Protein 2XZ0 (pdb70)

GO terms:
  GO:0045300 stearoyl-[ACP] desaturase activity (F, EXP)
  GO:0005515 protein binding (F, IPI)

Structure (mmCIF, N/CA/C/O backbone):
data_2XZ0
#
_entry.id   2XZ0
#
_cell.length_a   188.274
_cell.length_b   188.274
_cell.length_c   81.315
_cell.angle_alpha   90.00
_cell.angle_beta   90.00
_cell.angle_gamma   120.00
#
_symmetry.space_group_name_H-M   'P 31 2 1'
#
loop_
_entity.id
_entity.type
_entity.pdbx_description
1 polymer 'ACYL-[ACYL-CARRIER-PROTEIN] DESATURASE, CHLOROPLASTIC'
2 polymer 'ACYL CARRIER PROTEIN 1, CHLOROPLASTIC'
3 non-polymer 'FE (III) ION'
4 non-polymer 'ZINC ION'
5 non-polymer 1,2-ETHANEDIOL
6 water water
#
loop_
_atom_site.group_PDB
_atom_site.id
_atom_site.type_symbol
_atom_site.label_atom_id
_atom_site.label_alt_id
_atom_site.label_comp_id
_atom_site.label_asym_id
_atom_site.label_entity_id
_atom_site.label_seq_id
_atom_site.pdbx_PDB_ins_code
_atom_site.Cartn_x
_atom_site.Cartn_y
_atom_site.Cartn_z
_atom_site.occupancy
_atom_site.B_iso_or_equiv
_atom_site.auth_seq_id
_atom_site.auth_comp_id
_atom_site.auth_asym_id
_atom_site.auth_atom_id
_atom_site.pdbx_PDB_model_num
ATOM 1 N N . PHE A 1 18 ? -20.586 -101.520 -12.797 1.00 96.50 18 PHE A N 1
ATOM 2 C CA . PHE A 1 18 ? -21.778 -100.944 -13.497 1.00 101.77 18 PHE A CA 1
ATOM 3 C C . PHE A 1 18 ? -22.971 -100.827 -12.512 1.00 103.33 18 PHE A C 1
ATOM 4 O O . PHE A 1 18 ? -22.739 -100.705 -11.307 1.00 100.00 18 PHE A O 1
ATOM 12 N N . MET A 1 19 ? -24.218 -100.875 -12.996 1.00 108.97 19 MET A N 1
ATOM 13 C CA . MET A 1 19 ? -25.419 -100.593 -12.157 1.00 111.05 19 MET A CA 1
ATOM 14 C C . MET A 1 19 ? -25.850 -101.690 -11.154 1.00 108.19 19 MET A C 1
ATOM 15 O O . MET A 1 19 ? -26.107 -102.833 -11.553 1.00 108.23 19 MET A O 1
ATOM 20 N N . PRO A 1 20 ? -25.974 -101.333 -9.851 1.00 105.99 20 PRO A N 1
ATOM 21 C CA . PRO A 1 20 ? -26.404 -102.330 -8.847 1.00 104.20 20 PRO A CA 1
ATOM 22 C C . PRO A 1 20 ? -27.903 -102.697 -8.924 1.00 108.74 20 PRO A C 1
ATOM 23 O O . PRO A 1 20 ? -28.659 -102.054 -9.680 1.00 111.13 20 PRO A O 1
ATOM 27 N N . PRO A 1 21 ? -28.327 -103.741 -8.163 1.00 108.13 21 PRO A N 1
ATOM 28 C CA . PRO A 1 21 ? -29.750 -104.092 -8.090 1.00 111.73 21 PRO A CA 1
ATOM 29 C C . PRO A 1 21 ? -30.566 -103.062 -7.318 1.00 113.43 21 PRO A C 1
ATOM 30 O O . PRO A 1 21 ? -30.034 -102.358 -6.444 1.00 109.82 21 PRO A O 1
ATOM 34 N N . ARG A 1 22 ? -31.852 -102.983 -7.650 1.00 117.41 22 ARG A N 1
ATOM 35 C CA . ARG A 1 22 ? -32.759 -102.051 -6.998 1.00 119.95 22 ARG A CA 1
ATOM 36 C C . ARG A 1 22 ? -34.021 -102.779 -6.567 1.00 122.33 22 ARG A C 1
ATOM 37 O O . ARG A 1 22 ? -34.421 -103.751 -7.209 1.00 124.83 22 ARG A O 1
ATOM 45 N N . GLU A 1 23 ? -34.621 -102.316 -5.467 1.00 122.56 23 GLU A N 1
ATOM 46 C CA . GLU A 1 23 ? -35.885 -102.857 -4.952 1.00 125.87 23 GLU A CA 1
ATOM 47 C C . GLU A 1 23 ? -36.973 -102.893 -6.035 1.00 131.56 23 GLU A C 1
ATOM 48 O O . GLU A 1 23 ? -37.369 -101.849 -6.567 1.00 133.11 23 GLU A O 1
ATOM 54 N N . VAL A 1 24 ? -37.439 -104.097 -6.362 1.00 134.06 24 VAL A N 1
ATOM 55 C CA . VAL A 1 24 ? -38.428 -104.284 -7.433 1.00 139.36 24 VAL A CA 1
ATOM 56 C C . VAL A 1 24 ? -39.856 -103.967 -6.980 1.00 143.70 24 VAL A C 1
ATOM 57 O O . VAL A 1 24 ? -40.722 -103.668 -7.810 1.00 147.21 24 VAL A O 1
ATOM 61 N N . HIS A 1 25 ? -40.085 -104.032 -5.667 1.00 143.04 25 HIS A N 1
ATOM 62 C CA . HIS A 1 25 ? -41.400 -103.742 -5.075 1.00 148.39 25 HIS A CA 1
ATOM 63 C C . HIS A 1 25 ? -41.654 -102.246 -4.868 1.00 148.62 25 HIS A C 1
ATOM 64 O O . HIS A 1 25 ? -40.756 -101.506 -4.447 1.00 145.68 25 HIS A O 1
ATOM 71 N N . VAL A 1 26 ? -42.884 -101.817 -5.160 1.00 151.48 26 VAL A N 1
ATOM 72 C CA . VAL A 1 26 ? -43.298 -100.417 -4.989 1.00 152.30 26 VAL A CA 1
ATOM 73 C C . VAL A 1 26 ? -43.241 -99.969 -3.518 1.00 150.16 26 VAL A C 1
ATOM 74 O O . VAL A 1 26 ? -43.711 -100.680 -2.623 1.00 150.24 26 VAL A O 1
ATOM 78 N N . GLN A 1 27 ? -42.654 -98.792 -3.290 1.00 147.46 27 GLN A N 1
ATOM 79 C CA . GLN A 1 27 ? -42.372 -98.263 -1.947 1.00 143.31 27 GLN A CA 1
ATOM 80 C C . GLN A 1 27 ? -43.646 -97.782 -1.217 1.00 147.49 27 GLN A C 1
ATOM 81 O O . GLN A 1 27 ? -44.485 -97.096 -1.816 1.00 152.55 27 GLN A O 1
ATOM 87 N N . VAL A 1 28 ? -43.780 -98.146 0.065 1.00 144.18 28 VAL A N 1
ATOM 88 C CA . VAL A 1 28 ? -44.926 -97.740 0.904 1.00 146.14 28 VAL A CA 1
ATOM 89 C C . VAL A 1 28 ? -44.448 -97.087 2.208 1.00 143.61 28 VAL A C 1
ATOM 90 O O . VAL A 1 28 ? -43.615 -97.654 2.921 1.00 138.89 28 VAL A O 1
ATOM 94 N N . THR A 1 29 ? -44.975 -95.898 2.513 1.00 146.13 29 THR A N 1
ATOM 95 C CA . THR A 1 29 ? -44.595 -95.172 3.737 1.00 143.87 29 THR A CA 1
ATOM 96 C C . THR A 1 29 ? -45.774 -94.963 4.695 1.00 149.51 29 THR A C 1
ATOM 97 O O . THR A 1 29 ? -46.887 -94.636 4.258 1.00 154.48 29 THR A O 1
ATOM 101 N N . HIS A 1 30 ? -45.507 -95.148 5.994 1.00 147.06 30 HIS A N 1
ATOM 102 C CA . HIS A 1 30 ? -46.479 -94.925 7.088 1.00 150.26 30 HIS A CA 1
ATOM 103 C C . HIS A 1 30 ? -47.785 -95.713 6.929 1.00 153.29 30 HIS A C 1
ATOM 104 O O . HIS A 1 30 ? -48.840 -95.132 6.652 1.00 158.21 30 HIS A O 1
ATOM 111 N N . SER A 1 31 ? -47.704 -97.033 7.108 1.00 151.17 31 SER A N 1
ATOM 112 C CA . SER A 1 31 ? -48.884 -97.905 7.012 1.00 154.57 31 SER A CA 1
ATOM 113 C C . SER A 1 31 ? -49.612 -97.998 8.348 1.00 157.72 31 SER A C 1
ATOM 114 O O . SER A 1 31 ? -50.641 -98.669 8.458 1.00 162.24 31 SER A O 1
ATOM 117 N N . MET A 1 32 ? -49.065 -97.327 9.357 1.00 155.43 32 MET A N 1
ATOM 118 C CA . MET A 1 32 ? -49.635 -97.338 10.693 1.00 157.66 32 MET A CA 1
ATOM 119 C C . MET A 1 32 ? -50.532 -96.116 10.925 1.00 162.99 32 MET A C 1
ATOM 120 O O . MET A 1 32 ? -50.171 -95.004 10.517 1.00 162.85 32 MET A O 1
ATOM 125 N N . PRO A 1 33 ? -51.710 -96.318 11.566 1.00 167.46 33 PRO A N 1
ATOM 126 C CA . PRO A 1 33 ? -52.513 -95.176 12.020 1.00 172.53 33 PRO A CA 1
ATOM 127 C C . PRO A 1 33 ? -51.759 -94.345 13.071 1.00 170.33 33 PRO A C 1
ATOM 128 O O . PRO A 1 33 ? -51.289 -94.906 14.064 1.00 167.29 33 PRO A O 1
ATOM 132 N N . PRO A 1 34 ? -51.669 -93.040 12.829 1.00 171.93 34 PRO A N 1
ATOM 133 C CA . PRO A 1 34 ? -50.753 -92.117 13.512 1.00 168.79 34 PRO A CA 1
ATOM 134 C C . PRO A 1 34 ? -50.907 -92.002 15.022 1.00 171.11 34 PRO A C 1
ATOM 135 O O . PRO A 1 34 ? -49.900 -91.866 15.717 1.00 166.29 34 PRO A O 1
ATOM 139 N N . GLN A 1 35 ? -52.130 -92.045 15.525 1.00 178.18 35 GLN A N 1
ATOM 140 C CA . GLN A 1 35 ? -52.346 -91.890 16.954 1.00 180.30 35 GLN A CA 1
ATOM 141 C C . GLN A 1 35 ? -51.625 -92.986 17.733 1.00 176.62 35 GLN A C 1
ATOM 142 O O . GLN A 1 35 ? -51.095 -92.738 18.816 1.00 177.21 35 GLN A O 1
ATOM 148 N N . LYS A 1 36 ? -51.616 -94.199 17.189 1.00 172.41 36 LYS A N 1
ATOM 149 C CA . LYS A 1 36 ? -51.038 -95.336 17.889 1.00 167.06 36 LYS A CA 1
ATOM 150 C C . LYS A 1 36 ? -49.567 -95.115 18.175 1.00 161.73 36 LYS A C 1
ATOM 151 O O . LYS A 1 36 ? -48.911 -95.968 18.771 1.00 159.25 36 LYS A O 1
ATOM 157 N N . ILE A 1 37 ? -49.057 -93.959 17.749 1.00 161.05 37 ILE A N 1
ATOM 158 C CA . ILE A 1 37 ? -47.693 -93.533 18.055 1.00 155.70 37 ILE A CA 1
ATOM 159 C C . ILE A 1 37 ? -47.533 -93.338 19.566 1.00 157.04 37 ILE A C 1
ATOM 160 O O . ILE A 1 37 ? -46.449 -93.565 20.118 1.00 153.31 37 ILE A O 1
ATOM 165 N N . GLU A 1 38 ? -48.626 -92.943 20.224 1.00 163.65 38 GLU A N 1
ATOM 166 C CA . GLU A 1 38 ? -48.652 -92.790 21.682 1.00 165.09 38 GLU A CA 1
ATOM 167 C C . GLU A 1 38 ? -48.433 -94.101 22.432 1.00 163.06 38 GLU A C 1
ATOM 168 O O . GLU A 1 38 ? -47.758 -94.108 23.461 1.00 160.67 38 GLU A O 1
ATOM 174 N N . ILE A 1 39 ? -48.986 -95.203 21.914 1.00 163.82 39 ILE A N 1
ATOM 175 C CA . ILE A 1 39 ? -48.724 -96.548 22.466 1.00 161.13 39 ILE A CA 1
ATOM 176 C C . ILE A 1 39 ? -47.213 -96.839 22.560 1.00 154.32 39 ILE A C 1
ATOM 177 O O . ILE A 1 39 ? -46.779 -97.640 23.387 1.00 151.88 39 ILE A O 1
ATOM 182 N N . PHE A 1 40 ? -46.419 -96.187 21.716 1.00 151.29 40 PHE A N 1
ATOM 183 C CA . PHE A 1 40 ? -44.964 -96.316 21.804 1.00 148.42 40 PHE A CA 1
ATOM 184 C C . PHE A 1 40 ? -44.301 -95.159 22.550 1.00 147.17 40 PHE A C 1
ATOM 185 O O . PHE A 1 40 ? -43.182 -95.286 23.052 1.00 143.45 40 PHE A O 1
ATOM 193 N N . LYS A 1 41 ? -45.007 -94.038 22.635 1.00 150.47 41 LYS A N 1
ATOM 194 C CA . LYS A 1 41 ? -44.544 -92.907 23.424 1.00 150.93 41 LYS A CA 1
ATOM 195 C C . LYS A 1 41 ? -44.756 -93.168 24.928 1.00 151.69 41 LYS A C 1
ATOM 196 O O . LYS A 1 41 ? -43.923 -92.781 25.755 1.00 149.48 41 LYS A O 1
ATOM 202 N N . SER A 1 42 ? -45.864 -93.838 25.260 1.00 153.35 42 SER A N 1
ATOM 203 C CA . SER A 1 42 ? -46.204 -94.216 26.641 1.00 153.25 42 SER A CA 1
ATOM 204 C C . SER A 1 42 ? -45.373 -95.378 27.182 1.00 148.47 42 SER A C 1
ATOM 205 O O . SER A 1 42 ? -45.061 -95.415 28.374 1.00 147.38 42 SER A O 1
ATOM 208 N N . LEU A 1 43 ? -45.028 -96.326 26.310 1.00 143.88 43 LEU A N 1
ATOM 209 C CA . LEU A 1 43 ? -44.260 -97.510 26.707 1.00 139.05 43 LEU A CA 1
ATOM 210 C C . LEU A 1 43 ? -42.784 -97.184 27.016 1.00 134.87 43 LEU A C 1
ATOM 211 O O . LEU A 1 43 ? -41.954 -98.091 27.205 1.00 130.80 43 LEU A O 1
ATOM 216 N N . ASP A 1 44 ? -42.478 -95.886 27.072 1.00 134.81 44 ASP A N 1
ATOM 217 C CA . ASP A 1 44 ? -41.146 -95.385 27.413 1.00 131.68 44 ASP A CA 1
ATOM 218 C C . ASP A 1 44 ? -40.654 -95.969 28.737 1.00 131.20 44 ASP A C 1
ATOM 219 O O . ASP A 1 44 ? -39.530 -96.476 28.815 1.00 127.27 44 ASP A O 1
ATOM 224 N N . ASN A 1 45 ? -41.499 -95.898 29.765 1.00 135.30 45 ASN A N 1
ATOM 225 C CA . ASN A 1 45 ? -41.171 -96.444 31.074 1.00 135.31 45 ASN A CA 1
ATOM 226 C C . ASN A 1 45 ? -40.967 -97.955 31.020 1.00 132.68 45 ASN A C 1
ATOM 227 O O . ASN A 1 45 ? -39.943 -98.454 31.491 1.00 130.46 45 ASN A O 1
ATOM 232 N N . TRP A 1 46 ? -41.928 -98.668 30.425 1.00 133.49 46 TRP A N 1
ATOM 233 C CA . TRP A 1 46 ? -41.826 -100.120 30.223 1.00 131.68 46 TRP A CA 1
ATOM 234 C C . TRP A 1 46 ? -40.490 -100.496 29.571 1.00 127.06 46 TRP A C 1
ATOM 235 O O . TRP A 1 46 ? -39.779 -101.380 30.060 1.00 124.68 46 TRP A O 1
ATOM 246 N N . ALA A 1 47 ? -40.164 -99.817 28.473 1.00 124.75 47 ALA A N 1
ATOM 247 C CA . ALA A 1 47 ? -38.910 -100.040 27.758 1.00 121.68 47 ALA A CA 1
ATOM 248 C C . ALA A 1 47 ? -37.678 -99.983 28.664 1.00 118.98 47 ALA A C 1
ATOM 249 O O . ALA A 1 47 ? -36.796 -100.832 28.564 1.00 114.53 47 ALA A O 1
ATOM 251 N N . GLU A 1 48 ? -37.627 -98.993 29.552 1.00 120.89 48 GLU A N 1
ATOM 252 C CA . GLU A 1 48 ? -36.491 -98.855 30.458 1.00 118.75 48 GLU A CA 1
ATOM 253 C C . GLU A 1 48 ? -36.372 -100.060 31.390 1.00 118.84 48 GLU A C 1
ATOM 254 O O . GLU A 1 48 ? -35.265 -100.538 31.657 1.00 116.77 48 GLU A O 1
ATOM 260 N N . GLU A 1 49 ? -37.516 -100.547 31.866 1.00 121.51 49 GLU A N 1
ATOM 261 C CA . GLU A 1 49 ? -37.558 -101.683 32.786 1.00 122.18 49 GLU A CA 1
ATOM 262 C C . GLU A 1 49 ? -37.416 -103.044 32.104 1.00 120.26 49 GLU A C 1
ATOM 263 O O . GLU A 1 49 ? -37.100 -104.038 32.762 1.00 119.64 49 GLU A O 1
ATOM 269 N N . ASN A 1 50 ? -37.648 -103.093 30.794 1.00 118.80 50 ASN A N 1
ATOM 270 C CA . ASN A 1 50 ? -37.814 -104.377 30.114 1.00 117.05 50 ASN A CA 1
ATOM 271 C C . ASN A 1 50 ? -37.025 -104.592 28.846 1.00 112.86 50 ASN A C 1
ATOM 272 O O . ASN A 1 50 ? -36.945 -105.722 28.363 1.00 112.34 50 ASN A O 1
ATOM 277 N N . ILE A 1 51 ? -36.469 -103.514 28.298 1.00 110.68 51 ILE A N 1
ATOM 278 C CA . ILE A 1 51 ? -35.612 -103.603 27.105 1.00 106.34 51 ILE A CA 1
ATOM 279 C C . ILE A 1 51 ? -34.183 -103.137 27.397 1.00 102.32 51 ILE A C 1
ATOM 280 O O . ILE A 1 51 ? -33.229 -103.810 27.021 1.00 99.51 51 ILE A O 1
ATOM 285 N N . LEU A 1 52 ? -34.043 -101.999 28.073 1.00 102.26 52 LEU A N 1
ATOM 286 C CA . LEU A 1 52 ? -32.733 -101.482 28.450 1.00 99.38 52 LEU A CA 1
ATOM 287 C C . LEU A 1 52 ? -31.954 -102.378 29.419 1.00 101.64 52 LEU A C 1
ATOM 288 O O . LEU A 1 52 ? -30.732 -102.252 29.528 1.00 100.41 52 LEU A O 1
ATOM 293 N N . VAL A 1 53 ? -32.646 -103.272 30.123 1.00 105.10 53 VAL A N 1
ATOM 294 C CA . VAL A 1 53 ? -31.964 -104.285 30.942 1.00 105.51 53 VAL A CA 1
ATOM 295 C C . VAL A 1 53 ? -31.141 -105.272 30.091 1.00 103.04 53 VAL A C 1
ATOM 296 O O . VAL A 1 53 ? -30.100 -105.745 30.539 1.00 102.61 53 VAL A O 1
ATOM 300 N N . HIS A 1 54 ? -31.598 -105.554 28.866 1.00 103.23 54 HIS A N 1
ATOM 301 C CA . HIS A 1 54 ? -30.905 -106.479 27.945 1.00 101.05 54 HIS A CA 1
ATOM 302 C C . HIS A 1 54 ? -29.647 -105.875 27.313 1.00 97.29 54 HIS A C 1
ATOM 303 O O . HIS A 1 54 ? -29.019 -106.490 26.441 1.00 95.19 54 HIS A O 1
ATOM 310 N N . LEU A 1 55 ? -29.287 -104.672 27.754 1.00 95.57 55 LEU A N 1
ATOM 311 C CA . LEU A 1 55 ? -28.060 -104.021 27.328 1.00 90.88 55 LEU A CA 1
ATOM 312 C C . LEU A 1 55 ? -26.940 -104.321 28.309 1.00 89.78 55 LEU A C 1
ATOM 313 O O . LEU A 1 55 ? -27.138 -104.235 29.528 1.00 91.22 55 LEU A O 1
ATOM 318 N N . LYS A 1 56 ? -25.772 -104.678 27.771 1.00 85.09 56 LYS A N 1
ATOM 319 C CA . LYS A 1 56 ? -24.563 -104.801 28.577 1.00 81.29 56 LYS A CA 1
ATOM 320 C C . LYS A 1 56 ? -23.988 -103.413 28.765 1.00 78.43 56 LYS A C 1
ATOM 321 O O . LYS A 1 56 ? -23.893 -102.658 27.798 1.00 78.72 56 LYS A O 1
ATOM 327 N N . PRO A 1 57 ? -23.616 -103.061 30.008 1.00 75.30 57 PRO A N 1
ATOM 328 C CA . PRO A 1 57 ? -22.831 -101.844 30.223 1.00 73.53 57 PRO A CA 1
ATOM 329 C C . PRO A 1 57 ? -21.553 -101.914 29.395 1.00 69.80 57 PRO A C 1
ATOM 330 O O . PRO A 1 57 ? -20.938 -102.983 29.265 1.00 67.19 57 PRO A O 1
ATOM 334 N N . VAL A 1 58 ? -21.158 -100.788 28.825 1.00 67.24 58 VAL A N 1
ATOM 335 C CA . VAL A 1 58 ? -20.014 -100.767 27.931 1.00 62.57 58 VAL A CA 1
ATOM 336 C C . VAL A 1 58 ? -18.749 -101.357 28.576 1.00 61.00 58 VAL A C 1
ATOM 337 O O . VAL A 1 58 ? -18.038 -102.138 27.935 1.00 60.12 58 VAL A O 1
ATOM 341 N N . GLU A 1 59 ? -18.485 -101.008 29.838 1.00 61.72 59 GLU A N 1
ATOM 342 C CA . GLU A 1 59 ? -17.304 -101.513 30.545 1.00 57.76 59 GLU A CA 1
ATOM 343 C C . GLU A 1 59 ? -17.275 -103.034 30.636 1.00 58.08 59 GLU A C 1
ATOM 344 O O . GLU A 1 59 ? -16.204 -103.632 30.743 1.00 58.76 59 GLU A O 1
ATOM 350 N N . LYS A 1 60 ? -18.445 -103.660 30.583 1.00 59.97 60 LYS A N 1
ATOM 351 C CA . LYS A 1 60 ? -18.519 -105.101 30.711 1.00 62.24 60 LYS A CA 1
ATOM 352 C C . LYS A 1 60 ? -18.478 -105.804 29.353 1.00 63.08 60 LYS A C 1
ATOM 353 O O . LYS A 1 60 ? -18.236 -107.015 29.284 1.00 67.25 60 LYS A O 1
ATOM 359 N N . CYS A 1 61 ? -18.671 -105.045 28.275 1.00 59.62 61 CYS A N 1
ATOM 360 C CA . CYS A 1 61 ? -18.640 -105.594 26.915 1.00 55.30 61 CYS A CA 1
ATOM 361 C C . CYS A 1 61 ? -17.266 -106.032 26.433 1.00 54.24 61 CYS A C 1
ATOM 362 O O . CYS A 1 61 ? -16.251 -105.390 26.733 1.00 53.79 61 CYS A O 1
ATOM 365 N N . TRP A 1 62 ? -17.252 -107.106 25.642 1.00 52.82 62 TRP A N 1
ATOM 366 C CA . TRP A 1 62 ? -16.069 -107.508 24.902 1.00 46.44 62 TRP A CA 1
ATOM 367 C C . TRP A 1 62 ? -15.845 -106.551 23.760 1.00 46.03 62 TRP A C 1
ATOM 368 O O . TRP A 1 62 ? -16.768 -105.871 23.309 1.00 49.47 62 TRP A O 1
ATOM 379 N N . GLN A 1 63 ? -14.618 -106.509 23.274 1.00 43.86 63 GLN A N 1
ATOM 380 C CA . GLN A 1 63 ? -14.282 -105.660 22.147 1.00 41.62 63 GLN A CA 1
ATOM 381 C C . GLN A 1 63 ? -13.565 -106.533 21.130 1.00 41.52 63 GLN A C 1
ATOM 382 O O . GLN A 1 63 ? -13.048 -107.581 21.491 1.00 41.78 63 GLN A O 1
ATOM 388 N N . PRO A 1 64 ? -13.547 -106.125 19.848 1.00 41.41 64 PRO A N 1
ATOM 389 C CA . PRO A 1 64 ? -12.921 -106.963 18.836 1.00 38.08 64 PRO A CA 1
ATOM 390 C C . PRO A 1 64 ? -11.504 -107.374 19.193 1.00 35.48 64 PRO A C 1
ATOM 391 O O . PRO A 1 64 ? -11.109 -108.490 18.875 1.00 37.99 64 PRO A O 1
ATOM 395 N N . GLN A 1 65 ? -10.759 -106.498 19.863 1.00 33.72 65 GLN A N 1
ATOM 396 C CA . GLN A 1 65 ? -9.364 -106.792 20.197 1.00 33.63 65 GLN A CA 1
ATOM 397 C C . GLN A 1 65 ? -9.252 -108.027 21.068 1.00 34.27 65 GLN A C 1
ATOM 398 O O . GLN A 1 65 ? -8.235 -108.709 21.038 1.00 39.30 65 GLN A O 1
ATOM 404 N N . ASP A 1 66 ? -10.302 -108.338 21.815 1.00 33.60 66 ASP A N 1
ATOM 405 C CA . ASP A 1 66 ? -10.285 -109.502 22.678 1.00 34.96 66 ASP A CA 1
ATOM 406 C C . ASP A 1 66 ? -10.096 -110.798 21.887 1.00 37.56 66 ASP A C 1
ATOM 407 O O . ASP A 1 66 ? -9.773 -111.843 22.453 1.00 41.71 66 ASP A O 1
ATOM 412 N N . PHE A 1 67 ? -10.257 -110.731 20.574 1.00 36.12 67 PHE A N 1
ATOM 413 C CA . PHE A 1 67 ? -10.354 -111.954 19.781 1.00 36.84 67 PHE A CA 1
ATOM 414 C C . PHE A 1 67 ? -9.445 -111.958 18.575 1.00 36.04 67 PHE A C 1
ATOM 415 O O . PHE A 1 67 ? -9.580 -112.804 17.703 1.00 39.72 67 PHE A O 1
ATOM 423 N N . LEU A 1 68 ? -8.515 -111.017 18.531 1.00 34.89 68 LEU A N 1
ATOM 424 C CA . LEU A 1 68 ? -7.605 -110.885 17.405 1.00 32.11 68 LEU A CA 1
ATOM 425 C C . LEU A 1 68 ? -6.205 -110.814 17.955 1.00 33.70 68 LEU A C 1
ATOM 426 O O . LEU A 1 68 ? -6.023 -110.487 19.136 1.00 36.59 68 LEU A O 1
ATOM 431 N N . PRO A 1 69 ? -5.207 -111.089 17.106 1.00 31.71 69 PRO A N 1
ATOM 432 C CA . PRO A 1 69 ? -3.819 -110.885 17.473 1.00 32.59 69 PRO A CA 1
ATOM 433 C C . PRO A 1 69 ? -3.569 -109.516 18.097 1.00 33.14 69 PRO A C 1
ATOM 434 O O . PRO A 1 69 ? -4.186 -108.535 17.697 1.00 35.63 69 PRO A O 1
ATOM 438 N N . ASP A 1 70 ? -2.672 -109.467 19.074 1.00 32.02 70 ASP A N 1
ATOM 439 C CA . ASP A 1 70 ? -2.446 -108.277 19.888 1.00 33.36 70 ASP A CA 1
ATOM 440 C C . ASP A 1 70 ? -1.277 -107.481 19.328 1.00 34.07 70 ASP A C 1
ATOM 441 O O . ASP A 1 70 ? -0.116 -107.815 19.587 1.00 37.32 70 ASP A O 1
ATOM 446 N N . PRO A 1 71 ? -1.566 -106.406 18.581 1.00 30.53 71 PRO A N 1
ATOM 447 C CA . PRO A 1 71 ? -0.507 -105.729 17.861 1.00 31.02 71 PRO A CA 1
ATOM 448 C C . PRO A 1 71 ? 0.538 -105.100 18.757 1.00 32.85 71 PRO A C 1
ATOM 449 O O . PRO A 1 71 ? 1.597 -104.740 18.267 1.00 35.90 71 PRO A O 1
ATOM 453 N N . ALA A 1 72 ? 0.235 -104.962 20.043 1.00 31.71 72 ALA A N 1
ATOM 454 C CA . ALA A 1 72 ? 1.162 -104.387 20.988 1.00 30.90 72 ALA A CA 1
ATOM 455 C C . ALA A 1 72 ? 1.766 -105.476 21.883 1.00 34.68 72 ALA A C 1
ATOM 456 O O . ALA A 1 72 ? 2.153 -105.217 23.021 1.00 37.03 72 ALA A O 1
ATOM 458 N N . SER A 1 73 ? 1.842 -106.697 21.360 1.00 34.70 73 SER A N 1
ATOM 459 C CA . SER A 1 73 ? 2.377 -107.839 22.099 1.00 33.63 73 SER A CA 1
ATOM 460 C C . SER A 1 73 ? 3.578 -108.467 21.389 1.00 35.26 73 SER A C 1
ATOM 461 O O . SER A 1 73 ? 3.565 -108.697 20.182 1.00 36.64 73 SER A O 1
ATOM 464 N N . ASP A 1 74 ? 4.620 -108.779 22.135 1.00 36.24 74 ASP A N 1
ATOM 465 C CA . ASP A 1 74 ? 5.692 -109.547 21.564 1.00 37.81 74 ASP A CA 1
ATOM 466 C C . ASP A 1 74 ? 5.162 -110.771 20.785 1.00 41.52 74 ASP A C 1
ATOM 467 O O . ASP A 1 74 ? 5.868 -111.325 19.950 1.00 46.34 74 ASP A O 1
ATOM 472 N N . GLY A 1 75 ? 3.927 -111.198 21.050 1.00 38.93 75 GLY A N 1
ATOM 473 C CA . GLY A 1 75 ? 3.387 -112.385 20.404 1.00 36.65 75 GLY A CA 1
ATOM 474 C C . GLY A 1 75 ? 2.624 -112.105 19.114 1.00 38.83 75 GLY A C 1
ATOM 475 O O . GLY A 1 75 ? 2.032 -113.028 18.515 1.00 38.29 75 GLY A O 1
ATOM 476 N N . PHE A 1 76 ? 2.631 -110.844 18.670 1.00 38.26 76 PHE A N 1
ATOM 477 C CA . PHE A 1 76 ? 1.805 -110.443 17.525 1.00 34.40 76 PHE A CA 1
ATOM 478 C C . PHE A 1 76 ? 2.131 -111.236 16.263 1.00 35.56 76 PHE A C 1
ATOM 479 O O . PHE A 1 76 ? 1.233 -111.817 15.666 1.00 37.69 76 PHE A O 1
ATOM 487 N N . ASP A 1 77 ? 3.407 -111.278 15.877 1.00 38.25 77 ASP A N 1
ATOM 488 C CA . ASP A 1 77 ? 3.809 -112.019 14.686 1.00 35.31 77 ASP A CA 1
ATOM 489 C C . ASP A 1 77 ? 3.352 -113.462 14.726 1.00 38.35 77 ASP A C 1
ATOM 490 O O . ASP A 1 77 ? 2.658 -113.912 13.821 1.00 44.73 77 ASP A O 1
ATOM 495 N N . GLU A 1 78 ? 3.702 -114.197 15.772 1.00 39.85 78 GLU A N 1
ATOM 496 C CA . GLU A 1 78 ? 3.328 -115.602 15.782 1.00 39.78 78 GLU A CA 1
ATOM 497 C C . GLU A 1 78 ? 1.826 -115.742 15.771 1.00 37.98 78 GLU A C 1
ATOM 498 O O . GLU A 1 78 ? 1.301 -116.599 15.078 1.00 41.67 78 GLU A O 1
ATOM 504 N N . GLN A 1 79 ? 1.139 -114.868 16.495 1.00 35.52 79 GLN A N 1
ATOM 505 C CA . GLN A 1 79 ? -0.324 -114.854 16.474 1.00 35.55 79 GLN A CA 1
ATOM 506 C C . GLN A 1 79 ? -0.915 -114.772 15.072 1.00 33.99 79 GLN A C 1
ATOM 507 O O . GLN A 1 79 ? -1.749 -115.613 14.708 1.00 36.35 79 GLN A O 1
ATOM 513 N N . VAL A 1 80 ? -0.459 -113.785 14.294 1.00 30.92 80 VAL A N 1
ATOM 514 C CA . VAL A 1 80 ? -0.892 -113.595 12.906 1.00 30.52 80 VAL A CA 1
ATOM 515 C C . VAL A 1 80 ? -0.499 -114.792 12.050 1.00 33.32 80 VAL A C 1
ATOM 516 O O . VAL A 1 80 ? -1.332 -115.373 11.343 1.00 33.29 80 VAL A O 1
ATOM 520 N N . ARG A 1 81 ? 0.766 -115.183 12.137 1.00 35.70 81 ARG A N 1
ATOM 521 C CA . ARG A 1 81 ? 1.218 -116.383 11.460 1.00 35.79 81 ARG A CA 1
ATOM 522 C C . ARG A 1 81 ? 0.259 -117.564 11.730 1.00 38.40 81 ARG A C 1
ATOM 523 O O . ARG A 1 81 ? -0.217 -118.196 10.798 1.00 42.31 81 ARG A O 1
ATOM 531 N N . GLU A 1 82 ? -0.075 -117.818 12.989 1.00 39.91 82 GLU A N 1
ATOM 532 C CA . GLU A 1 82 ? -1.030 -118.878 13.346 1.00 42.04 82 GLU A CA 1
ATOM 533 C C . GLU A 1 82 ? -2.419 -118.741 12.742 1.00 39.81 82 GLU A C 1
ATOM 534 O O . GLU A 1 82 ? -2.891 -119.656 12.093 1.00 41.26 82 GLU A O 1
ATOM 540 N N . LEU A 1 83 ? -3.073 -117.607 12.984 1.00 38.54 83 LEU A N 1
ATOM 541 C CA . LEU A 1 83 ? -4.353 -117.281 12.358 1.00 36.94 83 LEU A CA 1
ATOM 542 C C . LEU A 1 83 ? -4.372 -117.706 10.880 1.00 38.65 83 LEU A C 1
ATOM 543 O O . LEU A 1 83 ? -5.379 -118.248 10.368 1.00 37.86 83 LEU A O 1
ATOM 548 N N . ARG A 1 84 ? -3.241 -117.474 10.212 1.00 37.07 84 ARG A N 1
ATOM 549 C CA . ARG A 1 84 ? -3.156 -117.648 8.769 1.00 37.25 84 ARG A CA 1
ATOM 550 C C . ARG A 1 84 ? -3.000 -119.091 8.379 1.00 40.58 84 ARG A C 1
ATOM 551 O O . ARG A 1 84 ? -3.626 -119.529 7.426 1.00 45.44 84 ARG A O 1
ATOM 559 N N . GLU A 1 85 ? -2.150 -119.811 9.110 1.00 45.05 85 GLU A N 1
ATOM 560 C CA . GLU A 1 85 ? -1.987 -121.250 8.975 1.00 47.00 85 GLU A CA 1
ATOM 561 C C . GLU A 1 85 ? -3.331 -121.929 9.154 1.00 46.14 85 GLU A C 1
ATOM 562 O O . GLU A 1 85 ? -3.752 -122.711 8.313 1.00 49.86 85 GLU A O 1
ATOM 568 N N . ARG A 1 86 ? -4.009 -121.617 10.253 1.00 44.81 86 ARG A N 1
ATOM 569 C CA . ARG A 1 86 ? -5.354 -122.123 10.495 1.00 49.20 86 ARG A CA 1
ATOM 570 C C . ARG A 1 86 ? -6.284 -121.838 9.326 1.00 48.58 86 ARG A C 1
ATOM 571 O O . ARG A 1 86 ? -7.091 -122.681 8.968 1.00 51.42 86 ARG A O 1
ATOM 579 N N . ALA A 1 87 ? -6.195 -120.637 8.758 1.00 47.22 87 ALA A N 1
ATOM 580 C CA . ALA A 1 87 ? -7.136 -120.219 7.726 1.00 45.54 87 ALA A CA 1
ATOM 581 C C . ALA A 1 87 ? -7.079 -121.126 6.518 1.00 48.63 87 ALA A C 1
ATOM 582 O O . ALA A 1 87 ? -8.103 -121.394 5.906 1.00 52.84 87 ALA A O 1
ATOM 584 N N . LYS A 1 88 ? -5.886 -121.602 6.186 1.00 47.00 88 LYS A N 1
ATOM 585 C CA . LYS A 1 88 ? -5.681 -122.404 4.987 1.00 51.37 88 LYS A CA 1
ATOM 586 C C . LYS A 1 88 ? -6.543 -123.639 4.994 1.00 56.44 88 LYS A C 1
ATOM 587 O O . LYS A 1 88 ? -7.061 -124.038 3.970 1.00 59.51 88 LYS A O 1
ATOM 593 N N . GLU A 1 89 ? -6.691 -124.219 6.175 1.00 59.90 89 GLU A N 1
ATOM 594 C CA . GLU A 1 89 ? -7.501 -125.401 6.410 1.00 61.00 89 GLU A CA 1
ATOM 595 C C . GLU A 1 89 ? -9.002 -125.123 6.320 1.00 60.37 89 GLU A C 1
ATOM 596 O O . GLU A 1 89 ? -9.799 -126.054 6.266 1.00 68.13 89 GLU A O 1
ATOM 602 N N . ILE A 1 90 ? -9.392 -123.858 6.317 1.00 54.70 90 ILE A N 1
ATOM 603 C CA . ILE A 1 90 ? -10.785 -123.500 6.116 1.00 55.34 90 ILE A CA 1
ATOM 604 C C . ILE A 1 90 ? -11.072 -123.423 4.612 1.00 55.61 90 ILE A C 1
ATOM 605 O O . ILE A 1 90 ? -10.376 -122.733 3.884 1.00 56.64 90 ILE A O 1
ATOM 610 N N . PRO A 1 91 ? -12.092 -124.137 4.133 1.00 57.09 91 PRO A N 1
ATOM 611 C CA . PRO A 1 91 ? -12.319 -124.128 2.690 1.00 59.00 91 PRO A CA 1
ATOM 612 C C . PRO A 1 91 ? -12.961 -122.838 2.176 1.00 58.81 91 PRO A C 1
ATOM 613 O O . PRO A 1 91 ? -13.625 -122.130 2.939 1.00 57.10 91 PRO A O 1
ATOM 617 N N . ASP A 1 92 ? -12.762 -122.552 0.885 1.00 58.65 92 ASP A N 1
ATOM 618 C CA . ASP A 1 92 ? -13.343 -121.370 0.233 1.00 54.65 92 ASP A CA 1
ATOM 619 C C . ASP A 1 92 ? -14.858 -121.192 0.425 1.00 55.88 92 ASP A C 1
ATOM 620 O O . ASP A 1 92 ? -15.311 -120.087 0.728 1.00 54.68 92 ASP A O 1
ATOM 625 N N . ASP A 1 93 ? -15.646 -122.252 0.266 1.00 57.65 93 ASP A N 1
ATOM 626 C CA . ASP A 1 93 ? -17.095 -122.080 0.426 1.00 63.10 93 ASP A CA 1
ATOM 627 C C . ASP A 1 93 ? -17.432 -121.396 1.775 1.00 62.44 93 ASP A C 1
ATOM 628 O O . ASP A 1 93 ? -18.205 -120.423 1.824 1.00 62.30 93 ASP A O 1
ATOM 633 N N . TYR A 1 94 ? -16.811 -121.881 2.851 1.00 59.76 94 TYR A N 1
ATOM 634 C CA . TYR A 1 94 ? -17.000 -121.308 4.173 1.00 55.95 94 TYR A CA 1
ATOM 635 C C . TYR A 1 94 ? -16.649 -119.827 4.139 1.00 54.92 94 TYR A C 1
ATOM 636 O O . TYR A 1 94 ? -17.442 -118.978 4.585 1.00 56.60 94 TYR A O 1
ATOM 645 N N . PHE A 1 95 ? -15.479 -119.512 3.584 1.00 49.87 95 PHE A N 1
ATOM 646 C CA . PHE A 1 95 ? -15.104 -118.113 3.439 1.00 47.62 95 PHE A CA 1
ATOM 647 C C . PHE A 1 95 ? -16.135 -117.244 2.714 1.00 51.41 95 PHE A C 1
ATOM 648 O O . PHE A 1 95 ? -16.377 -116.103 3.122 1.00 50.64 95 PHE A O 1
ATOM 656 N N . VAL A 1 96 ? -16.756 -117.794 1.669 1.00 52.19 96 VAL A N 1
ATOM 657 C CA . VAL A 1 96 ? -17.787 -117.072 0.933 1.00 52.44 96 VAL A CA 1
ATOM 658 C C . VAL A 1 96 ? -18.937 -116.715 1.873 1.00 54.57 96 VAL A C 1
ATOM 659 O O . VAL A 1 96 ? -19.353 -115.552 1.929 1.00 55.65 96 VAL A O 1
ATOM 663 N N . VAL A 1 97 ? -19.424 -117.696 2.631 1.00 56.08 97 VAL A N 1
ATOM 664 C CA . VAL A 1 97 ? -20.478 -117.429 3.611 1.00 59.24 97 VAL A CA 1
ATOM 665 C C . VAL A 1 97 ? -20.041 -116.409 4.685 1.00 59.66 97 VAL A C 1
ATOM 666 O O . VAL A 1 97 ? -20.743 -115.416 4.958 1.00 61.09 97 VAL A O 1
ATOM 670 N N . LEU A 1 98 ? -18.880 -116.658 5.285 1.00 55.33 98 LEU A N 1
ATOM 671 C CA . LEU A 1 98 ? -18.344 -115.763 6.301 1.00 51.89 98 LEU A CA 1
ATOM 672 C C . LEU A 1 98 ? -18.258 -114.331 5.786 1.00 52.71 98 LEU A C 1
ATOM 673 O O . LEU A 1 98 ? -18.657 -113.394 6.479 1.00 53.68 98 LEU A O 1
ATOM 678 N N . VAL A 1 99 ? -17.751 -114.186 4.561 1.00 52.06 99 VAL A N 1
ATOM 679 C CA . VAL A 1 99 ? -17.664 -112.898 3.878 1.00 49.94 99 VAL A CA 1
ATOM 680 C C . VAL A 1 99 ? -19.025 -112.208 3.697 1.00 52.62 99 VAL A C 1
ATOM 681 O O . VAL A 1 99 ? -19.158 -111.014 3.956 1.00 51.60 99 VAL A O 1
ATOM 685 N N . GLY A 1 100 ? -20.028 -112.964 3.263 1.00 54.20 100 GLY A N 1
ATOM 686 C CA . GLY A 1 100 ? -21.370 -112.418 3.097 1.00 56.05 100 GLY A CA 1
ATOM 687 C C . GLY A 1 100 ? -21.846 -111.860 4.420 1.00 58.37 100 GLY A C 1
ATOM 688 O O . GLY A 1 100 ? -22.229 -110.690 4.517 1.00 56.60 100 GLY A O 1
ATOM 689 N N . ASP A 1 101 ? -21.806 -112.716 5.438 1.00 59.09 101 ASP A N 1
ATOM 690 C CA . ASP A 1 101 ? -22.018 -112.336 6.816 1.00 58.78 101 ASP A CA 1
ATOM 691 C C . ASP A 1 101 ? -21.429 -110.993 7.166 1.00 57.75 101 ASP A C 1
ATOM 692 O O . ASP A 1 101 ? -22.127 -110.075 7.589 1.00 57.38 101 ASP A O 1
ATOM 697 N N . MET A 1 102 ? -20.115 -110.911 7.015 1.00 55.77 102 MET A N 1
ATOM 698 C CA . MET A 1 102 ? -19.377 -109.734 7.397 1.00 53.63 102 MET A CA 1
ATOM 699 C C . MET A 1 102 ? -19.890 -108.525 6.616 1.00 54.36 102 MET A C 1
ATOM 700 O O . MET A 1 102 ? -20.130 -107.465 7.192 1.00 54.91 102 MET A O 1
ATOM 705 N N . ILE A 1 103 ? -20.093 -108.695 5.314 1.00 55.62 103 ILE A N 1
ATOM 706 C CA . ILE A 1 103 ? -20.591 -107.603 4.488 1.00 56.07 103 ILE A CA 1
ATOM 707 C C . ILE A 1 103 ? -21.942 -107.122 5.003 1.00 58.76 103 ILE A C 1
ATOM 708 O O . ILE A 1 103 ? -22.162 -105.916 5.146 1.00 60.76 103 ILE A O 1
ATOM 713 N N . THR A 1 104 ? -22.835 -108.061 5.298 1.00 58.70 104 THR A N 1
ATOM 714 C CA . THR A 1 104 ? -24.102 -107.712 5.925 1.00 59.39 104 THR A CA 1
ATOM 715 C C . THR A 1 104 ? -23.826 -106.889 7.187 1.00 59.29 104 THR A C 1
ATOM 716 O O . THR A 1 104 ? -24.286 -105.752 7.299 1.00 61.22 104 THR A O 1
ATOM 720 N N . GLU A 1 105 ? -23.040 -107.446 8.106 1.00 57.05 105 GLU A N 1
ATOM 721 C CA . GLU A 1 105 ? -22.772 -106.788 9.373 1.00 55.75 105 GLU A CA 1
ATOM 722 C C . GLU A 1 105 ? -22.162 -105.421 9.179 1.00 54.79 105 GLU A C 1
ATOM 723 O O . GLU A 1 105 ? -22.362 -104.538 10.009 1.00 57.87 105 GLU A O 1
ATOM 729 N N . GLU A 1 106 ? -21.430 -105.241 8.081 1.00 53.66 106 GLU A N 1
ATOM 730 C CA . GLU A 1 106 ? -20.674 -104.004 7.862 1.00 54.63 106 GLU A CA 1
ATOM 731 C C . GLU A 1 106 ? -21.552 -102.859 7.376 1.00 58.57 106 GLU A C 1
ATOM 732 O O . GLU A 1 106 ? -21.205 -101.681 7.514 1.00 58.47 106 GLU A O 1
ATOM 738 N N . ALA A 1 107 ? -22.701 -103.214 6.822 1.00 61.54 107 ALA A N 1
ATOM 739 C CA . ALA A 1 107 ? -23.618 -102.235 6.296 1.00 63.48 107 ALA A CA 1
ATOM 740 C C . ALA A 1 107 ? -24.435 -101.601 7.427 1.00 67.20 107 ALA A C 1
ATOM 741 O O . ALA A 1 107 ? -25.543 -101.106 7.214 1.00 69.86 107 ALA A O 1
ATOM 743 N N . LEU A 1 108 ? -23.855 -101.596 8.626 1.00 65.49 108 LEU A N 1
ATOM 744 C CA . LEU A 1 108 ? -24.537 -101.141 9.842 1.00 66.47 108 LEU A CA 1
ATOM 745 C C . LEU A 1 108 ? -25.235 -99.781 9.755 1.00 67.64 108 LEU A C 1
ATOM 746 O O . LEU A 1 108 ? -26.359 -99.657 10.222 1.00 71.09 108 LEU A O 1
ATOM 751 N N . PRO A 1 109 ? -24.585 -98.765 9.157 1.00 66.50 109 PRO A N 1
ATOM 752 C CA . PRO A 1 109 ? -25.215 -97.448 9.153 1.00 69.41 109 PRO A CA 1
ATOM 753 C C . PRO A 1 109 ? -26.616 -97.485 8.526 1.00 73.78 109 PRO A C 1
ATOM 754 O O . PRO A 1 109 ? -27.490 -96.701 8.917 1.00 77.45 109 PRO A O 1
ATOM 758 N N . THR A 1 110 ? -26.830 -98.398 7.578 1.00 73.52 110 THR A N 1
ATOM 759 C CA . THR A 1 110 ? -28.162 -98.648 7.028 1.00 77.41 110 THR A CA 1
ATOM 760 C C . THR A 1 110 ? -29.146 -99.008 8.147 1.00 79.09 110 THR A C 1
ATOM 761 O O . THR A 1 110 ? -30.201 -98.394 8.275 1.00 84.63 110 THR A O 1
ATOM 765 N N . TYR A 1 111 ? -28.771 -99.976 8.975 1.00 76.30 111 TYR A N 1
ATOM 766 C CA . TYR A 1 111 ? -29.659 -100.491 10.019 1.00 78.58 111 TYR A CA 1
ATOM 767 C C . TYR A 1 111 ? -29.998 -99.510 11.132 1.00 79.37 111 TYR A C 1
ATOM 768 O O . TYR A 1 111 ? -31.078 -99.580 11.688 1.00 83.67 111 TYR A O 1
ATOM 777 N N . GLN A 1 112 ? -29.099 -98.596 11.469 1.00 78.65 112 GLN A N 1
ATOM 778 C CA . GLN A 1 112 ? -29.469 -97.583 12.438 1.00 79.42 112 GLN A CA 1
ATOM 779 C C . GLN A 1 112 ? -30.419 -96.632 11.768 1.00 85.17 112 GLN A C 1
ATOM 780 O O . GLN A 1 112 ? -31.424 -96.275 12.355 1.00 92.61 112 GLN A O 1
ATOM 786 N N . THR A 1 113 ? -30.126 -96.235 10.535 1.00 86.72 113 THR A N 1
ATOM 787 C CA . THR A 1 113 ? -31.090 -95.432 9.777 1.00 90.99 113 THR A CA 1
ATOM 788 C C . THR A 1 113 ? -32.449 -96.138 9.698 1.00 93.16 113 THR A C 1
ATOM 789 O O . THR A 1 113 ? -33.485 -95.501 9.900 1.00 100.03 113 THR A O 1
ATOM 793 N N . MET A 1 114 ? -32.435 -97.447 9.446 1.00 90.27 114 MET A N 1
ATOM 794 C CA . MET A 1 114 ? -33.665 -98.233 9.328 1.00 94.37 114 MET A CA 1
ATOM 795 C C . MET A 1 114 ? -34.552 -98.168 10.590 1.00 96.62 114 MET A C 1
ATOM 796 O O . MET A 1 114 ? -35.788 -98.059 10.494 1.00 98.78 114 MET A O 1
ATOM 801 N N . LEU A 1 115 ? -33.927 -98.229 11.766 1.00 94.28 115 LEU A N 1
ATOM 802 C CA . LEU A 1 115 ? -34.664 -98.104 13.025 1.00 94.50 115 LEU A CA 1
ATOM 803 C C . LEU A 1 115 ? -35.132 -96.681 13.262 1.00 96.29 115 LEU A C 1
ATOM 804 O O . LEU A 1 115 ? -36.096 -96.459 13.982 1.00 101.49 115 LEU A O 1
ATOM 809 N N . ASN A 1 116 ? -34.460 -95.714 12.653 1.00 93.74 116 ASN A N 1
ATOM 810 C CA . ASN A 1 116 ? -34.883 -94.324 12.777 1.00 99.53 116 ASN A CA 1
ATOM 811 C C . ASN A 1 116 ? -35.934 -93.866 11.760 1.00 104.69 116 ASN A C 1
ATOM 812 O O . ASN A 1 116 ? -36.140 -92.667 11.562 1.00 106.92 116 ASN A O 1
ATOM 817 N N . THR A 1 117 ? -36.598 -94.831 11.132 1.00 106.66 117 THR A N 1
ATOM 818 C CA . THR A 1 117 ? -37.727 -94.545 10.253 1.00 112.41 117 THR A CA 1
ATOM 819 C C . THR A 1 117 ? -39.018 -95.043 10.907 1.00 116.82 117 THR A C 1
ATOM 820 O O . THR A 1 117 ? -40.121 -94.552 10.601 1.00 121.05 117 THR A O 1
ATOM 824 N N . LEU A 1 118 ? -38.857 -96.011 11.814 1.00 114.09 118 LEU A N 1
ATOM 825 C CA . LEU A 1 118 ? -39.965 -96.593 12.569 1.00 118.06 118 LEU A CA 1
ATOM 826 C C . LEU A 1 118 ? -40.716 -95.508 13.344 1.00 123.21 118 LEU A C 1
ATOM 827 O O . LEU A 1 118 ? -40.145 -94.832 14.205 1.00 121.66 118 LEU A O 1
ATOM 832 N N . ASP A 1 119 ? -41.999 -95.356 13.015 1.00 128.28 119 ASP A N 1
ATOM 833 C CA . ASP A 1 119 ? -42.827 -94.225 13.466 1.00 132.77 119 ASP A CA 1
ATOM 834 C C . ASP A 1 119 ? -42.916 -94.024 14.984 1.00 132.97 119 ASP A C 1
ATOM 835 O O . ASP A 1 119 ? -42.904 -92.886 15.470 1.00 133.94 119 ASP A O 1
ATOM 840 N N . GLY A 1 120 ? -42.996 -95.124 15.726 1.00 130.76 120 GLY A N 1
ATOM 841 C CA . GLY A 1 120 ? -43.155 -95.048 17.172 1.00 132.50 120 GLY A CA 1
ATOM 842 C C . GLY A 1 120 ? -41.880 -94.812 17.966 1.00 128.79 120 GLY A C 1
ATOM 843 O O . GLY A 1 120 ? -41.939 -94.388 19.123 1.00 130.30 120 GLY A O 1
ATOM 844 N N . VAL A 1 121 ? -40.724 -95.080 17.364 1.00 122.04 121 VAL A N 1
ATOM 845 C CA . VAL A 1 121 ? -39.476 -95.092 18.141 1.00 117.84 121 VAL A CA 1
ATOM 846 C C . VAL A 1 121 ? -38.397 -94.105 17.699 1.00 114.12 121 VAL A C 1
ATOM 847 O O . VAL A 1 121 ? -37.513 -93.751 18.475 1.00 111.10 121 VAL A O 1
ATOM 851 N N . ARG A 1 122 ? -38.484 -93.666 16.453 1.00 114.53 122 ARG A N 1
ATOM 852 C CA . ARG A 1 122 ? -37.450 -92.860 15.825 1.00 112.53 122 ARG A CA 1
ATOM 853 C C . ARG A 1 122 ? -36.770 -91.799 16.709 1.00 112.04 122 ARG A C 1
ATOM 854 O O . ARG A 1 122 ? -37.433 -91.021 17.406 1.00 115.54 122 ARG A O 1
ATOM 862 N N . ASP A 1 123 ? -35.439 -91.808 16.694 1.00 108.76 123 ASP A N 1
ATOM 863 C CA . ASP A 1 123 ? -34.652 -90.816 17.415 1.00 108.77 123 ASP A CA 1
ATOM 864 C C . ASP A 1 123 ? -34.803 -89.478 16.700 1.00 111.94 123 ASP A C 1
ATOM 865 O O . ASP A 1 123 ? -34.439 -89.341 15.533 1.00 111.91 123 ASP A O 1
ATOM 870 N N . GLU A 1 124 ? -35.335 -88.492 17.413 1.00 116.29 124 GLU A N 1
ATOM 871 C CA . GLU A 1 124 ? -35.680 -87.211 16.807 1.00 120.83 124 GLU A CA 1
ATOM 872 C C . GLU A 1 124 ? -34.486 -86.277 16.556 1.00 119.17 124 GLU A C 1
ATOM 873 O O . GLU A 1 124 ? -34.584 -85.369 15.726 1.00 122.51 124 GLU A O 1
ATOM 879 N N . THR A 1 125 ? -33.371 -86.487 17.255 1.00 113.85 125 THR A N 1
ATOM 880 C CA . THR A 1 125 ? -32.238 -85.554 17.175 1.00 113.42 125 THR A CA 1
ATOM 881 C C . THR A 1 125 ? -30.881 -86.220 17.117 1.00 110.25 125 THR A C 1
ATOM 882 O O . THR A 1 125 ? -29.862 -85.540 16.932 1.00 109.68 125 THR A O 1
ATOM 886 N N . GLY A 1 126 ? -30.861 -87.538 17.306 1.00 108.19 126 GLY A N 1
ATOM 887 C CA . GLY A 1 126 ? -29.612 -88.292 17.378 1.00 102.00 126 GLY A CA 1
ATOM 888 C C . GLY A 1 126 ? -29.042 -88.407 18.782 1.00 100.50 126 GLY A C 1
ATOM 889 O O . GLY A 1 126 ? -28.059 -89.115 18.990 1.00 98.89 126 GLY A O 1
ATOM 890 N N . ALA A 1 127 ? -29.660 -87.711 19.736 1.00 102.81 127 ALA A N 1
ATOM 891 C CA . ALA A 1 127 ? -29.223 -87.691 21.134 1.00 100.01 127 ALA A CA 1
ATOM 892 C C . ALA A 1 127 ? -30.413 -87.601 22.080 1.00 103.69 127 ALA A C 1
ATOM 893 O O . ALA A 1 127 ? -30.252 -87.280 23.257 1.00 104.87 127 ALA A O 1
ATOM 895 N N . SER A 1 128 ? -31.601 -87.887 21.548 1.00 105.55 128 SER A N 1
ATOM 896 C CA . SER A 1 128 ? -32.855 -87.851 22.295 1.00 108.61 128 SER A CA 1
ATOM 897 C C . SER A 1 128 ? -32.841 -88.826 23.481 1.00 108.15 128 SER A C 1
ATOM 898 O O . SER A 1 128 ? -32.475 -89.991 23.307 1.00 106.24 128 SER A O 1
ATOM 901 N N . PRO A 1 129 ? -33.248 -88.355 24.687 1.00 110.72 129 PRO A N 1
ATOM 902 C CA . PRO A 1 129 ? -33.216 -89.172 25.906 1.00 109.07 129 PRO A CA 1
ATOM 903 C C . PRO A 1 129 ? -34.315 -90.227 26.010 1.00 108.32 129 PRO A C 1
ATOM 904 O O . PRO A 1 129 ? -34.462 -90.840 27.069 1.00 109.10 129 PRO A O 1
ATOM 908 N N . THR A 1 130 ? -35.067 -90.450 24.936 1.00 107.88 130 THR A N 1
ATOM 909 C CA . THR A 1 130 ? -36.112 -91.470 24.959 1.00 110.67 130 THR A CA 1
ATOM 910 C C . THR A 1 130 ? -35.515 -92.863 25.127 1.00 105.31 130 THR A C 1
ATOM 911 O O . THR A 1 130 ? -34.431 -93.139 24.623 1.00 98.36 130 THR A O 1
ATOM 915 N N . SER A 1 131 ? -36.220 -93.720 25.865 1.00 107.80 131 SER A N 1
ATOM 916 C CA . SER A 1 131 ? -35.802 -95.106 26.081 1.00 104.58 131 SER A CA 1
ATOM 917 C C . SER A 1 131 ? -35.566 -95.798 24.750 1.00 102.97 131 SER A C 1
ATOM 918 O O . SER A 1 131 ? -34.606 -96.553 24.603 1.00 101.27 131 SER A O 1
ATOM 921 N N . TRP A 1 132 ? -36.439 -95.518 23.783 1.00 104.95 132 TRP A N 1
ATOM 922 C CA . TRP A 1 132 ? -36.343 -96.088 22.433 1.00 102.07 132 TRP A CA 1
ATOM 923 C C . TRP A 1 132 ? -35.070 -95.660 21.683 1.00 96.84 132 TRP A C 1
ATOM 924 O O . TRP A 1 132 ? -34.404 -96.485 21.056 1.00 92.91 132 TRP A O 1
ATOM 935 N N . ALA A 1 133 ? -34.746 -94.370 21.754 1.00 96.11 133 ALA A N 1
ATOM 936 C CA . ALA A 1 133 ? -33.555 -93.833 21.107 1.00 93.09 133 ALA A CA 1
ATOM 937 C C . ALA A 1 133 ? -32.308 -94.375 21.777 1.00 91.40 133 ALA A C 1
ATOM 938 O O . ALA A 1 133 ? -31.361 -94.780 21.093 1.00 89.23 133 ALA A O 1
ATOM 940 N N . ILE A 1 134 ? -32.311 -94.392 23.111 1.00 91.62 134 ILE A N 1
ATOM 941 C CA . ILE A 1 134 ? -31.156 -94.886 23.859 1.00 88.62 134 ILE A CA 1
ATOM 942 C C . ILE A 1 134 ? -30.887 -96.344 23.486 1.00 86.31 134 ILE A C 1
ATOM 943 O O . ILE A 1 134 ? -29.735 -96.710 23.222 1.00 82.37 134 ILE A O 1
ATOM 948 N N . TRP A 1 135 ? -31.948 -97.149 23.407 1.00 86.59 135 TRP A N 1
ATOM 949 C CA . TRP A 1 135 ? -31.812 -98.508 22.900 1.00 85.45 135 TRP A CA 1
ATOM 950 C C . TRP A 1 135 ? -31.223 -98.546 21.495 1.00 83.47 135 TRP A C 1
ATOM 951 O O . TRP A 1 135 ? -30.355 -99.375 21.209 1.00 82.18 135 TRP A O 1
ATOM 962 N N . THR A 1 136 ? -31.712 -97.672 20.618 1.00 84.43 136 THR A N 1
ATOM 963 C CA . THR A 1 136 ? -31.245 -97.637 19.230 1.00 83.32 136 THR A CA 1
ATOM 964 C C . THR A 1 136 ? -29.744 -97.329 19.131 1.00 79.76 136 THR A C 1
ATOM 965 O O . THR A 1 136 ? -28.989 -98.099 18.539 1.00 75.64 136 THR A O 1
ATOM 969 N N . ARG A 1 137 ? -29.323 -96.221 19.734 1.00 79.66 137 ARG A N 1
ATOM 970 C CA . ARG A 1 137 ? -27.916 -95.841 19.769 1.00 76.82 137 ARG A CA 1
ATOM 971 C C . ARG A 1 137 ? -27.015 -96.899 20.414 1.00 76.40 137 ARG A C 1
ATOM 972 O O . ARG A 1 137 ? -25.860 -97.076 20.002 1.00 74.87 137 ARG A O 1
ATOM 980 N N . ALA A 1 138 ? -27.538 -97.586 21.430 1.00 77.60 138 ALA A N 1
ATOM 981 C CA . ALA A 1 138 ? -26.751 -98.554 22.186 1.00 72.50 138 ALA A CA 1
ATOM 982 C C . ALA A 1 138 ? -26.612 -99.862 21.412 1.00 70.22 138 ALA A C 1
ATOM 983 O O . ALA A 1 138 ? -25.535 -100.485 21.422 1.00 69.41 138 ALA A O 1
ATOM 985 N N . TRP A 1 139 ? -27.693 -100.264 20.742 1.00 70.72 139 TRP A N 1
ATOM 986 C CA . TRP A 1 139 ? -27.699 -101.479 19.934 1.00 69.21 139 TRP A CA 1
ATOM 987 C C . TRP A 1 139 ? -26.757 -101.317 18.744 1.00 68.48 139 TRP A C 1
ATOM 988 O O . TRP A 1 139 ? -25.964 -102.214 18.436 1.00 67.23 139 TRP A O 1
ATOM 999 N N . THR A 1 140 ? -26.844 -100.165 18.084 1.00 68.82 140 THR A N 1
ATOM 1000 C CA . THR A 1 140 ? -25.927 -99.827 17.003 1.00 66.99 140 THR A CA 1
ATOM 1001 C C . THR A 1 140 ? -24.475 -99.950 17.492 1.00 64.57 140 THR A C 1
ATOM 1002 O O . THR A 1 140 ? -23.663 -100.611 16.853 1.00 62.66 140 THR A O 1
ATOM 1006 N N . ALA A 1 141 ? -24.178 -99.352 18.646 1.00 64.28 141 ALA A N 1
ATOM 1007 C CA . ALA A 1 141 ? -22.855 -99.402 19.241 1.00 59.74 141 ALA A CA 1
ATOM 1008 C C . ALA A 1 141 ? -22.386 -100.834 19.463 1.00 58.17 141 ALA A C 1
ATOM 1009 O O . ALA A 1 141 ? -21.221 -101.154 19.203 1.00 57.14 141 ALA A O 1
ATOM 1011 N N . GLU A 1 142 ? -23.287 -101.700 19.917 1.00 58.51 142 GLU A N 1
ATOM 1012 C CA . GLU A 1 142 ? -22.921 -103.096 20.144 1.00 60.17 142 GLU A CA 1
ATOM 1013 C C . GLU A 1 142 ? -22.677 -103.834 18.842 1.00 60.33 142 GLU A C 1
ATOM 1014 O O . GLU A 1 142 ? -21.809 -104.705 18.784 1.00 60.34 142 GLU A O 1
ATOM 1020 N N . GLU A 1 143 ? -23.447 -103.481 17.810 1.00 60.36 143 GLU A N 1
ATOM 1021 C CA . GLU A 1 143 ? -23.346 -104.123 16.498 1.00 57.85 143 GLU A CA 1
ATOM 1022 C C . GLU A 1 143 ? -22.065 -103.729 15.775 1.00 56.35 143 GLU A C 1
ATOM 1023 O O . GLU A 1 143 ? -21.442 -104.545 15.091 1.00 58.57 143 GLU A O 1
ATOM 1029 N N . ASN A 1 144 ? -21.682 -102.468 15.913 1.00 53.31 144 ASN A N 1
ATOM 1030 C CA . ASN A 1 144 ? -20.479 -101.994 15.298 1.00 49.12 144 ASN A CA 1
ATOM 1031 C C . ASN A 1 144 ? -19.306 -102.926 15.564 1.00 47.51 144 ASN A C 1
ATOM 1032 O O . ASN A 1 144 ? -18.428 -103.041 14.734 1.00 49.69 144 ASN A O 1
ATOM 1037 N N . ARG A 1 145 ? -19.304 -103.607 16.703 1.00 49.21 145 ARG A N 1
ATOM 1038 C CA . ARG A 1 145 ? -18.211 -104.543 17.028 1.00 46.70 145 ARG A CA 1
ATOM 1039 C C . ARG A 1 145 ? -18.200 -105.743 16.082 1.00 45.67 145 ARG A C 1
ATOM 1040 O O . ARG A 1 145 ? -17.149 -106.208 15.702 1.00 49.68 145 ARG A O 1
ATOM 1048 N N . HIS A 1 146 ? -19.357 -106.226 15.666 1.00 47.35 146 HIS A N 1
ATOM 1049 C CA . HIS A 1 146 ? -19.397 -107.396 14.790 1.00 50.27 146 HIS A CA 1
ATOM 1050 C C . HIS A 1 146 ? -18.688 -107.157 13.449 1.00 49.10 146 HIS A C 1
ATOM 1051 O O . HIS A 1 146 ? -17.876 -107.967 12.993 1.00 49.03 146 HIS A O 1
ATOM 1058 N N . GLY A 1 147 ? -19.008 -106.046 12.811 1.00 49.84 147 GLY A N 1
ATOM 1059 C CA . GLY A 1 147 ? -18.365 -105.694 11.571 1.00 47.07 147 GLY A CA 1
ATOM 1060 C C . GLY A 1 147 ? -16.863 -105.685 11.745 1.00 46.25 147 GLY A C 1
ATOM 1061 O O . GLY A 1 147 ? -16.184 -106.463 11.098 1.00 48.02 147 GLY A O 1
ATOM 1062 N N . ASP A 1 148 ? -16.350 -104.816 12.624 1.00 45.30 148 ASP A N 1
ATOM 1063 C CA . ASP A 1 148 ? -14.915 -104.715 12.927 1.00 43.76 148 ASP A CA 1
ATOM 1064 C C . ASP A 1 148 ? -14.217 -106.049 13.136 1.00 43.15 148 ASP A C 1
ATOM 1065 O O . ASP A 1 148 ? -13.204 -106.337 12.475 1.00 43.30 148 ASP A O 1
ATOM 1070 N N . LEU A 1 149 ? -14.737 -106.854 14.062 1.00 39.08 149 LEU A N 1
ATOM 1071 C CA . LEU A 1 149 ? -14.051 -108.077 14.421 1.00 39.03 149 LEU A CA 1
ATOM 1072 C C . LEU A 1 149 ? -13.931 -108.945 13.188 1.00 40.36 149 LEU A C 1
ATOM 1073 O O . LEU A 1 149 ? -12.841 -109.387 12.842 1.00 40.67 149 LEU A O 1
ATOM 1078 N N . LEU A 1 150 ? -15.045 -109.150 12.501 1.00 41.41 150 LEU A N 1
ATOM 1079 C CA . LEU A 1 150 ? -15.045 -109.985 11.298 1.00 42.20 150 LEU A CA 1
ATOM 1080 C C . LEU A 1 150 ? -14.144 -109.440 10.181 1.00 41.94 150 LEU A C 1
ATOM 1081 O O . LEU A 1 150 ? -13.383 -110.189 9.559 1.00 41.56 150 LEU A O 1
ATOM 1086 N N . ASN A 1 151 ? -14.233 -108.133 9.956 1.00 40.44 151 ASN A N 1
ATOM 1087 C CA . ASN A 1 151 ? -13.431 -107.452 8.959 1.00 39.61 151 ASN A CA 1
ATOM 1088 C C . ASN A 1 151 ? -11.949 -107.743 9.189 1.00 39.59 151 ASN A C 1
ATOM 1089 O O . ASN A 1 151 ? -11.271 -108.261 8.302 1.00 39.28 151 ASN A O 1
ATOM 1094 N N . LYS A 1 152 ? -11.449 -107.455 10.384 1.00 37.54 152 LYS A N 1
ATOM 1095 C CA . LYS A 1 152 ? -10.024 -107.647 10.643 1.00 37.37 152 LYS A CA 1
ATOM 1096 C C . LYS A 1 152 ? -9.596 -109.110 10.609 1.00 38.69 152 LYS A C 1
ATOM 1097 O O . LYS A 1 152 ? -8.491 -109.432 10.147 1.00 37.37 152 LYS A O 1
ATOM 1103 N N . TYR A 1 153 ? -10.477 -109.996 11.073 1.00 39.23 153 TYR A N 1
ATOM 1104 C CA . TYR A 1 153 ? -10.187 -111.411 10.941 1.00 35.74 153 TYR A CA 1
ATOM 1105 C C . TYR A 1 153 ? -10.023 -111.756 9.479 1.00 35.17 153 TYR A C 1
ATOM 1106 O O . TYR A 1 153 ? -9.052 -112.410 9.114 1.00 38.34 153 TYR A O 1
ATOM 1115 N N . LEU A 1 154 ? -10.988 -111.349 8.655 1.00 37.89 154 LEU A N 1
ATOM 1116 C CA . LEU A 1 154 ? -10.945 -111.670 7.230 1.00 37.01 154 LEU A CA 1
ATOM 1117 C C . LEU A 1 154 ? -9.705 -111.081 6.602 1.00 35.05 154 LEU A C 1
ATOM 1118 O O . LEU A 1 154 ? -8.987 -111.782 5.890 1.00 37.21 154 LEU A O 1
ATOM 1123 N N . TYR A 1 155 ? -9.456 -109.802 6.890 1.00 34.70 155 TYR A N 1
ATOM 1124 C CA . TYR A 1 155 ? -8.264 -109.116 6.418 1.00 31.66 155 TYR A CA 1
ATOM 1125 C C . TYR A 1 155 ? -7.019 -109.941 6.738 1.00 31.32 155 TYR A C 1
ATOM 1126 O O . TYR A 1 155 ? -6.294 -110.318 5.829 1.00 32.45 155 TYR A O 1
ATOM 1135 N N . LEU A 1 156 ? -6.779 -110.244 8.011 1.00 30.13 156 LEU A N 1
ATOM 1136 C CA . LEU A 1 156 ? -5.553 -110.952 8.384 1.00 28.62 156 LEU A CA 1
ATOM 1137 C C . LEU A 1 156 ? -5.451 -112.316 7.722 1.00 32.02 156 LEU A C 1
ATOM 1138 O O . LEU A 1 156 ? -4.337 -112.802 7.467 1.00 34.22 156 LEU A O 1
ATOM 1143 N N . SER A 1 157 ? -6.594 -112.949 7.459 1.00 31.53 157 SER A N 1
ATOM 1144 C CA . SER A 1 157 ? -6.571 -114.346 7.032 1.00 35.94 157 SER A CA 1
ATOM 1145 C C . SER A 1 157 ? -5.829 -114.496 5.710 1.00 36.06 157 SER A C 1
ATOM 1146 O O . SER A 1 157 ? -5.091 -115.450 5.500 1.00 39.95 157 SER A O 1
ATOM 1149 N N . GLY A 1 158 ? -6.038 -113.535 4.822 1.00 38.07 158 GLY A N 1
ATOM 1150 C CA . GLY A 1 158 ? -5.398 -113.553 3.527 1.00 38.04 158 GLY A CA 1
ATOM 1151 C C . GLY A 1 158 ? -5.980 -114.565 2.572 1.00 34.99 158 GLY A C 1
ATOM 1152 O O . GLY A 1 158 ? -5.344 -114.907 1.594 1.00 36.46 158 GLY A O 1
ATOM 1153 N N . ARG A 1 159 ? -7.188 -115.034 2.854 1.00 36.64 159 ARG A N 1
ATOM 1154 C CA . ARG A 1 159 ? -7.874 -115.988 1.992 1.00 38.24 159 ARG A CA 1
ATOM 1155 C C . ARG A 1 159 ? -8.964 -115.323 1.136 1.00 37.92 159 ARG A C 1
ATOM 1156 O O . ARG A 1 159 ? -9.475 -115.923 0.192 1.00 40.26 159 ARG A O 1
ATOM 1164 N N . VAL A 1 160 ? -9.319 -114.090 1.460 1.00 37.73 160 VAL A N 1
ATOM 1165 C CA . VAL A 1 160 ? -10.365 -113.388 0.718 1.00 40.32 160 VAL A CA 1
ATOM 1166 C C . VAL A 1 160 ? -9.813 -112.136 0.025 1.00 39.60 160 VAL A C 1
ATOM 1167 O O . VAL A 1 160 ? -8.674 -111.748 0.252 1.00 41.49 160 VAL A O 1
ATOM 1171 N N . ASP A 1 161 ? -10.625 -111.494 -0.802 1.00 40.11 161 ASP A N 1
ATOM 1172 C CA . ASP A 1 161 ? -10.167 -110.342 -1.564 1.00 39.27 161 ASP A CA 1
ATOM 1173 C C . ASP A 1 161 ? -10.684 -109.059 -0.939 1.00 39.67 161 ASP A C 1
ATOM 1174 O O . ASP A 1 161 ? -11.705 -108.532 -1.357 1.00 41.45 161 ASP A O 1
ATOM 1179 N N . MET A 1 162 ? -9.970 -108.536 0.051 1.00 41.31 162 MET A N 1
ATOM 1180 C CA . MET A 1 162 ? -10.479 -107.384 0.815 1.00 40.73 162 MET A CA 1
ATOM 1181 C C . MET A 1 162 ? -10.955 -106.220 -0.050 1.00 40.82 162 MET A C 1
ATOM 1182 O O . MET A 1 162 ? -11.878 -105.514 0.324 1.00 42.95 162 MET A O 1
ATOM 1187 N N . ARG A 1 163 ? -10.338 -106.028 -1.210 1.00 41.60 163 ARG A N 1
ATOM 1188 C CA . ARG A 1 163 ? -10.724 -104.904 -2.042 1.00 39.27 163 ARG A CA 1
ATOM 1189 C C . ARG A 1 163 ? -12.104 -105.088 -2.658 1.00 40.98 163 ARG A C 1
ATOM 1190 O O . ARG A 1 163 ? -12.877 -104.145 -2.746 1.00 44.24 163 ARG A O 1
ATOM 1198 N N . GLN A 1 164 ? -12.405 -106.302 -3.094 1.00 41.35 164 GLN A N 1
ATOM 1199 C CA . GLN A 1 164 ? -13.700 -106.588 -3.668 1.00 40.51 164 GLN A CA 1
ATOM 1200 C C . GLN A 1 164 ? -14.753 -106.601 -2.584 1.00 42.39 164 GLN A C 1
ATOM 1201 O O . GLN A 1 164 ? -15.898 -106.239 -2.813 1.00 45.26 164 GLN A O 1
ATOM 1207 N N . ILE A 1 165 ? -14.359 -107.013 -1.390 1.00 42.43 165 ILE A N 1
ATOM 1208 C CA . ILE A 1 165 ? -15.269 -107.020 -0.264 1.00 42.11 165 ILE A CA 1
ATOM 1209 C C . ILE A 1 165 ? -15.588 -105.572 0.073 1.00 44.88 165 ILE A C 1
ATOM 1210 O O . ILE A 1 165 ? -16.756 -105.197 0.215 1.00 49.70 165 ILE A O 1
ATOM 1215 N N . GLU A 1 166 ? -14.545 -104.752 0.155 1.00 45.02 166 GLU A N 1
ATOM 1216 C CA . GLU A 1 166 ? -14.707 -103.334 0.466 1.00 45.05 166 GLU A CA 1
ATOM 1217 C C . GLU A 1 166 ? -15.609 -102.620 -0.538 1.00 47.49 166 GLU A C 1
ATOM 1218 O O . GLU A 1 166 ? -16.385 -101.746 -0.168 1.00 50.62 166 GLU A O 1
ATOM 1224 N N . LYS A 1 167 ? -15.508 -103.016 -1.800 1.00 46.68 167 LYS A N 1
ATOM 1225 C CA . LYS A 1 167 ? -16.321 -102.460 -2.864 1.00 49.16 167 LYS A CA 1
ATOM 1226 C C . LYS A 1 167 ? -17.786 -102.887 -2.702 1.00 52.72 167 LYS A C 1
ATOM 1227 O O . LYS A 1 167 ? -18.682 -102.076 -2.851 1.00 56.03 167 LYS A O 1
ATOM 1233 N N . THR A 1 168 ? -18.020 -104.157 -2.390 1.00 51.50 168 THR A N 1
ATOM 1234 C CA . THR A 1 168 ? -19.365 -104.675 -2.217 1.00 51.94 168 THR A CA 1
ATOM 1235 C C . THR A 1 168 ? -20.042 -103.892 -1.115 1.00 54.45 168 THR A C 1
ATOM 1236 O O . THR A 1 168 ? -21.185 -103.462 -1.269 1.00 58.30 168 THR A O 1
ATOM 1240 N N . ILE A 1 169 ? -19.316 -103.696 -0.018 1.00 50.83 169 ILE A N 1
ATOM 1241 C CA . ILE A 1 169 ? -19.796 -102.909 1.111 1.00 51.39 169 ILE A CA 1
ATOM 1242 C C . ILE A 1 169 ? -20.211 -101.501 0.673 1.00 56.45 169 ILE A C 1
ATOM 1243 O O . ILE A 1 169 ? -21.250 -101.003 1.120 1.00 61.10 169 ILE A O 1
ATOM 1248 N N . GLN A 1 170 ? -19.424 -100.872 -0.205 1.00 54.12 170 GLN A N 1
ATOM 1249 C CA . GLN A 1 170 ? -19.757 -99.531 -0.674 1.00 53.90 170 GLN A CA 1
ATOM 1250 C C . GLN A 1 170 ? -21.034 -99.572 -1.474 1.00 59.09 170 GLN A C 1
ATOM 1251 O O . GLN A 1 170 ? -21.884 -98.708 -1.324 1.00 64.74 170 GLN A O 1
ATOM 1257 N N . TYR A 1 171 ? -21.161 -100.588 -2.319 1.00 61.08 171 TYR A N 1
ATOM 1258 C CA . TYR A 1 171 ? -22.321 -100.748 -3.174 1.00 63.74 171 TYR A CA 1
ATOM 1259 C C . TYR A 1 171 ? -23.567 -100.979 -2.326 1.00 66.26 171 TYR A C 1
ATOM 1260 O O . TYR A 1 171 ? -24.645 -100.473 -2.628 1.00 68.45 171 TYR A O 1
ATOM 1269 N N . LEU A 1 172 ? -23.387 -101.718 -1.240 1.00 64.74 172 LEU A N 1
ATOM 1270 C CA . LEU A 1 172 ? -24.470 -102.023 -0.303 1.00 66.07 172 LEU A CA 1
ATOM 1271 C C . LEU A 1 172 ? -24.980 -100.819 0.492 1.00 66.64 172 LEU A C 1
ATOM 1272 O O . LEU A 1 172 ? -26.174 -100.540 0.492 1.00 70.42 172 LEU A O 1
ATOM 1277 N N . ILE A 1 173 ? -24.080 -100.129 1.188 1.00 63.73 173 ILE A N 1
ATOM 1278 C CA . ILE A 1 173 ? -24.440 -98.926 1.948 1.00 63.66 173 ILE A CA 1
ATOM 1279 C C . ILE A 1 173 ? -25.116 -97.861 1.065 1.00 67.78 173 ILE A C 1
ATOM 1280 O O . ILE A 1 173 ? -26.066 -97.222 1.491 1.00 73.33 173 ILE A O 1
ATOM 1285 N N . GLY A 1 174 ? -24.641 -97.683 -0.162 1.00 67.57 174 GLY A N 1
ATOM 1286 C CA . GLY A 1 174 ? -25.254 -96.734 -1.077 1.00 68.85 174 GLY A CA 1
ATOM 1287 C C . GLY A 1 174 ? -26.570 -97.224 -1.673 1.00 72.63 174 GLY A C 1
ATOM 1288 O O . GLY A 1 174 ? -27.361 -96.423 -2.174 1.00 75.44 174 GLY A O 1
ATOM 1289 N N . SER A 1 175 ? -26.801 -98.539 -1.647 1.00 72.97 175 SER A N 1
ATOM 1290 C CA . SER A 1 175 ? -28.053 -99.120 -2.149 1.00 77.02 175 SER A CA 1
ATOM 1291 C C . SER A 1 175 ? -29.137 -98.926 -1.104 1.00 80.23 175 SER A C 1
ATOM 1292 O O . SER A 1 175 ? -30.300 -98.653 -1.416 1.00 84.39 175 SER A O 1
ATOM 1295 N N . GLY A 1 176 ? -28.723 -99.068 0.149 1.00 79.33 176 GLY A N 1
ATOM 1296 C CA . GLY A 1 176 ? -29.634 -99.117 1.271 1.00 80.59 176 GLY A CA 1
ATOM 1297 C C . GLY A 1 176 ? -30.426 -100.406 1.257 1.00 81.55 176 GLY A C 1
ATOM 1298 O O . GLY A 1 176 ? -30.051 -101.395 0.621 1.00 78.38 176 GLY A O 1
ATOM 1299 N N . MET A 1 177 ? -31.538 -100.377 1.967 1.00 86.00 177 MET A N 1
ATOM 1300 C CA . MET A 1 177 ? -32.425 -101.510 2.069 1.00 89.80 177 MET A CA 1
ATOM 1301 C C . MET A 1 177 ? -33.831 -100.932 2.205 1.00 95.31 177 MET A C 1
ATOM 1302 O O . MET A 1 177 ? -33.996 -99.768 2.598 1.00 96.22 177 MET A O 1
ATOM 1307 N N . ASP A 1 178 ? -34.829 -101.727 1.827 1.00 99.88 178 ASP A N 1
ATOM 1308 C CA . ASP A 1 178 ? -36.246 -101.426 2.111 1.00 104.61 178 ASP A CA 1
ATOM 1309 C C . ASP A 1 178 ? -36.914 -102.703 2.617 1.00 104.56 178 ASP A C 1
ATOM 1310 O O . ASP A 1 178 ? -37.500 -103.464 1.829 1.00 104.46 178 ASP A O 1
ATOM 1315 N N . PRO A 1 179 ? -36.829 -102.938 3.941 1.00 103.03 179 PRO A N 1
ATOM 1316 C CA . PRO A 1 179 ? -37.293 -104.194 4.533 1.00 104.13 179 PRO A CA 1
ATOM 1317 C C . PRO A 1 179 ? -38.821 -104.297 4.522 1.00 110.00 179 PRO A C 1
ATOM 1318 O O . PRO A 1 179 ? -39.383 -105.247 5.075 1.00 110.77 179 PRO A O 1
ATOM 1322 N N . ARG A 1 180 ? -39.466 -103.319 3.881 1.00 112.93 180 ARG A N 1
ATOM 1323 C CA . ARG A 1 180 ? -40.918 -103.264 3.723 1.00 118.14 180 ARG A CA 1
ATOM 1324 C C . ARG A 1 180 ? -41.606 -103.289 5.080 1.00 120.28 180 ARG A C 1
ATOM 1325 O O . ARG A 1 180 ? -42.579 -104.010 5.289 1.00 124.07 180 ARG A O 1
ATOM 1333 N N . THR A 1 181 ? -41.067 -102.500 6.004 1.00 118.84 181 THR A N 1
ATOM 1334 C CA . THR A 1 181 ? -41.622 -102.376 7.346 1.00 118.51 181 THR A CA 1
ATOM 1335 C C . THR A 1 181 ? -42.603 -101.219 7.395 1.00 123.10 181 THR A C 1
ATOM 1336 O O . THR A 1 181 ? -43.327 -101.049 8.382 1.00 125.71 181 THR A O 1
ATOM 1340 N N . GLU A 1 182 ? -42.592 -100.409 6.335 1.00 123.61 182 GLU A N 1
ATOM 1341 C CA . GLU A 1 182 ? -43.582 -99.347 6.131 1.00 130.02 182 GLU A CA 1
ATOM 1342 C C . GLU A 1 182 ? -43.671 -98.359 7.304 1.00 128.92 182 GLU A C 1
ATOM 1343 O O . GLU A 1 182 ? -44.752 -97.834 7.607 1.00 133.84 182 GLU A O 1
ATOM 1349 N N . ASN A 1 183 ? -42.524 -98.106 7.939 1.00 121.50 183 ASN A N 1
ATOM 1350 C CA . ASN A 1 183 ? -42.409 -97.261 9.142 1.00 120.06 183 ASN A CA 1
ATOM 1351 C C . ASN A 1 183 ? -43.234 -97.739 10.340 1.00 122.44 183 ASN A C 1
ATOM 1352 O O . ASN A 1 183 ? -43.443 -96.996 11.300 1.00 123.15 183 ASN A O 1
ATOM 1357 N N . SER A 1 184 ? -43.689 -98.986 10.278 1.00 122.48 184 SER A N 1
ATOM 1358 C CA . SER A 1 184 ? -44.467 -99.577 11.353 1.00 124.43 184 SER A CA 1
ATOM 1359 C C . SER A 1 184 ? -43.576 -100.315 12.332 1.00 120.62 184 SER A C 1
ATOM 1360 O O . SER A 1 184 ? -42.890 -101.258 11.933 1.00 117.41 184 SER A O 1
ATOM 1363 N N . PRO A 1 185 ? -43.591 -99.903 13.618 1.00 120.12 185 PRO A N 1
ATOM 1364 C CA . PRO A 1 185 ? -42.860 -100.667 14.624 1.00 117.16 185 PRO A CA 1
ATOM 1365 C C . PRO A 1 185 ? -43.437 -102.066 14.839 1.00 118.65 185 PRO A C 1
ATOM 1366 O O . PRO A 1 185 ? -42.710 -102.960 15.276 1.00 118.27 185 PRO A O 1
ATOM 1370 N N . TYR A 1 186 ? -44.714 -102.254 14.507 1.00 122.08 186 TYR A N 1
ATOM 1371 C CA . TYR A 1 186 ? -45.334 -103.584 14.493 1.00 125.38 186 TYR A CA 1
ATOM 1372 C C . TYR A 1 186 ? -44.580 -104.521 13.541 1.00 123.48 186 TYR A C 1
ATOM 1373 O O . TYR A 1 186 ? -44.100 -105.586 13.940 1.00 120.05 186 TYR A O 1
ATOM 1382 N N . LEU A 1 187 ? -44.466 -104.099 12.284 1.00 124.76 187 LEU A N 1
ATOM 1383 C CA . LEU A 1 187 ? -43.780 -104.870 11.260 1.00 121.74 187 LEU A CA 1
ATOM 1384 C C . LEU A 1 187 ? -42.279 -104.846 11.515 1.00 118.28 187 LEU A C 1
ATOM 1385 O O . LEU A 1 187 ? -41.599 -105.871 11.386 1.00 117.90 187 LEU A O 1
ATOM 1390 N N . GLY A 1 188 ? -41.778 -103.668 11.892 1.00 117.17 188 GLY A N 1
ATOM 1391 C CA . GLY A 1 188 ? -40.350 -103.432 12.101 1.00 110.73 188 GLY A CA 1
ATOM 1392 C C . GLY A 1 188 ? -39.758 -104.296 13.190 1.00 108.09 188 GLY A C 1
ATOM 1393 O O . GLY A 1 188 ? -38.716 -104.917 12.994 1.00 104.99 188 GLY A O 1
ATOM 1394 N N . PHE A 1 189 ? -40.432 -104.350 14.336 1.00 109.52 189 PHE A N 1
ATOM 1395 C CA . PHE A 1 189 ? -39.938 -105.138 15.467 1.00 107.40 189 PHE A CA 1
ATOM 1396 C C . PHE A 1 189 ? -40.114 -106.633 15.286 1.00 108.29 189 PHE A C 1
ATOM 1397 O O . PHE A 1 189 ? -39.372 -107.413 15.875 1.00 106.52 189 PHE A O 1
ATOM 1405 N N . ILE A 1 190 ? -41.089 -107.023 14.467 1.00 113.38 190 ILE A N 1
ATOM 1406 C CA . ILE A 1 190 ? -41.227 -108.417 14.034 1.00 114.47 190 ILE A CA 1
ATOM 1407 C C . ILE A 1 190 ? -40.081 -108.757 13.075 1.00 109.87 190 ILE A C 1
ATOM 1408 O O . ILE A 1 190 ? -39.469 -109.826 13.175 1.00 106.67 190 ILE A O 1
ATOM 1413 N N . TYR A 1 191 ? -39.783 -107.830 12.168 1.00 109.44 191 TYR A N 1
ATOM 1414 C CA . TYR A 1 191 ? -38.652 -107.988 11.269 1.00 106.97 191 TYR A CA 1
ATOM 1415 C C . TYR A 1 191 ? -37.379 -108.218 12.082 1.00 102.52 191 TYR A C 1
ATOM 1416 O O . TYR A 1 191 ? -36.792 -109.299 12.014 1.00 101.19 191 TYR A O 1
ATOM 1425 N N . THR A 1 192 ? -36.977 -107.219 12.870 1.00 99.49 192 THR A N 1
ATOM 1426 C CA . THR A 1 192 ? -35.778 -107.330 13.699 1.00 94.92 192 THR A CA 1
ATOM 1427 C C . THR A 1 192 ? -35.805 -108.589 14.565 1.00 97.01 192 THR A C 1
ATOM 1428 O O . THR A 1 192 ? -34.780 -109.263 14.679 1.00 95.32 192 THR A O 1
ATOM 1432 N N . SER A 1 193 ? -36.967 -108.914 15.146 1.00 101.06 193 SER A N 1
ATOM 1433 C CA . SER A 1 193 ? -37.141 -110.154 15.923 1.00 104.74 193 SER A CA 1
ATOM 1434 C C . SER A 1 193 ? -36.686 -111.378 15.136 1.00 104.67 193 SER A C 1
ATOM 1435 O O . SER A 1 193 ? -35.965 -112.238 15.656 1.00 103.37 193 SER A O 1
ATOM 1438 N N . PHE A 1 194 ? -37.130 -111.440 13.883 1.00 106.44 194 PHE A N 1
ATOM 1439 C CA . PHE A 1 194 ? -36.833 -112.545 12.986 1.00 107.43 194 PHE A CA 1
ATOM 1440 C C . PHE A 1 194 ? -35.358 -112.504 12.548 1.00 104.00 194 PHE A C 1
ATOM 1441 O O . PHE A 1 194 ? -34.646 -113.513 12.631 1.00 103.49 194 PHE A O 1
ATOM 1449 N N . GLN A 1 195 ? -34.906 -111.333 12.102 1.00 100.37 195 GLN A N 1
ATOM 1450 C CA . GLN A 1 195 ? -33.539 -111.158 11.615 1.00 95.94 195 GLN A CA 1
ATOM 1451 C C . GLN A 1 195 ? -32.494 -111.509 12.655 1.00 93.11 195 GLN A C 1
ATOM 1452 O O . GLN A 1 195 ? -31.507 -112.180 12.333 1.00 91.17 195 GLN A O 1
ATOM 1458 N N . GLU A 1 196 ? -32.708 -111.057 13.892 1.00 90.77 196 GLU A N 1
ATOM 1459 C CA . GLU A 1 196 ? -31.732 -111.274 14.951 1.00 86.73 196 GLU A CA 1
ATOM 1460 C C . GLU A 1 196 ? -31.596 -112.747 15.272 1.00 87.07 196 GLU A C 1
ATOM 1461 O O . GLU A 1 196 ? -30.507 -113.208 15.593 1.00 86.98 196 GLU A O 1
ATOM 1467 N N . ARG A 1 197 ? -32.692 -113.487 15.156 1.00 88.85 197 ARG A N 1
ATOM 1468 C CA . ARG A 1 197 ? -32.641 -114.925 15.353 1.00 91.55 197 ARG A CA 1
ATOM 1469 C C . ARG A 1 197 ? -31.964 -115.599 14.170 1.00 91.28 197 ARG A C 1
ATOM 1470 O O . ARG A 1 197 ? -31.218 -116.565 14.340 1.00 89.76 197 ARG A O 1
ATOM 1478 N N . ALA A 1 198 ? -32.226 -115.072 12.976 1.00 93.00 198 ALA A N 1
ATOM 1479 C CA . ALA A 1 198 ? -31.656 -115.602 11.739 1.00 91.51 198 ALA A CA 1
ATOM 1480 C C . ALA A 1 198 ? -30.123 -115.574 11.755 1.00 88.32 198 ALA A C 1
ATOM 1481 O O . ALA A 1 198 ? -29.477 -116.598 11.525 1.00 87.71 198 ALA A O 1
ATOM 1483 N N . THR A 1 199 ? -29.553 -114.407 12.043 1.00 84.93 199 THR A N 1
ATOM 1484 C CA . THR A 1 199 ? -28.112 -114.276 12.204 1.00 82.80 199 THR A CA 1
ATOM 1485 C C . THR A 1 199 ? -27.597 -115.167 13.346 1.00 83.30 199 THR A C 1
ATOM 1486 O O . THR A 1 199 ? -26.556 -115.806 13.218 1.00 81.99 199 THR A O 1
ATOM 1490 N N . PHE A 1 200 ? -28.331 -115.226 14.452 1.00 83.72 200 PHE A N 1
ATOM 1491 C CA . PHE A 1 200 ? -27.939 -116.084 15.570 1.00 84.99 200 PHE A CA 1
ATOM 1492 C C . PHE A 1 200 ? -27.725 -117.541 15.136 1.00 87.08 200 PHE A C 1
ATOM 1493 O O . PHE A 1 200 ? -26.730 -118.160 15.526 1.00 86.15 200 PHE A O 1
ATOM 1501 N N . ILE A 1 201 ? -28.654 -118.077 14.338 1.00 89.42 201 ILE A N 1
ATOM 1502 C CA . ILE A 1 201 ? -28.540 -119.452 13.826 1.00 90.09 201 ILE A CA 1
ATOM 1503 C C . ILE A 1 201 ? -27.347 -119.554 12.870 1.00 87.63 201 ILE A C 1
ATOM 1504 O O . ILE A 1 201 ? -26.591 -120.528 12.908 1.00 86.54 201 ILE A O 1
ATOM 1509 N N . SER A 1 202 ? -27.188 -118.540 12.021 1.00 84.68 202 SER A N 1
ATOM 1510 C CA . SER A 1 202 ? -26.084 -118.479 11.075 1.00 79.91 202 SER A CA 1
ATOM 1511 C C . SER A 1 202 ? -24.759 -118.555 11.803 1.00 78.19 202 SER A C 1
ATOM 1512 O O . SER A 1 202 ? -23.934 -119.443 11.535 1.00 77.40 202 SER A O 1
ATOM 1515 N N . HIS A 1 203 ? -24.573 -117.612 12.730 1.00 76.01 203 HIS A N 1
ATOM 1516 C CA . HIS A 1 203 ? -23.322 -117.447 13.456 1.00 70.47 203 HIS A CA 1
ATOM 1517 C C . HIS A 1 203 ? -22.988 -118.691 14.276 1.00 70.73 203 HIS A C 1
ATOM 1518 O O . HIS A 1 203 ? -21.859 -119.179 14.244 1.00 68.50 203 HIS A O 1
ATOM 1525 N N . GLY A 1 204 ? -23.985 -119.223 14.971 1.00 72.02 204 GLY A N 1
ATOM 1526 C CA . GLY A 1 204 ? -23.829 -120.477 15.687 1.00 75.30 204 GLY A CA 1
ATOM 1527 C C . GLY A 1 204 ? -23.352 -121.614 14.797 1.00 76.67 204 GLY A C 1
ATOM 1528 O O . GLY A 1 204 ? -22.625 -122.494 15.251 1.00 78.98 204 GLY A O 1
ATOM 1529 N N . ASN A 1 205 ? -23.761 -121.606 13.531 1.00 77.97 205 ASN A N 1
ATOM 1530 C CA . ASN A 1 205 ? -23.368 -122.665 12.606 1.00 78.63 205 ASN A CA 1
ATOM 1531 C C . ASN A 1 205 ? -21.967 -122.442 12.074 1.00 74.95 205 ASN A C 1
ATOM 1532 O O . ASN A 1 205 ? -21.166 -123.380 12.022 1.00 74.12 205 ASN A O 1
ATOM 1537 N N . THR A 1 206 ? -21.673 -121.201 11.687 1.00 70.83 206 THR A N 1
ATOM 1538 C CA . THR A 1 206 ? -20.320 -120.845 11.292 1.00 69.35 206 THR A CA 1
ATOM 1539 C C . THR A 1 206 ? -19.344 -121.042 12.461 1.00 67.91 206 THR A C 1
ATOM 1540 O O . THR A 1 206 ? -18.173 -121.346 12.246 1.00 67.64 206 THR A O 1
ATOM 1544 N N . ALA A 1 207 ? -19.834 -120.886 13.690 1.00 66.67 207 ALA A N 1
ATOM 1545 C CA . ALA A 1 207 ? -19.048 -121.252 14.869 1.00 65.70 207 ALA A CA 1
ATOM 1546 C C . ALA A 1 207 ? -18.823 -122.749 14.889 1.00 68.61 207 ALA A C 1
ATOM 1547 O O . ALA A 1 207 ? -17.681 -123.213 14.868 1.00 67.53 207 ALA A O 1
ATOM 1549 N N . ARG A 1 208 ? -19.922 -123.496 14.897 1.00 74.13 208 ARG A N 1
ATOM 1550 C CA . ARG A 1 208 ? -19.871 -124.952 15.003 1.00 80.52 208 ARG A CA 1
ATOM 1551 C C . ARG A 1 208 ? -19.064 -125.545 13.845 1.00 80.56 208 ARG A C 1
ATOM 1552 O O . ARG A 1 208 ? -18.375 -126.556 14.010 1.00 81.56 208 ARG A O 1
ATOM 1560 N N . GLN A 1 209 ? -19.130 -124.889 12.689 1.00 78.54 209 GLN A N 1
ATOM 1561 C CA . GLN A 1 209 ? -18.411 -125.355 11.514 1.00 78.50 209 GLN A CA 1
ATOM 1562 C C . GLN A 1 209 ? -16.927 -125.035 11.555 1.00 76.99 209 GLN A C 1
ATOM 1563 O O . GLN A 1 209 ? -16.125 -125.843 11.086 1.00 80.25 209 GLN A O 1
ATOM 1569 N N . ALA A 1 210 ? -16.564 -123.869 12.100 1.00 72.74 210 ALA A N 1
ATOM 1570 C CA . ALA A 1 210 ? -15.152 -123.509 12.296 1.00 66.99 210 ALA A CA 1
ATOM 1571 C C . ALA A 1 210 ? -14.503 -124.447 13.299 1.00 68.34 210 ALA A C 1
ATOM 1572 O O . ALA A 1 210 ? -13.344 -124.844 13.115 1.00 64.56 210 ALA A O 1
ATOM 1574 N N . LYS A 1 211 ? -15.258 -124.807 14.343 1.00 69.51 211 LYS A N 1
ATOM 1575 C CA . LYS A 1 211 ? -14.821 -125.830 15.296 1.00 73.76 211 LYS A CA 1
ATOM 1576 C C . LYS A 1 211 ? -14.342 -127.044 14.514 1.00 76.44 211 LYS A C 1
ATOM 1577 O O . LYS A 1 211 ? -13.193 -127.478 14.663 1.00 74.97 211 LYS A O 1
ATOM 1583 N N . GLU A 1 212 ? -15.226 -127.541 13.648 1.00 79.00 212 GLU A N 1
ATOM 1584 C CA . GLU A 1 212 ? -14.978 -128.726 12.822 1.00 82.04 212 GLU A CA 1
ATOM 1585 C C . GLU A 1 212 ? -13.743 -128.606 11.919 1.00 79.26 212 GLU A C 1
ATOM 1586 O O . GLU A 1 212 ? -12.930 -129.527 11.845 1.00 80.65 212 GLU A O 1
ATOM 1592 N N . HIS A 1 213 ? -13.586 -127.465 11.257 1.00 77.41 213 HIS A N 1
ATOM 1593 C CA . HIS A 1 213 ? -12.376 -127.207 10.463 1.00 78.05 213 HIS A CA 1
ATOM 1594 C C . HIS A 1 213 ? -11.126 -127.002 11.324 1.00 77.77 213 HIS A C 1
ATOM 1595 O O . HIS A 1 213 ? -10.057 -126.669 10.797 1.00 76.64 213 HIS A O 1
ATOM 1602 N N . GLY A 1 214 ? -11.280 -127.203 12.638 1.00 78.94 214 GLY A N 1
ATOM 1603 C CA . GLY A 1 214 ? -10.177 -127.136 13.605 1.00 76.44 214 GLY A CA 1
ATOM 1604 C C . GLY A 1 214 ? -9.630 -125.747 13.899 1.00 71.56 214 GLY A C 1
ATOM 1605 O O . GLY A 1 214 ? -8.422 -125.583 14.072 1.00 70.13 214 GLY A O 1
ATOM 1606 N N . ASP A 1 215 ? -10.506 -124.744 13.952 1.00 67.43 215 ASP A N 1
ATOM 1607 C CA . ASP A 1 215 ? -10.086 -123.390 14.304 1.00 61.72 215 ASP A CA 1
ATOM 1608 C C . ASP A 1 215 ? -10.931 -122.799 15.424 1.00 60.00 215 ASP A C 1
ATOM 1609 O O . ASP A 1 215 ? -11.917 -122.091 15.188 1.00 59.86 215 ASP A O 1
ATOM 1614 N N . ILE A 1 216 ? -10.522 -123.061 16.655 1.00 60.54 216 ILE A N 1
ATOM 1615 C CA . ILE A 1 216 ? -11.335 -122.641 17.791 1.00 61.64 216 ILE A CA 1
ATOM 1616 C C . ILE A 1 216 ? -11.368 -121.129 17.976 1.00 58.18 216 ILE A C 1
ATOM 1617 O O . ILE A 1 216 ? -12.392 -120.588 18.384 1.00 59.50 216 ILE A O 1
ATOM 1622 N N . LYS A 1 217 ? -10.269 -120.443 17.672 1.00 53.36 217 LYS A N 1
ATOM 1623 C CA . LYS A 1 217 ? -10.264 -118.986 17.763 1.00 50.22 217 LYS A CA 1
ATOM 1624 C C . LYS A 1 217 ? -11.279 -118.345 16.810 1.00 52.33 217 LYS A C 1
ATOM 1625 O O . LYS A 1 217 ? -11.874 -117.304 17.121 1.00 53.88 217 LYS A O 1
ATOM 1631 N N . LEU A 1 218 ? -11.489 -118.969 15.656 1.00 51.14 218 LEU A N 1
ATOM 1632 C CA . LEU A 1 218 ? -12.530 -118.507 14.755 1.00 50.09 218 LEU A CA 1
ATOM 1633 C C . LEU A 1 218 ? -13.910 -118.910 15.281 1.00 51.84 218 LEU A C 1
ATOM 1634 O O . LEU A 1 218 ? -14.900 -118.199 15.075 1.00 54.31 218 LEU A O 1
ATOM 1639 N N . ALA A 1 219 ? -13.983 -120.046 15.961 1.00 52.15 219 ALA A N 1
ATOM 1640 C CA . ALA A 1 219 ? -15.245 -120.445 16.535 1.00 53.98 219 ALA A CA 1
ATOM 1641 C C . ALA A 1 219 ? -15.667 -119.422 17.583 1.00 54.20 219 ALA A C 1
ATOM 1642 O O . ALA A 1 219 ? -16.842 -119.064 17.666 1.00 56.52 219 ALA A O 1
ATOM 1644 N N . GLN A 1 220 ? -14.694 -118.933 18.350 1.00 54.16 220 GLN A N 1
ATOM 1645 C CA . GLN A 1 220 ? -14.933 -117.974 19.426 1.00 54.58 220 GLN A CA 1
ATOM 1646 C C . GLN A 1 220 ? -15.496 -116.668 18.882 1.00 52.60 220 GLN A C 1
ATOM 1647 O O . GLN A 1 220 ? -16.459 -116.119 19.431 1.00 52.10 220 GLN A O 1
ATOM 1653 N N . ILE A 1 221 ? -14.902 -116.194 17.790 1.00 48.98 221 ILE A N 1
ATOM 1654 C CA . ILE A 1 221 ? -15.394 -115.011 17.093 1.00 47.80 221 ILE A CA 1
ATOM 1655 C C . ILE A 1 221 ? -16.890 -115.162 16.766 1.00 51.16 221 ILE A C 1
ATOM 1656 O O . ILE A 1 221 ? -17.721 -114.392 17.270 1.00 54.59 221 ILE A O 1
ATOM 1661 N N . CYS A 1 222 ? -17.236 -116.166 15.967 1.00 48.93 222 CYS A N 1
ATOM 1662 C CA . CYS A 1 222 ? -18.627 -116.395 15.628 1.00 53.95 222 CYS A CA 1
ATOM 1663 C C . CYS A 1 222 ? -19.468 -116.599 16.881 1.00 58.27 222 CYS A C 1
ATOM 1664 O O . CYS A 1 222 ? -20.586 -116.083 16.990 1.00 59.85 222 CYS A O 1
ATOM 1667 N N . GLY A 1 223 ? -18.902 -117.341 17.826 1.00 58.59 223 GLY A N 1
ATOM 1668 C CA . GLY A 1 223 ? -19.532 -117.614 19.096 1.00 59.99 223 GLY A CA 1
ATOM 1669 C C . GLY A 1 223 ? -19.992 -116.363 19.803 1.00 60.96 223 GLY A C 1
ATOM 1670 O O . GLY A 1 223 ? -21.186 -116.240 20.127 1.00 64.72 223 GLY A O 1
ATOM 1671 N N . THR A 1 224 ? -19.073 -115.425 20.036 1.00 56.96 224 THR A N 1
ATOM 1672 C CA . THR A 1 224 ? -19.421 -114.300 20.906 1.00 59.52 224 THR A CA 1
ATOM 1673 C C . THR A 1 224 ? -20.235 -113.239 20.194 1.00 59.33 224 THR A C 1
ATOM 1674 O O . THR A 1 224 ? -20.881 -112.419 20.852 1.00 62.61 224 THR A O 1
ATOM 1678 N N . ILE A 1 225 ? -20.222 -113.255 18.863 1.00 57.84 225 ILE A N 1
ATOM 1679 C CA . ILE A 1 225 ? -21.162 -112.430 18.126 1.00 57.36 225 ILE A CA 1
ATOM 1680 C C . ILE A 1 225 ? -22.566 -112.974 18.347 1.00 59.83 225 ILE A C 1
ATOM 1681 O O . ILE A 1 225 ? -23.453 -112.240 18.774 1.00 63.43 225 ILE A O 1
ATOM 1686 N N . ALA A 1 226 ? -22.745 -114.265 18.089 1.00 60.84 226 ALA A N 1
ATOM 1687 C CA . ALA A 1 226 ? -24.007 -114.950 18.353 1.00 64.00 226 ALA A CA 1
ATOM 1688 C C . ALA A 1 226 ? -24.612 -114.574 19.713 1.00 65.00 226 ALA A C 1
ATOM 1689 O O . ALA A 1 226 ? -25.813 -114.317 19.827 1.00 66.74 226 ALA A O 1
ATOM 1691 N N . ALA A 1 227 ? -23.764 -114.528 20.732 1.00 64.30 227 ALA A N 1
ATOM 1692 C CA . ALA A 1 227 ? -24.171 -114.080 22.059 1.00 67.05 227 ALA A CA 1
ATOM 1693 C C . ALA A 1 227 ? -24.932 -112.753 22.008 1.00 68.68 227 ALA A C 1
ATOM 1694 O O . ALA A 1 227 ? -26.012 -112.644 22.586 1.00 72.86 227 ALA A O 1
ATOM 1696 N N . ASP A 1 228 ? -24.371 -111.756 21.317 1.00 67.53 228 ASP A N 1
ATOM 1697 C CA . ASP A 1 228 ? -25.003 -110.447 21.200 1.00 70.38 228 ASP A CA 1
ATOM 1698 C C . ASP A 1 228 ? -26.369 -110.579 20.540 1.00 75.20 228 ASP A C 1
ATOM 1699 O O . ASP A 1 228 ? -27.321 -109.891 20.924 1.00 78.15 228 ASP A O 1
ATOM 1704 N N . GLU A 1 229 ? -26.459 -111.463 19.547 1.00 75.93 229 GLU A N 1
ATOM 1705 C CA . GLU A 1 229 ? -27.699 -111.641 18.791 1.00 80.05 229 GLU A CA 1
ATOM 1706 C C . GLU A 1 229 ? -28.782 -112.289 19.657 1.00 83.69 229 GLU A C 1
ATOM 1707 O O . GLU A 1 229 ? -29.930 -111.841 19.653 1.00 87.96 229 GLU A O 1
ATOM 1713 N N . LYS A 1 230 ? -28.409 -113.319 20.413 1.00 83.10 230 LYS A N 1
ATOM 1714 C CA . LYS A 1 230 ? -29.328 -113.950 21.365 1.00 87.01 230 LYS A CA 1
ATOM 1715 C C . LYS A 1 230 ? -29.970 -112.923 22.292 1.00 87.07 230 LYS A C 1
ATOM 1716 O O . LYS A 1 230 ? -31.167 -112.996 22.557 1.00 91.67 230 LYS A O 1
ATOM 1722 N N . ARG A 1 231 ? -29.171 -111.971 22.768 1.00 82.87 231 ARG A N 1
ATOM 1723 C CA . ARG A 1 231 ? -29.645 -110.926 23.675 1.00 83.81 231 ARG A CA 1
ATOM 1724 C C . ARG A 1 231 ? -30.564 -109.941 22.984 1.00 85.77 231 ARG A C 1
ATOM 1725 O O . ARG A 1 231 ? -31.610 -109.582 23.522 1.00 91.34 231 ARG A O 1
ATOM 1733 N N . HIS A 1 232 ? -30.155 -109.493 21.803 1.00 82.79 232 HIS A N 1
ATOM 1734 C CA . HIS A 1 232 ? -30.951 -108.571 21.014 1.00 84.97 232 HIS A CA 1
ATOM 1735 C C . HIS A 1 232 ? -32.292 -109.216 20.655 1.00 88.66 232 HIS A C 1
ATOM 1736 O O . HIS A 1 232 ? -33.342 -108.571 20.715 1.00 91.24 232 HIS A O 1
ATOM 1743 N N . GLU A 1 233 ? -32.246 -110.498 20.308 1.00 88.28 233 GLU A N 1
ATOM 1744 C CA . GLU A 1 233 ? -33.440 -111.244 19.940 1.00 93.69 233 GLU A CA 1
ATOM 1745 C C . GLU A 1 233 ? -34.428 -111.314 21.100 1.00 97.18 233 GLU A C 1
ATOM 1746 O O . GLU A 1 233 ? -35.635 -111.158 20.897 1.00 100.83 233 GLU A O 1
ATOM 1752 N N . THR A 1 234 ? -33.904 -111.552 22.304 1.00 96.20 234 THR A N 1
ATOM 1753 C CA . THR A 1 234 ? -34.711 -111.582 23.526 1.00 98.09 234 THR A CA 1
ATOM 1754 C C . THR A 1 234 ? -35.409 -110.231 23.723 1.00 100.18 234 THR A C 1
ATOM 1755 O O . THR A 1 234 ? -36.624 -110.188 23.984 1.00 104.14 234 THR A O 1
ATOM 1759 N N . ALA A 1 235 ? -34.654 -109.142 23.566 1.00 94.19 235 ALA A N 1
ATOM 1760 C CA . ALA A 1 235 ? -35.210 -107.798 23.699 1.00 96.23 235 ALA A CA 1
ATOM 1761 C C . ALA A 1 235 ? -36.361 -107.558 22.716 1.00 100.59 235 ALA A C 1
ATOM 1762 O O . ALA A 1 235 ? -37.426 -107.081 23.109 1.00 104.87 235 ALA A O 1
ATOM 1764 N N . TYR A 1 236 ? -36.151 -107.911 21.449 1.00 99.69 236 TYR A N 1
ATOM 1765 C CA . TYR A 1 236 ? -37.173 -107.707 20.420 1.00 101.75 236 TYR A CA 1
ATOM 1766 C C . TYR A 1 236 ? -38.390 -108.645 20.567 1.00 106.36 236 TYR A C 1
ATOM 1767 O O . TYR A 1 236 ? -39.534 -108.210 20.380 1.00 110.12 236 TYR A O 1
ATOM 1776 N N . THR A 1 237 ? -38.143 -109.911 20.917 1.00 106.22 237 THR A N 1
ATOM 1777 C CA . THR A 1 237 ? -39.227 -110.865 21.198 1.00 111.18 237 THR A CA 1
ATOM 1778 C C . THR A 1 237 ? -40.009 -110.492 22.450 1.00 115.71 237 THR A C 1
ATOM 1779 O O . THR A 1 237 ? -41.123 -110.975 22.654 1.00 120.19 237 THR A O 1
ATOM 1783 N N . LYS A 1 238 ? -39.427 -109.640 23.289 1.00 113.85 238 LYS A N 1
ATOM 1784 C CA . LYS A 1 238 ? -40.166 -109.095 24.419 1.00 116.72 238 LYS A CA 1
ATOM 1785 C C . LYS A 1 238 ? -41.059 -107.936 23.962 1.00 118.89 238 LYS A C 1
ATOM 1786 O O . LYS A 1 238 ? -42.193 -107.813 24.428 1.00 124.93 238 LYS A O 1
ATOM 1792 N N . ILE A 1 239 ? -40.570 -107.111 23.033 1.00 114.20 239 ILE A N 1
ATOM 1793 C CA . ILE A 1 239 ? -41.376 -105.992 22.521 1.00 116.31 239 ILE A CA 1
ATOM 1794 C C . ILE A 1 239 ? -42.593 -106.482 21.730 1.00 120.69 239 ILE A C 1
ATOM 1795 O O . ILE A 1 239 ? -43.646 -105.846 21.762 1.00 124.80 239 ILE A O 1
ATOM 1800 N N . VAL A 1 240 ? -42.453 -107.608 21.031 1.00 119.01 240 VAL A N 1
ATOM 1801 C CA . VAL A 1 240 ? -43.590 -108.211 20.323 1.00 122.53 240 VAL A CA 1
ATOM 1802 C C . VAL A 1 240 ? -44.588 -108.849 21.315 1.00 128.07 240 VAL A C 1
ATOM 1803 O O . VAL A 1 240 ? -45.812 -108.723 21.157 1.00 131.44 240 VAL A O 1
ATOM 1807 N N . GLU A 1 241 ? -44.055 -109.512 22.343 1.00 127.59 241 GLU A N 1
ATOM 1808 C CA . GLU A 1 241 ? -44.867 -110.098 23.414 1.00 131.02 241 GLU A CA 1
ATOM 1809 C C . GLU A 1 241 ? -45.758 -109.041 24.065 1.00 134.62 241 GLU A C 1
ATOM 1810 O O . GLU A 1 241 ? -46.933 -109.303 24.334 1.00 139.13 241 GLU A O 1
ATOM 1816 N N . LYS A 1 242 ? -45.197 -107.854 24.309 1.00 132.32 242 LYS A N 1
ATOM 1817 C CA . LYS A 1 242 ? -45.954 -106.742 24.897 1.00 135.73 242 LYS A CA 1
ATOM 1818 C C . LYS A 1 242 ? -47.015 -106.205 23.935 1.00 139.03 242 LYS A C 1
ATOM 1819 O O . LYS A 1 242 ? -48.069 -105.719 24.367 1.00 144.22 242 LYS A O 1
ATOM 1825 N N . LEU A 1 243 ? -46.742 -106.313 22.636 1.00 136.34 243 LEU A N 1
ATOM 1826 C CA . LEU A 1 243 ? -47.701 -105.881 21.617 1.00 139.49 243 LEU A CA 1
ATOM 1827 C C . LEU A 1 243 ? -48.817 -106.893 21.359 1.00 143.67 243 LEU A C 1
ATOM 1828 O O . LEU A 1 243 ? -49.916 -106.509 20.966 1.00 147.66 243 LEU A O 1
ATOM 1833 N N . PHE A 1 244 ? -48.526 -108.174 21.582 1.00 143.06 244 PHE A N 1
ATOM 1834 C CA . PHE A 1 244 ? -49.541 -109.233 21.562 1.00 147.71 244 PHE A CA 1
ATOM 1835 C C . PHE A 1 244 ? -50.542 -109.112 22.729 1.00 152.73 244 PHE A C 1
ATOM 1836 O O . PHE A 1 244 ? -51.696 -109.556 22.627 1.00 156.68 244 PHE A O 1
ATOM 1844 N N . GLU A 1 245 ? -50.090 -108.518 23.834 1.00 150.98 245 GLU A N 1
ATOM 1845 C CA . GLU A 1 245 ? -50.932 -108.343 25.016 1.00 155.36 245 GLU A CA 1
ATOM 1846 C C . GLU A 1 245 ? -51.768 -107.068 24.926 1.00 158.05 245 GLU A C 1
ATOM 1847 O O . GLU A 1 245 ? -52.951 -107.071 25.277 1.00 163.03 245 GLU A O 1
ATOM 1853 N N . ILE A 1 246 ? -51.145 -105.985 24.458 1.00 153.69 246 ILE A N 1
ATOM 1854 C CA . ILE A 1 246 ? -51.809 -104.677 24.362 1.00 156.60 246 ILE A CA 1
ATOM 1855 C C . ILE A 1 246 ? -52.736 -104.572 23.142 1.00 158.86 246 ILE A C 1
ATOM 1856 O O . ILE A 1 246 ? -53.787 -103.937 23.205 1.00 162.87 246 ILE A O 1
ATOM 1861 N N . ASP A 1 247 ? -52.342 -105.204 22.041 1.00 156.39 247 ASP A N 1
ATOM 1862 C CA . ASP A 1 247 ? -53.108 -105.152 20.802 1.00 157.97 247 ASP A CA 1
ATOM 1863 C C . ASP A 1 247 ? -53.049 -106.510 20.096 1.00 157.93 247 ASP A C 1
ATOM 1864 O O . ASP A 1 247 ? -52.379 -106.649 19.069 1.00 153.03 247 ASP A O 1
ATOM 1869 N N . PRO A 1 248 ? -53.775 -107.513 20.637 1.00 163.18 248 PRO A N 1
ATOM 1870 C CA . PRO A 1 248 ? -53.708 -108.888 20.125 1.00 163.73 248 PRO A CA 1
ATOM 1871 C C . PRO A 1 248 ? -53.972 -108.972 18.620 1.00 165.78 248 PRO A C 1
ATOM 1872 O O . PRO A 1 248 ? -53.255 -109.683 17.913 1.00 160.93 248 PRO A O 1
ATOM 1876 N N . ASP A 1 249 ? -54.987 -108.239 18.154 1.00 171.71 249 ASP A N 1
ATOM 1877 C CA . ASP A 1 249 ? -55.401 -108.242 16.748 1.00 173.88 249 ASP A CA 1
ATOM 1878 C C . ASP A 1 249 ? -54.364 -107.611 15.812 1.00 168.06 249 ASP A C 1
ATOM 1879 O O . ASP A 1 249 ? -53.948 -108.238 14.833 1.00 166.66 249 ASP A O 1
ATOM 1884 N N . GLY A 1 250 ? -53.955 -106.379 16.121 1.00 165.46 250 GLY A N 1
ATOM 1885 C CA . GLY A 1 250 ? -53.041 -105.605 15.274 1.00 159.34 250 GLY A CA 1
ATOM 1886 C C . GLY A 1 250 ? -51.683 -106.248 15.075 1.00 152.07 250 GLY A C 1
ATOM 1887 O O . GLY A 1 250 ? -51.097 -106.157 13.991 1.00 147.68 250 GLY A O 1
ATOM 1888 N N . THR A 1 251 ? -51.195 -106.891 16.137 1.00 150.08 251 THR A N 1
ATOM 1889 C CA . THR A 1 251 ? -49.922 -107.608 16.134 1.00 144.22 251 THR A CA 1
ATOM 1890 C C . THR A 1 251 ? -50.017 -108.838 15.229 1.00 146.06 251 THR A C 1
ATOM 1891 O O . THR A 1 251 ? -49.117 -109.083 14.430 1.00 144.80 251 THR A O 1
ATOM 1895 N N . VAL A 1 252 ? -51.111 -109.588 15.343 1.00 150.76 252 VAL A N 1
ATOM 1896 C CA . VAL A 1 252 ? -51.392 -110.717 14.449 1.00 153.51 252 VAL A CA 1
ATOM 1897 C C . VAL A 1 252 ? -51.487 -110.260 12.989 1.00 154.23 252 VAL A C 1
ATOM 1898 O O . VAL A 1 252 ? -51.033 -110.965 12.085 1.00 153.15 252 VAL A O 1
ATOM 1902 N N . LEU A 1 253 ? -52.063 -109.076 12.774 1.00 156.27 253 LEU A N 1
ATOM 1903 C CA . LEU A 1 253 ? -52.161 -108.481 11.438 1.00 156.04 253 LEU A CA 1
ATOM 1904 C C . LEU A 1 253 ? -50.795 -108.105 10.878 1.00 149.20 253 LEU A C 1
ATOM 1905 O O . LEU A 1 253 ? -50.544 -108.267 9.683 1.00 148.17 253 LEU A O 1
ATOM 1910 N N . ALA A 1 254 ? -49.921 -107.601 11.745 1.00 145.39 254 ALA A N 1
ATOM 1911 C CA . ALA A 1 254 ? -48.543 -107.289 11.371 1.00 140.00 254 ALA A CA 1
ATOM 1912 C C . ALA A 1 254 ? -47.757 -108.560 11.068 1.00 137.08 254 ALA A C 1
ATOM 1913 O O . ALA A 1 254 ? -47.088 -108.647 10.039 1.00 133.69 254 ALA A O 1
ATOM 1915 N N . PHE A 1 255 ? -47.859 -109.539 11.967 1.00 139.22 255 PHE A N 1
ATOM 1916 C CA . PHE A 1 255 ? -47.169 -110.828 11.845 1.00 138.84 255 PHE A CA 1
ATOM 1917 C C . PHE A 1 255 ? -47.575 -111.601 10.579 1.00 142.91 255 PHE A C 1
ATOM 1918 O O . PHE A 1 255 ? -46.722 -112.184 9.904 1.00 140.86 2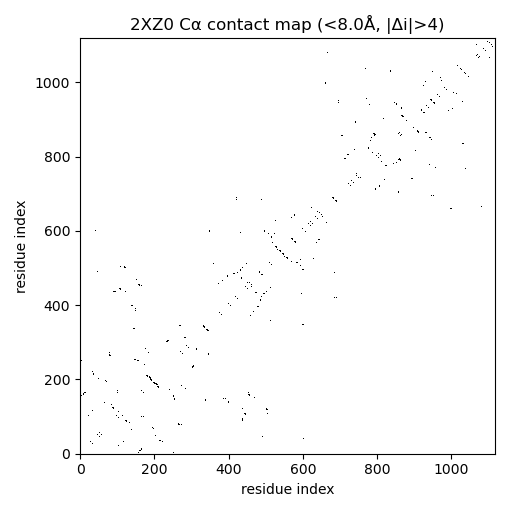55 PHE A O 1
ATOM 1926 N N . ALA A 1 256 ? -48.866 -111.586 10.251 1.00 150.11 256 ALA A N 1
ATOM 1927 C CA . ALA A 1 256 ? -49.352 -112.167 8.994 1.00 153.74 256 ALA A CA 1
ATOM 1928 C C . ALA A 1 256 ? -48.831 -111.411 7.765 1.00 152.91 256 ALA A C 1
ATOM 1929 O O . ALA A 1 256 ? -48.345 -112.030 6.810 1.00 151.70 256 ALA A O 1
ATOM 1931 N N . ASP A 1 257 ? -48.926 -110.078 7.808 1.00 153.52 257 ASP A N 1
ATOM 1932 C CA . ASP A 1 257 ? -48.480 -109.196 6.719 1.00 152.37 257 ASP A CA 1
ATOM 1933 C C . ASP A 1 257 ? -47.012 -109.418 6.328 1.00 146.66 257 ASP A C 1
ATOM 1934 O O . ASP A 1 257 ? -46.680 -109.474 5.144 1.00 145.81 257 ASP A O 1
ATOM 1939 N N . MET A 1 258 ? -46.143 -109.554 7.325 1.00 143.14 258 MET A N 1
ATOM 1940 C CA . MET A 1 258 ? -44.718 -109.792 7.077 1.00 138.64 258 MET A CA 1
ATOM 1941 C C . MET A 1 258 ? -44.470 -111.145 6.428 1.00 138.53 258 MET A C 1
ATOM 1942 O O . MET A 1 258 ? -43.591 -111.276 5.581 1.00 137.23 258 MET A O 1
ATOM 1947 N N . MET A 1 259 ? -45.255 -112.144 6.820 1.00 142.03 259 MET A N 1
ATOM 1948 C CA . MET A 1 259 ? -45.084 -113.498 6.301 1.00 142.68 259 MET A CA 1
ATOM 1949 C C . MET A 1 259 ? -45.513 -113.649 4.841 1.00 144.46 259 MET A C 1
ATOM 1950 O O . MET A 1 259 ? -44.908 -114.421 4.093 1.00 142.76 259 MET A O 1
ATOM 1955 N N . ARG A 1 260 ? -46.544 -112.906 4.439 1.00 147.84 260 ARG A N 1
ATOM 1956 C CA . ARG A 1 260 ? -47.012 -112.940 3.052 1.00 150.55 260 ARG A CA 1
ATOM 1957 C C . ARG A 1 260 ? -46.046 -112.258 2.091 1.00 146.78 260 ARG A C 1
ATOM 1958 O O . ARG A 1 260 ? -45.841 -112.737 0.973 1.00 147.24 260 ARG A O 1
ATOM 1966 N N . LYS A 1 261 ? -45.460 -111.144 2.533 1.00 142.20 261 LYS A N 1
ATOM 1967 C CA . LYS A 1 261 ? -44.469 -110.417 1.743 1.00 138.33 261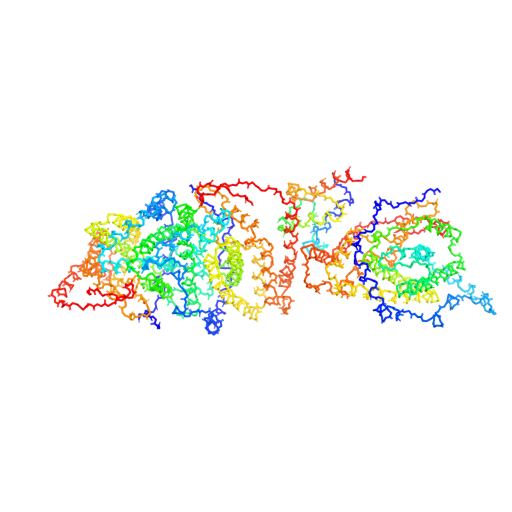 LYS A CA 1
ATOM 1968 C C . LYS A 1 261 ? -43.134 -111.161 1.699 1.00 135.52 261 LYS A C 1
ATOM 1969 O O . LYS A 1 261 ? -42.279 -110.858 0.858 1.00 132.58 261 LYS A O 1
ATOM 1975 N N . LYS A 1 262 ? -42.958 -112.112 2.620 1.00 135.61 262 LYS A N 1
ATOM 1976 C CA . LYS A 1 262 ? -41.663 -112.759 2.896 1.00 130.88 262 LYS A CA 1
ATOM 1977 C C . LYS A 1 262 ? -40.637 -111.759 3.420 1.00 126.67 262 LYS A C 1
ATOM 1978 O O . LYS A 1 262 ? -40.577 -110.607 2.982 1.00 126.47 262 LYS A O 1
ATOM 1984 N N . ILE A 1 263 ? -39.828 -112.215 4.367 1.00 124.19 263 ILE A N 1
ATOM 1985 C CA . ILE A 1 263 ? -38.821 -111.375 4.997 1.00 120.94 263 ILE A CA 1
ATOM 1986 C C . ILE A 1 263 ? -37.616 -111.205 4.072 1.00 117.80 263 ILE A C 1
ATOM 1987 O O . ILE A 1 263 ? -36.757 -112.091 4.003 1.00 115.87 263 ILE A O 1
ATOM 1992 N N . SER A 1 264 ? -37.551 -110.073 3.368 1.00 118.06 264 SER A N 1
ATOM 1993 C CA . SER A 1 264 ? -36.398 -109.769 2.496 1.00 115.37 264 SER A CA 1
ATOM 1994 C C . SER A 1 264 ? -35.170 -109.372 3.308 1.00 108.26 264 SER A C 1
ATOM 1995 O O . SER A 1 264 ? -35.136 -108.296 3.905 1.00 106.65 264 SER A O 1
ATOM 1998 N N . MET A 1 265 ? -34.174 -110.258 3.312 1.00 104.94 265 MET A N 1
ATOM 1999 C CA . MET A 1 265 ? -32.919 -110.102 4.087 1.00 100.42 265 MET A CA 1
ATOM 2000 C C . MET A 1 265 ? -32.211 -108.741 3.926 1.00 95.39 265 MET A C 1
ATOM 2001 O O . MET A 1 265 ? -32.286 -108.120 2.865 1.00 95.85 265 MET A O 1
ATOM 2006 N N . PRO A 1 266 ? -31.499 -108.289 4.976 1.00 91.63 266 PRO A N 1
ATOM 2007 C CA . PRO A 1 266 ? -31.003 -106.917 4.998 1.00 88.88 266 PRO A CA 1
ATOM 2008 C C . PRO A 1 266 ? -29.885 -106.648 3.998 1.00 86.23 266 PRO A C 1
ATOM 2009 O O . PRO A 1 266 ? -29.530 -105.492 3.766 1.00 85.97 266 PRO A O 1
ATOM 2013 N N . ALA A 1 267 ? -29.339 -107.702 3.405 1.00 84.38 267 ALA A N 1
ATOM 2014 C CA . ALA A 1 267 ? -28.231 -107.539 2.478 1.00 81.73 267 ALA A CA 1
ATOM 2015 C C . ALA A 1 267 ? -28.538 -108.036 1.069 1.00 84.25 267 ALA A C 1
ATOM 2016 O O . ALA A 1 267 ? -27.664 -108.587 0.409 1.00 81.77 267 ALA A O 1
ATOM 2018 N N . HIS A 1 268 ? -29.764 -107.837 0.592 1.00 86.27 268 HIS A N 1
ATOM 2019 C CA . HIS A 1 268 ? -30.149 -108.480 -0.666 1.00 86.95 268 HIS A CA 1
ATOM 2020 C C . HIS A 1 268 ? -29.751 -107.699 -1.919 1.00 86.41 268 HIS A C 1
ATOM 2021 O O . HIS A 1 268 ? -29.643 -108.274 -3.003 1.00 87.33 268 HIS A O 1
ATOM 2028 N N . LEU A 1 269 ? -29.501 -106.401 -1.757 1.00 84.06 269 LEU A N 1
ATOM 2029 C CA . LEU A 1 269 ? -29.108 -105.545 -2.878 1.00 83.80 269 LEU A CA 1
ATOM 2030 C C . LEU A 1 269 ? -27.604 -105.643 -3.162 1.00 81.78 269 LEU A C 1
ATOM 2031 O O . LEU A 1 269 ? -27.016 -104.810 -3.867 1.00 82.01 269 LEU A O 1
ATOM 2036 N N . MET A 1 270 ? -27.010 -106.695 -2.603 1.00 79.41 270 MET A N 1
ATOM 2037 C CA . MET A 1 270 ? -25.582 -106.994 -2.619 1.00 72.86 270 MET A CA 1
ATOM 2038 C C . MET A 1 270 ? -25.044 -107.062 -4.038 1.00 72.76 270 MET A C 1
ATOM 2039 O O . MET A 1 270 ? -25.629 -107.718 -4.896 1.00 78.79 270 MET A O 1
ATOM 2044 N N . TYR A 1 271 ? -23.927 -106.392 -4.281 1.00 68.87 271 TYR A N 1
ATOM 2045 C CA . TYR A 1 271 ? -23.366 -106.301 -5.622 1.00 67.69 271 TYR A CA 1
ATOM 2046 C C . TYR A 1 271 ? -21.872 -106.001 -5.540 1.00 65.04 271 TYR A C 1
ATOM 2047 O O . TYR A 1 271 ? -21.460 -105.116 -4.788 1.00 65.76 271 TYR A O 1
ATOM 2056 N N . ASP A 1 272 ? -21.075 -106.745 -6.307 1.00 62.52 272 ASP A N 1
ATOM 2057 C CA . ASP A 1 272 ? -19.620 -106.611 -6.299 1.00 57.55 272 ASP A CA 1
ATOM 2058 C C . ASP A 1 272 ? -19.094 -106.000 -7.605 1.00 59.98 272 ASP A C 1
ATOM 2059 O O . ASP A 1 272 ? -17.910 -106.151 -7.953 1.00 58.42 272 ASP A O 1
ATOM 2064 N N . GLY A 1 273 ? -19.978 -105.313 -8.328 1.00 63.48 273 GLY A N 1
ATOM 2065 C CA . GLY A 1 273 ? -19.628 -104.773 -9.643 1.00 64.42 273 GLY A CA 1
ATOM 2066 C C . GLY A 1 273 ? -19.547 -105.850 -10.711 1.00 66.30 273 GLY A C 1
ATOM 2067 O O . GLY A 1 273 ? -19.252 -105.553 -11.875 1.00 68.43 273 GLY A O 1
ATOM 2068 N N . ARG A 1 274 ? -19.816 -107.100 -10.327 1.00 66.12 274 ARG A N 1
ATOM 2069 C CA . ARG A 1 274 ? -19.576 -108.237 -11.219 1.00 68.11 274 ARG A CA 1
ATOM 2070 C C . ARG A 1 274 ? -20.649 -109.296 -11.317 1.00 69.30 274 ARG A C 1
ATOM 2071 O O . ARG A 1 274 ? -20.808 -109.893 -12.373 1.00 70.97 274 ARG A O 1
ATOM 2079 N N . ASP A 1 275 ? -21.337 -109.575 -10.213 1.00 70.45 275 ASP A N 1
ATOM 2080 C CA . ASP A 1 275 ? -22.391 -110.585 -10.199 1.00 71.95 275 ASP A CA 1
ATOM 2081 C C . ASP A 1 275 ? -23.757 -109.924 -10.005 1.00 74.09 275 ASP A C 1
ATOM 2082 O O . ASP A 1 275 ? -24.067 -109.431 -8.922 1.00 74.28 275 ASP A O 1
ATOM 2087 N N . ASP A 1 276 ? -24.565 -109.909 -11.062 1.00 80.90 276 ASP A N 1
ATOM 2088 C CA . ASP A 1 276 ? -25.906 -109.313 -11.001 1.00 85.71 276 ASP A CA 1
ATOM 2089 C C . ASP A 1 276 ? -26.834 -110.019 -10.011 1.00 86.05 276 ASP A C 1
ATOM 2090 O O . ASP A 1 276 ? -27.725 -109.392 -9.459 1.00 87.76 276 ASP A O 1
ATOM 2095 N N . ASN A 1 277 ? -26.593 -111.307 -9.773 1.00 86.24 277 ASN A N 1
ATOM 2096 C CA . ASN A 1 277 ? -27.342 -112.069 -8.775 1.00 87.13 277 ASN A CA 1
ATOM 2097 C C . ASN A 1 277 ? -26.485 -112.513 -7.600 1.00 83.90 277 ASN A C 1
ATOM 2098 O O . ASN A 1 277 ? -26.578 -113.665 -7.166 1.00 85.44 277 ASN A O 1
ATOM 2103 N N . LEU A 1 278 ? -25.661 -111.607 -7.081 1.00 79.52 278 LEU A N 1
ATOM 2104 C CA . LEU A 1 278 ? -24.720 -111.940 -6.005 1.00 74.92 278 LEU A CA 1
ATOM 2105 C C . LEU A 1 278 ? -25.394 -112.550 -4.772 1.00 75.49 278 LEU A C 1
ATOM 2106 O O . LEU A 1 278 ? -25.007 -113.637 -4.323 1.00 72.51 278 LEU A O 1
ATOM 2111 N N . PHE A 1 279 ? -26.406 -111.856 -4.245 1.00 78.81 279 PHE A N 1
ATOM 2112 C CA . PHE A 1 279 ? -27.139 -112.315 -3.055 1.00 80.30 279 PHE A CA 1
ATOM 2113 C C . PHE A 1 279 ? -27.713 -113.727 -3.179 1.00 82.03 279 PHE A C 1
ATOM 2114 O O . PHE A 1 279 ? -27.659 -114.505 -2.220 1.00 79.80 279 PHE A O 1
ATOM 2122 N N . ASP A 1 280 ? -28.270 -114.041 -4.349 1.00 84.11 280 ASP A N 1
ATOM 2123 C CA . ASP A 1 280 ? -28.804 -115.376 -4.619 1.00 87.98 280 ASP A CA 1
ATOM 2124 C C . ASP A 1 280 ? -27.725 -116.448 -4.531 1.00 85.60 280 ASP A C 1
ATOM 2125 O O . ASP A 1 280 ? -27.952 -117.527 -3.974 1.00 87.98 280 ASP A O 1
ATOM 2130 N N . HIS A 1 281 ? -26.553 -116.140 -5.077 1.00 82.53 281 HIS A N 1
ATOM 2131 C CA . HIS A 1 281 ? -25.444 -117.084 -5.087 1.00 80.64 281 HIS A CA 1
ATOM 2132 C C . HIS A 1 281 ? -24.825 -117.265 -3.708 1.00 76.50 281 HIS A C 1
ATOM 2133 O O . HIS A 1 281 ? -24.570 -118.397 -3.278 1.00 75.86 281 HIS A O 1
ATOM 2140 N N . PHE A 1 282 ? -24.599 -116.148 -3.020 1.00 72.95 282 PHE A N 1
ATOM 2141 C CA . PHE A 1 282 ? -24.175 -116.173 -1.628 1.00 68.52 282 PHE A CA 1
ATOM 2142 C C . PHE A 1 282 ? -25.145 -117.031 -0.800 1.00 70.86 282 PHE A C 1
ATOM 2143 O O . PHE A 1 282 ? -24.715 -117.946 -0.093 1.00 70.48 282 PHE A O 1
ATOM 2151 N N . SER A 1 283 ? -26.444 -116.758 -0.919 1.00 72.29 283 SER A N 1
ATOM 2152 C CA . SER A 1 283 ? -27.456 -117.502 -0.172 1.00 73.74 283 SER A CA 1
ATOM 2153 C C . SER A 1 283 ? -27.416 -118.988 -0.477 1.00 74.33 283 SER A C 1
ATOM 2154 O O . SER A 1 283 ? -27.559 -119.806 0.429 1.00 75.72 283 SER A O 1
ATOM 2157 N N . ALA A 1 284 ? -27.212 -119.326 -1.748 1.00 75.30 284 ALA A N 1
ATOM 2158 C CA . ALA A 1 284 ? -27.092 -120.719 -2.176 1.00 78.40 284 ALA A CA 1
ATOM 2159 C C . ALA A 1 284 ? -25.938 -121.446 -1.474 1.00 78.10 284 ALA A C 1
ATOM 2160 O O . ALA A 1 284 ? -26.061 -122.631 -1.144 1.00 81.36 284 ALA A O 1
ATOM 2162 N N . VAL A 1 285 ? -24.826 -120.749 -1.243 1.00 74.93 285 VAL A N 1
ATOM 2163 C CA . VAL A 1 285 ? -23.698 -121.363 -0.554 1.00 73.10 285 VAL A CA 1
ATOM 2164 C C . VAL A 1 285 ? -23.992 -121.496 0.940 1.00 75.34 285 VAL A C 1
ATOM 2165 O O . VAL A 1 285 ? -23.644 -122.506 1.557 1.00 79.13 285 VAL A O 1
ATOM 2169 N N . ALA A 1 286 ? -24.650 -120.491 1.512 1.00 74.09 286 ALA A N 1
ATOM 2170 C CA . ALA A 1 286 ? -25.137 -120.590 2.887 1.00 75.98 286 ALA A CA 1
ATOM 2171 C C . ALA A 1 286 ? -26.029 -121.822 3.059 1.00 81.41 286 ALA A C 1
ATOM 2172 O O . ALA A 1 286 ? -25.974 -122.493 4.093 1.00 82.22 286 ALA A O 1
ATOM 2174 N N . GLN A 1 287 ? -26.829 -122.114 2.029 1.00 84.63 287 GLN A N 1
ATOM 2175 C CA . GLN A 1 287 ? -27.780 -123.227 2.030 1.00 87.22 287 GLN A CA 1
ATOM 2176 C C . GLN A 1 287 ? -27.080 -124.586 2.011 1.00 87.42 287 GLN A C 1
ATOM 2177 O O . GLN A 1 287 ? -27.338 -125.430 2.871 1.00 89.65 287 GLN A O 1
ATOM 2183 N N . ARG A 1 288 ? -26.205 -124.791 1.027 1.00 84.65 288 ARG A N 1
ATOM 2184 C CA . ARG A 1 288 ? -25.537 -126.075 0.834 1.00 84.00 288 ARG A CA 1
ATOM 2185 C C . ARG A 1 288 ? -24.756 -126.477 2.078 1.00 84.05 288 ARG A C 1
ATOM 2186 O O . ARG A 1 288 ? -24.683 -127.656 2.424 1.00 87.12 288 ARG A O 1
ATOM 2194 N N . LEU A 1 289 ? -24.180 -125.489 2.752 1.00 81.62 289 LEU A N 1
ATOM 2195 C CA . LEU A 1 289 ? -23.334 -125.765 3.901 1.00 80.17 289 LEU A CA 1
ATOM 2196 C C . LEU A 1 289 ? -24.148 -125.946 5.170 1.00 82.09 289 LEU A C 1
ATOM 2197 O O . LEU A 1 289 ? -23.710 -126.607 6.108 1.00 84.37 289 LEU A O 1
ATOM 2202 N N . GLY A 1 290 ? -25.340 -125.367 5.185 1.00 82.45 290 GLY A N 1
ATOM 2203 C CA . GLY A 1 290 ? -26.219 -125.480 6.332 1.00 84.77 290 GLY A CA 1
ATOM 2204 C C . GLY A 1 290 ? -25.995 -124.387 7.351 1.00 81.59 290 GLY A C 1
ATOM 2205 O O . GLY A 1 290 ? -26.300 -124.559 8.530 1.00 86.51 290 GLY A O 1
ATOM 2206 N N . VAL A 1 291 ? -25.457 -123.262 6.904 1.00 76.30 291 VAL A N 1
ATOM 2207 C CA . VAL A 1 291 ? -25.286 -122.118 7.775 1.00 74.73 291 VAL A CA 1
ATOM 2208 C C . VAL A 1 291 ? -26.648 -121.483 8.010 1.00 77.98 291 VAL A C 1
ATOM 2209 O O . VAL A 1 291 ? -27.000 -121.154 9.142 1.00 79.45 291 VAL A O 1
ATOM 2213 N N . TYR A 1 292 ? -27.405 -121.320 6.930 1.00 81.34 292 TYR A N 1
ATOM 2214 C CA . TYR A 1 292 ? -28.780 -120.839 6.996 1.00 86.37 292 TYR A CA 1
ATOM 2215 C C . TYR A 1 292 ? -29.586 -121.460 5.850 1.00 92.00 292 TYR A C 1
ATOM 2216 O O . TYR A 1 292 ? -29.448 -121.070 4.682 1.00 93.55 292 TYR A O 1
ATOM 2225 N N . THR A 1 293 ? -30.389 -122.464 6.198 1.00 95.21 293 THR A N 1
ATOM 2226 C CA . THR A 1 293 ? -31.207 -123.193 5.235 1.00 98.43 293 THR A CA 1
ATOM 2227 C C . THR A 1 293 ? -32.633 -122.658 5.269 1.00 103.24 293 THR A C 1
ATOM 2228 O O . THR A 1 293 ? -32.972 -121.831 6.121 1.00 103.30 293 THR A O 1
ATOM 2232 N N . ALA A 1 294 ? -33.460 -123.130 4.338 1.00 107.83 294 ALA A N 1
ATOM 2233 C CA . ALA A 1 294 ? -34.869 -122.771 4.311 1.00 111.74 294 ALA A CA 1
ATOM 2234 C C . ALA A 1 294 ? -35.613 -123.416 5.480 1.00 115.58 294 ALA A C 1
ATOM 2235 O O . ALA A 1 294 ? -36.593 -122.855 5.983 1.00 118.36 294 ALA A O 1
ATOM 2237 N N . LYS A 1 295 ? -35.144 -124.593 5.901 1.00 116.70 295 LYS A N 1
ATOM 2238 C CA . LYS A 1 295 ? -35.595 -125.227 7.147 1.00 119.97 295 LYS A CA 1
ATOM 2239 C C . LYS A 1 295 ? -35.490 -124.262 8.317 1.00 116.72 295 LYS A C 1
ATOM 2240 O O . LYS A 1 295 ? -36.444 -124.094 9.083 1.00 118.52 295 LYS A O 1
ATOM 2246 N N . ASP A 1 296 ? -34.299 -123.678 8.470 1.00 111.50 296 ASP A N 1
ATOM 2247 C CA . ASP A 1 296 ? -34.018 -122.745 9.548 1.00 107.73 296 ASP A CA 1
ATOM 2248 C C . ASP A 1 296 ? -35.045 -121.612 9.529 1.00 109.52 296 ASP A C 1
ATOM 2249 O O . ASP A 1 296 ? -35.636 -121.295 10.563 1.00 110.54 296 ASP A O 1
ATOM 2254 N N . TYR A 1 297 ? -35.288 -121.049 8.344 1.00 108.64 297 TYR A N 1
ATOM 2255 C CA . TYR A 1 297 ? -36.343 -120.051 8.140 1.00 109.75 297 TYR A CA 1
ATOM 2256 C C . TYR A 1 297 ? -37.671 -120.502 8.772 1.00 115.58 297 TYR A C 1
ATOM 2257 O O . TYR A 1 297 ? -38.273 -119.777 9.577 1.00 116.93 297 TYR A O 1
ATOM 2266 N N . ALA A 1 298 ? -38.114 -121.704 8.407 1.00 118.06 298 ALA A N 1
ATOM 2267 C CA . ALA A 1 298 ? -39.353 -122.257 8.929 1.00 123.37 298 ALA A CA 1
ATOM 2268 C C . ALA A 1 298 ? -39.249 -122.520 10.420 1.00 122.91 298 ALA A C 1
ATOM 2269 O O . ALA A 1 298 ? -40.194 -122.261 11.159 1.00 127.70 298 ALA A O 1
ATOM 2271 N N . ASP A 1 299 ? -38.099 -123.031 10.855 1.00 119.03 299 ASP A N 1
ATOM 2272 C CA . ASP A 1 299 ? -37.890 -123.365 12.260 1.00 117.80 299 ASP A CA 1
ATOM 2273 C C . ASP A 1 299 ? -38.016 -122.125 13.128 1.00 116.06 299 ASP A C 1
ATOM 2274 O O . ASP A 1 299 ? -38.601 -122.188 14.216 1.00 118.24 299 ASP A O 1
ATOM 2279 N N . ILE A 1 300 ? -37.485 -121.005 12.629 1.00 113.15 300 ILE A N 1
ATOM 2280 C CA . ILE A 1 300 ? -37.575 -119.708 13.309 1.00 111.35 300 ILE A CA 1
ATOM 2281 C C . ILE A 1 300 ? -39.039 -119.331 13.480 1.00 116.32 300 ILE A C 1
ATOM 2282 O O . ILE A 1 300 ? -39.490 -118.999 14.577 1.00 118.89 300 ILE A O 1
ATOM 2287 N N . LEU A 1 301 ? -39.782 -119.397 12.386 1.00 119.16 301 LEU A N 1
ATOM 2288 C CA . LEU A 1 301 ? -41.194 -119.088 12.431 1.00 126.86 301 LEU A CA 1
ATOM 2289 C C . LEU A 1 301 ? -41.946 -119.932 13.472 1.00 129.19 301 LEU A C 1
ATOM 2290 O O . LEU A 1 301 ? -42.652 -119.380 14.320 1.00 129.19 301 LEU A O 1
ATOM 2295 N N . GLU A 1 302 ? -41.763 -121.255 13.410 1.00 130.15 302 GLU A N 1
ATOM 2296 C CA . GLU A 1 302 ? -42.384 -122.195 14.352 1.00 135.05 302 GLU A CA 1
ATOM 2297 C C . GLU A 1 302 ? -42.028 -121.881 15.801 1.00 133.41 302 GLU A C 1
ATOM 2298 O O . GLU A 1 302 ? -42.867 -122.041 16.698 1.00 136.24 302 GLU A O 1
ATOM 2304 N N . PHE A 1 303 ? -40.788 -121.441 16.016 1.00 127.32 303 PHE A N 1
ATOM 2305 C CA . PHE A 1 303 ? -40.332 -121.011 17.333 1.00 125.13 303 PHE A CA 1
ATOM 2306 C C . PHE A 1 303 ? -41.039 -119.743 17.795 1.00 125.35 303 PHE A C 1
ATOM 2307 O O . PHE A 1 303 ? -41.358 -119.618 18.976 1.00 126.95 303 PHE A O 1
ATOM 2315 N N . LEU A 1 304 ? -41.276 -118.812 16.872 1.00 122.96 304 LEU A N 1
ATOM 2316 C CA . LEU A 1 304 ? -41.920 -117.540 17.205 1.00 122.97 304 LEU A CA 1
ATOM 2317 C C . LEU A 1 304 ? -43.403 -117.706 17.497 1.00 131.20 304 LEU A C 1
ATOM 2318 O O . LEU A 1 304 ? -43.960 -116.993 18.339 1.00 134.59 304 LEU A O 1
ATOM 2323 N N . VAL A 1 305 ? -44.038 -118.648 16.801 1.00 134.70 305 VAL A N 1
ATOM 2324 C CA . VAL A 1 305 ? -45.429 -119.016 17.073 1.00 139.56 305 VAL A CA 1
ATOM 2325 C C . VAL A 1 305 ? -45.517 -119.615 18.482 1.00 141.42 305 VAL A C 1
ATOM 2326 O O . VAL A 1 305 ? -46.460 -119.334 19.229 1.00 145.99 305 VAL A O 1
ATOM 2330 N N . GLY A 1 306 ? -44.517 -120.424 18.836 1.00 138.41 306 GLY A N 1
ATOM 2331 C CA . GLY A 1 306 ? -44.426 -121.031 20.161 1.00 139.68 306 GLY A CA 1
ATOM 2332 C C . GLY A 1 306 ? -44.054 -120.016 21.225 1.00 137.75 306 GLY A C 1
ATOM 2333 O O . GLY A 1 306 ? -44.596 -120.039 22.335 1.00 141.02 306 GLY A O 1
ATOM 2334 N N . ARG A 1 307 ? -43.135 -119.122 20.872 1.00 132.34 307 ARG A N 1
ATOM 2335 C CA . ARG A 1 307 ? -42.658 -118.073 21.768 1.00 130.06 307 ARG A CA 1
ATOM 2336 C C . ARG A 1 307 ? -43.738 -117.048 22.121 1.00 133.44 307 ARG A C 1
ATOM 2337 O O . ARG A 1 307 ? -43.788 -116.554 23.249 1.00 134.74 307 ARG A O 1
ATOM 2345 N N . TRP A 1 308 ? -44.600 -116.731 21.161 1.00 134.63 308 TRP A N 1
ATOM 2346 C CA . TRP A 1 308 ? -45.641 -115.735 21.388 1.00 138.04 308 TRP A CA 1
ATOM 2347 C C . TRP A 1 308 ? -46.994 -116.355 21.705 1.00 145.06 308 TRP A C 1
ATOM 2348 O O . TRP A 1 308 ? -47.965 -115.639 21.963 1.00 147.77 308 TRP A O 1
ATOM 2359 N N . LYS A 1 309 ? -47.035 -117.688 21.688 1.00 148.01 309 LYS A N 1
ATOM 2360 C CA . LYS A 1 309 ? -48.248 -118.477 21.957 1.00 154.49 309 LYS A CA 1
ATOM 2361 C C . LYS A 1 309 ? -49.424 -118.068 21.059 1.00 157.89 309 LYS A C 1
ATOM 2362 O O . LYS A 1 309 ? -50.579 -118.014 21.493 1.00 162.88 309 LYS A O 1
ATOM 2368 N N . VAL A 1 310 ? -49.101 -117.790 19.796 1.00 155.94 310 VAL A N 1
ATOM 2369 C CA . VAL A 1 310 ? -50.079 -117.369 18.791 1.00 160.48 310 VAL A CA 1
ATOM 2370 C C . VAL A 1 310 ? -51.163 -118.433 18.646 1.00 167.01 310 VAL A C 1
ATOM 2371 O O . VAL A 1 310 ? -52.329 -118.117 18.404 1.00 171.11 310 VAL A O 1
ATOM 2375 N N . ASP A 1 311 ? -50.749 -119.688 18.812 1.00 168.65 311 ASP A N 1
ATOM 2376 C CA . ASP A 1 311 ? -51.640 -120.845 18.887 1.00 176.61 311 ASP A CA 1
ATOM 2377 C C . ASP A 1 311 ? -52.839 -120.609 19.829 1.00 182.52 311 ASP A C 1
ATOM 2378 O O . ASP A 1 311 ? -53.955 -121.063 19.555 1.00 186.85 311 ASP A O 1
ATOM 2383 N N . LYS A 1 312 ? -52.601 -119.891 20.926 1.00 181.13 312 LYS A N 1
ATOM 2384 C CA . LYS A 1 312 ? -53.654 -119.584 21.891 1.00 185.34 312 LYS A CA 1
ATOM 2385 C C . LYS A 1 312 ? -53.802 -118.079 22.155 1.00 183.88 312 LYS A C 1
ATOM 2386 O O . LYS A 1 312 ? -53.065 -117.498 22.959 1.00 180.16 312 LYS A O 1
ATOM 2392 N N . LEU A 1 313 ? -54.753 -117.464 21.452 1.00 186.21 313 LEU A N 1
ATOM 2393 C CA . LEU A 1 313 ? -55.120 -116.058 21.633 1.00 185.92 313 LEU A CA 1
ATOM 2394 C C . LEU A 1 313 ? -56.613 -115.896 21.402 1.00 193.89 313 LEU A C 1
ATOM 2395 O O . LEU A 1 313 ? -57.153 -116.428 20.430 1.00 198.24 313 LEU A O 1
ATOM 2400 N N . THR A 1 314 ? -57.283 -115.169 22.291 1.00 196.70 314 THR A N 1
ATOM 2401 C CA . THR A 1 314 ? -58.725 -114.930 22.145 1.00 202.04 314 THR A CA 1
ATOM 2402 C C . THR A 1 314 ? -59.039 -113.470 21.819 1.00 202.10 314 THR A C 1
ATOM 2403 O O . THR A 1 314 ? -58.239 -112.569 22.106 1.00 197.85 314 THR A O 1
ATOM 2407 N N . GLY A 1 315 ? -60.201 -113.257 21.202 1.00 206.10 315 GLY A N 1
ATOM 2408 C CA . GLY A 1 315 ? -60.692 -111.920 20.880 1.00 206.74 315 GLY A CA 1
ATOM 2409 C C . GLY A 1 315 ? -60.233 -111.401 19.532 1.00 203.36 315 GLY A C 1
ATOM 2410 O O . GLY A 1 315 ? -59.839 -110.239 19.413 1.00 201.59 315 GLY A O 1
ATOM 2411 N N . LEU A 1 316 ? -60.297 -112.254 18.512 1.00 202.51 316 LEU A N 1
ATOM 2412 C CA . LEU A 1 316 ? -59.753 -111.910 17.199 1.00 199.10 316 LEU A CA 1
ATOM 2413 C C . LEU A 1 316 ? -60.825 -111.597 16.163 1.00 203.76 316 LEU A C 1
ATOM 2414 O O . LEU A 1 316 ? -61.855 -112.269 16.103 1.00 208.65 316 LEU A O 1
ATOM 2419 N N . SER A 1 317 ? -60.565 -110.574 15.349 1.00 202.46 317 SER A N 1
ATOM 2420 C CA . SER A 1 317 ? -61.471 -110.181 14.270 1.00 207.56 317 SER A CA 1
ATOM 2421 C C . SER A 1 317 ? -61.483 -111.198 13.125 1.00 209.01 317 SER A C 1
ATOM 2422 O O . SER A 1 317 ? -60.595 -112.054 13.041 1.00 204.02 317 SER A O 1
ATOM 2425 N N . ALA A 1 318 ? -62.493 -111.096 12.257 1.00 214.66 318 ALA A N 1
ATOM 2426 C CA . ALA A 1 318 ? -62.657 -111.983 11.099 1.00 216.17 318 ALA A CA 1
ATOM 2427 C C . ALA A 1 318 ? -61.355 -112.174 10.319 1.00 209.92 318 ALA A C 1
ATOM 2428 O O . ALA A 1 318 ? -61.013 -113.299 9.947 1.00 208.47 318 ALA A O 1
ATOM 2430 N N . GLU A 1 319 ? -60.644 -111.067 10.089 1.00 206.55 319 GLU A N 1
ATOM 2431 C CA . GLU A 1 319 ? -59.349 -111.059 9.390 1.00 200.45 319 GLU A CA 1
ATOM 2432 C C . GLU A 1 319 ? -58.238 -111.577 10.292 1.00 193.57 319 GLU A C 1
ATOM 2433 O O . GLU A 1 319 ? -57.289 -112.194 9.816 1.00 188.18 319 GLU A O 1
ATOM 2439 N N . GLY A 1 320 ? -58.369 -111.309 11.591 1.00 193.59 320 GLY A N 1
ATOM 2440 C CA . GLY A 1 320 ? -57.388 -111.722 12.594 1.00 189.10 320 GLY A CA 1
ATOM 2441 C C . GLY A 1 320 ? -57.286 -113.224 12.778 1.00 189.49 320 GLY A C 1
ATOM 2442 O O . GLY A 1 320 ? -56.194 -113.761 12.913 1.00 185.24 320 GLY A O 1
ATOM 2443 N N . GLN A 1 321 ? -58.431 -113.900 12.791 1.00 197.06 321 GLN A N 1
ATOM 2444 C CA . GLN A 1 321 ? -58.471 -115.363 12.869 1.00 198.86 321 GLN A CA 1
ATOM 2445 C C . GLN A 1 321 ? -57.839 -115.996 11.628 1.00 196.46 321 GLN A C 1
ATOM 2446 O O . GLN A 1 321 ? -57.126 -116.999 11.728 1.00 193.23 321 GLN A O 1
ATOM 2452 N N . LYS A 1 322 ? -58.109 -115.392 10.469 1.00 198.25 322 LYS A N 1
ATOM 2453 C CA . LYS A 1 322 ? -57.496 -115.788 9.203 1.00 196.09 322 LYS A CA 1
ATOM 2454 C C . LYS A 1 322 ? -55.999 -115.500 9.227 1.00 187.29 322 LYS A C 1
ATOM 2455 O O . LYS A 1 322 ? -55.202 -116.309 8.750 1.00 184.19 322 LYS A O 1
ATOM 2461 N N . ALA A 1 323 ? -55.631 -114.350 9.794 1.00 184.00 323 ALA A N 1
ATOM 2462 C CA . ALA A 1 323 ? -54.226 -113.946 9.940 1.00 175.34 323 ALA A CA 1
ATOM 2463 C C . ALA A 1 323 ? -53.467 -114.844 10.920 1.00 171.79 323 ALA A C 1
ATOM 2464 O O . ALA A 1 323 ? -52.268 -115.058 10.764 1.00 166.97 323 ALA A O 1
ATOM 2466 N N . GLN A 1 324 ? -54.176 -115.367 11.920 1.00 175.03 324 GLN A N 1
ATOM 2467 C CA . GLN A 1 324 ? -53.603 -116.280 12.915 1.00 173.53 324 GLN A CA 1
ATOM 2468 C C . GLN A 1 324 ? -53.350 -117.668 12.319 1.00 174.79 324 GLN A C 1
ATOM 2469 O O . GLN A 1 324 ? -52.201 -118.120 12.262 1.00 169.91 324 GLN A O 1
ATOM 2475 N N . ASP A 1 325 ? -54.430 -118.326 11.885 1.00 180.78 325 ASP A N 1
ATOM 2476 C CA . ASP A 1 325 ? -54.387 -119.677 11.309 1.00 182.89 325 ASP A CA 1
ATOM 2477 C C . ASP A 1 325 ? -53.327 -119.818 10.207 1.00 178.89 325 ASP A C 1
ATOM 2478 O O . ASP A 1 325 ? -52.514 -120.749 10.237 1.00 176.75 325 ASP A O 1
ATOM 2483 N N . TYR A 1 326 ? -53.344 -118.894 9.246 1.00 177.77 326 TYR A N 1
ATOM 2484 C CA . TYR A 1 326 ? -52.359 -118.884 8.169 1.00 172.64 326 TYR A CA 1
ATOM 2485 C C . TYR A 1 326 ? -50.944 -118.958 8.737 1.00 165.88 326 TYR A C 1
ATOM 2486 O O . TYR A 1 326 ? -50.154 -119.816 8.337 1.00 164.04 326 TYR A O 1
ATOM 2495 N N . VAL A 1 327 ? -50.643 -118.060 9.674 1.00 163.04 327 VAL A N 1
ATOM 2496 C CA . VAL A 1 327 ? -49.327 -117.985 10.306 1.00 157.22 327 VAL A CA 1
ATOM 2497 C C . VAL A 1 327 ? -48.980 -119.288 11.032 1.00 157.64 327 VAL A C 1
ATOM 2498 O O . VAL A 1 327 ? -47.860 -119.779 10.917 1.00 153.48 327 VAL A O 1
ATOM 2502 N N . CYS A 1 328 ? -49.952 -119.849 11.752 1.00 162.36 328 CYS A N 1
ATOM 2503 C CA . CYS A 1 328 ? -49.739 -121.062 12.548 1.00 163.77 328 CYS A CA 1
ATOM 2504 C C . CYS A 1 328 ? -49.514 -122.323 11.715 1.00 165.75 328 CYS A C 1
ATOM 2505 O O . CYS A 1 328 ? -48.699 -123.171 12.089 1.00 164.36 328 CYS A O 1
ATOM 2508 N N . ARG A 1 329 ? -50.233 -122.443 10.597 1.00 169.31 329 ARG A N 1
ATOM 2509 C CA . ARG A 1 329 ? -50.072 -123.577 9.675 1.00 170.42 329 ARG A CA 1
ATOM 2510 C C . ARG A 1 329 ? -48.891 -123.420 8.695 1.00 166.31 329 ARG A C 1
ATOM 2511 O O . ARG A 1 329 ? -48.553 -124.363 7.971 1.00 167.70 329 ARG A O 1
ATOM 2519 N N . LEU A 1 330 ? -48.260 -122.243 8.694 1.00 160.80 330 LEU A N 1
ATOM 2520 C CA . LEU A 1 330 ? -47.196 -121.921 7.732 1.00 155.60 330 LEU A CA 1
ATOM 2521 C C . LEU A 1 330 ? -45.874 -122.697 7.906 1.00 151.07 330 LEU A C 1
ATOM 2522 O O . LEU A 1 330 ? -45.268 -123.082 6.907 1.00 149.05 330 LEU A O 1
ATOM 2527 N N . PRO A 1 331 ? -45.417 -122.912 9.162 1.00 150.16 331 PRO A N 1
ATOM 2528 C CA . PRO A 1 331 ? -44.151 -123.634 9.375 1.00 146.48 331 PRO A CA 1
ATOM 2529 C C . PRO A 1 331 ? -44.096 -125.071 8.816 1.00 149.27 331 PRO A C 1
ATOM 2530 O O . PRO A 1 331 ? -43.149 -125.394 8.099 1.00 145.34 331 PRO A O 1
ATOM 2534 N N . PRO A 1 332 ? -45.089 -125.931 9.132 1.00 155.22 332 PRO A N 1
ATOM 2535 C CA . PRO A 1 332 ? -45.049 -127.252 8.502 1.00 157.61 332 PRO A CA 1
ATOM 2536 C C . PRO A 1 332 ? -45.267 -127.173 6.993 1.00 159.14 332 PRO A C 1
ATOM 2537 O O . PRO A 1 332 ? -44.804 -128.043 6.260 1.00 159.18 332 PRO A O 1
ATOM 2541 N N . ARG A 1 333 ? -45.964 -126.127 6.554 1.00 160.44 333 ARG A N 1
ATOM 2542 C CA . ARG A 1 333 ? -46.224 -125.866 5.139 1.00 162.34 333 ARG A CA 1
ATOM 2543 C C . ARG A 1 333 ? -44.930 -125.497 4.394 1.00 156.24 333 ARG A C 1
ATOM 2544 O O . ARG A 1 333 ? -44.565 -126.151 3.416 1.00 155.80 333 ARG A O 1
ATOM 2552 N N . ILE A 1 334 ? -44.240 -124.463 4.871 1.00 151.45 334 ILE A N 1
ATOM 2553 C CA . ILE A 1 334 ? -42.976 -124.025 4.277 1.00 148.04 334 ILE A CA 1
ATOM 2554 C C . ILE A 1 334 ? -41.938 -125.151 4.259 1.00 148.69 334 ILE A C 1
ATOM 2555 O O . ILE A 1 334 ? -41.230 -125.333 3.262 1.00 148.54 334 ILE A O 1
ATOM 2560 N N . ARG A 1 335 ? -41.859 -125.900 5.361 1.00 150.61 335 ARG A N 1
ATOM 2561 C CA . ARG A 1 335 ? -40.861 -126.967 5.529 1.00 150.87 335 ARG A CA 1
ATOM 2562 C C . ARG A 1 335 ? -41.038 -128.022 4.450 1.00 154.57 335 ARG A C 1
ATOM 2563 O O . ARG A 1 335 ? -40.082 -128.535 3.867 1.00 152.40 335 ARG A O 1
ATOM 2571 N N . ARG A 1 336 ? -42.301 -128.298 4.195 1.00 160.87 336 ARG A N 1
ATOM 2572 C CA . ARG A 1 336 ? -42.769 -129.329 3.321 1.00 166.39 336 ARG A CA 1
ATOM 2573 C C . ARG A 1 336 ? -42.736 -128.885 1.854 1.00 166.81 336 ARG A C 1
ATOM 2574 O O . ARG A 1 336 ? -42.623 -129.710 0.934 1.00 168.80 336 ARG A O 1
ATOM 2582 N N . LEU A 1 337 ? -42.861 -127.573 1.661 1.00 165.22 337 LEU A N 1
ATOM 2583 C CA . LEU A 1 337 ? -42.651 -126.927 0.373 1.00 164.33 337 LEU A CA 1
ATOM 2584 C C . LEU A 1 337 ? -41.184 -127.073 -0.028 1.00 158.45 337 LEU A C 1
ATOM 2585 O O . LEU A 1 337 ? -40.874 -127.474 -1.155 1.00 158.97 337 LEU A O 1
ATOM 2590 N N . GLU A 1 338 ? -40.293 -126.755 0.911 1.00 153.26 338 GLU A N 1
ATOM 2591 C CA . GLU A 1 338 ? -38.852 -126.853 0.704 1.00 149.38 338 GLU A CA 1
ATOM 2592 C C . GLU A 1 338 ? -38.401 -128.304 0.596 1.00 151.59 338 GLU A C 1
ATOM 2593 O O . GLU A 1 338 ? -37.458 -128.616 -0.134 1.00 148.56 338 GLU A O 1
ATOM 2599 N N . GLU A 1 339 ? -39.069 -129.163 1.364 1.00 155.27 339 GLU A N 1
ATOM 2600 C CA . GLU A 1 339 ? -38.783 -130.588 1.455 1.00 158.28 339 GLU A CA 1
ATOM 2601 C C . GLU A 1 339 ? -38.637 -131.221 0.086 1.00 160.34 339 GLU A C 1
ATOM 2602 O O . GLU A 1 339 ? -37.616 -131.824 -0.261 1.00 158.36 339 GLU A O 1
ATOM 2608 N N . ARG A 1 340 ? -39.734 -131.142 -0.664 1.00 164.56 340 ARG A N 1
ATOM 2609 C CA . ARG A 1 340 ? -39.809 -131.657 -2.024 1.00 167.73 340 ARG A CA 1
ATOM 2610 C C . ARG A 1 340 ? -38.874 -130.900 -2.954 1.00 163.98 340 ARG A C 1
ATOM 2611 O O . ARG A 1 340 ? -38.207 -131.498 -3.798 1.00 165.55 340 ARG A O 1
ATOM 2619 N N . ALA A 1 341 ? -38.826 -129.580 -2.796 1.00 159.63 341 ALA A N 1
ATOM 2620 C CA . ALA A 1 341 ? -37.958 -128.778 -3.622 1.00 155.29 341 ALA A CA 1
ATOM 2621 C C . ALA A 1 341 ? -36.518 -129.251 -3.418 1.00 151.97 341 ALA A C 1
ATOM 2622 O O . ALA A 1 341 ? -35.730 -129.277 -4.366 1.00 151.11 341 ALA A O 1
ATOM 2624 N N . GLN A 1 342 ? -36.200 -129.640 -2.179 1.00 150.97 342 GLN A N 1
ATOM 2625 C CA . GLN A 1 342 ? -34.881 -130.162 -1.808 1.00 147.06 342 GLN A CA 1
ATOM 2626 C C . GLN A 1 342 ? -34.604 -131.559 -2.381 1.00 150.75 342 GLN A C 1
ATOM 2627 O O . GLN A 1 342 ? -33.501 -131.821 -2.882 1.00 148.40 342 GLN A O 1
ATOM 2633 N N . GLY A 1 343 ? -35.602 -132.443 -2.301 1.00 154.99 343 GLY A N 1
ATOM 2634 C CA . GLY A 1 343 ? -35.505 -133.803 -2.843 1.00 158.09 343 GLY A CA 1
ATOM 2635 C C . GLY A 1 343 ? -35.788 -133.886 -4.336 1.00 161.36 343 GLY A C 1
ATOM 2636 O O . GLY A 1 343 ? -36.104 -134.962 -4.860 1.00 166.30 343 GLY A O 1
ATOM 2637 N N . ARG A 1 344 ? -35.694 -132.741 -5.012 1.00 158.16 344 ARG A N 1
ATOM 2638 C CA . ARG A 1 344 ? -35.800 -132.656 -6.469 1.00 159.11 344 ARG A CA 1
ATOM 2639 C C . ARG A 1 344 ? -34.748 -131.708 -7.040 1.00 153.46 344 ARG A C 1
ATOM 2640 O O . ARG A 1 344 ? -34.490 -131.709 -8.248 1.00 153.09 344 ARG A O 1
ATOM 2648 N N . ALA A 1 345 ? -34.150 -130.901 -6.161 1.00 148.26 345 ALA A N 1
ATOM 2649 C CA . ALA A 1 345 ? -33.038 -130.026 -6.527 1.00 143.65 345 ALA A CA 1
ATOM 2650 C C . ALA A 1 345 ? -31.965 -130.861 -7.216 1.00 143.45 345 ALA A C 1
ATOM 2651 O O . ALA A 1 345 ? -31.644 -131.968 -6.767 1.00 144.83 345 ALA A O 1
ATOM 2653 N N . LYS A 1 346 ? -31.447 -130.348 -8.328 1.00 142.05 346 LYS A N 1
ATOM 2654 C CA . LYS A 1 346 ? -30.391 -131.035 -9.076 1.00 142.06 346 LYS A CA 1
ATOM 2655 C C . LYS A 1 346 ? -29.000 -130.527 -8.680 1.00 136.47 346 LYS A C 1
ATOM 2656 O O . LYS A 1 346 ? -28.869 -129.621 -7.842 1.00 131.53 346 LYS A O 1
ATOM 2662 N N . GLU A 1 347 ? -27.967 -131.137 -9.257 1.00 135.27 347 GLU A N 1
ATOM 2663 C CA . GLU A 1 347 ? -26.598 -130.748 -8.972 1.00 130.37 347 GLU A CA 1
ATOM 2664 C C . GLU A 1 347 ? -26.409 -129.287 -9.381 1.00 126.05 347 GLU A C 1
ATOM 2665 O O . GLU A 1 347 ? -26.775 -128.893 -10.491 1.00 128.08 347 GLU A O 1
ATOM 2671 N N . ALA A 1 348 ? -25.869 -128.484 -8.468 1.00 119.84 348 ALA A N 1
ATOM 2672 C CA . ALA A 1 348 ? -25.668 -127.056 -8.716 1.00 114.57 348 ALA A CA 1
ATOM 2673 C C . ALA A 1 348 ? -24.303 -126.784 -9.359 1.00 110.47 348 ALA A C 1
ATOM 2674 O O . ALA A 1 348 ? -23.352 -127.547 -9.141 1.00 109.17 348 ALA A O 1
ATOM 2676 N N . PRO A 1 349 ? -24.198 -125.696 -10.154 1.00 106.97 349 PRO A N 1
ATOM 2677 C CA . PRO A 1 349 ? -22.924 -125.429 -10.816 1.00 103.17 349 PRO A CA 1
ATOM 2678 C C . PRO A 1 349 ? -21.887 -124.821 -9.865 1.00 97.26 349 PRO A C 1
ATOM 2679 O O . PRO A 1 349 ? -22.229 -124.329 -8.781 1.00 94.37 349 PRO A O 1
ATOM 2683 N N . THR A 1 350 ? -20.629 -124.891 -10.282 1.00 92.91 350 THR A N 1
ATOM 2684 C CA . THR A 1 350 ? -19.530 -124.237 -9.604 1.00 86.86 350 THR A CA 1
ATOM 2685 C C . THR A 1 350 ? -19.421 -122.819 -10.158 1.00 84.07 350 THR A C 1
ATOM 2686 O O . THR A 1 350 ? -19.360 -122.629 -11.365 1.00 87.14 350 THR A O 1
ATOM 2690 N N . MET A 1 351 ? -19.406 -121.824 -9.285 1.00 78.87 351 MET A N 1
ATOM 2691 C CA . MET A 1 351 ? -19.384 -120.440 -9.723 1.00 75.49 351 MET A CA 1
ATOM 2692 C C . MET A 1 351 ? -18.248 -119.636 -9.062 1.00 73.58 351 MET A C 1
ATOM 2693 O O . MET A 1 351 ? -17.959 -119.827 -7.869 1.00 75.27 351 MET A O 1
ATOM 2698 N N . PRO A 1 352 ? -17.585 -118.736 -9.824 1.00 70.03 352 PRO A N 1
ATOM 2699 C CA . PRO A 1 352 ? -16.575 -117.856 -9.230 1.00 64.73 352 PRO A CA 1
ATOM 2700 C C . PRO A 1 352 ? -17.164 -116.715 -8.380 1.00 62.83 352 PRO A C 1
ATOM 2701 O O . PRO A 1 352 ? -18.251 -116.208 -8.681 1.00 63.70 352 PRO A O 1
ATOM 2705 N N . PHE A 1 353 ? -16.443 -116.322 -7.330 1.00 57.79 353 PHE A N 1
ATOM 2706 C CA . PHE A 1 353 ? -16.830 -115.191 -6.490 1.00 55.76 353 PHE A CA 1
ATOM 2707 C C . PHE A 1 353 ? -15.695 -114.199 -6.452 1.00 54.89 353 PHE A C 1
ATOM 2708 O O . PHE A 1 353 ? -14.546 -114.578 -6.213 1.00 57.02 353 PHE A O 1
ATOM 2716 N N . SER A 1 354 ? -16.005 -112.924 -6.667 1.00 55.76 354 SER A N 1
ATOM 2717 C CA . SER A 1 354 ? -14.962 -111.896 -6.659 1.00 52.75 354 SER A CA 1
ATOM 2718 C C . SER A 1 354 ? -14.381 -111.687 -5.270 1.00 51.24 354 SER A C 1
ATOM 2719 O O . SER A 1 354 ? -13.288 -111.125 -5.135 1.00 50.71 354 SER A O 1
ATOM 2722 N N . TRP A 1 355 ? -15.113 -112.150 -4.251 1.00 52.87 355 TRP A N 1
ATOM 2723 C CA . TRP A 1 355 ? -14.656 -112.103 -2.860 1.00 47.87 355 TRP A CA 1
ATOM 2724 C C . TRP A 1 355 ? -13.480 -113.043 -2.640 1.00 46.88 355 TRP A C 1
ATOM 2725 O O . TRP A 1 355 ? -12.770 -112.924 -1.638 1.00 46.47 355 TRP A O 1
ATOM 2736 N N . ILE A 1 356 ? -13.291 -113.995 -3.549 1.00 45.29 356 ILE A N 1
ATOM 2737 C CA . ILE A 1 356 ? -12.164 -114.910 -3.419 1.00 45.78 356 ILE A CA 1
ATOM 2738 C C . ILE A 1 356 ? -11.297 -114.996 -4.681 1.00 48.32 356 ILE A C 1
ATOM 2739 O O . ILE A 1 356 ? -10.814 -116.070 -5.056 1.00 50.42 356 ILE A O 1
ATOM 2744 N N . PHE A 1 357 ? -11.091 -113.839 -5.309 1.00 47.65 357 PHE A N 1
ATOM 2745 C CA . PHE A 1 357 ? -10.215 -113.689 -6.474 1.00 43.46 357 PHE A CA 1
ATOM 2746 C C . PHE A 1 357 ? -10.742 -114.489 -7.660 1.00 49.46 357 PHE A C 1
ATOM 2747 O O . PHE A 1 357 ? -9.995 -114.850 -8.566 1.00 52.28 357 PHE A O 1
ATOM 2755 N N . ASP A 1 358 ? -12.053 -114.733 -7.650 1.00 51.42 358 ASP A N 1
ATOM 2756 C CA . ASP A 1 358 ? -12.747 -115.534 -8.665 1.00 53.52 358 ASP A CA 1
ATOM 2757 C C . ASP A 1 358 ? -12.393 -117.018 -8.672 1.00 54.70 358 ASP A C 1
ATOM 2758 O O . ASP A 1 358 ? -12.624 -117.698 -9.669 1.00 58.81 358 ASP A O 1
ATOM 2763 N N . ARG A 1 359 ? -11.847 -117.518 -7.561 1.00 52.75 359 ARG A N 1
ATOM 2764 C CA . ARG A 1 359 ? -11.836 -118.960 -7.295 1.00 53.75 359 ARG A CA 1
ATOM 2765 C C . ARG A 1 359 ? -13.291 -119.430 -7.183 1.00 59.37 359 ARG A C 1
ATOM 2766 O O . ARG A 1 359 ? -14.201 -118.621 -6.926 1.00 59.62 359 ARG A O 1
ATOM 2774 N N . GLN A 1 360 ? -13.520 -120.725 -7.371 1.00 62.57 360 GLN A N 1
ATOM 2775 C CA . GLN A 1 360 ? -14.894 -121.200 -7.546 1.00 66.10 360 GLN A CA 1
ATOM 2776 C C . GLN A 1 360 ? -15.396 -122.177 -6.491 1.00 66.81 360 GLN A C 1
ATOM 2777 O O . GLN A 1 360 ? -14.709 -123.134 -6.149 1.00 68.90 360 GLN A O 1
ATOM 2783 N N . VAL A 1 361 ? -16.609 -121.940 -6.000 1.00 66.31 361 VAL A N 1
ATOM 2784 C CA . VAL A 1 361 ? -17.209 -122.810 -4.992 1.00 67.99 361 VAL A CA 1
ATOM 2785 C C . VAL A 1 361 ? -18.487 -123.418 -5.532 1.00 73.59 361 VAL A C 1
ATOM 2786 O O . VAL A 1 361 ? -19.112 -122.844 -6.423 1.00 75.89 361 VAL A O 1
ATOM 2790 N N . LYS A 1 362 ? -18.875 -124.574 -5.001 1.00 76.63 362 LYS A N 1
ATOM 2791 C CA . LYS A 1 362 ? -20.074 -125.253 -5.488 1.00 80.92 362 LYS A CA 1
ATOM 2792 C C . LYS A 1 362 ? -21.324 -124.584 -4.911 1.00 81.27 362 LYS A C 1
ATOM 2793 O O . LYS A 1 362 ? -21.444 -124.425 -3.693 1.00 82.03 362 LYS A O 1
ATOM 2799 N N . LEU A 1 363 ? -22.238 -124.176 -5.787 1.00 81.97 363 LEU A N 1
ATOM 2800 C CA . LEU A 1 363 ? -23.470 -123.519 -5.356 1.00 84.40 363 LEU A CA 1
ATOM 2801 C C . LEU A 1 363 ? -24.484 -124.466 -4.683 1.00 90.42 363 LEU A C 1
ATOM 2802 O O . LEU A 1 363 ? -25.508 -124.041 -4.123 1.00 91.27 363 LEU A O 1
ATOM 2808 N N . PHE B 1 18 ? -17.874 -96.137 33.790 1.00 97.98 18 PHE B N 1
ATOM 2809 C CA . PHE B 1 18 ? -19.033 -95.468 34.472 1.00 103.60 18 PHE B CA 1
ATOM 2810 C C . PHE B 1 18 ? -19.786 -94.536 33.477 1.00 104.68 18 PHE B C 1
ATOM 2811 O O . PHE B 1 18 ? -19.740 -94.793 32.271 1.00 101.32 18 PHE B O 1
ATOM 2819 N N . MET B 1 19 ? -20.466 -93.484 33.961 1.00 109.87 19 MET B N 1
ATOM 2820 C CA . MET B 1 19 ? -21.369 -92.631 33.128 1.00 110.93 19 MET B CA 1
ATOM 2821 C C . MET B 1 19 ? -20.705 -91.634 32.141 1.00 107.88 19 MET B C 1
ATOM 2822 O O . MET B 1 19 ? -19.912 -90.780 32.556 1.00 107.86 19 MET B O 1
ATOM 2827 N N . PRO B 1 20 ? -21.056 -91.713 30.836 1.00 105.44 20 PRO B N 1
ATOM 2828 C CA . PRO B 1 20 ? -20.454 -90.799 29.848 1.00 102.90 20 PRO B CA 1
ATOM 2829 C C . PRO B 1 20 ? -21.019 -89.372 29.919 1.00 106.57 20 PRO B C 1
ATOM 2830 O O . PRO B 1 20 ? -22.001 -89.142 30.636 1.00 109.06 20 PRO B O 1
ATOM 2834 N N . PRO B 1 21 ? -20.395 -88.414 29.194 1.00 105.55 21 PRO B N 1
ATOM 2835 C CA . PRO B 1 21 ? -20.918 -87.046 29.130 1.00 108.56 21 PRO B CA 1
ATOM 2836 C C . PRO B 1 21 ? -22.215 -86.948 28.335 1.00 109.92 21 PRO B C 1
ATOM 2837 O O . PRO B 1 21 ? -22.470 -87.774 27.446 1.00 106.72 21 PRO B O 1
ATOM 2841 N N . ARG B 1 22 ? -23.020 -85.939 28.667 1.00 112.89 22 ARG B N 1
ATOM 2842 C CA . ARG B 1 22 ? -24.302 -85.714 28.009 1.00 114.76 22 ARG B CA 1
ATOM 2843 C C . ARG B 1 22 ? -24.433 -84.256 27.598 1.00 116.22 22 ARG B C 1
ATOM 2844 O O . ARG B 1 22 ? -23.897 -83.368 28.267 1.00 118.42 22 ARG B O 1
ATOM 2852 N N . GLU B 1 23 ? -25.132 -84.022 26.487 1.00 115.91 23 GLU B N 1
ATOM 2853 C CA . GLU B 1 23 ? -25.402 -82.670 25.992 1.00 117.96 23 GLU B CA 1
ATOM 2854 C C . GLU B 1 23 ? -26.002 -81.794 27.098 1.00 122.86 23 GLU B C 1
ATOM 2855 O O . GLU B 1 23 ? -27.078 -82.095 27.634 1.00 123.84 23 GLU B O 1
ATOM 2861 N N . VAL B 1 24 ? -25.286 -80.722 27.441 1.00 125.14 24 VAL B N 1
ATOM 2862 C CA . VAL B 1 24 ? -25.704 -79.795 28.509 1.00 129.31 24 VAL B CA 1
ATOM 2863 C C . VAL B 1 24 ? -26.774 -78.788 28.054 1.00 132.09 24 VAL B C 1
ATOM 2864 O O . VAL B 1 24 ? -27.516 -78.244 28.881 1.00 134.94 24 VAL B O 1
ATOM 2868 N N . HIS B 1 25 ? -26.842 -78.552 26.742 1.00 130.98 25 HIS B N 1
ATOM 2869 C CA . HIS B 1 25 ? -27.820 -77.632 26.156 1.00 135.04 25 HIS B CA 1
ATOM 2870 C C . HIS B 1 25 ? -29.190 -78.287 25.941 1.00 135.22 25 HIS B C 1
ATOM 2871 O O . HIS B 1 25 ? -29.267 -79.447 25.513 1.00 133.19 25 HIS B O 1
ATOM 2878 N N . VAL B 1 26 ? -30.254 -77.532 26.237 1.00 136.68 26 VAL B N 1
ATOM 2879 C CA . VAL B 1 26 ? -31.647 -77.984 26.054 1.00 137.19 26 VAL B CA 1
ATOM 2880 C C . VAL B 1 26 ? -31.992 -78.272 24.579 1.00 134.98 26 VAL B C 1
ATOM 2881 O O . VAL B 1 26 ? -31.698 -77.452 23.703 1.00 134.69 26 VAL B O 1
ATOM 2885 N N . GLN B 1 27 ? -32.608 -79.434 24.317 1.00 132.88 27 GLN B N 1
ATOM 2886 C CA . GLN B 1 27 ? -32.875 -79.910 22.937 1.00 129.13 27 GLN B CA 1
ATOM 2887 C C . GLN B 1 27 ? -33.964 -79.106 22.230 1.00 132.03 27 GLN B C 1
ATOM 2888 O O . GLN B 1 27 ? -34.995 -78.782 22.833 1.00 136.40 27 GLN B O 1
ATOM 2894 N N . VAL B 1 28 ? -33.744 -78.816 20.945 1.00 128.57 28 VAL B N 1
ATOM 2895 C CA . VAL B 1 28 ? -34.716 -78.082 20.113 1.00 128.82 28 VAL B CA 1
ATOM 2896 C C . VAL B 1 28 ? -34.980 -78.824 18.795 1.00 126.75 28 VAL B C 1
ATOM 2897 O O . VAL B 1 28 ? -34.045 -79.137 18.061 1.00 123.38 28 VAL B O 1
ATOM 2901 N N . THR B 1 29 ? -36.248 -79.106 18.500 1.00 128.48 29 THR B N 1
ATOM 2902 C CA . THR B 1 29 ? -36.619 -79.803 17.261 1.00 126.32 29 THR B CA 1
ATOM 2903 C C . THR B 1 29 ? -37.465 -78.934 16.315 1.00 130.77 29 THR B C 1
ATOM 2904 O O . THR B 1 29 ? -38.362 -78.203 16.756 1.00 134.72 29 THR B O 1
ATOM 2908 N N . HIS B 1 30 ? -37.165 -79.029 15.018 1.00 128.82 30 HIS B N 1
ATOM 2909 C CA . HIS B 1 30 ? -37.905 -78.337 13.940 1.00 130.56 30 HIS B CA 1
ATOM 2910 C C . HIS B 1 30 ? -37.991 -76.822 14.111 1.00 131.24 30 HIS B C 1
ATOM 2911 O O . HIS B 1 30 ? -39.061 -76.288 14.371 1.00 135.50 30 HIS B O 1
ATOM 2918 N N . SER B 1 31 ? -36.859 -76.139 13.954 1.00 129.14 31 SER B N 1
ATOM 2919 C CA . SER B 1 31 ? -36.808 -74.680 14.055 1.00 130.99 31 SER B CA 1
ATOM 2920 C C . SER B 1 31 ? -37.144 -74.014 12.723 1.00 133.70 31 SER B C 1
ATOM 2921 O O . SER B 1 31 ? -37.212 -72.782 12.628 1.00 136.70 31 SER B O 1
ATOM 2924 N N . MET B 1 32 ? -37.350 -74.834 11.698 1.00 132.23 32 MET B N 1
ATOM 2925 C CA . MET B 1 32 ? -37.668 -74.343 10.364 1.00 133.35 32 MET B CA 1
ATOM 2926 C C . MET B 1 32 ? -39.187 -74.297 10.124 1.00 137.17 32 MET B C 1
ATOM 2927 O O . MET B 1 32 ? -39.900 -75.226 10.524 1.00 137.83 32 MET B O 1
ATOM 2932 N N . PRO B 1 33 ? -39.687 -73.211 9.483 1.00 139.88 33 PRO B N 1
ATOM 2933 C CA . PRO B 1 33 ? -41.087 -73.212 9.025 1.00 143.79 33 PRO B CA 1
ATOM 2934 C C . PRO B 1 33 ? -41.319 -74.319 7.977 1.00 142.63 33 PRO B C 1
ATOM 2935 O O . PRO B 1 33 ? -40.555 -74.407 7.001 1.00 139.83 33 PRO B O 1
ATOM 2939 N N . PRO B 1 34 ? -42.354 -75.165 8.189 1.00 144.31 34 PRO B N 1
ATOM 2940 C CA . PRO B 1 34 ? -42.599 -76.391 7.407 1.00 142.25 34 PRO B CA 1
ATOM 2941 C C . PRO B 1 34 ? -42.935 -76.191 5.930 1.00 143.95 34 PRO B C 1
ATOM 2942 O O . PRO B 1 34 ? -42.746 -77.117 5.137 1.00 140.22 34 PRO B O 1
ATOM 2946 N N . GLN B 1 35 ? -43.451 -75.015 5.589 1.00 149.03 35 GLN B N 1
ATOM 2947 C CA . GLN B 1 35 ? -43.900 -74.716 4.234 1.00 150.41 35 GLN B CA 1
ATOM 2948 C C . GLN B 1 35 ? -42.757 -74.792 3.236 1.00 148.40 35 GLN B C 1
ATOM 2949 O O . GLN B 1 35 ? -42.928 -75.260 2.111 1.00 149.69 35 GLN B O 1
ATOM 2955 N N . LYS B 1 36 ? -41.594 -74.347 3.711 1.00 144.65 36 LYS B N 1
ATOM 2956 C CA . LYS B 1 36 ? -40.354 -74.193 2.954 1.00 140.09 36 LYS B CA 1
ATOM 2957 C C . LYS B 1 36 ? -39.676 -75.517 2.638 1.00 136.59 36 LYS B C 1
ATOM 2958 O O . LYS B 1 36 ? -38.686 -75.560 1.907 1.00 134.61 36 LYS B O 1
ATOM 2964 N N . ILE B 1 37 ? -40.210 -76.596 3.194 1.00 136.71 37 ILE B N 1
ATOM 2965 C CA . ILE B 1 37 ? -39.637 -77.916 2.997 1.00 133.34 37 ILE B CA 1
ATOM 2966 C C . ILE B 1 37 ? -39.620 -78.175 1.499 1.00 134.70 37 ILE B C 1
ATOM 2967 O O . ILE B 1 37 ? -38.726 -78.849 0.986 1.00 132.56 37 ILE B O 1
ATOM 2972 N N . GLU B 1 38 ? -40.610 -77.633 0.798 1.00 139.76 38 GLU B N 1
ATOM 2973 C CA . GLU B 1 38 ? -40.682 -77.788 -0.647 1.00 140.98 38 GLU B CA 1
ATOM 2974 C C . GLU B 1 38 ? -39.441 -77.188 -1.313 1.00 138.88 38 GLU B C 1
ATOM 2975 O O . GLU B 1 38 ? -38.901 -77.777 -2.249 1.00 137.10 38 GLU B O 1
ATOM 2981 N N . ILE B 1 39 ? -38.977 -76.034 -0.835 1.00 138.76 39 ILE B N 1
ATOM 2982 C CA . ILE B 1 39 ? -37.742 -75.454 -1.393 1.00 136.57 39 ILE B CA 1
ATOM 2983 C C . ILE B 1 39 ? -36.650 -76.516 -1.511 1.00 132.18 39 ILE B C 1
ATOM 2984 O O . ILE B 1 39 ? -35.747 -76.400 -2.339 1.00 130.41 39 ILE B O 1
ATOM 2989 N N . PHE B 1 40 ? -36.742 -77.552 -0.683 1.00 130.56 40 PHE B N 1
ATOM 2990 C CA . PHE B 1 40 ? -35.812 -78.681 -0.767 1.00 129.45 40 PHE B CA 1
ATOM 2991 C C . PHE B 1 40 ? -36.390 -79.879 -1.520 1.00 129.16 40 PHE B C 1
ATOM 2992 O O . PHE B 1 40 ? -35.643 -80.726 -2.019 1.00 126.87 40 PHE B O 1
ATOM 3000 N N . LYS B 1 41 ? -37.715 -79.931 -1.614 1.00 131.55 41 LYS B N 1
ATOM 3001 C CA . LYS B 1 41 ? -38.384 -80.939 -2.419 1.00 132.47 41 LYS B CA 1
ATOM 3002 C C . LYS B 1 41 ? -38.283 -80.594 -3.915 1.00 132.81 41 LYS B C 1
ATOM 3003 O O . LYS B 1 41 ? -38.116 -81.486 -4.755 1.00 132.16 41 LYS B O 1
ATOM 3009 N N . SER B 1 42 ? -38.361 -79.302 -4.230 1.00 132.31 42 SER B N 1
ATOM 3010 C CA . SER B 1 42 ? -38.221 -78.815 -5.607 1.00 132.39 42 SER B CA 1
ATOM 3011 C C . SER B 1 42 ? -36.786 -78.835 -6.130 1.00 128.53 42 SER B C 1
ATOM 3012 O O . SER B 1 42 ? -36.563 -79.070 -7.319 1.00 128.11 42 SER B O 1
ATOM 3015 N N . LEU B 1 43 ? -35.821 -78.574 -5.252 1.00 124.31 43 LEU B N 1
ATOM 3016 C CA . LEU B 1 43 ? -34.420 -78.518 -5.659 1.00 120.69 43 LEU B CA 1
ATOM 3017 C C . LEU B 1 43 ? -33.855 -79.904 -5.988 1.00 118.29 43 LEU B C 1
ATOM 3018 O O . LEU B 1 43 ? -32.647 -80.049 -6.205 1.00 115.89 43 LEU B O 1
ATOM 3023 N N . ASP B 1 44 ? -34.740 -80.904 -6.041 1.00 118.65 44 ASP B N 1
ATOM 3024 C CA . ASP B 1 44 ? -34.395 -82.287 -6.414 1.00 117.55 44 ASP B CA 1
ATOM 3025 C C . ASP B 1 44 ? -33.612 -82.362 -7.738 1.00 117.68 44 ASP B C 1
ATOM 3026 O O . ASP B 1 44 ? -32.550 -82.997 -7.812 1.00 114.48 44 ASP B O 1
ATOM 3031 N N . ASN B 1 45 ? -34.143 -81.704 -8.768 1.00 120.89 45 ASN B N 1
ATOM 3032 C CA . ASN B 1 45 ? -33.497 -81.644 -10.072 1.00 121.20 45 ASN B CA 1
ATOM 3033 C C . ASN B 1 45 ? -32.132 -80.958 -9.992 1.00 118.56 45 ASN B C 1
ATOM 3034 O O . ASN B 1 45 ? -31.142 -81.511 -10.465 1.00 117.52 45 ASN B O 1
ATOM 3039 N N . TRP B 1 46 ? -32.091 -79.771 -9.378 1.00 118.29 46 TRP B N 1
ATOM 3040 C CA . TRP B 1 46 ? -30.848 -79.015 -9.173 1.00 116.22 46 TRP B CA 1
ATOM 3041 C C . TRP B 1 46 ? -29.789 -79.890 -8.528 1.00 113.40 46 TRP B C 1
ATOM 3042 O O . TRP B 1 46 ? -28.660 -79.951 -9.008 1.00 112.41 46 TRP B O 1
ATOM 3053 N N . ALA B 1 47 ? -30.170 -80.560 -7.443 1.00 111.63 47 ALA B N 1
ATOM 3054 C CA . ALA B 1 47 ? -29.288 -81.481 -6.727 1.00 110.19 47 ALA B CA 1
ATOM 3055 C C . ALA B 1 47 ? -28.629 -82.541 -7.631 1.00 109.33 47 ALA B C 1
ATOM 3056 O O . ALA B 1 47 ? -27.427 -82.821 -7.501 1.00 105.49 47 ALA B O 1
ATOM 3058 N N . GLU B 1 48 ? -29.413 -83.124 -8.540 1.00 111.07 48 GLU B N 1
ATOM 3059 C CA . GLU B 1 48 ? -28.883 -84.120 -9.463 1.00 109.91 48 GLU B CA 1
ATOM 3060 C C . GLU B 1 48 ? -27.833 -83.515 -10.396 1.00 110.22 48 GLU B C 1
ATOM 3061 O O . GLU B 1 48 ? -26.816 -84.146 -10.680 1.00 110.03 48 GLU B O 1
ATOM 3067 N N . GLU B 1 49 ? -28.073 -82.288 -10.845 1.00 111.14 49 GLU B N 1
ATOM 3068 C CA . GLU B 1 49 ? -27.151 -81.601 -11.740 1.00 112.03 49 GLU B CA 1
ATOM 3069 C C . GLU B 1 49 ? -25.947 -80.958 -11.044 1.00 110.46 49 GLU B C 1
ATOM 3070 O O . GLU B 1 49 ? -24.936 -80.668 -11.692 1.00 110.40 49 GLU B O 1
ATOM 3076 N N . ASN B 1 50 ? -26.045 -80.734 -9.736 1.00 108.51 50 ASN B N 1
ATOM 3077 C CA . ASN B 1 50 ? -25.071 -79.885 -9.044 1.00 106.51 50 ASN B CA 1
ATOM 3078 C C . ASN B 1 50 ? -24.451 -80.427 -7.769 1.00 103.27 50 ASN B C 1
ATOM 3079 O O . ASN B 1 50 ? -23.480 -79.854 -7.265 1.00 102.34 50 ASN B O 1
ATOM 3084 N N . ILE B 1 51 ? -25.024 -81.504 -7.236 1.00 101.72 51 ILE B N 1
ATOM 3085 C CA . ILE B 1 51 ? -24.472 -82.165 -6.049 1.00 98.18 51 ILE B CA 1
ATOM 3086 C C . ILE B 1 51 ? -24.025 -83.604 -6.367 1.00 96.41 51 ILE B C 1
ATOM 3087 O O . ILE B 1 51 ? -22.915 -84.007 -6.000 1.00 93.77 51 ILE B O 1
ATOM 3092 N N . LEU B 1 52 ? -24.881 -84.362 -7.058 1.00 97.24 52 LEU B N 1
ATOM 3093 C CA . LEU B 1 52 ? -24.569 -85.751 -7.432 1.00 95.42 52 LEU B CA 1
ATOM 3094 C C . LEU B 1 52 ? -23.354 -85.881 -8.370 1.00 97.94 52 LEU B C 1
ATOM 3095 O O . LEU B 1 52 ? -22.714 -86.944 -8.416 1.00 96.89 52 LEU B O 1
ATOM 3100 N N . VAL B 1 53 ? -23.038 -84.810 -9.105 1.00 100.21 53 VAL B N 1
ATOM 3101 C CA . VAL B 1 53 ? -21.808 -84.771 -9.904 1.00 101.29 53 VAL B CA 1
ATOM 3102 C C . VAL B 1 53 ? -20.546 -84.911 -9.029 1.00 99.82 53 VAL B C 1
ATOM 3103 O O . VAL B 1 53 ? -19.575 -85.543 -9.443 1.00 100.17 53 VAL B O 1
ATOM 3107 N N . HIS B 1 54 ? -20.577 -84.351 -7.818 1.00 99.28 54 HIS B N 1
ATOM 3108 C CA . HIS B 1 54 ? -19.436 -84.422 -6.890 1.00 97.61 54 HIS B CA 1
ATOM 3109 C C . HIS B 1 54 ? -19.219 -85.813 -6.267 1.00 94.87 54 HIS B C 1
ATOM 3110 O O . HIS B 1 54 ? -18.343 -85.998 -5.402 1.00 92.90 54 HIS B O 1
ATOM 3117 N N . LEU B 1 55 ? -20.020 -86.783 -6.700 1.00 93.55 55 LEU B N 1
ATOM 3118 C CA . LEU B 1 55 ? -19.836 -88.169 -6.282 1.00 89.91 55 LEU B CA 1
ATOM 3119 C C . LEU B 1 55 ? -18.948 -88.926 -7.263 1.00 89.84 55 LEU B C 1
ATOM 3120 O O . LEU B 1 55 ? -19.117 -88.825 -8.490 1.00 91.89 55 LEU B O 1
ATOM 3125 N N . LYS B 1 56 ? -17.996 -89.679 -6.723 1.00 85.87 56 LYS B N 1
ATOM 3126 C CA . LYS B 1 56 ? -17.217 -90.605 -7.547 1.00 84.09 56 LYS B CA 1
ATOM 3127 C C . LYS B 1 56 ? -18.052 -91.862 -7.778 1.00 81.56 56 LYS B C 1
ATOM 3128 O O . LYS B 1 56 ? -18.626 -92.408 -6.826 1.00 81.64 56 LYS B O 1
ATOM 3134 N N . PRO B 1 57 ? -18.135 -92.323 -9.038 1.00 78.60 57 PRO B N 1
ATOM 3135 C CA . PRO B 1 57 ? -18.682 -93.662 -9.264 1.00 77.42 57 PRO B CA 1
ATOM 3136 C C . PRO B 1 57 ? -17.895 -94.665 -8.413 1.00 74.10 57 PRO B C 1
ATOM 3137 O O . PRO B 1 57 ? -16.686 -94.496 -8.223 1.00 71.96 57 PRO B O 1
ATOM 3141 N N . VAL B 1 58 ? -18.574 -95.684 -7.898 1.00 71.53 58 VAL B N 1
ATOM 3142 C CA . VAL B 1 58 ? -17.947 -96.656 -6.993 1.00 67.54 58 VAL B CA 1
ATOM 3143 C C . VAL B 1 58 ? -16.734 -97.386 -7.593 1.00 66.11 58 VAL B C 1
ATOM 3144 O O . VAL B 1 58 ? -15.713 -97.543 -6.928 1.00 65.73 58 VAL B O 1
ATOM 3148 N N . GLU B 1 59 ? -16.844 -97.807 -8.849 1.00 67.44 59 GLU B N 1
ATOM 3149 C CA . GLU B 1 59 ? -15.737 -98.466 -9.551 1.00 64.22 59 GLU B CA 1
ATOM 3150 C C . GLU B 1 59 ? -14.483 -97.620 -9.631 1.00 63.88 59 GLU B C 1
ATOM 3151 O O . GLU B 1 59 ? -13.399 -98.159 -9.732 1.00 65.00 59 GLU B O 1
ATOM 3157 N N . LYS B 1 60 ? -14.633 -96.301 -9.595 1.00 66.54 60 LYS B N 1
ATOM 3158 C CA . LYS B 1 60 ? -13.494 -95.394 -9.716 1.00 68.72 60 LYS B CA 1
ATOM 3159 C C . LYS B 1 60 ? -12.895 -95.057 -8.355 1.00 68.16 60 LYS B C 1
ATOM 3160 O O . LYS B 1 60 ? -11.774 -94.563 -8.285 1.00 72.71 60 LYS B O 1
ATOM 3166 N N . CYS B 1 61 ? -13.629 -95.359 -7.286 1.00 64.12 61 CYS B N 1
ATOM 3167 C CA . CYS B 1 61 ? -13.193 -95.075 -5.920 1.00 60.92 61 CYS B CA 1
ATOM 3168 C C . CYS B 1 61 ? -12.060 -95.954 -5.408 1.00 59.76 61 CYS B C 1
ATOM 3169 O O . CYS B 1 61 ? -12.038 -97.166 -5.633 1.00 58.43 61 CYS B O 1
ATOM 3172 N N . TRP B 1 62 ? -11.160 -95.336 -4.650 1.00 58.41 62 TRP B N 1
ATOM 3173 C CA . TRP B 1 62 ? -10.179 -96.066 -3.874 1.00 52.78 62 TRP B CA 1
ATOM 3174 C C . TRP B 1 62 ? -10.847 -96.819 -2.745 1.00 51.66 62 TRP B C 1
ATOM 3175 O O . TRP B 1 62 ? -11.919 -96.451 -2.270 1.00 55.02 62 TRP B O 1
ATOM 3186 N N . GLN B 1 63 ? -10.189 -97.872 -2.304 1.00 49.50 63 GLN B N 1
ATOM 3187 C CA . GLN B 1 63 ? -10.663 -98.655 -1.191 1.00 48.30 63 GLN B CA 1
ATOM 3188 C C . GLN B 1 63 ? -9.544 -98.782 -0.152 1.00 48.06 63 GLN B C 1
ATOM 3189 O O . GLN B 1 63 ? -8.373 -98.654 -0.496 1.00 47.00 63 GLN B O 1
ATOM 3195 N N . PRO B 1 64 ? -9.899 -99.038 1.124 1.00 46.94 64 PRO B N 1
ATOM 3196 C CA . PRO B 1 64 ? -8.868 -99.068 2.149 1.00 44.11 64 PRO B CA 1
ATOM 3197 C C . PRO B 1 64 ? -7.732 -100.001 1.815 1.00 41.70 64 PRO B C 1
ATOM 3198 O O . PRO B 1 64 ? -6.604 -99.729 2.189 1.00 44.32 64 PRO B O 1
ATOM 3202 N N . GLN B 1 65 ? -8.021 -101.076 1.097 1.00 39.77 65 GLN B N 1
ATOM 3203 C CA . GLN B 1 65 ? -6.992 -102.052 0.777 1.00 40.29 65 GLN B CA 1
ATOM 3204 C C . GLN B 1 65 ? -5.909 -101.450 -0.094 1.00 40.90 65 GLN B C 1
ATOM 3205 O O . GLN B 1 65 ? -4.783 -101.896 -0.057 1.00 45.76 65 GLN B O 1
ATOM 3211 N N . ASP B 1 66 ? -6.240 -100.418 -0.853 1.00 40.63 66 ASP B N 1
ATOM 3212 C CA . ASP B 1 66 ? -5.255 -99.769 -1.689 1.00 41.84 66 ASP B CA 1
ATOM 3213 C C . ASP B 1 66 ? -4.099 -99.164 -0.895 1.00 43.63 66 ASP B C 1
ATOM 3214 O O . ASP B 1 66 ? -3.085 -98.803 -1.482 1.00 48.35 66 ASP B O 1
ATOM 3219 N N . PHE B 1 67 ? -4.234 -99.068 0.425 1.00 41.18 67 PHE B N 1
ATOM 3220 C CA . PHE B 1 67 ? -3.298 -98.290 1.231 1.00 41.84 67 PHE B CA 1
ATOM 3221 C C . PHE B 1 67 ? -2.775 -99.045 2.432 1.00 42.53 67 PHE B C 1
ATOM 3222 O O . PHE B 1 67 ? -2.142 -98.465 3.314 1.00 45.54 67 PHE B O 1
ATOM 3230 N N . LEU B 1 68 ? -3.051 -100.345 2.465 1.00 41.54 68 LEU B N 1
ATOM 3231 C CA . LEU B 1 68 ? -2.687 -101.198 3.581 1.00 38.04 68 LEU B CA 1
ATOM 3232 C C . LEU B 1 68 ? -1.907 -102.376 3.053 1.00 39.45 68 LEU B C 1
ATOM 3233 O O . LEU B 1 68 ? -1.998 -102.687 1.867 1.00 42.86 68 LEU B O 1
ATOM 3238 N N . PRO B 1 69 ? -1.143 -103.047 3.923 1.00 37.46 69 PRO B N 1
ATOM 3239 C CA . PRO B 1 69 ? -0.493 -104.273 3.496 1.00 39.19 69 PRO B CA 1
ATOM 3240 C C . PRO B 1 69 ? -1.472 -105.269 2.881 1.00 39.06 69 PRO B C 1
ATOM 3241 O O . PRO B 1 69 ? -2.609 -105.379 3.315 1.00 40.23 69 PRO B O 1
ATOM 3245 N N . ASP B 1 70 ? -1.008 -105.975 1.864 1.00 38.12 70 ASP B N 1
ATOM 3246 C CA . ASP B 1 70 ? -1.828 -106.863 1.067 1.00 40.51 70 ASP B CA 1
ATOM 3247 C C . ASP B 1 70 ? -1.777 -108.280 1.622 1.00 40.58 70 ASP B C 1
ATOM 3248 O O . ASP B 1 70 ? -0.808 -108.995 1.384 1.00 44.03 70 ASP B O 1
ATOM 3253 N N . PRO B 1 71 ? -2.833 -108.708 2.329 1.00 37.29 71 PRO B N 1
ATOM 3254 C CA . PRO B 1 71 ? -2.767 -109.975 3.041 1.00 36.54 71 PRO B CA 1
ATOM 3255 C C . PRO B 1 71 ? -2.682 -111.171 2.102 1.00 38.67 71 PRO B C 1
ATOM 3256 O O . PRO B 1 71 ? -2.337 -112.256 2.517 1.00 40.48 71 PRO B O 1
ATOM 3260 N N . ALA B 1 72 ? -2.988 -110.974 0.835 1.00 39.14 72 ALA B N 1
ATOM 3261 C CA . ALA B 1 72 ? -2.949 -112.068 -0.108 1.00 38.48 72 ALA B CA 1
ATOM 3262 C C . ALA B 1 72 ? -1.713 -111.943 -0.981 1.00 42.10 72 ALA B C 1
ATOM 3263 O O . ALA B 1 72 ? -1.701 -112.398 -2.128 1.00 44.73 72 ALA B O 1
ATOM 3265 N N . SER B 1 73 ? -0.677 -111.312 -0.436 1.00 42.01 73 SER B N 1
ATOM 3266 C CA . SER B 1 73 ? 0.556 -111.071 -1.163 1.00 40.84 73 SER B CA 1
ATOM 3267 C C . SER B 1 73 ? 1.716 -111.734 -0.458 1.00 41.01 73 SER B C 1
ATOM 3268 O O . SER B 1 73 ? 1.834 -111.672 0.755 1.00 42.00 73 SER B O 1
ATOM 3271 N N . ASP B 1 74 ? 2.602 -112.344 -1.223 1.00 42.44 74 ASP B N 1
ATOM 3272 C CA . ASP B 1 74 ? 3.870 -112.784 -0.673 1.00 44.64 74 ASP B CA 1
ATOM 3273 C C . ASP B 1 74 ? 4.599 -111.696 0.130 1.00 46.74 74 ASP B C 1
ATOM 3274 O O . ASP B 1 74 ? 5.494 -112.001 0.907 1.00 50.94 74 ASP B O 1
ATOM 3279 N N . GLY B 1 75 ? 4.224 -110.435 -0.057 1.00 45.00 75 GLY B N 1
ATOM 3280 C CA . GLY B 1 75 ? 4.900 -109.331 0.606 1.00 42.54 75 GLY B CA 1
ATOM 3281 C C . GLY B 1 75 ? 4.226 -108.856 1.875 1.00 43.42 75 GLY B C 1
ATOM 3282 O O . GLY B 1 75 ? 4.617 -107.851 2.454 1.00 42.86 75 GLY B O 1
ATOM 3283 N N . PHE B 1 76 ? 3.201 -109.571 2.310 1.00 43.73 76 PHE B N 1
ATOM 3284 C CA . PHE B 1 76 ? 2.389 -109.108 3.437 1.00 40.33 76 PHE B CA 1
ATOM 3285 C C . PHE B 1 76 ? 3.236 -108.961 4.696 1.00 40.53 76 PHE B C 1
ATOM 3286 O O . PHE B 1 76 ? 3.237 -107.913 5.317 1.00 41.47 76 PHE B O 1
ATOM 3294 N N . ASP B 1 77 ? 3.981 -110.006 5.050 1.00 44.02 77 ASP B N 1
ATOM 3295 C CA . ASP B 1 77 ? 4.817 -109.965 6.242 1.00 40.90 77 ASP B CA 1
ATOM 3296 C C . ASP B 1 77 ? 5.754 -108.771 6.245 1.00 42.33 77 ASP B C 1
ATOM 3297 O O . ASP B 1 77 ? 5.740 -108.003 7.196 1.00 49.21 77 ASP B O 1
ATOM 3302 N N . GLU B 1 78 ? 6.556 -108.594 5.202 1.00 42.68 78 GLU B N 1
ATOM 3303 C CA . GLU B 1 78 ? 7.492 -107.476 5.209 1.00 42.96 78 GLU B CA 1
ATOM 3304 C C . GLU B 1 78 ? 6.781 -106.148 5.200 1.00 43.04 78 GLU B C 1
ATOM 3305 O O . GLU B 1 78 ? 7.234 -105.229 5.862 1.00 46.71 78 GLU B O 1
ATOM 3311 N N . GLN B 1 79 ? 5.666 -106.051 4.481 1.00 40.61 79 GLN B N 1
ATOM 3312 C CA . GLN B 1 79 ? 4.832 -104.858 4.518 1.00 40.13 79 GLN B CA 1
ATOM 3313 C C . GLN B 1 79 ? 4.404 -104.468 5.929 1.00 38.14 79 GLN B C 1
ATOM 3314 O O . GLN B 1 79 ? 4.551 -103.312 6.316 1.00 40.96 79 GLN B O 1
ATOM 3320 N N . VAL B 1 80 ? 3.861 -105.421 6.681 1.00 34.79 80 VAL B N 1
ATOM 3321 C CA . VAL B 1 80 ? 3.410 -105.159 8.042 1.00 35.90 80 VAL B CA 1
ATOM 3322 C C . VAL B 1 80 ? 4.601 -104.794 8.910 1.00 37.43 80 VAL B C 1
ATOM 3323 O O . VAL B 1 80 ? 4.571 -103.784 9.607 1.00 36.71 80 VAL B O 1
ATOM 3327 N N . ARG B 1 81 ? 5.659 -105.598 8.831 1.00 39.19 81 ARG B N 1
ATOM 3328 C CA . ARG B 1 81 ? 6.899 -105.306 9.542 1.00 39.67 81 ARG B CA 1
ATOM 3329 C C . ARG B 1 81 ? 7.370 -103.853 9.301 1.00 42.82 81 ARG B C 1
ATOM 3330 O O . ARG B 1 81 ? 7.706 -103.129 10.240 1.00 45.58 81 ARG B O 1
ATOM 3338 N N . GLU B 1 82 ? 7.346 -103.410 8.050 1.00 44.80 82 GLU B N 1
ATOM 3339 C CA . GLU B 1 82 ? 7.685 -102.028 7.716 1.00 45.45 82 GLU B CA 1
ATOM 3340 C C . GLU B 1 82 ? 6.744 -100.992 8.304 1.00 43.61 82 GLU B C 1
ATOM 3341 O O . GLU B 1 82 ? 7.192 -100.054 8.933 1.00 45.52 82 GLU B O 1
ATOM 3347 N N . LEU B 1 83 ? 5.444 -101.146 8.082 1.00 42.00 83 LEU B N 1
ATOM 3348 C CA . LEU B 1 83 ? 4.449 -100.252 8.678 1.00 41.18 83 LEU B CA 1
ATOM 3349 C C . LEU B 1 83 ? 4.742 -100.001 10.164 1.00 42.47 83 LEU B C 1
ATOM 3350 O O . LEU B 1 83 ? 4.553 -98.885 10.671 1.00 41.59 83 LEU B O 1
ATOM 3355 N N . ARG B 1 84 ? 5.212 -101.051 10.836 1.00 40.50 84 ARG B N 1
ATOM 3356 C CA . ARG B 1 84 ? 5.393 -101.038 12.267 1.00 39.71 84 ARG B CA 1
ATOM 3357 C C . ARG B 1 84 ? 6.694 -100.365 12.650 1.00 42.71 84 ARG B C 1
ATOM 3358 O O . ARG B 1 84 ? 6.730 -99.626 13.613 1.00 47.11 84 ARG B O 1
ATOM 3366 N N . GLU B 1 85 ? 7.759 -100.632 11.896 1.00 47.51 85 GLU B N 1
ATOM 3367 C CA . GLU B 1 85 ? 9.045 -99.959 12.073 1.00 49.53 85 GLU B CA 1
ATOM 3368 C C . GLU B 1 85 ? 8.832 -98.468 11.928 1.00 48.53 85 GLU B C 1
ATOM 3369 O O . GLU B 1 85 ? 9.191 -97.692 12.800 1.00 51.85 85 GLU B O 1
ATOM 3375 N N . ARG B 1 86 ? 8.226 -98.073 10.817 1.00 47.84 86 ARG B N 1
ATOM 3376 C CA . ARG B 1 86 ? 7.862 -96.681 10.598 1.00 51.72 86 ARG B CA 1
ATOM 3377 C C . ARG B 1 86 ? 7.101 -96.083 11.756 1.00 50.35 86 ARG B C 1
ATOM 3378 O O . ARG B 1 86 ? 7.339 -94.945 12.110 1.00 52.73 86 ARG B O 1
ATOM 3386 N N . ALA B 1 87 ? 6.159 -96.840 12.313 1.00 49.70 87 ALA B N 1
ATOM 3387 C CA . ALA B 1 87 ? 5.262 -96.322 13.335 1.00 47.39 87 ALA B CA 1
ATOM 3388 C C . ALA B 1 87 ? 6.024 -95.881 14.592 1.00 50.90 87 ALA B C 1
ATOM 3389 O O . ALA B 1 87 ? 5.651 -94.898 15.227 1.00 54.34 87 ALA B O 1
ATOM 3391 N N . LYS B 1 88 ? 7.099 -96.589 14.929 1.00 48.81 88 LYS B N 1
ATOM 3392 C CA . LYS B 1 88 ? 7.884 -96.302 16.119 1.00 51.68 88 LYS B CA 1
ATOM 3393 C C . LYS B 1 88 ? 8.404 -94.868 16.101 1.00 57.92 88 LYS B C 1
ATOM 3394 O O . LYS B 1 88 ? 8.429 -94.177 17.128 1.00 60.61 88 LYS B O 1
ATOM 3400 N N . GLU B 1 89 ? 8.794 -94.422 14.914 1.00 60.59 89 GLU B N 1
ATOM 3401 C CA . GLU B 1 89 ? 9.296 -93.073 14.694 1.00 61.32 89 GLU B CA 1
ATOM 3402 C C . GLU B 1 89 ? 8.207 -92.004 14.765 1.00 60.60 89 GLU B C 1
ATOM 3403 O O . GLU B 1 89 ? 8.506 -90.814 14.762 1.00 67.45 89 GLU B O 1
ATOM 3409 N N . ILE B 1 90 ? 6.949 -92.412 14.813 1.00 55.88 90 ILE B N 1
ATOM 3410 C CA . ILE B 1 90 ? 5.863 -91.456 14.992 1.00 56.39 90 ILE B CA 1
ATOM 3411 C C . ILE B 1 90 ? 5.609 -91.313 16.486 1.00 55.93 90 ILE B C 1
ATOM 3412 O O . ILE B 1 90 ? 5.400 -92.309 17.156 1.00 56.74 90 ILE B O 1
ATOM 3417 N N . PRO B 1 91 ? 5.645 -90.076 17.016 1.00 57.33 91 PRO B N 1
ATOM 3418 C CA . PRO B 1 91 ? 5.544 -89.897 18.459 1.00 58.41 91 PRO B CA 1
ATOM 3419 C C . PRO B 1 91 ? 4.112 -90.056 18.969 1.00 58.78 91 PRO B C 1
ATOM 3420 O O . PRO B 1 91 ? 3.163 -89.876 18.191 1.00 57.16 91 PRO B O 1
ATOM 3424 N N . ASP B 1 92 ? 3.976 -90.397 20.258 1.00 57.59 92 ASP B N 1
ATOM 3425 C CA . ASP B 1 92 ? 2.665 -90.642 20.871 1.00 54.05 92 ASP B CA 1
ATOM 3426 C C . ASP B 1 92 ? 1.649 -89.530 20.649 1.00 55.07 92 ASP B C 1
ATOM 3427 O O . ASP B 1 92 ? 0.503 -89.824 20.310 1.00 54.27 92 ASP B O 1
ATOM 3432 N N . ASP B 1 93 ? 2.049 -88.266 20.826 1.00 57.02 93 ASP B N 1
ATOM 3433 C CA . ASP B 1 93 ? 1.083 -87.153 20.690 1.00 61.54 93 ASP B CA 1
ATOM 3434 C C . ASP B 1 93 ? 0.348 -87.195 19.349 1.00 60.91 93 ASP B C 1
ATOM 3435 O O . ASP B 1 93 ? -0.870 -87.061 19.299 1.00 60.95 93 ASP B O 1
ATOM 3440 N N . TYR B 1 94 ? 1.099 -87.425 18.274 1.00 59.27 94 TYR B N 1
ATOM 3441 C CA . TYR B 1 94 ? 0.525 -87.588 16.953 1.00 55.22 94 TYR B CA 1
ATOM 3442 C C . TYR B 1 94 ? -0.488 -88.716 16.997 1.00 54.30 94 TYR B C 1
ATOM 3443 O O . TYR B 1 94 ? -1.612 -88.556 16.540 1.00 56.61 94 TYR B O 1
ATOM 3452 N N . PHE B 1 95 ? -0.107 -89.848 17.577 1.00 50.92 95 PHE B N 1
ATOM 3453 C CA . PHE B 1 95 ? -1.018 -90.967 17.634 1.00 48.24 95 PHE B CA 1
ATOM 3454 C C . PHE B 1 95 ? -2.313 -90.639 18.341 1.00 51.78 95 PHE B C 1
ATOM 3455 O O . PHE B 1 95 ? -3.371 -91.052 17.873 1.00 51.71 95 PHE B O 1
ATOM 3463 N N . VAL B 1 96 ? -2.234 -89.879 19.436 1.00 51.86 96 VAL B N 1
ATOM 3464 C CA . VAL B 1 96 ? -3.432 -89.435 20.153 1.00 52.16 96 VAL B CA 1
ATOM 3465 C C . VAL B 1 96 ? -4.398 -88.681 19.216 1.00 54.06 96 VAL B C 1
ATOM 3466 O O . VAL B 1 96 ? -5.593 -88.983 19.148 1.00 54.75 96 VAL B O 1
ATOM 3470 N N . VAL B 1 97 ? -3.868 -87.719 18.474 1.00 55.84 97 VAL B N 1
ATOM 3471 C CA . VAL B 1 97 ? -4.661 -86.991 17.493 1.00 57.91 97 VAL B CA 1
ATOM 3472 C C . VAL B 1 97 ? -5.247 -87.920 16.427 1.00 58.96 97 VAL B C 1
ATOM 3473 O O . VAL B 1 97 ? -6.457 -87.922 16.194 1.00 60.47 97 VAL B O 1
ATOM 3477 N N . LEU B 1 98 ? -4.386 -88.711 15.793 1.00 55.54 98 LEU B N 1
ATOM 3478 C CA . LEU B 1 98 ? -4.811 -89.654 14.773 1.00 52.12 98 LEU B CA 1
ATOM 3479 C C . LEU B 1 98 ? -5.916 -90.561 15.294 1.00 53.72 98 LEU B C 1
ATOM 3480 O O . LEU B 1 98 ? -6.908 -90.779 14.616 1.00 54.92 98 LEU B O 1
ATOM 3485 N N . VAL B 1 99 ? -5.738 -91.082 16.504 1.00 53.44 99 VAL B N 1
ATOM 3486 C CA . VAL B 1 99 ? -6.751 -91.897 17.163 1.00 51.39 99 VAL B CA 1
ATOM 3487 C C . VAL B 1 99 ? -8.092 -91.169 17.333 1.00 54.34 99 VAL B C 1
ATOM 3488 O O . VAL B 1 99 ? -9.153 -91.734 17.018 1.00 52.68 99 VAL B O 1
ATOM 3492 N N . GLY B 1 100 ? -8.045 -89.926 17.824 1.00 55.07 100 GLY B N 1
ATOM 3493 C CA . GLY B 1 100 ? -9.261 -89.139 18.005 1.00 56.07 100 GLY B CA 1
ATOM 3494 C C . GLY B 1 100 ? -9.993 -89.056 16.686 1.00 58.15 100 GLY B C 1
ATOM 3495 O O . GLY B 1 100 ? -11.195 -89.307 16.605 1.00 56.09 100 GLY B O 1
ATOM 3496 N N . ASP B 1 101 ? -9.220 -88.729 15.656 1.00 58.26 101 ASP B N 1
ATOM 3497 C CA . ASP B 1 101 ? -9.665 -88.621 14.294 1.00 58.83 101 ASP B CA 1
ATOM 3498 C C . ASP B 1 101 ? -10.443 -89.845 13.888 1.00 58.16 101 ASP B C 1
ATOM 3499 O O . ASP B 1 101 ? -11.593 -89.781 13.468 1.00 57.72 101 ASP B O 1
ATOM 3504 N N . MET B 1 102 ? -9.778 -90.978 14.027 1.00 57.46 102 MET B N 1
ATOM 3505 C CA . MET B 1 102 ? -10.321 -92.253 13.636 1.00 55.31 102 MET B CA 1
ATOM 3506 C C . MET B 1 102 ? -11.597 -92.525 14.402 1.00 55.68 102 MET B C 1
ATOM 3507 O O . MET B 1 102 ? -12.596 -92.889 13.807 1.00 56.70 102 MET B O 1
ATOM 3512 N N . ILE B 1 103 ? -11.574 -92.328 15.718 1.00 57.24 103 ILE B N 1
ATOM 3513 C CA . ILE B 1 103 ? -12.783 -92.518 16.530 1.00 57.80 103 ILE B CA 1
ATOM 3514 C C . ILE B 1 103 ? -13.945 -91.665 16.018 1.00 59.53 103 ILE B C 1
ATOM 3515 O O . ILE B 1 103 ? -15.059 -92.172 15.864 1.00 60.55 103 ILE B O 1
ATOM 3520 N N . THR B 1 104 ? -13.677 -90.385 15.743 1.00 59.36 104 THR B N 1
ATOM 3521 C CA . THR B 1 104 ? -14.665 -89.509 15.113 1.00 59.24 104 THR B CA 1
ATOM 3522 C C . THR B 1 104 ? -15.198 -90.160 13.849 1.00 59.24 104 THR B C 1
ATOM 3523 O O . THR B 1 104 ? -16.402 -90.356 13.717 1.00 60.42 104 THR B O 1
ATOM 3527 N N . GLU B 1 105 ? -14.288 -90.517 12.940 1.00 58.51 105 GLU B N 1
ATOM 3528 C CA . GLU B 1 105 ? -14.657 -91.127 11.662 1.00 57.38 105 GLU B CA 1
ATOM 3529 C C . GLU B 1 105 ? -15.452 -92.421 11.838 1.00 56.34 105 GLU B C 1
ATOM 3530 O O . GLU B 1 105 ? -16.289 -92.748 11.009 1.00 59.23 105 GLU B O 1
ATOM 3536 N N . GLU B 1 106 ? -15.197 -93.145 12.921 1.00 55.23 106 GLU B N 1
ATOM 3537 C CA . GLU B 1 106 ? -15.787 -94.464 13.107 1.00 56.26 106 GLU B CA 1
ATOM 3538 C C . GLU B 1 106 ? -17.227 -94.399 13.577 1.00 60.39 106 GLU B C 1
ATOM 3539 O O . GLU B 1 106 ? -17.990 -95.353 13.413 1.00 60.02 106 GLU B O 1
ATOM 3545 N N . ALA B 1 107 ? -17.595 -93.266 14.166 1.00 62.96 107 ALA B N 1
ATOM 3546 C CA . ALA B 1 107 ? -18.934 -93.070 14.686 1.00 64.21 107 ALA B CA 1
ATOM 3547 C C . ALA B 1 107 ? -19.884 -92.694 13.541 1.00 68.16 107 ALA B C 1
ATOM 3548 O O . ALA B 1 107 ? -20.882 -91.982 13.733 1.00 70.24 107 ALA B O 1
ATOM 3550 N N . LEU B 1 108 ? -19.569 -93.188 12.348 1.00 66.11 108 LEU B N 1
ATOM 3551 C CA . LEU B 1 108 ? -20.298 -92.829 11.137 1.00 66.99 108 LEU B CA 1
ATOM 3552 C C . LEU B 1 108 ? -21.815 -93.020 11.229 1.00 68.32 108 LEU B C 1
ATOM 3553 O O . LEU B 1 108 ? -22.560 -92.154 10.757 1.00 70.59 108 LEU B O 1
ATOM 3558 N N . PRO B 1 109 ? -22.279 -94.144 11.829 1.00 67.34 109 PRO B N 1
ATOM 3559 C CA . PRO B 1 109 ? -23.723 -94.403 11.829 1.00 70.14 109 PRO B CA 1
ATOM 3560 C C . PRO B 1 109 ? -24.509 -93.245 12.452 1.00 73.40 109 PRO B C 1
ATOM 3561 O O . PRO B 1 109 ? -25.649 -92.948 12.034 1.00 75.56 109 PRO B O 1
ATOM 3565 N N . THR B 1 110 ? -23.886 -92.590 13.429 1.00 72.78 110 THR B N 1
ATOM 3566 C CA . THR B 1 110 ? -24.403 -91.330 13.948 1.00 76.16 110 THR B CA 1
ATOM 3567 C C . THR B 1 110 ? -24.646 -90.319 12.812 1.00 77.03 110 THR B C 1
ATOM 3568 O O . THR B 1 110 ? -25.750 -89.788 12.687 1.00 82.96 110 THR B O 1
ATOM 3572 N N . TYR B 1 111 ? -23.638 -90.084 11.974 1.00 73.27 111 TYR B N 1
ATOM 3573 C CA . TYR B 1 111 ? -23.722 -89.031 10.968 1.00 75.28 111 TYR B CA 1
ATOM 3574 C C . TYR B 1 111 ? -24.714 -89.300 9.843 1.00 76.37 111 TYR B C 1
ATOM 3575 O O . TYR B 1 111 ? -25.232 -88.364 9.249 1.00 79.61 111 TYR B O 1
ATOM 3584 N N . GLN B 1 112 ? -24.987 -90.562 9.536 1.00 76.18 112 GLN B N 1
ATOM 3585 C CA . GLN B 1 112 ? -26.021 -90.822 8.555 1.00 76.74 112 GLN B CA 1
ATOM 3586 C C . GLN B 1 112 ? -27.351 -90.530 9.213 1.00 82.51 112 GLN B C 1
ATOM 3587 O O . GLN B 1 112 ? -28.205 -89.852 8.632 1.00 88.62 112 GLN B O 1
ATOM 3593 N N . THR B 1 113 ? -27.524 -91.017 10.438 1.00 84.27 113 THR B N 1
ATOM 3594 C CA . THR B 1 113 ? -28.729 -90.678 11.199 1.00 87.31 113 THR B CA 1
ATOM 3595 C C . THR B 1 113 ? -28.911 -89.165 11.264 1.00 88.04 113 THR B C 1
ATOM 3596 O O . THR B 1 113 ? -30.009 -88.671 11.028 1.00 94.55 113 THR B O 1
ATOM 3600 N N . MET B 1 114 ? -27.830 -88.438 11.539 1.00 85.11 114 MET B N 1
ATOM 3601 C CA . MET B 1 114 ? -27.882 -86.982 11.667 1.00 88.48 114 MET B CA 1
ATOM 3602 C C . MET B 1 114 ? -28.393 -86.276 10.410 1.00 89.12 114 MET B C 1
ATOM 3603 O O . MET B 1 114 ? -29.117 -85.291 10.502 1.00 90.56 114 MET B O 1
ATOM 3608 N N . LEU B 1 115 ? -28.006 -86.775 9.243 1.00 87.78 115 LEU B N 1
ATOM 3609 C CA . LEU B 1 115 ? -28.517 -86.233 7.989 1.00 87.85 115 LEU B CA 1
ATOM 3610 C C . LEU B 1 115 ? -29.968 -86.652 7.754 1.00 89.40 115 LEU B C 1
ATOM 3611 O O . LEU B 1 115 ? -30.705 -85.958 7.053 1.00 93.50 115 LEU B O 1
ATOM 3616 N N . ASN B 1 116 ? -30.386 -87.769 8.347 1.00 86.90 116 ASN B N 1
ATOM 3617 C CA . ASN B 1 116 ? -31.780 -88.195 8.236 1.00 92.15 116 ASN B CA 1
ATOM 3618 C C . ASN B 1 116 ? -32.754 -87.604 9.268 1.00 96.74 116 ASN B C 1
ATOM 3619 O O . ASN B 1 116 ? -33.849 -88.134 9.495 1.00 98.61 116 ASN B O 1
ATOM 3624 N N . THR B 1 117 ? -32.351 -86.491 9.870 1.00 97.93 117 THR B N 1
ATOM 3625 C CA . THR B 1 117 ? -33.236 -85.721 10.737 1.00 102.72 117 THR B CA 1
ATOM 3626 C C . THR B 1 117 ? -33.528 -84.367 10.103 1.00 105.67 117 THR B C 1
ATOM 3627 O O . THR B 1 117 ? -34.547 -83.724 10.425 1.00 108.66 117 THR B O 1
ATOM 3631 N N . LEU B 1 118 ? -32.630 -83.954 9.201 1.00 102.43 118 LEU B N 1
ATOM 3632 C CA . LEU B 1 118 ? -32.768 -82.712 8.445 1.00 105.66 118 LEU B CA 1
ATOM 3633 C C . LEU B 1 118 ? -34.081 -82.693 7.655 1.00 110.17 118 LEU B C 1
ATOM 3634 O O . LEU B 1 118 ? -34.303 -83.546 6.783 1.00 109.19 118 LEU B O 1
ATOM 3639 N N . ASP B 1 119 ? -34.932 -81.715 7.974 1.00 112.86 119 ASP B N 1
ATOM 3640 C CA . ASP B 1 119 ? -36.328 -81.705 7.542 1.00 116.46 119 ASP B CA 1
ATOM 3641 C C . ASP B 1 119 ? -36.542 -81.734 6.028 1.00 116.67 119 ASP B C 1
ATOM 3642 O O . ASP B 1 119 ? -37.466 -82.399 5.534 1.00 117.66 119 ASP B O 1
ATOM 3647 N N . GLY B 1 120 ? -35.690 -81.022 5.300 1.00 113.94 120 GLY B N 1
ATOM 3648 C CA . GLY B 1 120 ? -35.847 -80.907 3.859 1.00 115.78 120 GLY B CA 1
ATOM 3649 C C . GLY B 1 120 ? -35.326 -82.083 3.049 1.00 113.98 120 GLY B C 1
ATOM 3650 O O . GLY B 1 120 ? -35.717 -82.256 1.889 1.00 115.54 120 GLY B O 1
ATOM 3651 N N . VAL B 1 121 ? -34.448 -82.895 3.638 1.00 108.81 121 VAL B N 1
ATOM 3652 C CA . VAL B 1 121 ? -33.737 -83.912 2.853 1.00 105.36 121 VAL B CA 1
ATOM 3653 C C . VAL B 1 121 ? -33.970 -85.361 3.278 1.00 103.04 121 VAL B C 1
ATOM 3654 O O . VAL B 1 121 ? -33.780 -86.276 2.478 1.00 100.63 121 VAL B O 1
ATOM 3658 N N . ARG B 1 122 ? -34.413 -85.563 4.515 1.00 103.75 122 ARG B N 1
ATOM 3659 C CA . ARG B 1 122 ? -34.406 -86.897 5.118 1.00 102.63 122 ARG B CA 1
ATOM 3660 C C . ARG B 1 122 ? -34.887 -88.039 4.218 1.00 102.66 122 ARG B C 1
ATOM 3661 O O . ARG B 1 122 ? -35.891 -87.926 3.513 1.00 105.57 122 ARG B O 1
ATOM 3669 N N . ASP B 1 123 ? -34.127 -89.128 4.235 1.00 100.65 123 ASP B N 1
ATOM 3670 C CA . ASP B 1 123 ? -34.501 -90.333 3.515 1.00 101.49 123 ASP B CA 1
ATOM 3671 C C . ASP B 1 123 ? -35.692 -90.970 4.216 1.00 104.12 123 ASP B C 1
ATOM 3672 O O . ASP B 1 123 ? -35.603 -91.366 5.375 1.00 104.24 123 ASP B O 1
ATOM 3677 N N . GLU B 1 124 ? -36.803 -91.071 3.500 1.00 107.87 124 GLU B N 1
ATOM 3678 C CA . GLU B 1 124 ? -38.055 -91.526 4.095 1.00 112.08 124 GLU B CA 1
ATOM 3679 C C . GLU B 1 124 ? -38.151 -93.048 4.339 1.00 111.46 124 GLU B C 1
ATOM 3680 O O . GLU B 1 124 ? -38.982 -93.492 5.139 1.00 114.18 124 GLU B O 1
ATOM 3686 N N . THR B 1 125 ? -37.318 -93.844 3.667 1.00 106.89 125 THR B N 1
ATOM 3687 C CA . THR B 1 125 ? -37.458 -95.303 3.728 1.00 107.28 125 THR B CA 1
ATOM 3688 C C . THR B 1 125 ? -36.143 -96.035 3.760 1.00 105.46 125 THR B C 1
ATOM 3689 O O . THR B 1 125 ? -36.119 -97.262 3.937 1.00 105.59 125 THR B O 1
ATOM 3693 N N . GLY B 1 126 ? -35.054 -95.298 3.549 1.00 103.74 126 GLY B N 1
ATOM 3694 C CA . GLY B 1 126 ? -33.712 -95.889 3.501 1.00 98.71 126 GLY B CA 1
ATOM 3695 C C . GLY B 1 126 ? -33.270 -96.259 2.097 1.00 97.69 126 GLY B C 1
ATOM 3696 O O . GLY B 1 126 ? -32.114 -96.632 1.896 1.00 96.68 126 GLY B O 1
ATOM 3697 N N . ALA B 1 127 ? -34.194 -96.149 1.135 1.00 99.56 127 ALA B N 1
ATOM 3698 C CA . ALA B 1 127 ? -33.956 -96.505 -0.273 1.00 97.16 127 ALA B CA 1
ATOM 3699 C C . ALA B 1 127 ? -34.742 -95.586 -1.212 1.00 99.93 127 ALA B C 1
ATOM 3700 O O . ALA B 1 127 ? -34.941 -95.897 -2.392 1.00 101.25 127 ALA B O 1
ATOM 3702 N N . SER B 1 128 ? -35.186 -94.456 -0.666 1.00 100.66 128 SER B N 1
ATOM 3703 C CA . SER B 1 128 ? -35.916 -93.425 -1.404 1.00 102.53 128 SER B CA 1
ATOM 3704 C C . SER B 1 128 ? -35.084 -92.866 -2.564 1.00 101.88 128 SER B C 1
ATOM 3705 O O . SER B 1 128 ? -33.922 -92.506 -2.367 1.00 100.69 128 SER B O 1
ATOM 3708 N N . PRO B 1 129 ? -35.678 -92.794 -3.775 1.00 103.55 129 PRO B N 1
ATOM 3709 C CA . PRO B 1 129 ? -34.967 -92.369 -4.982 1.00 102.35 129 PRO B CA 1
ATOM 3710 C C . PRO B 1 129 ? -34.732 -90.873 -5.080 1.00 101.03 129 PRO B C 1
ATOM 3711 O O . PRO B 1 129 ? -34.311 -90.392 -6.133 1.00 102.10 129 PRO B O 1
ATOM 3715 N N . THR B 1 130 ? -34.988 -90.141 -4.001 1.00 100.15 130 THR B N 1
ATOM 3716 C CA . THR B 1 130 ? -34.752 -88.697 -4.012 1.00 102.22 130 THR B CA 1
ATOM 3717 C C . THR B 1 130 ? -33.264 -88.389 -4.150 1.00 97.25 130 THR B C 1
ATOM 3718 O O . THR B 1 130 ? -32.421 -89.095 -3.589 1.00 90.53 130 THR B O 1
ATOM 3722 N N . SER B 1 131 ? -32.965 -87.339 -4.918 1.00 99.27 131 SER B N 1
ATOM 3723 C CA . SER B 1 131 ? -31.590 -86.862 -5.115 1.00 97.20 131 SER B CA 1
ATOM 3724 C C . SER B 1 131 ? -30.886 -86.700 -3.765 1.00 95.53 131 SER B C 1
ATOM 3725 O O . SER B 1 131 ? -29.719 -87.099 -3.611 1.00 94.26 131 SER B O 1
ATOM 3728 N N . TRP B 1 132 ? -31.614 -86.129 -2.798 1.00 96.02 132 TRP B N 1
ATOM 3729 C CA . TRP B 1 132 ? -31.105 -85.898 -1.452 1.00 93.07 132 TRP B CA 1
ATOM 3730 C C . TRP B 1 132 ? -30.757 -87.205 -0.724 1.00 89.77 132 TRP B C 1
ATOM 3731 O O . TRP B 1 132 ? -29.687 -87.314 -0.104 1.00 86.49 132 TRP B O 1
ATOM 3742 N N . ALA B 1 133 ? -31.641 -88.197 -0.825 1.00 88.42 133 ALA B N 1
ATOM 3743 C CA . ALA B 1 133 ? -31.404 -89.479 -0.179 1.00 86.91 133 ALA B CA 1
ATOM 3744 C C . ALA B 1 133 ? -30.224 -90.195 -0.822 1.00 86.65 133 ALA B C 1
ATOM 3745 O O . ALA B 1 133 ? -29.363 -90.746 -0.124 1.00 85.29 133 ALA B O 1
ATOM 3747 N N . ILE B 1 134 ? -30.188 -90.184 -2.153 1.00 87.07 134 ILE B N 1
ATOM 3748 C CA . ILE B 1 134 ? -29.118 -90.850 -2.891 1.00 84.62 134 ILE B CA 1
ATOM 3749 C C . ILE B 1 134 ? -27.776 -90.239 -2.494 1.00 82.51 134 ILE B C 1
ATOM 3750 O O . ILE B 1 134 ? -26.819 -90.972 -2.222 1.00 79.29 134 ILE B O 1
ATOM 3755 N N . TRP B 1 135 ? -27.729 -88.908 -2.401 1.00 82.56 135 TRP B N 1
ATOM 3756 C CA . TRP B 1 135 ? -26.532 -88.234 -1.908 1.00 81.51 135 TRP B CA 1
ATOM 3757 C C . TRP B 1 135 ? -26.161 -88.698 -0.514 1.00 79.80 135 TRP B C 1
ATOM 3758 O O . TRP B 1 135 ? -24.997 -88.968 -0.250 1.00 78.57 135 TRP B O 1
ATOM 3769 N N . THR B 1 136 ? -27.147 -88.749 0.383 1.00 80.77 136 THR B N 1
ATOM 3770 C CA . THR B 1 136 ? -26.921 -89.223 1.758 1.00 79.95 136 THR B CA 1
ATOM 3771 C C . THR B 1 136 ? -26.311 -90.650 1.822 1.00 77.65 136 THR B C 1
ATOM 3772 O O . THR B 1 136 ? -25.218 -90.842 2.387 1.00 72.77 136 THR B O 1
ATOM 3776 N N . ARG B 1 137 ? -27.004 -91.624 1.226 1.00 77.61 137 ARG B N 1
ATOM 3777 C CA . ARG B 1 137 ? -26.525 -93.000 1.184 1.00 75.66 137 ARG B CA 1
ATOM 3778 C C . ARG B 1 137 ? -25.129 -93.112 0.566 1.00 76.12 137 ARG B C 1
ATOM 3779 O O . ARG B 1 137 ? -24.303 -93.912 1.019 1.00 75.00 137 ARG B O 1
ATOM 3787 N N . ALA B 1 138 ? -24.869 -92.308 -0.465 1.00 77.04 138 ALA B N 1
ATOM 3788 C CA . ALA B 1 138 ? -23.601 -92.383 -1.195 1.00 72.26 138 ALA B CA 1
ATOM 3789 C C . ALA B 1 138 ? -22.472 -91.788 -0.371 1.00 69.46 138 ALA B C 1
ATOM 3790 O O . ALA B 1 138 ? -21.385 -92.346 -0.312 1.00 69.51 138 ALA B O 1
ATOM 3792 N N . TRP B 1 139 ? -22.749 -90.661 0.277 1.00 70.35 139 TRP B N 1
ATOM 3793 C CA . TRP B 1 139 ? -21.773 -89.974 1.106 1.00 68.14 139 TRP B CA 1
ATOM 3794 C C . TRP B 1 139 ? -21.392 -90.862 2.273 1.00 67.94 139 TRP B C 1
ATOM 3795 O O . TRP B 1 139 ? -20.219 -90.990 2.617 1.00 67.71 139 TRP B O 1
ATOM 3806 N N . THR B 1 140 ? -22.388 -91.491 2.872 1.00 68.18 140 THR B N 1
ATOM 3807 C CA . THR B 1 140 ? -22.143 -92.431 3.951 1.00 67.25 140 THR B CA 1
ATOM 3808 C C . THR B 1 140 ? -21.212 -93.563 3.487 1.00 65.73 140 THR B C 1
ATOM 3809 O O . THR B 1 140 ? -20.228 -93.884 4.161 1.00 64.10 140 THR B O 1
ATOM 3813 N N . ALA B 1 141 ? -21.511 -94.142 2.325 1.00 66.08 141 ALA B N 1
ATOM 3814 C CA . ALA B 1 141 ? -20.684 -95.214 1.749 1.00 62.44 141 ALA B CA 1
ATOM 3815 C C . ALA B 1 141 ? -19.242 -94.763 1.499 1.00 60.66 141 ALA B C 1
ATOM 3816 O O . ALA B 1 141 ? -18.313 -95.513 1.739 1.00 59.60 141 ALA B O 1
ATOM 3818 N N . GLU B 1 142 ? -19.060 -93.534 1.029 1.00 60.97 142 GLU B N 1
ATOM 3819 C CA . GLU B 1 142 ? -17.721 -93.001 0.842 1.00 62.68 142 GLU B CA 1
ATOM 3820 C C . GLU B 1 142 ? -16.987 -92.833 2.186 1.00 62.68 142 GLU B C 1
ATOM 3821 O O . GLU B 1 142 ? -15.770 -93.079 2.270 1.00 62.58 142 GLU B O 1
ATOM 3827 N N . GLU B 1 143 ? -17.733 -92.422 3.218 1.00 61.59 143 GLU B N 1
ATOM 3828 C CA . GLU B 1 143 ? -17.167 -92.091 4.522 1.00 59.05 143 GLU B CA 1
ATOM 3829 C C . GLU B 1 143 ? -16.779 -93.351 5.260 1.00 58.05 143 GLU B C 1
ATOM 3830 O O . GLU B 1 143 ? -15.771 -93.396 5.962 1.00 60.92 143 GLU B O 1
ATOM 3836 N N . ASN B 1 144 ? -17.588 -94.383 5.103 1.00 55.21 144 ASN B N 1
ATOM 3837 C CA . ASN B 1 144 ? -17.256 -95.683 5.649 1.00 52.04 144 ASN B CA 1
ATOM 3838 C C . ASN B 1 144 ? -15.823 -96.127 5.368 1.00 51.42 144 ASN B C 1
ATOM 3839 O O . ASN B 1 144 ? -15.243 -96.887 6.127 1.00 53.78 144 ASN B O 1
ATOM 3844 N N . ARG B 1 145 ? -15.244 -95.650 4.277 1.00 53.37 145 ARG B N 1
ATOM 3845 C CA . ARG B 1 145 ? -13.904 -96.063 3.925 1.00 50.47 145 ARG B CA 1
ATOM 3846 C C . ARG B 1 145 ? -12.910 -95.415 4.869 1.00 50.04 145 ARG B C 1
ATOM 3847 O O . ARG B 1 145 ? -11.938 -96.054 5.244 1.00 54.09 145 ARG B O 1
ATOM 3855 N N . HIS B 1 146 ? -13.169 -94.181 5.296 1.00 50.35 146 HIS B N 1
ATOM 3856 C CA . HIS B 1 146 ? -12.242 -93.481 6.195 1.00 53.17 146 HIS B CA 1
ATOM 3857 C C . HIS B 1 146 ? -12.032 -94.189 7.524 1.00 51.88 146 HIS B C 1
ATOM 3858 O O . HIS B 1 146 ? -10.900 -94.352 7.975 1.00 52.03 146 HIS B O 1
ATOM 3865 N N . GLY B 1 147 ? -13.126 -94.590 8.157 1.00 53.07 147 GLY B N 1
ATOM 3866 C CA . GLY B 1 147 ? -13.046 -95.356 9.388 1.00 51.28 147 GLY B CA 1
ATOM 3867 C C . GLY B 1 147 ? -12.198 -96.605 9.211 1.00 49.91 147 GLY B C 1
ATOM 3868 O O . GLY B 1 147 ? -11.179 -96.757 9.870 1.00 51.01 147 GLY B O 1
ATOM 3869 N N . ASP B 1 148 ? -12.605 -97.488 8.308 1.00 48.12 148 ASP B N 1
ATOM 3870 C CA . ASP B 1 148 ? -11.858 -98.715 8.048 1.00 48.89 148 ASP B CA 1
ATOM 3871 C C . ASP B 1 148 ? -10.374 -98.544 7.826 1.00 47.23 148 ASP B C 1
ATOM 3872 O O . ASP B 1 148 ? -9.567 -99.197 8.479 1.00 47.86 148 ASP B O 1
ATOM 3877 N N . LEU B 1 149 ? -10.015 -97.709 6.865 1.00 43.27 149 LEU B N 1
ATOM 3878 C CA . LEU B 1 149 ? -8.612 -97.513 6.561 1.00 44.31 149 LEU B CA 1
ATOM 3879 C C . LEU B 1 149 ? -7.838 -97.127 7.814 1.00 44.90 149 LEU B C 1
ATOM 3880 O O . LEU B 1 149 ? -6.855 -97.783 8.156 1.00 44.72 149 LEU B O 1
ATOM 3885 N N . LEU B 1 150 ? -8.294 -96.082 8.500 1.00 45.05 150 LEU B N 1
ATOM 3886 C CA . LEU B 1 150 ? -7.641 -95.629 9.714 1.00 45.09 150 LEU B CA 1
ATOM 3887 C C . LEU B 1 150 ? -7.601 -96.692 10.798 1.00 45.26 150 LEU B C 1
ATOM 3888 O O . LEU B 1 150 ? -6.562 -96.913 11.412 1.00 46.50 150 LEU B O 1
ATOM 3893 N N . ASN B 1 151 ? -8.720 -97.367 11.013 1.00 44.04 151 ASN B N 1
ATOM 3894 C CA . ASN B 1 151 ? -8.802 -98.424 12.009 1.00 44.24 151 ASN B CA 1
ATOM 3895 C C . ASN B 1 151 ? -7.683 -99.455 11.812 1.00 44.53 151 ASN B C 1
ATOM 3896 O O . ASN B 1 151 ? -6.838 -99.665 12.699 1.00 42.87 151 ASN B O 1
ATOM 3901 N N . LYS B 1 152 ? -7.665 -100.072 10.638 1.00 42.60 152 LYS B N 1
ATOM 3902 C CA . LYS B 1 152 ? -6.694 -101.103 10.356 1.00 41.35 152 LYS B CA 1
ATOM 3903 C C . LYS B 1 152 ? -5.283 -100.584 10.388 1.00 43.00 152 LYS B C 1
ATOM 3904 O O . LYS B 1 152 ? -4.392 -101.300 10.839 1.00 43.41 152 LYS B O 1
ATOM 3910 N N . TYR B 1 153 ? -5.064 -99.342 9.951 1.00 43.42 153 TYR B N 1
ATOM 3911 C CA . TYR B 1 153 ? -3.728 -98.770 10.091 1.00 39.37 153 TYR B CA 1
ATOM 3912 C C . TYR B 1 153 ? -3.341 -98.732 11.554 1.00 38.69 153 TYR B C 1
ATOM 3913 O O . TYR B 1 153 ? -2.284 -99.221 11.941 1.00 41.28 153 TYR B O 1
ATOM 3922 N N . LEU B 1 154 ? -4.206 -98.147 12.367 1.00 41.79 154 LEU B N 1
ATOM 3923 C CA . LEU B 1 154 ? -3.943 -98.033 13.787 1.00 40.40 154 LEU B CA 1
ATOM 3924 C C . LEU B 1 154 ? -3.705 -99.388 14.402 1.00 39.13 154 LEU B C 1
ATOM 3925 O O . LEU B 1 154 ? -2.710 -99.571 15.107 1.00 40.30 154 LEU B O 1
ATOM 3930 N N . TYR B 1 155 ? -4.612 -100.328 14.108 1.00 39.33 155 TYR B N 1
ATOM 3931 C CA . TYR B 1 155 ? -4.498 -101.720 14.556 1.00 36.67 155 TYR B CA 1
ATOM 3932 C C . TYR B 1 155 ? -3.130 -102.314 14.254 1.00 35.09 155 TYR B C 1
ATOM 3933 O O . TYR B 1 155 ? -2.488 -102.831 15.142 1.00 34.66 155 TYR B O 1
ATOM 3942 N N . LEU B 1 156 ? -2.690 -102.238 13.008 1.00 34.26 156 LEU B N 1
ATOM 3943 C CA . LEU B 1 156 ? -1.443 -102.874 12.621 1.00 33.49 156 LEU B CA 1
ATOM 3944 C C . LEU B 1 156 ? -0.253 -102.199 13.259 1.00 35.35 156 LEU B C 1
ATOM 3945 O O . LEU B 1 156 ? 0.778 -102.830 13.500 1.00 36.40 156 LEU B O 1
ATOM 3950 N N . SER B 1 157 ? -0.387 -100.912 13.529 1.00 35.67 157 SER B N 1
ATOM 3951 C CA . SER B 1 157 ? 0.764 -100.144 13.973 1.00 39.46 157 SER B CA 1
ATOM 3952 C C . SER B 1 157 ? 1.293 -100.646 15.292 1.00 38.06 157 SER B C 1
ATOM 3953 O O . SER B 1 157 ? 2.470 -100.642 15.515 1.00 43.11 157 SER B O 1
ATOM 3956 N N . GLY B 1 158 ? 0.408 -101.055 16.178 1.00 41.26 158 GLY B N 1
ATOM 3957 C CA . GLY B 1 158 ? 0.825 -101.559 17.473 1.00 41.82 158 GLY B CA 1
ATOM 3958 C C . GLY B 1 158 ? 1.300 -100.502 18.449 1.00 37.76 158 GLY B C 1
ATOM 3959 O O . GLY B 1 158 ? 1.954 -100.819 19.424 1.00 38.45 158 GLY B O 1
ATOM 3960 N N . ARG B 1 159 ? 0.959 -99.252 18.179 1.00 39.37 159 ARG B N 1
ATOM 3961 C CA . ARG B 1 159 ? 1.328 -98.134 19.035 1.00 40.64 159 ARG B CA 1
ATOM 3962 C C . ARG B 1 159 ? 0.163 -97.657 19.885 1.00 40.64 159 ARG B C 1
ATOM 3963 O O . ARG B 1 159 ? 0.361 -96.897 20.829 1.00 42.95 159 ARG B O 1
ATOM 3971 N N . VAL B 1 160 ? -1.048 -98.102 19.562 1.00 40.98 160 VAL B N 1
ATOM 3972 C CA . VAL B 1 160 ? -2.235 -97.672 20.296 1.00 42.69 160 VAL B CA 1
ATOM 3973 C C . VAL B 1 160 ? -2.961 -98.842 20.971 1.00 42.56 160 VAL B C 1
ATOM 3974 O O . VAL B 1 160 ? -2.677 -100.002 20.704 1.00 44.32 160 VAL B O 1
ATOM 3978 N N . ASP B 1 161 ? -3.903 -98.534 21.849 1.00 43.84 161 ASP B N 1
ATOM 3979 C CA . ASP B 1 161 ? -4.626 -99.553 22.588 1.00 42.54 161 ASP B CA 1
ATOM 3980 C C . ASP B 1 161 ? -5.990 -99.818 21.951 1.00 43.78 161 ASP B C 1
ATOM 3981 O O . ASP B 1 161 ? -7.000 -99.236 22.353 1.00 44.42 161 ASP B O 1
ATOM 3986 N N . MET B 1 162 ? -6.017 -100.712 20.959 1.00 45.65 162 MET B N 1
ATOM 3987 C CA . MET B 1 162 ? -7.244 -100.957 20.181 1.00 44.57 162 MET B CA 1
ATOM 3988 C C . MET B 1 162 ? -8.458 -101.229 21.054 1.00 45.47 162 MET B C 1
ATOM 3989 O O . MET B 1 162 ? -9.567 -100.871 20.690 1.00 48.59 162 MET B O 1
ATOM 3994 N N . ARG B 1 163 ? -8.256 -101.849 22.211 1.00 45.44 163 ARG B N 1
ATOM 3995 C CA . ARG B 1 163 ? -9.390 -102.208 23.011 1.00 42.42 163 ARG B CA 1
ATOM 3996 C C . ARG B 1 163 ? -10.039 -100.994 23.634 1.00 43.85 163 ARG B C 1
ATOM 3997 O O . ARG B 1 163 ? -11.248 -100.925 23.730 1.00 48.01 163 ARG B O 1
ATOM 4005 N N . GLN B 1 164 ? -9.236 -100.033 24.054 1.00 44.64 164 GLN B N 1
ATOM 4006 C CA . GLN B 1 164 ? -9.761 -98.819 24.649 1.00 43.81 164 GLN B CA 1
ATOM 4007 C C . GLN B 1 164 ? -10.323 -97.917 23.576 1.00 44.70 164 GLN B C 1
ATOM 4008 O O . GLN B 1 164 ? -11.277 -97.200 23.799 1.00 47.19 164 GLN B O 1
ATOM 4014 N N . ILE B 1 165 ? -9.727 -97.965 22.400 1.00 45.05 165 ILE B N 1
ATOM 4015 C CA . ILE B 1 165 ? -10.255 -97.230 21.269 1.00 45.36 165 ILE B CA 1
ATOM 4016 C C . ILE B 1 165 ? -11.629 -97.800 20.912 1.00 47.97 165 ILE B C 1
ATOM 4017 O O . ILE B 1 165 ? -12.603 -97.059 20.784 1.00 51.75 165 ILE B O 1
ATOM 4022 N N . GLU B 1 166 ? -11.705 -99.125 20.804 1.00 47.87 166 GLU B N 1
ATOM 4023 C CA . GLU B 1 166 ? -12.956 -99.819 20.517 1.00 48.02 166 GLU B CA 1
ATOM 4024 C C . GLU B 1 166 ? -14.059 -99.505 21.518 1.00 51.14 166 GLU B C 1
ATOM 4025 O O . GLU B 1 166 ? -15.235 -99.427 21.156 1.00 54.02 166 GLU B O 1
ATOM 4031 N N . LYS B 1 167 ? -13.668 -99.327 22.773 1.00 50.22 167 LYS B N 1
ATOM 4032 C CA . LYS B 1 167 ? -14.582 -98.979 23.839 1.00 52.38 167 LYS B CA 1
ATOM 4033 C C . LYS B 1 167 ? -15.079 -97.521 23.693 1.00 55.95 167 LYS B C 1
ATOM 4034 O O . LYS B 1 167 ? -16.265 -97.233 23.882 1.00 58.31 167 LYS B O 1
ATOM 4040 N N . THR B 1 168 ? -14.169 -96.616 23.343 1.00 53.71 168 THR B N 1
ATOM 4041 C CA . THR B 1 168 ? -14.505 -95.215 23.183 1.00 54.39 168 THR B CA 1
ATOM 4042 C C . THR B 1 168 ? -15.551 -95.081 22.083 1.00 57.20 168 THR B C 1
ATOM 4043 O O . THR B 1 168 ? -16.559 -94.370 22.242 1.00 60.02 168 THR B O 1
ATOM 4047 N N . ILE B 1 169 ? -15.310 -95.795 20.985 1.00 53.87 169 ILE B N 1
ATOM 4048 C CA . ILE B 1 169 ? -16.229 -95.854 19.859 1.00 53.73 169 ILE B CA 1
ATOM 4049 C C . ILE B 1 169 ? -17.609 -96.316 20.295 1.00 58.13 169 ILE B C 1
ATOM 4050 O O . ILE B 1 169 ? -18.604 -95.729 19.875 1.00 63.20 169 ILE B O 1
ATOM 4055 N N . GLN B 1 170 ? -17.677 -97.339 21.145 1.00 56.02 170 GLN B N 1
ATOM 4056 C CA . GLN B 1 170 ? -18.971 -97.811 21.640 1.00 56.43 170 GLN B CA 1
ATOM 4057 C C . GLN B 1 170 ? -19.679 -96.750 22.473 1.00 61.66 170 GLN B C 1
ATOM 4058 O O . GLN B 1 170 ? -20.879 -96.529 22.321 1.00 66.69 170 GLN B O 1
ATOM 4064 N N . TYR B 1 171 ? -18.932 -96.108 23.366 1.00 63.36 171 TYR B N 1
ATOM 4065 C CA . TYR B 1 171 ? -19.471 -95.031 24.186 1.00 65.11 171 TYR B CA 1
ATOM 4066 C C . TYR B 1 171 ? -19.970 -93.881 23.307 1.00 67.07 171 TYR B C 1
ATOM 4067 O O . TYR B 1 171 ? -21.015 -93.312 23.581 1.00 68.90 171 TYR B O 1
ATOM 4076 N N . LEU B 1 172 ? -19.220 -93.565 22.251 1.00 65.02 172 LEU B N 1
ATOM 4077 C CA . LEU B 1 172 ? -19.578 -92.510 21.308 1.00 65.36 172 LEU B CA 1
ATOM 4078 C C . LEU B 1 172 ? -20.836 -92.790 20.485 1.00 66.41 172 LEU B C 1
ATOM 4079 O O . LEU B 1 172 ? -21.717 -91.944 20.409 1.00 69.59 172 LEU B O 1
ATOM 4084 N N . ILE B 1 173 ? -20.907 -93.961 19.855 1.00 63.97 173 ILE B N 1
ATOM 4085 C CA . ILE B 1 173 ? -22.065 -94.318 19.045 1.00 63.15 173 ILE B CA 1
ATOM 4086 C C . ILE B 1 173 ? -23.325 -94.339 19.889 1.00 67.76 173 ILE B C 1
ATOM 4087 O O . ILE B 1 173 ? -24.382 -93.926 19.422 1.00 73.72 173 ILE B O 1
ATOM 4092 N N . GLY B 1 174 ? -23.208 -94.797 21.131 1.00 68.39 174 GLY B N 1
ATOM 4093 C CA . GLY B 1 174 ? -24.341 -94.843 22.052 1.00 69.46 174 GLY B CA 1
ATOM 4094 C C . GLY B 1 174 ? -24.707 -93.495 22.653 1.00 71.73 174 GLY B C 1
ATOM 4095 O O . GLY B 1 174 ? -25.821 -93.314 23.131 1.00 74.22 174 GLY B O 1
ATOM 4096 N N . SER B 1 175 ? -23.758 -92.560 22.652 1.00 71.71 175 SER B N 1
ATOM 4097 C CA . SER B 1 175 ? -23.988 -91.201 23.139 1.00 75.22 175 SER B CA 1
ATOM 4098 C C . SER B 1 175 ? -24.751 -90.413 22.093 1.00 78.30 175 SER B C 1
ATOM 4099 O O . SER B 1 175 ? -25.634 -89.601 22.417 1.00 82.19 175 SER B O 1
ATOM 4102 N N . GLY B 1 176 ? -24.393 -90.659 20.836 1.00 76.68 176 GLY B N 1
ATOM 4103 C CA . GLY B 1 176 ? -24.896 -89.899 19.717 1.00 77.33 176 GLY B CA 1
ATOM 4104 C C . GLY B 1 176 ? -24.264 -88.527 19.716 1.00 78.38 176 GLY B C 1
ATOM 4105 O O . GLY B 1 176 ? -23.201 -88.316 20.315 1.00 74.71 176 GLY B O 1
ATOM 4106 N N . MET B 1 177 ? -24.941 -87.601 19.039 1.00 82.46 177 MET B N 1
ATOM 4107 C CA . MET B 1 177 ? -24.536 -86.208 18.945 1.00 84.60 177 MET B CA 1
ATOM 4108 C C . MET B 1 177 ? -25.812 -85.413 18.799 1.00 89.72 177 MET B C 1
ATOM 4109 O O . MET B 1 177 ? -26.835 -85.964 18.367 1.00 90.72 177 MET B O 1
ATOM 4114 N N . ASP B 1 178 ? -25.759 -84.141 19.211 1.00 93.90 178 ASP B N 1
ATOM 4115 C CA . ASP B 1 178 ? -26.792 -83.135 18.916 1.00 95.38 178 ASP B CA 1
ATOM 4116 C C . ASP B 1 178 ? -26.089 -81.864 18.441 1.00 94.57 178 ASP B C 1
ATOM 4117 O O . ASP B 1 178 ? -25.727 -81.002 19.249 1.00 93.87 178 ASP B O 1
ATOM 4122 N N . PRO B 1 179 ? -25.883 -81.752 17.118 1.00 93.49 179 PRO B N 1
ATOM 4123 C CA . PRO B 1 179 ? -25.081 -80.669 16.542 1.00 94.08 179 PRO B CA 1
ATOM 4124 C C . PRO B 1 179 ? -25.838 -79.343 16.550 1.00 98.74 179 PRO B C 1
ATOM 4125 O O . PRO B 1 179 ? -25.350 -78.335 16.017 1.00 98.18 179 PRO B O 1
ATOM 4129 N N . ARG B 1 180 ? -27.022 -79.371 17.172 1.00 101.85 180 ARG B N 1
ATOM 4130 C CA . ARG B 1 180 ? -27.885 -78.212 17.354 1.00 104.53 180 ARG B CA 1
ATOM 4131 C C . ARG B 1 180 ? -28.267 -77.616 15.998 1.00 106.16 180 ARG B C 1
ATOM 4132 O O . ARG B 1 180 ? -28.267 -76.398 15.801 1.00 108.88 180 ARG B O 1
ATOM 4140 N N . THR B 1 181 ? -28.582 -78.504 15.060 1.00 105.64 181 THR B N 1
ATOM 4141 C CA . THR B 1 181 ? -28.987 -78.110 13.717 1.00 104.22 181 T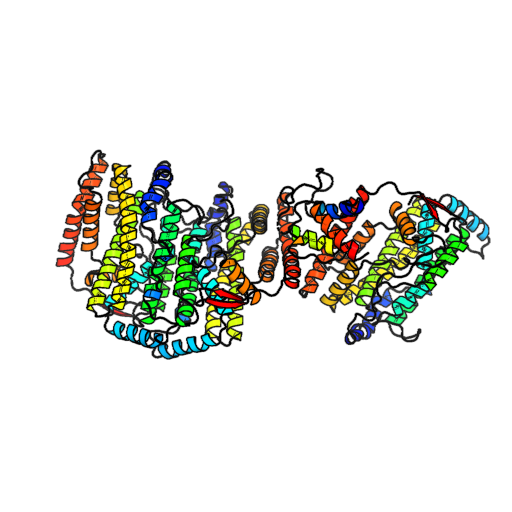HR B CA 1
ATOM 4142 C C . THR B 1 181 ? -30.491 -77.955 13.660 1.00 107.58 181 THR B C 1
ATOM 4143 O O . THR B 1 181 ? -31.026 -77.443 12.672 1.00 109.84 181 THR B O 1
ATOM 4147 N N . GLU B 1 182 ? -31.163 -78.429 14.712 1.00 108.28 182 GLU B N 1
ATOM 4148 C CA . GLU B 1 182 ? -32.611 -78.228 14.910 1.00 114.19 182 GLU B CA 1
ATOM 4149 C C . GLU B 1 182 ? -33.478 -78.714 13.733 1.00 112.67 182 GLU B C 1
ATOM 4150 O O . GLU B 1 182 ? -34.527 -78.132 13.439 1.00 115.46 182 GLU B O 1
ATOM 4156 N N . ASN B 1 183 ? -33.023 -79.793 13.086 1.00 106.43 183 ASN B N 1
ATOM 4157 C CA . ASN B 1 183 ? -33.640 -80.361 11.877 1.00 104.80 183 ASN B CA 1
ATOM 4158 C C . ASN B 1 183 ? -33.685 -79.418 10.666 1.00 106.21 183 ASN B C 1
ATOM 4159 O O . ASN B 1 183 ? -34.360 -79.698 9.666 1.00 106.46 183 ASN B O 1
ATOM 4164 N N . SER B 1 184 ? -32.956 -78.309 10.764 1.00 105.87 184 SER B N 1
ATOM 4165 C CA . SER B 1 184 ? -32.892 -77.310 9.708 1.00 106.47 184 SER B CA 1
ATOM 4166 C C . SER B 1 184 ? -31.777 -77.597 8.708 1.00 103.94 184 SER B C 1
ATOM 4167 O O . SER B 1 184 ? -30.606 -77.629 9.091 1.00 101.35 184 SER B O 1
ATOM 4170 N N . PRO B 1 185 ? -32.131 -77.800 7.424 1.00 103.30 185 PRO B N 1
ATOM 4171 C CA . PRO B 1 185 ? -31.075 -77.991 6.442 1.00 101.05 185 PRO B CA 1
ATOM 4172 C C . PRO B 1 185 ? -30.246 -76.728 6.251 1.00 101.70 185 PRO B C 1
ATOM 4173 O O . PRO B 1 185 ? -29.086 -76.814 5.852 1.00 102.64 185 PRO B O 1
ATOM 4177 N N . TYR B 1 186 ? -30.825 -75.574 6.561 1.00 103.61 186 TYR B N 1
ATOM 4178 C CA . TYR B 1 186 ? -30.078 -74.310 6.586 1.00 106.16 186 TYR B CA 1
ATOM 4179 C C . TYR B 1 186 ? -28.873 -74.433 7.534 1.00 104.61 186 TYR B C 1
ATOM 4180 O O . TYR B 1 186 ? -27.720 -74.267 7.121 1.00 100.88 186 TYR B O 1
ATOM 4189 N N . LEU B 1 187 ? -29.163 -74.751 8.798 1.00 106.83 187 LEU B N 1
ATOM 4190 C CA . LEU B 1 187 ? -28.149 -74.886 9.846 1.00 104.49 187 LEU B CA 1
ATOM 4191 C C . LEU B 1 187 ? -27.320 -76.126 9.582 1.00 102.68 187 LEU B C 1
ATOM 4192 O O . LEU B 1 187 ? -26.099 -76.092 9.709 1.00 103.06 187 LEU B O 1
ATOM 4197 N N . GLY B 1 188 ? -27.998 -77.210 9.197 1.00 102.24 188 GLY B N 1
ATOM 4198 C CA . GLY B 1 188 ? -27.368 -78.508 8.980 1.00 97.38 188 GLY B CA 1
ATOM 4199 C C . GLY B 1 188 ? -26.318 -78.488 7.892 1.00 95.37 188 GLY B C 1
ATOM 4200 O O . GLY B 1 188 ? -25.209 -79.008 8.077 1.00 93.11 188 GLY B O 1
ATOM 4201 N N . PHE B 1 189 ? -26.664 -77.883 6.760 1.00 95.33 189 PHE B N 1
ATOM 4202 C CA . PHE B 1 189 ? -25.749 -77.843 5.640 1.00 93.91 189 PHE B CA 1
ATOM 4203 C C . PHE B 1 189 ? -24.610 -76.865 5.842 1.00 94.73 189 PHE B C 1
ATOM 4204 O O . PHE B 1 189 ? -23.535 -77.049 5.279 1.00 94.05 189 PHE B O 1
ATOM 4212 N N . ILE B 1 190 ? -24.839 -75.840 6.658 1.00 98.42 190 ILE B N 1
ATOM 4213 C CA . ILE B 1 190 ? -23.766 -74.933 7.086 1.00 99.20 190 ILE B CA 1
ATOM 4214 C C . ILE B 1 190 ? -22.813 -75.685 8.038 1.00 96.03 190 ILE B C 1
ATOM 4215 O O . ILE B 1 190 ? -21.586 -75.554 7.956 1.00 92.63 190 ILE B O 1
ATOM 4220 N N . TYR B 1 191 ? -23.401 -76.487 8.924 1.00 97.08 191 TYR B N 1
ATOM 4221 C CA . TYR B 1 191 ? -22.643 -77.332 9.838 1.00 95.01 191 TYR B CA 1
ATOM 4222 C C . TYR B 1 191 ? -21.737 -78.256 9.028 1.00 91.72 191 TYR B C 1
ATOM 4223 O O . TYR B 1 191 ? -20.512 -78.143 9.109 1.00 90.08 191 TYR B O 1
ATOM 4232 N N . THR B 1 192 ? -22.341 -79.136 8.225 1.00 89.36 192 THR B N 1
ATOM 4233 C CA . THR B 1 192 ? -21.569 -80.058 7.385 1.00 86.32 192 THR B CA 1
ATOM 4234 C C . THR B 1 192 ? -20.545 -79.307 6.523 1.00 87.82 192 THR B C 1
ATOM 4235 O O . THR B 1 192 ? -19.418 -79.767 6.384 1.00 87.13 192 THR B O 1
ATOM 4239 N N . SER B 1 193 ? -20.927 -78.151 5.972 1.00 90.82 193 SER B N 1
ATOM 4240 C CA . SER B 1 193 ? -19.997 -77.313 5.196 1.00 93.96 193 SER B CA 1
ATOM 4241 C C . SER B 1 193 ? -18.740 -76.981 5.983 1.00 94.02 193 SER B C 1
ATOM 4242 O O . SER B 1 193 ? -17.624 -77.068 5.455 1.00 93.27 193 SER B O 1
ATOM 4245 N N . PHE B 1 194 ? -18.947 -76.585 7.241 1.00 95.52 194 PHE B N 1
ATOM 4246 C CA . PHE B 1 194 ? -17.879 -76.192 8.155 1.00 96.24 194 PHE B CA 1
ATOM 4247 C C . PHE B 1 194 ? -17.071 -77.424 8.605 1.00 94.90 194 PHE B C 1
ATOM 4248 O O . PHE B 1 194 ? -15.830 -77.421 8.554 1.00 94.67 194 PHE B O 1
ATOM 4256 N N . GLN B 1 195 ? -17.781 -78.473 9.028 1.00 91.85 195 GLN B N 1
ATOM 4257 C CA . GLN B 1 195 ? -17.147 -79.700 9.489 1.00 88.42 195 GLN B CA 1
ATOM 4258 C C . GLN B 1 195 ? -16.249 -80.316 8.426 1.00 86.14 195 GLN B C 1
ATOM 4259 O O . GLN B 1 195 ? -15.100 -80.674 8.710 1.00 85.05 195 GLN B O 1
ATOM 4265 N N . GLU B 1 196 ? -16.768 -80.426 7.204 1.00 83.50 196 GLU B N 1
ATOM 4266 C CA . GLU B 1 196 ? -16.033 -81.098 6.148 1.00 80.89 196 GLU B CA 1
ATOM 4267 C C . GLU B 1 196 ? -14.741 -80.383 5.834 1.00 81.13 196 GLU B C 1
ATOM 4268 O O . GLU B 1 196 ? -13.736 -81.023 5.517 1.00 81.92 196 GLU B O 1
ATOM 4274 N N . ARG B 1 197 ? -14.755 -79.063 5.949 1.00 81.24 197 ARG B N 1
ATOM 4275 C CA . ARG B 1 197 ? -13.534 -78.297 5.774 1.00 83.98 197 ARG B CA 1
ATOM 4276 C C . ARG B 1 197 ? -12.606 -78.480 6.974 1.00 84.31 197 ARG B C 1
ATOM 4277 O O . ARG B 1 197 ? -11.374 -78.508 6.827 1.00 82.96 197 ARG B O 1
ATOM 4285 N N . ALA B 1 198 ? -13.210 -78.614 8.155 1.00 85.73 198 ALA B N 1
ATOM 4286 C CA . ALA B 1 198 ? -12.456 -78.753 9.393 1.00 84.42 198 ALA B CA 1
ATOM 4287 C C . ALA B 1 198 ? -11.604 -80.021 9.337 1.00 82.95 198 ALA B C 1
ATOM 4288 O O . ALA B 1 198 ? -10.387 -79.961 9.557 1.00 82.55 198 ALA B O 1
ATOM 4290 N N . THR B 1 199 ? -12.233 -81.152 9.003 1.00 80.22 199 THR B N 1
ATOM 4291 C CA . THR B 1 199 ? -11.513 -82.420 8.883 1.00 79.05 199 THR B CA 1
ATOM 4292 C C . THR B 1 199 ? -10.478 -82.335 7.756 1.00 79.97 199 THR B C 1
ATOM 4293 O O . THR B 1 199 ? -9.358 -82.844 7.884 1.00 78.66 199 THR B O 1
ATOM 4297 N N . PHE B 1 200 ? -10.845 -81.666 6.664 1.00 80.14 200 PHE B N 1
ATOM 4298 C CA . PHE B 1 200 ? -9.923 -81.478 5.549 1.00 81.22 200 PHE B CA 1
ATOM 4299 C C . PHE B 1 200 ? -8.604 -80.812 5.976 1.00 83.40 200 PHE B C 1
ATOM 4300 O O . PHE B 1 200 ? -7.524 -81.259 5.556 1.00 83.63 200 PHE B O 1
ATOM 4308 N N . ILE B 1 201 ? -8.690 -79.758 6.796 1.00 83.88 201 ILE B N 1
ATOM 4309 C CA . ILE B 1 201 ? -7.486 -79.093 7.331 1.00 84.36 201 ILE B CA 1
ATOM 4310 C C . ILE B 1 201 ? -6.720 -80.036 8.281 1.00 83.18 201 ILE B C 1
ATOM 4311 O O . ILE B 1 201 ? -5.482 -80.118 8.232 1.00 81.76 201 ILE B O 1
ATOM 4316 N N . SER B 1 202 ? -7.466 -80.740 9.136 1.00 80.88 202 SER B N 1
ATOM 4317 C CA . SER B 1 202 ? -6.889 -81.703 10.058 1.00 76.17 202 SER B CA 1
ATOM 4318 C C . SER B 1 202 ? -6.107 -82.721 9.281 1.00 75.12 202 SER B C 1
ATOM 4319 O O . SER B 1 202 ? -4.911 -82.900 9.511 1.00 75.01 202 SER B O 1
ATOM 4322 N N . HIS B 1 203 ? -6.790 -83.371 8.341 1.00 73.41 203 HIS B N 1
ATOM 4323 C CA . HIS B 1 203 ? -6.212 -84.492 7.616 1.00 69.67 203 HIS B CA 1
ATOM 4324 C C . HIS B 1 203 ? -4.988 -84.063 6.821 1.00 69.63 203 HIS B C 1
ATOM 4325 O O . HIS B 1 203 ? -3.940 -84.717 6.869 1.00 68.42 203 HIS B O 1
ATOM 4332 N N . GLY B 1 204 ? -5.109 -82.936 6.136 1.00 69.88 204 GLY B N 1
ATOM 4333 C CA . GLY B 1 204 ? -3.977 -82.341 5.448 1.00 72.95 204 GLY B CA 1
ATOM 4334 C C . GLY B 1 204 ? -2.781 -82.065 6.344 1.00 74.10 204 GLY B C 1
ATOM 4335 O O . GLY B 1 204 ? -1.646 -82.066 5.871 1.00 76.73 204 GLY B O 1
ATOM 4336 N N . ASN B 1 205 ? -3.024 -81.822 7.632 1.00 74.93 205 ASN B N 1
ATOM 4337 C CA . ASN B 1 205 ? -1.929 -81.559 8.576 1.00 75.75 205 ASN B CA 1
ATOM 4338 C C . ASN B 1 205 ? -1.300 -82.829 9.121 1.00 72.12 205 ASN B C 1
ATOM 4339 O O . ASN B 1 205 ? -0.081 -82.920 9.255 1.00 70.96 205 ASN B O 1
ATOM 4344 N N . THR B 1 206 ? -2.145 -83.804 9.431 1.00 69.34 206 THR B N 1
ATOM 4345 C CA . THR B 1 206 ? -1.668 -85.123 9.834 1.00 68.92 206 THR B CA 1
ATOM 4346 C C . THR B 1 206 ? -0.942 -85.766 8.658 1.00 67.98 206 THR B C 1
ATOM 4347 O O . THR B 1 206 ? -0.002 -86.537 8.858 1.00 68.84 206 THR B O 1
ATOM 4351 N N . ALA B 1 207 ? -1.360 -85.428 7.436 1.00 66.23 207 ALA B N 1
ATOM 4352 C CA . ALA B 1 207 ? -0.637 -85.858 6.246 1.00 64.95 207 ALA B CA 1
ATOM 4353 C C . ALA B 1 207 ? 0.730 -85.216 6.253 1.00 68.47 207 ALA B C 1
ATOM 4354 O O . ALA B 1 207 ? 1.749 -85.912 6.304 1.00 67.95 207 ALA B O 1
ATOM 4356 N N . ARG B 1 208 ? 0.738 -83.883 6.249 1.00 73.48 208 ARG B N 1
ATOM 4357 C CA . ARG B 1 208 ? 1.964 -83.094 6.177 1.00 78.37 208 ARG B CA 1
ATOM 4358 C C . ARG B 1 208 ? 2.907 -83.408 7.342 1.00 79.24 208 ARG B C 1
ATOM 4359 O O . ARG B 1 208 ? 4.132 -83.341 7.193 1.00 80.51 208 ARG B O 1
ATOM 4367 N N . GLN B 1 209 ? 2.334 -83.773 8.489 1.00 77.83 209 GLN B N 1
ATOM 4368 C CA . GLN B 1 209 ? 3.135 -84.122 9.664 1.00 77.44 209 GLN B CA 1
ATOM 4369 C C . GLN B 1 209 ? 3.700 -85.538 9.606 1.00 76.04 209 GLN B C 1
ATOM 4370 O O . GLN B 1 209 ? 4.815 -85.765 10.072 1.00 79.20 209 GLN B O 1
ATOM 4376 N N . ALA B 1 210 ? 2.937 -86.487 9.054 1.00 72.35 210 ALA B N 1
ATOM 4377 C CA . ALA B 1 210 ? 3.443 -87.851 8.846 1.00 67.82 210 ALA B CA 1
ATOM 4378 C C . ALA B 1 210 ? 4.591 -87.848 7.831 1.00 69.46 210 ALA B C 1
ATOM 4379 O O . ALA B 1 210 ? 5.582 -88.590 7.991 1.00 65.16 210 ALA B O 1
ATOM 4381 N N . LYS B 1 211 ? 4.459 -87.001 6.802 1.00 70.04 211 LYS B N 1
ATOM 4382 C CA . LYS B 1 211 ? 5.553 -86.775 5.864 1.00 73.89 211 LYS B CA 1
ATOM 4383 C C . LYS B 1 211 ? 6.809 -86.458 6.668 1.00 76.64 211 LYS B C 1
ATOM 4384 O O . LYS B 1 211 ? 7.831 -87.129 6.507 1.00 76.38 211 LYS B O 1
ATOM 4390 N N . GLU B 1 212 ? 6.697 -85.477 7.569 1.00 77.91 212 GLU B N 1
ATOM 4391 C CA . GLU B 1 212 ? 7.815 -85.009 8.396 1.00 80.10 212 GLU B CA 1
ATOM 4392 C C . GLU B 1 212 ? 8.426 -86.082 9.280 1.00 77.88 212 GLU B C 1
ATOM 4393 O O . GLU B 1 212 ? 9.645 -86.200 9.361 1.00 79.86 212 GLU B O 1
ATOM 4399 N N . HIS B 1 213 ? 7.588 -86.888 9.916 1.00 76.61 213 HIS B N 1
ATOM 4400 C CA . HIS B 1 213 ? 8.078 -88.005 10.718 1.00 76.99 213 HIS B CA 1
ATOM 4401 C C . HIS B 1 213 ? 8.631 -89.138 9.859 1.00 77.88 213 HIS B C 1
ATOM 4402 O O . HIS B 1 213 ? 8.975 -90.206 10.378 1.00 77.71 213 HIS B O 1
ATOM 4409 N N . GLY B 1 214 ? 8.714 -88.891 8.548 1.00 79.21 214 GLY B N 1
ATOM 4410 C CA . GLY B 1 214 ? 9.279 -89.842 7.583 1.00 77.47 214 GLY B CA 1
ATOM 4411 C C . GLY B 1 214 ? 8.450 -91.082 7.269 1.00 73.15 214 GLY B C 1
ATOM 4412 O O . GLY B 1 214 ? 9.019 -92.160 7.066 1.00 71.37 214 GLY B O 1
ATOM 4413 N N . ASP B 1 215 ? 7.120 -90.930 7.220 1.00 69.02 215 ASP B N 1
ATOM 4414 C CA . ASP B 1 215 ? 6.233 -92.028 6.843 1.00 63.89 215 ASP B CA 1
ATOM 4415 C C . ASP B 1 215 ? 5.273 -91.639 5.722 1.00 62.19 215 ASP B C 1
ATOM 4416 O O . ASP B 1 215 ? 4.154 -91.197 5.966 1.00 61.94 215 ASP B O 1
ATOM 4421 N N . ILE B 1 216 ? 5.711 -91.829 4.487 1.00 63.31 216 ILE B N 1
ATOM 4422 C CA . ILE B 1 216 ? 4.912 -91.409 3.331 1.00 64.74 216 ILE B CA 1
ATOM 4423 C C . ILE B 1 216 ? 3.661 -92.251 3.099 1.00 61.61 216 ILE B C 1
ATOM 4424 O O . ILE B 1 216 ? 2.662 -91.729 2.635 1.00 62.18 216 ILE B O 1
ATOM 4429 N N . LYS B 1 217 ? 3.707 -93.542 3.417 1.00 57.24 217 LYS B N 1
ATOM 4430 C CA . LYS B 1 217 ? 2.511 -94.373 3.289 1.00 54.83 217 LYS B CA 1
ATOM 4431 C C . LYS B 1 217 ? 1.393 -93.918 4.222 1.00 56.24 217 LYS B C 1
ATOM 4432 O O . LYS B 1 217 ? 0.215 -94.028 3.880 1.00 57.57 217 LYS B O 1
ATOM 4438 N N . LEU B 1 218 ? 1.769 -93.395 5.388 1.00 55.32 218 LEU B N 1
ATOM 4439 C CA . LEU B 1 218 ? 0.801 -92.814 6.309 1.00 53.28 218 LEU B CA 1
ATOM 4440 C C . LEU B 1 218 ? 0.359 -91.465 5.806 1.00 53.75 218 LEU B C 1
ATOM 4441 O O . LEU B 1 218 ? -0.776 -91.088 5.999 1.00 57.08 218 LEU B O 1
ATOM 4446 N N . ALA B 1 219 ? 1.241 -90.727 5.157 1.00 55.03 219 ALA B N 1
ATOM 4447 C CA . ALA B 1 219 ? 0.817 -89.448 4.596 1.00 56.39 219 ALA B CA 1
ATOM 4448 C C . ALA B 1 219 ? -0.254 -89.692 3.539 1.00 56.36 219 ALA B C 1
ATOM 4449 O O . ALA B 1 219 ? -1.247 -88.986 3.490 1.00 56.98 219 ALA B O 1
ATOM 4451 N N . GLN B 1 220 ? -0.059 -90.739 2.738 1.00 58.05 220 GLN B N 1
ATOM 4452 C CA . GLN B 1 220 ? -0.986 -91.126 1.669 1.00 58.16 220 GLN B CA 1
ATOM 4453 C C . GLN B 1 220 ? -2.373 -91.415 2.197 1.00 56.57 220 GLN B C 1
ATOM 4454 O O . GLN B 1 220 ? -3.359 -90.960 1.629 1.00 56.37 220 GLN B O 1
ATOM 4460 N N . ILE B 1 221 ? -2.441 -92.166 3.291 1.00 53.26 221 ILE B N 1
ATOM 4461 C CA . ILE B 1 221 ? -3.709 -92.438 3.970 1.00 51.22 221 ILE B CA 1
ATOM 4462 C C . ILE B 1 221 ? -4.442 -91.142 4.317 1.00 53.57 221 ILE B C 1
ATOM 4463 O O . ILE B 1 221 ? -5.554 -90.902 3.845 1.00 56.42 221 ILE B O 1
ATOM 4468 N N . CYS B 1 222 ? -3.807 -90.294 5.117 1.00 52.34 222 CYS B N 1
ATOM 4469 C CA . CYS B 1 222 ? -4.392 -89.018 5.475 1.00 55.92 222 CYS B CA 1
ATOM 4470 C C . CYS B 1 222 ? -4.691 -88.208 4.224 1.00 60.05 222 CYS B C 1
ATOM 4471 O O . CYS B 1 222 ? -5.747 -87.579 4.127 1.00 60.93 222 CYS B O 1
ATOM 4474 N N . GLY B 1 223 ? -3.760 -88.243 3.270 1.00 60.41 223 GLY B N 1
ATOM 4475 C CA . GLY B 1 223 ? -3.893 -87.515 2.012 1.00 61.89 223 GLY B CA 1
ATOM 4476 C C . GLY B 1 223 ? -5.171 -87.834 1.261 1.00 62.60 223 GLY B C 1
ATOM 4477 O O . GLY B 1 223 ? -5.935 -86.931 0.925 1.00 65.31 223 GLY B O 1
ATOM 4478 N N . THR B 1 224 ? -5.426 -89.117 1.017 1.00 59.75 224 THR B N 1
ATOM 4479 C CA . THR B 1 224 ? -6.534 -89.472 0.144 1.00 61.98 224 THR B CA 1
ATOM 4480 C C . THR B 1 224 ? -7.859 -89.417 0.859 1.00 61.37 224 THR B C 1
ATOM 4481 O O . THR B 1 224 ? -8.896 -89.371 0.204 1.00 64.58 224 THR B O 1
ATOM 4485 N N . ILE B 1 225 ? -7.839 -89.441 2.189 1.00 59.73 225 ILE B N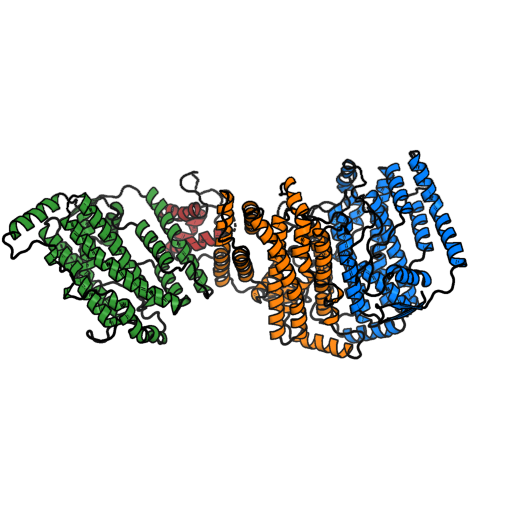 1
ATOM 4486 C CA . ILE B 1 225 ? -9.057 -89.150 2.925 1.00 58.85 225 ILE B CA 1
ATOM 4487 C C . ILE B 1 225 ? -9.426 -87.675 2.720 1.00 61.22 225 ILE B C 1
ATOM 4488 O O . ILE B 1 225 ? -10.553 -87.363 2.327 1.00 63.80 225 ILE B O 1
ATOM 4493 N N . ALA B 1 226 ? -8.464 -86.781 2.952 1.00 61.79 226 ALA B N 1
ATOM 4494 C CA . ALA B 1 226 ? -8.656 -85.348 2.737 1.00 63.38 226 ALA B CA 1
ATOM 4495 C C . ALA B 1 226 ? -9.284 -85.082 1.370 1.00 64.51 226 ALA B C 1
ATOM 4496 O O . ALA B 1 226 ? -10.167 -84.230 1.241 1.00 65.75 226 ALA B O 1
ATOM 4498 N N . ALA B 1 227 ? -8.842 -85.831 0.361 1.00 64.30 227 ALA B N 1
ATOM 4499 C CA . ALA B 1 227 ? -9.419 -85.748 -0.980 1.00 66.82 227 ALA B CA 1
ATOM 4500 C C . ALA B 1 227 ? -10.937 -85.858 -0.946 1.00 67.97 227 ALA B C 1
ATOM 4501 O O . ALA B 1 227 ? -11.629 -85.008 -1.477 1.00 72.53 227 ALA B O 1
ATOM 4503 N N . ASP B 1 228 ? -11.450 -86.894 -0.300 1.00 67.82 228 ASP B N 1
ATOM 4504 C CA . ASP B 1 228 ? -12.886 -87.092 -0.170 1.00 70.24 228 ASP B CA 1
ATOM 4505 C C . ASP B 1 228 ? -13.527 -85.885 0.503 1.00 74.31 228 ASP B C 1
ATOM 4506 O O . ASP B 1 228 ? -14.612 -85.461 0.108 1.00 76.88 228 ASP B O 1
ATOM 4511 N N . GLU B 1 229 ? -12.859 -85.337 1.522 1.00 74.67 229 GLU B N 1
ATOM 4512 C CA . GLU B 1 229 ? -13.416 -84.215 2.283 1.00 77.57 229 GLU B CA 1
ATOM 4513 C C . GLU B 1 229 ? -13.487 -82.952 1.431 1.00 80.59 229 GLU B C 1
ATOM 4514 O O . GLU B 1 229 ? -14.507 -82.266 1.436 1.00 83.88 229 GLU B O 1
ATOM 4520 N N . LYS B 1 230 ? -12.420 -82.667 0.683 1.00 80.29 230 LYS B N 1
ATOM 4521 C CA . LYS B 1 230 ? -12.417 -81.537 -0.252 1.00 83.33 230 LYS B CA 1
ATOM 4522 C C . LYS B 1 230 ? -13.609 -81.578 -1.201 1.00 82.75 230 LYS B C 1
ATOM 4523 O O . LYS B 1 230 ? -14.190 -80.533 -1.500 1.00 85.84 230 LYS B O 1
ATOM 4529 N N . ARG B 1 231 ? -13.964 -82.780 -1.657 1.00 78.86 231 ARG B N 1
ATOM 4530 C CA . ARG B 1 231 ? -15.071 -82.968 -2.582 1.00 79.59 231 ARG B CA 1
ATOM 4531 C C . ARG B 1 231 ? -16.403 -82.798 -1.915 1.00 81.49 231 ARG B C 1
ATOM 4532 O O . ARG B 1 231 ? -17.302 -82.175 -2.482 1.00 86.41 231 ARG B O 1
ATOM 4540 N N . HIS B 1 232 ? -16.539 -83.372 -0.721 1.00 79.25 232 HIS B N 1
ATOM 4541 C CA . HIS B 1 232 ? -17.769 -83.252 0.057 1.00 80.51 232 HIS B CA 1
ATOM 4542 C C . HIS B 1 232 ? -18.022 -81.785 0.417 1.00 82.80 232 HIS B C 1
ATOM 4543 O O . HIS B 1 232 ? -19.145 -81.293 0.309 1.00 84.46 232 HIS B O 1
ATOM 4550 N N . GLU B 1 233 ? -16.957 -81.095 0.820 1.00 82.87 233 GLU B N 1
ATOM 4551 C CA . GLU B 1 233 ? -17.007 -79.681 1.180 1.00 86.28 233 GLU B CA 1
ATOM 4552 C C . GLU B 1 233 ? -17.478 -78.829 0.016 1.00 88.46 233 GLU B C 1
ATOM 4553 O O . GLU B 1 233 ? -18.276 -77.933 0.213 1.00 91.63 233 GLU B O 1
ATOM 4559 N N . THR B 1 234 ? -16.973 -79.110 -1.184 1.00 88.17 234 THR B N 1
ATOM 4560 C CA . THR B 1 234 ? -17.406 -78.426 -2.404 1.00 89.57 234 THR B CA 1
ATOM 4561 C C . THR B 1 234 ? -18.912 -78.617 -2.609 1.00 91.25 234 THR B C 1
ATOM 4562 O O . THR B 1 234 ? -19.632 -77.632 -2.851 1.00 93.77 234 THR B O 1
ATOM 4566 N N . ALA B 1 235 ? -19.380 -79.863 -2.487 1.00 86.15 235 ALA B N 1
ATOM 4567 C CA . ALA B 1 235 ? -20.804 -80.164 -2.621 1.00 87.90 235 ALA B CA 1
ATOM 4568 C C . ALA B 1 235 ? -21.662 -79.343 -1.640 1.00 91.46 235 ALA B C 1
ATOM 4569 O O . ALA B 1 235 ? -22.645 -78.698 -2.044 1.00 94.60 235 ALA B O 1
ATOM 4571 N N . TYR B 1 236 ? -21.273 -79.340 -0.366 1.00 90.59 236 TYR B N 1
ATOM 4572 C CA . TYR B 1 236 ? -22.030 -78.618 0.664 1.00 91.42 236 TYR B CA 1
ATOM 4573 C C . TYR B 1 236 ? -21.931 -77.093 0.545 1.00 93.98 236 TYR B C 1
ATOM 4574 O O . TYR B 1 236 ? -22.926 -76.406 0.738 1.00 97.41 236 TYR B O 1
ATOM 4583 N N . THR B 1 237 ? -20.748 -76.572 0.215 1.00 93.93 237 THR B N 1
ATOM 4584 C CA . THR B 1 237 ? -20.571 -75.135 -0.058 1.00 97.88 237 THR B CA 1
ATOM 4585 C C . THR B 1 237 ? -21.294 -74.683 -1.332 1.00 102.21 237 THR B C 1
ATOM 4586 O O . THR B 1 237 ? -21.469 -73.473 -1.570 1.00 104.48 237 THR B O 1
ATOM 4590 N N . LYS B 1 238 ? -21.696 -75.650 -2.160 1.00 101.41 238 LYS B N 1
ATOM 4591 C CA . LYS B 1 238 ? -22.556 -75.343 -3.301 1.00 103.16 238 LYS B CA 1
ATOM 4592 C C . LYS B 1 238 ? -24.025 -75.265 -2.853 1.00 104.25 238 LYS B C 1
ATOM 4593 O O . LYS B 1 238 ? -24.761 -74.379 -3.305 1.00 109.10 238 LYS B O 1
ATOM 4599 N N . ILE B 1 239 ? -24.442 -76.154 -1.947 1.00 99.90 239 ILE B N 1
ATOM 4600 C CA . ILE B 1 239 ? -25.818 -76.113 -1.429 1.00 101.41 239 ILE B CA 1
ATOM 4601 C C . ILE B 1 239 ? -26.113 -74.842 -0.632 1.00 103.92 239 ILE B C 1
ATOM 4602 O O . ILE B 1 239 ? -27.241 -74.341 -0.671 1.00 106.57 239 ILE B O 1
ATOM 4607 N N . VAL B 1 240 ? -25.104 -74.328 0.076 1.00 102.09 240 VAL B N 1
ATOM 4608 C CA . VAL B 1 240 ? -25.238 -73.062 0.806 1.00 104.42 240 VAL B CA 1
ATOM 4609 C C . VAL B 1 240 ? -25.276 -71.864 -0.161 1.00 108.22 240 VAL B C 1
ATOM 4610 O O . VAL B 1 240 ? -26.076 -70.933 0.016 1.00 110.38 240 VAL B O 1
ATOM 4614 N N . GLU B 1 241 ? -24.429 -71.909 -1.189 1.00 108.24 241 GLU B N 1
ATOM 4615 C CA . GLU B 1 241 ? -24.412 -70.899 -2.258 1.00 110.97 241 GLU B CA 1
ATOM 4616 C C . GLU B 1 241 ? -25.781 -70.774 -2.937 1.00 113.60 241 GLU B C 1
ATOM 4617 O O . GLU B 1 241 ? -26.224 -69.654 -3.234 1.00 115.66 241 GLU B O 1
ATOM 4623 N N . LYS B 1 242 ? -26.441 -71.917 -3.171 1.00 112.13 242 LYS B N 1
ATOM 4624 C CA . LYS B 1 242 ? -27.792 -71.934 -3.755 1.00 114.68 242 LYS B CA 1
ATOM 4625 C C . LYS B 1 242 ? -28.843 -71.363 -2.794 1.00 116.49 242 LYS B C 1
ATOM 4626 O O . LYS B 1 242 ? -29.844 -70.780 -3.225 1.00 120.26 242 LYS B O 1
ATOM 4632 N N . LEU B 1 243 ? -28.603 -71.520 -1.496 1.00 114.08 243 LEU B N 1
ATOM 4633 C CA . LEU B 1 243 ? -29.507 -70.983 -0.491 1.00 115.64 243 LEU B CA 1
ATOM 4634 C C . LEU B 1 243 ? -29.298 -69.496 -0.224 1.00 118.37 243 LEU B C 1
ATOM 4635 O O . LEU B 1 243 ? -30.235 -68.800 0.156 1.00 120.70 243 LEU B O 1
ATOM 4640 N N . PHE B 1 244 ? -28.075 -69.014 -0.431 1.00 117.98 244 PHE B N 1
ATOM 4641 C CA . PHE B 1 244 ? -27.784 -67.572 -0.404 1.00 121.00 244 PHE B CA 1
ATOM 4642 C C . PHE B 1 244 ? -28.442 -66.796 -1.569 1.00 124.29 244 PHE B C 1
ATOM 4643 O O . PHE B 1 244 ? -28.708 -65.592 -1.460 1.00 126.61 244 PHE B O 1
ATOM 4651 N N . GLU B 1 245 ? -28.685 -67.489 -2.680 1.00 123.53 245 GLU B N 1
ATOM 4652 C CA . GLU B 1 245 ? -29.303 -66.884 -3.858 1.00 126.35 245 GLU B CA 1
ATOM 4653 C C . GLU B 1 245 ? -30.831 -66.926 -3.780 1.00 128.08 245 GLU B C 1
ATOM 4654 O O . GLU B 1 245 ? -31.502 -65.9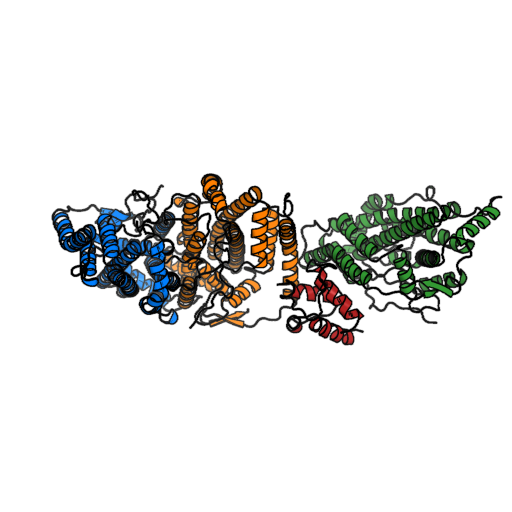47 -4.131 1.00 130.65 245 GLU B O 1
ATOM 4660 N N . ILE B 1 246 ? -31.365 -68.061 -3.325 1.00 124.70 246 ILE B N 1
ATOM 4661 C CA . ILE B 1 246 ? -32.814 -68.269 -3.228 1.00 126.85 246 ILE B CA 1
ATOM 4662 C C . ILE B 1 246 ? -33.435 -67.572 -2.003 1.00 127.72 246 ILE B C 1
ATOM 4663 O O . ILE B 1 246 ? -34.546 -67.060 -2.071 1.00 130.15 246 ILE B O 1
ATOM 4668 N N . ASP B 1 247 ? -32.707 -67.550 -0.894 1.00 125.89 247 ASP B N 1
ATOM 4669 C CA . ASP B 1 247 ? -33.198 -66.960 0.344 1.00 126.08 247 ASP B CA 1
ATOM 4670 C C . ASP B 1 247 ? -32.064 -66.234 1.075 1.00 126.23 247 ASP B C 1
ATOM 4671 O O . ASP B 1 247 ? -31.608 -66.701 2.121 1.00 122.84 247 ASP B O 1
ATOM 4676 N N . PRO B 1 248 ? -31.620 -65.073 0.537 1.00 130.01 248 PRO B N 1
ATOM 4677 C CA . PRO B 1 248 ? -30.450 -64.346 1.066 1.00 130.57 248 PRO B CA 1
ATOM 4678 C C . PRO B 1 248 ? -30.537 -64.088 2.572 1.00 132.41 248 PRO B C 1
ATOM 4679 O O . PRO B 1 248 ? -29.560 -64.325 3.292 1.00 128.74 248 PRO B O 1
ATOM 4683 N N . ASP B 1 249 ? -31.704 -63.627 3.031 1.00 136.85 249 ASP B N 1
ATOM 4684 C CA . ASP B 1 249 ? -31.945 -63.324 4.446 1.00 138.39 249 ASP B CA 1
ATOM 4685 C C . ASP B 1 249 ? -31.876 -64.555 5.375 1.00 134.37 249 ASP B C 1
ATOM 4686 O O . ASP B 1 249 ? -31.139 -64.542 6.364 1.00 133.39 249 ASP B O 1
ATOM 4691 N N . GLY B 1 250 ? -32.639 -65.601 5.047 1.00 132.77 250 GLY B N 1
ATOM 4692 C CA . GLY B 1 250 ? -32.775 -66.789 5.897 1.00 128.52 250 GLY B CA 1
ATOM 4693 C C . GLY B 1 250 ? -31.484 -67.565 6.069 1.00 122.59 250 GLY B C 1
ATOM 4694 O O . GLY B 1 250 ? -31.230 -68.146 7.129 1.00 118.67 250 GLY B O 1
ATOM 4695 N N . THR B 1 251 ? -30.678 -67.567 5.013 1.00 120.65 251 THR B N 1
ATOM 4696 C CA . THR B 1 251 ? -29.380 -68.219 5.019 1.00 117.94 251 THR B CA 1
ATOM 4697 C C . THR B 1 251 ? -28.420 -67.460 5.941 1.00 119.51 251 THR B C 1
ATOM 4698 O O . THR B 1 251 ? -27.694 -68.080 6.733 1.00 119.06 251 THR B O 1
ATOM 4702 N N . VAL B 1 252 ? -28.430 -66.130 5.843 1.00 122.04 252 VAL B N 1
ATOM 4703 C CA . VAL B 1 252 ? -27.646 -65.266 6.738 1.00 124.12 252 VAL B CA 1
ATOM 4704 C C . VAL B 1 252 ? -28.065 -65.467 8.205 1.00 125.01 252 VAL B C 1
ATOM 4705 O O . VAL B 1 252 ? -27.216 -65.478 9.107 1.00 123.97 252 VAL B O 1
ATOM 4709 N N . LEU B 1 253 ? -29.370 -65.645 8.425 1.00 126.96 253 LEU B N 1
ATOM 4710 C CA . LEU B 1 253 ? -29.921 -65.926 9.756 1.00 126.53 253 LEU B CA 1
ATOM 4711 C C . LEU B 1 253 ? -29.448 -67.278 10.295 1.00 121.34 253 LEU B C 1
ATOM 4712 O O . LEU B 1 253 ? -29.157 -67.407 11.484 1.00 120.55 253 LEU B O 1
ATOM 4717 N N . ALA B 1 254 ? -29.374 -68.275 9.415 1.00 118.78 254 ALA B N 1
ATOM 4718 C CA . ALA B 1 254 ? -28.863 -69.598 9.776 1.00 115.74 254 ALA B CA 1
ATOM 4719 C C . ALA B 1 254 ? -27.375 -69.534 10.079 1.00 113.55 254 ALA B C 1
ATOM 4720 O O . ALA B 1 254 ? -26.921 -70.065 11.092 1.00 110.97 254 ALA B O 1
ATOM 4722 N N . PHE B 1 255 ? -26.631 -68.870 9.194 1.00 115.62 255 PHE B N 1
ATOM 4723 C CA . PHE B 1 255 ? -25.177 -68.707 9.320 1.00 115.71 255 PHE B CA 1
ATOM 4724 C C . PHE B 1 255 ? -24.778 -67.962 10.602 1.00 119.22 255 PHE B C 1
ATOM 4725 O O . PHE B 1 255 ? -23.830 -68.373 11.286 1.00 117.85 255 PHE B O 1
ATOM 4733 N N . ALA B 1 256 ? -25.515 -66.892 10.930 1.00 124.70 256 ALA B N 1
ATOM 4734 C CA . ALA B 1 256 ? -25.338 -66.168 12.201 1.00 127.21 256 ALA B CA 1
ATOM 4735 C C . ALA B 1 256 ? -25.673 -67.035 13.422 1.00 127.20 256 ALA B C 1
ATOM 4736 O O . ALA B 1 256 ? -24.896 -67.084 14.380 1.00 126.47 256 ALA B O 1
ATOM 4738 N N . ASP B 1 257 ? -26.819 -67.721 13.366 1.00 127.99 257 ASP B N 1
ATOM 4739 C CA . ASP B 1 257 ? -27.294 -68.592 14.450 1.00 127.87 257 ASP B CA 1
ATOM 4740 C C . ASP B 1 257 ? -26.276 -69.666 14.835 1.00 124.47 257 ASP B C 1
ATOM 4741 O O . ASP B 1 257 ? -26.039 -69.909 16.021 1.00 124.05 257 ASP B O 1
ATOM 4746 N N . MET B 1 258 ? -25.673 -70.294 13.830 1.00 121.65 258 MET B N 1
ATOM 4747 C CA . MET B 1 258 ? -24.679 -71.329 14.063 1.00 119.04 258 MET B CA 1
ATOM 4748 C C . MET B 1 258 ? -23.428 -70.776 14.727 1.00 119.10 258 MET B C 1
ATOM 4749 O O . MET B 1 258 ? -22.836 -71.427 15.586 1.00 119.32 258 MET B O 1
ATOM 4754 N N . MET B 1 259 ? -23.034 -69.570 14.337 1.00 121.23 259 MET B N 1
ATOM 4755 C CA . MET B 1 259 ? -21.822 -68.959 14.883 1.00 121.62 259 MET B CA 1
ATOM 4756 C C . MET B 1 259 ? -21.950 -68.540 16.352 1.00 122.91 259 MET B C 1
ATOM 4757 O O . MET B 1 259 ? -20.976 -68.621 17.105 1.00 121.73 259 MET B O 1
ATOM 4762 N N . ARG B 1 260 ? -23.146 -68.112 16.756 1.00 125.24 260 ARG B N 1
ATOM 4763 C CA . ARG B 1 260 ? -23.386 -67.715 18.144 1.00 127.28 260 ARG B CA 1
ATOM 4764 C C . ARG B 1 260 ? -23.413 -68.913 19.080 1.00 125.11 260 ARG B C 1
ATOM 4765 O O . ARG B 1 260 ? -22.893 -68.839 20.198 1.00 125.88 260 ARG B O 1
ATOM 4773 N N . LYS B 1 261 ? -24.010 -70.014 18.620 1.00 121.82 261 LYS B N 1
ATOM 4774 C CA . LYS B 1 261 ? -24.041 -71.262 19.393 1.00 119.72 261 LYS B CA 1
ATOM 4775 C C . LYS B 1 261 ? -22.669 -71.927 19.447 1.00 117.46 261 LYS B C 1
ATOM 4776 O O . LYS B 1 261 ? -22.435 -72.806 20.277 1.00 115.43 261 LYS B O 1
ATOM 4782 N N . LYS B 1 262 ? -21.782 -71.509 18.545 1.00 117.52 262 LYS B N 1
ATOM 4783 C CA . LYS B 1 262 ? -20.516 -72.196 18.262 1.00 114.77 262 LYS B CA 1
ATOM 4784 C C . LYS B 1 262 ? -20.754 -73.596 17.707 1.00 111.70 262 LYS B C 1
ATOM 4785 O O . LYS B 1 262 ? -21.683 -74.293 18.115 1.00 112.40 262 LYS B O 1
ATOM 4791 N N . ILE B 1 263 ? -19.907 -73.998 16.772 1.00 109.53 263 ILE B N 1
ATOM 4792 C CA . ILE B 1 263 ? -20.018 -75.311 16.144 1.00 108.24 263 ILE B CA 1
ATOM 4793 C C . ILE B 1 263 ? -19.478 -76.419 17.058 1.00 106.20 263 ILE B C 1
ATOM 4794 O O . ILE B 1 263 ? -18.256 -76.630 17.133 1.00 104.41 263 ILE B O 1
ATOM 4799 N N . SER B 1 264 ? -20.381 -77.122 17.745 1.00 106.36 264 SER B N 1
ATOM 4800 C CA . SER B 1 264 ? -19.983 -78.246 18.609 1.00 105.18 264 SER B CA 1
ATOM 4801 C C . SER B 1 264 ? -19.611 -79.486 17.785 1.00 100.36 264 SER B C 1
ATOM 4802 O O . SER B 1 264 ? -20.488 -80.128 17.182 1.00 98.57 264 SER B O 1
ATOM 4805 N N . MET B 1 265 ? -18.309 -79.803 17.777 1.00 97.11 265 MET B N 1
ATOM 4806 C CA . MET B 1 265 ? -17.723 -80.909 16.994 1.00 92.94 265 MET B CA 1
ATOM 4807 C C . MET B 1 265 ? -18.454 -82.248 17.158 1.00 89.30 265 MET B C 1
ATOM 4808 O O . MET B 1 265 ? -19.023 -82.523 18.215 1.00 89.59 265 MET B O 1
ATOM 4813 N N . PRO B 1 266 ? -18.421 -83.098 16.114 1.00 86.45 266 PRO B N 1
ATOM 4814 C CA . PRO B 1 266 ? -19.278 -84.284 16.083 1.00 83.96 266 PRO B CA 1
ATOM 4815 C C . PRO B 1 266 ? -18.882 -85.362 17.092 1.00 82.81 266 PRO B C 1
ATOM 4816 O O . PRO B 1 266 ? -19.660 -86.278 17.345 1.00 82.91 266 PRO B O 1
ATOM 4820 N N . ALA B 1 267 ? -17.689 -85.251 17.666 1.00 81.15 267 ALA B N 1
ATOM 4821 C CA . ALA B 1 267 ? -17.206 -86.260 18.589 1.00 78.61 267 ALA B CA 1
ATOM 4822 C C . ALA B 1 267 ? -16.946 -85.703 19.982 1.00 81.15 267 ALA B C 1
ATOM 4823 O O . ALA B 1 267 ? -15.953 -86.063 20.617 1.00 79.65 267 ALA B O 1
ATOM 4825 N N . HIS B 1 268 ? -17.827 -84.840 20.476 1.00 82.06 268 HIS B N 1
ATOM 4826 C CA . HIS B 1 268 ? -17.526 -84.160 21.734 1.00 82.29 268 HIS B CA 1
ATOM 4827 C C . HIS B 1 268 ? -17.957 -84.932 22.978 1.00 82.18 268 HIS B C 1
ATOM 4828 O O . HIS B 1 268 ? -17.412 -84.726 24.056 1.00 83.54 268 HIS B O 1
ATOM 4835 N N . LEU B 1 269 ? -18.897 -85.855 22.815 1.00 80.43 269 LEU B N 1
ATOM 4836 C CA . LEU B 1 269 ? -19.354 -86.697 23.919 1.00 80.62 269 LEU B CA 1
ATOM 4837 C C . LEU B 1 269 ? -18.414 -87.885 24.173 1.00 79.24 269 LEU B C 1
ATOM 4838 O O . LEU B 1 269 ? -18.770 -88.876 24.816 1.00 79.71 269 LEU B O 1
ATOM 4843 N N . MET B 1 270 ? -17.200 -87.742 23.661 1.00 77.31 270 MET B N 1
ATOM 4844 C CA . MET B 1 270 ? -16.157 -88.752 23.644 1.00 71.87 270 MET B CA 1
ATOM 4845 C C . MET B 1 270 ? -15.800 -89.189 25.061 1.00 72.14 270 MET B C 1
ATOM 4846 O O . MET B 1 270 ? -15.584 -88.342 25.934 1.00 77.59 270 MET B O 1
ATOM 4851 N N . TYR B 1 271 ? -15.743 -90.500 25.292 1.00 68.57 271 TYR B N 1
ATOM 4852 C CA . TYR B 1 271 ? -15.486 -91.031 26.637 1.00 67.76 271 TYR B CA 1
ATOM 4853 C C . TYR B 1 271 ? -14.876 -92.425 26.580 1.00 65.96 271 TYR B C 1
ATOM 4854 O O . TYR B 1 271 ? -15.387 -93.284 25.865 1.00 67.17 271 TYR B O 1
ATOM 4863 N N . ASP B 1 272 ? -13.798 -92.649 27.334 1.00 63.26 272 ASP B N 1
ATOM 4864 C CA . ASP B 1 272 ? -13.095 -93.933 27.324 1.00 59.20 272 ASP B CA 1
ATOM 4865 C C . ASP B 1 272 ? -13.296 -94.734 28.614 1.00 60.96 272 ASP B C 1
ATOM 4866 O O . ASP B 1 272 ? -12.520 -95.626 28.932 1.00 60.37 272 ASP B O 1
ATOM 4871 N N . GLY B 1 273 ? -14.349 -94.416 29.348 1.00 64.80 273 GLY B N 1
ATOM 4872 C CA . GLY B 1 273 ? -14.591 -95.027 30.645 1.00 65.43 273 GLY B CA 1
ATOM 4873 C C . GLY B 1 273 ? -13.680 -94.464 31.711 1.00 67.34 273 GLY B C 1
ATOM 4874 O O . GLY B 1 273 ? -13.809 -94.811 32.877 1.00 69.80 273 GLY B O 1
ATOM 4875 N N . ARG B 1 274 ? -12.773 -93.570 31.317 1.00 67.50 274 ARG B N 1
ATOM 4876 C CA . ARG B 1 274 ? -11.712 -93.103 32.218 1.00 69.29 274 ARG B CA 1
ATOM 4877 C C . ARG B 1 274 ? -11.463 -91.600 32.361 1.00 70.33 274 ARG B C 1
ATOM 4878 O O . ARG B 1 274 ? -11.069 -91.144 33.438 1.00 70.90 274 ARG B O 1
ATOM 4886 N N . ASP B 1 275 ? -11.652 -90.850 31.275 1.00 70.99 275 ASP B N 1
ATOM 4887 C CA . ASP B 1 275 ? -11.431 -89.407 31.264 1.00 71.44 275 ASP B CA 1
ATOM 4888 C C . ASP B 1 275 ? -12.753 -88.656 31.073 1.00 73.27 275 ASP B C 1
ATOM 4889 O O . ASP B 1 275 ? -13.334 -88.651 29.992 1.00 72.87 275 ASP B O 1
ATOM 4894 N N . ASP B 1 276 ? -13.227 -88.015 32.135 1.00 79.61 276 ASP B N 1
ATOM 4895 C CA . ASP B 1 276 ? -14.478 -87.262 32.062 1.00 83.69 276 ASP B CA 1
ATOM 4896 C C . ASP B 1 276 ? -14.419 -86.087 31.084 1.00 83.57 276 ASP B C 1
ATOM 4897 O O . ASP B 1 276 ? -15.441 -85.684 30.532 1.00 85.04 276 ASP B O 1
ATOM 4902 N N . ASN B 1 277 ? -13.218 -85.560 30.863 1.00 83.48 277 ASN B N 1
ATOM 4903 C CA . ASN B 1 277 ? -13.000 -84.503 29.874 1.00 83.83 277 ASN B CA 1
ATOM 4904 C C . ASN B 1 277 ? -12.141 -84.943 28.697 1.00 81.14 277 ASN B C 1
ATOM 4905 O O . ASN B 1 277 ? -11.227 -84.211 28.288 1.00 82.03 277 ASN B O 1
ATOM 4910 N N . LEU B 1 278 ? -12.427 -86.125 28.152 1.00 77.45 278 LEU B N 1
ATOM 4911 C CA . LEU B 1 278 ? -11.598 -86.697 27.089 1.00 73.12 278 LEU B CA 1
ATOM 4912 C C . LEU B 1 278 ? -11.483 -85.789 25.856 1.00 72.81 278 LEU B C 1
ATOM 4913 O O . LEU B 1 278 ? -10.371 -85.458 25.428 1.00 69.76 278 LEU B O 1
ATOM 4918 N N . PHE B 1 279 ? -12.625 -85.386 25.303 1.00 75.28 279 PHE B N 1
ATOM 4919 C CA . PHE B 1 279 ? -12.646 -84.489 24.144 1.00 76.51 279 PHE B CA 1
ATOM 4920 C C . PHE B 1 279 ? -11.819 -83.197 24.295 1.00 78.08 279 PHE B C 1
ATOM 4921 O O . PHE B 1 279 ? -11.125 -82.792 23.362 1.00 76.29 279 PHE B O 1
ATOM 4929 N N . ASP B 1 280 ? -11.907 -82.546 25.450 1.00 79.24 280 ASP B N 1
ATOM 4930 C CA . ASP B 1 280 ? -11.093 -81.367 25.717 1.00 82.37 280 ASP B CA 1
ATOM 4931 C C . ASP B 1 280 ? -9.599 -81.664 25.635 1.00 80.35 280 ASP B C 1
ATOM 4932 O O . ASP B 1 280 ? -8.831 -80.881 25.069 1.00 82.11 280 ASP B O 1
ATOM 4937 N N . HIS B 1 281 ? -9.195 -82.799 26.198 1.00 78.78 281 HIS B N 1
ATOM 4938 C CA . HIS B 1 281 ? -7.780 -83.196 26.218 1.00 77.29 281 HIS B CA 1
ATOM 4939 C C . HIS B 1 281 ? -7.261 -83.628 24.851 1.00 72.75 281 HIS B C 1
ATOM 4940 O O . HIS B 1 281 ? -6.159 -83.267 24.461 1.00 72.23 281 HIS B O 1
ATOM 4947 N N . PHE B 1 282 ? -8.059 -84.411 24.134 1.00 69.81 282 PHE B N 1
ATOM 4948 C CA . PHE B 1 282 ? -7.785 -84.715 22.734 1.00 65.87 282 PHE B CA 1
ATOM 4949 C C . PHE B 1 282 ? -7.598 -83.422 21.938 1.00 67.07 282 PHE B C 1
ATOM 4950 O O . PHE B 1 282 ? -6.568 -83.237 21.293 1.00 65.93 282 PHE B O 1
ATOM 4958 N N . SER B 1 283 ? -8.576 -82.519 22.025 1.00 68.37 283 SER B N 1
ATOM 4959 C CA . SER B 1 283 ? -8.536 -81.257 21.290 1.00 68.55 283 SER B CA 1
ATOM 4960 C C . SER B 1 283 ? -7.314 -80.428 21.636 1.00 68.86 283 SER B C 1
ATOM 4961 O O . SER B 1 283 ? -6.718 -79.828 20.755 1.00 70.65 283 SER B O 1
ATOM 4964 N N . ALA B 1 284 ? -6.942 -80.401 22.912 1.00 69.53 284 ALA B N 1
ATOM 4965 C CA . ALA B 1 284 ? -5.719 -79.729 23.350 1.00 72.12 284 ALA B CA 1
ATOM 4966 C C . ALA B 1 284 ? -4.460 -80.247 22.630 1.00 71.97 284 ALA B C 1
ATOM 4967 O O . ALA B 1 284 ? -3.565 -79.471 22.304 1.00 74.35 284 ALA B O 1
ATOM 4969 N N . VAL B 1 285 ? -4.397 -81.553 22.378 1.00 70.61 285 VAL B N 1
ATOM 4970 C CA . VAL B 1 285 ? -3.235 -82.133 21.714 1.00 69.18 285 VAL B CA 1
ATOM 4971 C C . VAL B 1 285 ? -3.297 -81.797 20.226 1.00 71.49 285 VAL B C 1
ATOM 4972 O O . VAL B 1 285 ? -2.270 -81.511 19.611 1.00 74.97 285 VAL B O 1
ATOM 4976 N N . ALA B 1 286 ? -4.501 -81.810 19.658 1.00 70.08 286 ALA B N 1
ATOM 4977 C CA . ALA B 1 286 ? -4.696 -81.350 18.289 1.00 71.78 286 ALA B CA 1
ATOM 4978 C C . ALA B 1 286 ? -4.182 -79.906 18.111 1.00 75.80 286 ALA B C 1
ATOM 4979 O O . ALA B 1 286 ? -3.619 -79.547 17.067 1.00 75.83 286 ALA B O 1
ATOM 4981 N N . GLN B 1 287 ? -4.365 -79.100 19.155 1.00 78.49 287 GLN B N 1
ATOM 4982 C CA . GLN B 1 287 ? -4.008 -77.685 19.149 1.00 79.67 287 GLN B CA 1
ATOM 4983 C C . GLN B 1 287 ? -2.492 -77.493 19.196 1.00 79.56 287 GLN B C 1
ATOM 4984 O O . GLN B 1 287 ? -1.931 -76.795 18.364 1.00 81.06 287 GLN B O 1
ATOM 4990 N N . ARG B 1 288 ? -1.839 -78.118 20.172 1.00 77.47 288 ARG B N 1
ATOM 4991 C CA . ARG B 1 288 ? -0.408 -77.931 20.389 1.00 76.55 288 ARG B CA 1
ATOM 4992 C C . ARG B 1 288 ? 0.386 -78.344 19.151 1.00 77.25 288 ARG B C 1
ATOM 4993 O O . ARG B 1 288 ? 1.412 -77.752 18.832 1.00 80.04 288 ARG B O 1
ATOM 5001 N N . LEU B 1 289 ? -0.101 -79.358 18.448 1.00 76.35 289 LEU B N 1
ATOM 5002 C CA . LEU B 1 289 ? 0.619 -79.904 17.299 1.00 74.86 289 LEU B CA 1
ATOM 5003 C C . LEU B 1 289 ? 0.298 -79.129 16.038 1.00 75.96 289 LEU B C 1
ATOM 5004 O O . LEU B 1 289 ? 1.099 -79.089 15.106 1.00 78.22 289 LEU B O 1
ATOM 5009 N N . GLY B 1 290 ? -0.878 -78.517 16.017 1.00 75.33 290 GLY B N 1
ATOM 5010 C CA . GLY B 1 290 ? -1.267 -77.682 14.903 1.00 77.89 290 GLY B CA 1
ATOM 5011 C C . GLY B 1 290 ? -2.049 -78.455 13.874 1.00 75.52 290 GLY B C 1
ATOM 5012 O O . GLY B 1 290 ? -2.110 -78.072 12.709 1.00 80.86 290 GLY B O 1
ATOM 5013 N N . VAL B 1 291 ? -2.649 -79.553 14.297 1.00 71.64 291 VAL B N 1
ATOM 5014 C CA . VAL B 1 291 ? -3.499 -80.321 13.399 1.00 70.70 291 VAL B CA 1
ATOM 5015 C C . VAL B 1 291 ? -4.778 -79.526 13.175 1.00 72.50 291 VAL B C 1
ATOM 5016 O O . VAL B 1 291 ? -5.231 -79.365 12.050 1.00 73.83 291 VAL B O 1
ATOM 5020 N N . TYR B 1 292 ? -5.341 -79.015 14.259 1.00 75.21 292 TYR B N 1
ATOM 5021 C CA . TYR B 1 292 ? -6.513 -78.152 14.179 1.00 80.17 292 TYR B CA 1
ATOM 5022 C C . TYR B 1 292 ? -6.473 -77.146 15.334 1.00 84.54 292 TYR B C 1
ATOM 5023 O O . TYR B 1 292 ? -6.694 -77.496 16.504 1.00 86.55 292 TYR B O 1
ATOM 5032 N N . THR B 1 293 ? -6.129 -75.907 14.994 1.00 86.29 293 THR B N 1
ATOM 5033 C CA . THR B 1 293 ? -5.996 -74.835 15.970 1.00 88.76 293 THR B CA 1
ATOM 5034 C C . THR B 1 293 ? -7.239 -73.960 15.931 1.00 92.12 293 THR B C 1
ATOM 5035 O O . THR B 1 293 ? -8.093 -74.119 15.051 1.00 91.71 293 THR B O 1
ATOM 5039 N N . ALA B 1 294 ? -7.340 -73.046 16.895 1.00 95.43 294 ALA B N 1
ATOM 5040 C CA . ALA B 1 294 ? -8.425 -72.068 16.919 1.00 98.81 294 ALA B CA 1
ATOM 5041 C C . ALA B 1 294 ? -8.310 -71.054 15.773 1.00 102.03 294 ALA B C 1
ATOM 5042 O O . ALA B 1 294 ? -9.327 -70.551 15.282 1.00 103.84 294 ALA B O 1
ATOM 5044 N N . LYS B 1 295 ? -7.074 -70.750 15.366 1.00 102.89 295 LYS B N 1
ATOM 5045 C CA . LYS B 1 295 ? -6.792 -70.051 14.105 1.00 104.97 295 LYS B CA 1
ATOM 5046 C C . LYS B 1 295 ? -7.501 -70.697 12.918 1.00 102.40 295 LYS B C 1
ATOM 5047 O O . LYS B 1 295 ? -8.183 -70.021 12.157 1.00 103.31 295 LYS B O 1
ATOM 5053 N N . ASP B 1 296 ? -7.286 -72.003 12.743 1.00 99.49 296 ASP B N 1
ATOM 5054 C CA . ASP B 1 296 ? -7.904 -72.764 11.664 1.00 95.91 296 ASP B CA 1
ATOM 5055 C C . ASP B 1 296 ? -9.425 -72.563 11.679 1.00 97.11 296 ASP B C 1
ATOM 5056 O O . ASP B 1 296 ? -10.015 -72.246 10.651 1.00 97.20 296 ASP B O 1
ATOM 5061 N N . TYR B 1 297 ? -10.035 -72.704 12.857 1.00 96.65 297 TYR B N 1
ATOM 5062 C CA . TYR B 1 297 ? -11.456 -72.402 13.060 1.00 96.96 297 TYR B CA 1
ATOM 5063 C C . TYR B 1 297 ? -11.836 -71.056 12.453 1.00 100.45 297 TYR B C 1
ATOM 5064 O O . TYR B 1 297 ? -12.793 -70.965 11.671 1.00 101.91 297 TYR B O 1
ATOM 5073 N N . ALA B 1 298 ? -11.085 -70.017 12.816 1.00 102.38 298 ALA B N 1
ATOM 5074 C CA . ALA B 1 298 ? -11.327 -68.656 12.297 1.00 106.63 298 ALA B CA 1
ATOM 5075 C C . ALA B 1 298 ? -11.051 -68.552 10.802 1.00 105.86 298 ALA B C 1
ATOM 5076 O O . ALA B 1 298 ? -11.802 -67.910 10.076 1.00 109.77 298 ALA B O 1
ATOM 5078 N N . ASP B 1 299 ? -9.971 -69.185 10.352 1.00 103.42 299 ASP B N 1
ATOM 5079 C CA . ASP B 1 299 ? -9.591 -69.180 8.940 1.00 101.93 299 ASP B CA 1
ATOM 5080 C C . ASP B 1 299 ? -10.680 -69.806 8.074 1.00 100.43 299 ASP B C 1
ATOM 5081 O O . ASP B 1 299 ? -10.945 -69.326 6.977 1.00 102.22 299 ASP B O 1
ATOM 5086 N N . ILE B 1 300 ? -11.309 -70.866 8.581 1.00 98.59 300 ILE B N 1
ATOM 5087 C CA . ILE B 1 300 ? -12.404 -71.536 7.886 1.00 96.92 300 ILE B CA 1
ATOM 5088 C C . ILE B 1 300 ? -13.536 -70.564 7.710 1.00 100.09 300 ILE B C 1
ATOM 5089 O O . ILE B 1 300 ? -14.053 -70.409 6.611 1.00 102.20 300 ILE B O 1
ATOM 5094 N N . LEU B 1 301 ? -13.907 -69.909 8.803 1.00 102.28 301 LEU B N 1
ATOM 5095 C CA . LEU B 1 301 ? -14.969 -68.926 8.775 1.00 108.46 301 LEU B CA 1
ATOM 5096 C C . LEU B 1 301 ? -14.704 -67.806 7.755 1.00 109.81 301 LEU B C 1
ATOM 5097 O O . LEU B 1 301 ? -15.562 -67.513 6.909 1.00 109.25 301 LEU B O 1
ATOM 5102 N N . GLU B 1 302 ? -13.509 -67.212 7.832 1.00 110.42 302 GLU B N 1
ATOM 5103 C CA . GLU B 1 302 ? -13.082 -66.160 6.904 1.00 114.06 302 GLU B CA 1
ATOM 5104 C C . GLU B 1 302 ? -13.133 -66.608 5.452 1.00 112.96 302 GLU B C 1
ATOM 5105 O O . GLU B 1 302 ? -13.508 -65.831 4.577 1.00 114.51 302 GLU B O 1
ATOM 5111 N N . PHE B 1 303 ? -12.744 -67.859 5.211 1.00 109.25 303 PHE B N 1
ATOM 5112 C CA . PHE B 1 303 ? -12.864 -68.486 3.895 1.00 107.83 303 PHE B CA 1
ATOM 5113 C C . PHE B 1 303 ? -14.325 -68.594 3.421 1.00 107.74 303 PHE B C 1
ATOM 5114 O O . PHE B 1 303 ? -14.610 -68.370 2.243 1.00 108.20 303 PHE B O 1
ATOM 5122 N N . LEU B 1 304 ? -15.230 -68.942 4.338 1.00 105.63 304 LEU B N 1
ATOM 5123 C CA . LEU B 1 304 ? -16.638 -69.149 4.010 1.00 104.64 304 LEU B CA 1
ATOM 5124 C C . LEU B 1 304 ? -17.348 -67.837 3.747 1.00 110.58 304 LEU B C 1
ATOM 5125 O O . LEU B 1 304 ? -18.271 -67.783 2.929 1.00 114.02 304 LEU B O 1
ATOM 5130 N N . VAL B 1 305 ? -16.921 -66.781 4.437 1.00 112.77 305 VAL B N 1
ATOM 5131 C CA . VAL B 1 305 ? -17.423 -65.425 4.160 1.00 116.36 305 VAL B CA 1
ATOM 5132 C C . VAL B 1 305 ? -16.996 -64.976 2.753 1.00 117.33 305 VAL B C 1
ATOM 5133 O O . VAL B 1 305 ? -17.776 -64.373 2.022 1.00 120.40 305 VAL B O 1
ATOM 5137 N N . GLY B 1 306 ? -15.758 -65.297 2.387 1.00 116.02 306 GLY B N 1
ATOM 5138 C CA . GLY B 1 306 ? -15.226 -65.025 1.052 1.00 116.82 306 GLY B CA 1
ATOM 5139 C C . GLY B 1 306 ? -15.809 -65.933 -0.020 1.00 115.82 306 GLY B C 1
ATOM 5140 O O . GLY B 1 306 ? -16.077 -65.485 -1.132 1.00 117.88 306 GLY B O 1
ATOM 5141 N N . ARG B 1 307 ? -15.993 -67.211 0.318 1.00 112.70 307 ARG B N 1
ATOM 5142 C CA . ARG B 1 307 ? -16.618 -68.201 -0.567 1.00 110.82 307 ARG B CA 1
ATOM 5143 C C . ARG B 1 307 ? -18.084 -67.871 -0.919 1.00 113.13 307 ARG B C 1
ATOM 5144 O O . ARG B 1 307 ? -18.526 -68.092 -2.049 1.00 114.41 307 ARG B O 1
ATOM 5152 N N . TRP B 1 308 ? -18.830 -67.345 0.043 1.00 112.76 308 TRP B N 1
ATOM 5153 C CA . TRP B 1 308 ? -20.235 -67.070 -0.175 1.00 114.90 308 TRP B CA 1
ATOM 5154 C C . TRP B 1 308 ? -20.490 -65.601 -0.467 1.00 120.39 308 TRP B C 1
ATOM 5155 O O . TRP B 1 308 ? -21.633 -65.195 -0.718 1.00 122.02 308 TRP B O 1
ATOM 5166 N N . LYS B 1 309 ? -19.415 -64.815 -0.440 1.00 122.76 309 LYS B N 1
ATOM 5167 C CA . LYS B 1 309 ? -19.459 -63.366 -0.709 1.00 127.11 309 LYS B CA 1
ATOM 5168 C C . LYS B 1 309 ? -20.471 -62.642 0.190 1.00 128.85 309 LYS B C 1
ATOM 5169 O O . LYS B 1 309 ? -21.169 -61.716 -0.244 1.00 132.02 309 LYS B O 1
ATOM 5175 N N . VAL B 1 310 ? -20.525 -63.080 1.448 1.00 127.24 310 VAL B N 1
ATOM 5176 C CA . VAL B 1 310 ? -21.421 -62.519 2.460 1.00 130.50 310 VAL B CA 1
ATOM 5177 C C . VAL B 1 310 ? -21.161 -61.021 2.608 1.00 135.48 310 VAL B C 1
ATOM 5178 O O . VAL B 1 310 ? -22.086 -60.235 2.837 1.00 137.99 310 VAL B O 1
ATOM 5182 N N . ASP B 1 311 ? -19.890 -60.649 2.460 1.00 137.20 311 ASP B N 1
ATOM 5183 C CA . ASP B 1 311 ? -19.444 -59.260 2.399 1.00 142.97 311 ASP B CA 1
ATOM 5184 C C . ASP B 1 311 ? -20.316 -58.403 1.458 1.00 147.13 311 ASP B C 1
ATOM 5185 O O . ASP B 1 311 ? -20.588 -57.226 1.741 1.00 149.39 311 ASP B O 1
ATOM 5190 N N . LYS B 1 312 ? -20.757 -59.001 0.351 1.00 146.43 312 LYS B N 1
ATOM 5191 C CA . LYS B 1 312 ? -21.607 -58.306 -0.616 1.00 149.13 312 LYS B CA 1
ATOM 5192 C C . LYS B 1 312 ? -22.926 -59.044 -0.882 1.00 147.84 312 LYS B C 1
ATOM 5193 O O . LYS B 1 312 ? -22.987 -59.986 -1.685 1.00 145.34 312 LYS B O 1
ATOM 5199 N N . LEU B 1 313 ? -23.966 -58.609 -0.173 1.00 148.76 313 LEU B N 1
ATOM 5200 C CA . LEU B 1 313 ? -25.330 -59.095 -0.355 1.00 148.57 313 LEU B CA 1
ATOM 5201 C C . LEU B 1 313 ? -26.309 -57.944 -0.134 1.00 153.87 313 LEU B C 1
ATOM 5202 O O . LEU B 1 313 ? -26.186 -57.194 0.837 1.00 157.05 313 LEU B O 1
ATOM 5207 N N . THR B 1 314 ? -27.274 -57.793 -1.034 1.00 155.38 314 THR B N 1
ATOM 5208 C CA . THR B 1 314 ? -28.283 -56.752 -0.868 1.00 158.33 314 THR B CA 1
ATOM 5209 C C . THR B 1 314 ? -29.643 -57.341 -0.547 1.00 158.31 314 THR B C 1
ATOM 5210 O O . THR B 1 314 ? -29.939 -58.502 -0.879 1.00 155.71 314 THR B O 1
ATOM 5214 N N . GLY B 1 315 ? -30.457 -56.536 0.121 1.00 160.01 315 GLY B N 1
ATOM 5215 C CA . GLY B 1 315 ? -31.810 -56.935 0.413 1.00 160.05 315 GLY B CA 1
ATOM 5216 C C . GLY B 1 315 ? -32.061 -57.572 1.747 1.00 158.07 315 GLY B C 1
ATOM 5217 O O . GLY B 1 315 ? -32.851 -58.517 1.851 1.00 157.61 315 GLY B O 1
ATOM 5218 N N . LEU B 1 316 ? -31.412 -57.033 2.770 1.00 156.84 316 LEU B N 1
ATOM 5219 C CA . LEU B 1 316 ? -31.408 -57.684 4.068 1.00 154.87 316 LEU B CA 1
ATOM 5220 C C . LEU B 1 316 ? -32.283 -56.986 5.097 1.00 157.63 316 LEU B C 1
ATOM 5221 O O . LEU B 1 316 ? -32.310 -55.762 5.167 1.00 160.57 316 LEU B O 1
ATOM 5226 N N . SER B 1 317 ? -33.000 -57.784 5.886 1.00 157.36 317 SER B N 1
ATOM 5227 C CA . SER B 1 317 ? -33.847 -57.271 6.961 1.00 160.90 317 SER B CA 1
ATOM 5228 C C . SER B 1 317 ? -33.016 -56.687 8.108 1.00 162.19 317 SER B C 1
ATOM 5229 O O . SER B 1 317 ? -31.806 -56.918 8.180 1.00 158.88 317 SER B O 1
ATOM 5232 N N . ALA B 1 318 ? -33.673 -55.926 8.989 1.00 166.24 318 ALA B N 1
ATOM 5233 C CA . ALA B 1 318 ? -33.032 -55.305 10.159 1.00 167.25 318 ALA B CA 1
ATOM 5234 C C . ALA B 1 318 ? -32.132 -56.283 10.927 1.00 163.72 318 ALA B C 1
ATOM 5235 O O . ALA B 1 318 ? -31.003 -55.939 11.295 1.00 162.51 318 ALA B O 1
ATOM 5237 N N . GLU B 1 319 ? -32.640 -57.499 11.147 1.00 162.01 319 GLU B N 1
ATOM 5238 C CA . GLU B 1 319 ? -31.916 -58.573 11.838 1.00 157.88 319 GLU B CA 1
ATOM 5239 C C . GLU B 1 319 ? -30.867 -59.189 10.924 1.00 152.93 319 GLU B C 1
ATOM 5240 O O . GLU B 1 319 ? -29.828 -59.648 11.392 1.00 149.29 319 GLU B O 1
ATOM 5246 N N . GLY B 1 320 ? -31.158 -59.208 9.623 1.00 152.48 320 GLY B N 1
ATOM 5247 C CA . GLY B 1 320 ? -30.259 -59.779 8.619 1.00 149.65 320 GLY B CA 1
ATOM 5248 C C . GLY B 1 320 ? -28.952 -59.023 8.454 1.00 149.78 320 GLY B C 1
ATOM 5249 O O . GLY B 1 320 ? -27.888 -59.633 8.333 1.00 147.15 320 GLY B O 1
ATOM 5250 N N . GLN B 1 321 ? -29.039 -57.693 8.440 1.00 155.05 321 GLN B N 1
ATOM 5251 C CA . GLN B 1 321 ? -27.861 -56.815 8.387 1.00 156.22 321 GLN B CA 1
ATOM 5252 C C . GLN B 1 321 ? -26.990 -56.978 9.635 1.00 154.92 321 GLN B C 1
ATOM 5253 O O . GLN B 1 321 ? -25.757 -56.993 9.545 1.00 152.42 321 GLN B O 1
ATOM 5259 N N . LYS B 1 322 ? -27.650 -57.097 10.790 1.00 156.67 322 LYS B N 1
ATOM 5260 C CA . LYS B 1 322 ? -26.991 -57.397 12.059 1.00 155.59 322 LYS B CA 1
ATOM 5261 C C . LYS B 1 322 ? -26.371 -58.799 12.020 1.00 149.26 322 LYS B C 1
ATOM 5262 O O . LYS B 1 322 ? -25.253 -59.002 12.503 1.00 146.93 322 LYS B O 1
ATOM 5268 N N . ALA B 1 323 ? -27.101 -59.748 11.429 1.00 146.79 323 ALA B N 1
ATOM 5269 C CA . ALA B 1 323 ? -26.643 -61.133 11.273 1.00 140.85 323 ALA B CA 1
ATOM 5270 C C . ALA B 1 323 ? -25.465 -61.235 10.308 1.00 137.87 323 ALA B C 1
ATOM 5271 O O . ALA B 1 323 ? -24.607 -62.105 10.458 1.00 134.48 323 ALA B O 1
ATOM 5273 N N . GLN B 1 324 ? -25.436 -60.335 9.327 1.00 139.61 324 GLN B N 1
ATOM 5274 C CA . GLN B 1 324 ? -24.364 -60.276 8.338 1.00 138.90 324 GLN B CA 1
ATOM 5275 C C . GLN B 1 324 ? -23.081 -59.714 8.952 1.00 139.99 324 GLN B C 1
ATOM 5276 O O . GLN B 1 324 ? -22.058 -60.405 9.003 1.00 136.95 324 GLN B O 1
ATOM 5282 N N . ASP B 1 325 ? -23.155 -58.462 9.412 1.00 143.99 325 ASP B N 1
ATOM 5283 C CA . ASP B 1 325 ? -22.014 -57.736 9.981 1.00 145.66 325 ASP B CA 1
ATOM 5284 C C . ASP B 1 325 ? -21.300 -58.537 11.068 1.00 143.31 325 ASP B C 1
ATOM 5285 O O . ASP B 1 325 ? -20.075 -58.679 11.030 1.00 142.06 325 ASP B O 1
ATOM 5290 N N . TYR B 1 326 ? -22.071 -59.052 12.027 1.00 142.93 326 TYR B N 1
ATOM 5291 C CA . TYR B 1 326 ? -21.526 -59.887 13.101 1.00 139.45 326 TYR B CA 1
ATOM 5292 C C . TYR B 1 326 ? -20.663 -61.004 12.533 1.00 134.21 326 TYR B C 1
ATOM 5293 O O . TYR B 1 326 ? -19.515 -61.167 12.939 1.00 133.33 326 TYR B O 1
ATOM 5302 N N . VAL B 1 327 ? -21.227 -61.755 11.589 1.00 132.30 327 VAL B N 1
ATOM 5303 C CA . VAL B 1 327 ? -20.538 -62.877 10.942 1.00 128.90 327 VAL B CA 1
ATOM 5304 C C . VAL B 1 327 ? -19.252 -62.431 10.236 1.00 129.25 327 VAL B C 1
ATOM 5305 O O . VAL B 1 327 ? -18.217 -63.096 10.357 1.00 126.49 327 VAL B O 1
ATOM 5309 N N . CYS B 1 328 ? -19.329 -61.305 9.521 1.00 132.08 328 CYS B N 1
ATOM 5310 C CA . CYS B 1 328 ? -18.204 -60.790 8.731 1.00 133.18 328 CYS B CA 1
ATOM 5311 C C . CYS B 1 328 ? -17.043 -60.273 9.582 1.00 134.91 328 CYS B C 1
ATOM 5312 O O . CYS B 1 328 ? -15.879 -60.458 9.221 1.00 134.24 328 CYS B O 1
ATOM 5315 N N . ARG B 1 329 ? -17.364 -59.630 10.705 1.00 137.62 329 ARG B N 1
ATOM 5316 C CA . ARG B 1 329 ? -16.346 -59.110 11.627 1.00 138.55 329 ARG B CA 1
ATOM 5317 C C . ARG B 1 329 ? -15.793 -60.187 12.579 1.00 135.76 329 ARG B C 1
ATOM 5318 O O . ARG B 1 329 ? -14.804 -59.959 13.273 1.00 137.32 329 ARG B O 1
ATOM 5326 N N . LEU B 1 330 ? -16.416 -61.364 12.582 1.00 131.88 330 LEU B N 1
ATOM 5327 C CA . LEU B 1 330 ? -16.088 -62.420 13.544 1.00 128.41 330 LEU B CA 1
ATOM 5328 C C . LEU B 1 330 ? -14.708 -63.071 13.379 1.00 125.19 330 LEU B C 1
ATOM 5329 O O . LEU B 1 330 ? -14.061 -63.359 14.381 1.00 123.92 330 LEU B O 1
ATOM 5334 N N . PRO B 1 331 ? -14.263 -63.322 12.128 1.00 124.71 331 PRO B N 1
ATOM 5335 C CA . PRO B 1 331 ? -12.942 -63.947 11.914 1.00 122.35 331 PRO B CA 1
ATOM 5336 C C . PRO B 1 331 ? -11.727 -63.184 12.480 1.00 124.83 331 PRO B C 1
ATOM 5337 O O . PRO B 1 331 ? -10.917 -63.807 13.176 1.00 120.93 331 PRO B O 1
ATOM 5341 N N . PRO B 1 332 ? -11.586 -61.855 12.188 1.00 129.77 332 PRO B N 1
ATOM 5342 C CA . PRO B 1 332 ? -10.482 -61.125 12.831 1.00 131.09 332 PRO B CA 1
ATOM 5343 C C . PRO B 1 332 ? -10.682 -60.993 14.342 1.00 132.37 332 PRO B C 1
ATOM 5344 O O . PRO B 1 332 ? -9.708 -60.876 15.086 1.00 132.42 332 PRO B O 1
ATOM 5348 N N . ARG B 1 333 ? -11.941 -61.036 14.774 1.00 133.18 333 ARG B N 1
ATOM 5349 C CA . ARG B 1 333 ? -12.314 -61.002 16.187 1.00 134.56 333 ARG B CA 1
ATOM 5350 C C . ARG B 1 333 ? -11.866 -62.275 16.912 1.00 130.32 333 ARG B C 1
ATOM 5351 O O . ARG B 1 333 ? -11.123 -62.207 17.892 1.00 129.58 333 ARG B O 1
ATOM 5359 N N . ILE B 1 334 ? -12.314 -63.426 16.413 1.00 127.53 334 ILE B N 1
ATOM 5360 C CA . ILE B 1 334 ? -11.971 -64.727 16.993 1.00 125.59 334 ILE B CA 1
ATOM 5361 C C . ILE B 1 334 ? -10.456 -64.937 17.022 1.00 126.91 334 ILE B C 1
ATOM 5362 O O . ILE B 1 334 ? -9.903 -65.444 18.012 1.00 127.18 334 ILE B O 1
ATOM 5367 N N . ARG B 1 335 ? -9.800 -64.535 15.932 1.00 128.66 335 ARG B N 1
ATOM 5368 C CA . ARG B 1 335 ? -8.354 -64.711 15.767 1.00 129.71 335 ARG B CA 1
ATOM 5369 C C . ARG B 1 335 ? -7.612 -63.976 16.871 1.00 132.49 335 ARG B C 1
ATOM 5370 O O . ARG B 1 335 ? -6.670 -64.490 17.472 1.00 131.17 335 ARG B O 1
ATOM 5378 N N . ARG B 1 336 ? -8.087 -62.768 17.133 1.00 137.34 336 ARG B N 1
ATOM 5379 C CA . ARG B 1 336 ? -7.506 -61.875 18.116 1.00 141.62 336 ARG B CA 1
ATOM 5380 C C . ARG B 1 336 ? -7.845 -62.240 19.527 1.00 141.86 336 ARG B C 1
ATOM 5381 O O . ARG B 1 336 ? -7.095 -61.934 20.457 1.00 143.64 336 ARG B O 1
ATOM 5389 N N . LEU B 1 337 ? -9.013 -62.852 19.675 1.00 140.95 337 LEU B N 1
ATOM 5390 C CA . LEU B 1 337 ? -9.444 -63.404 20.939 1.00 140.80 337 LEU B CA 1
ATOM 5391 C C . LEU B 1 337 ? -8.477 -64.510 21.323 1.00 136.15 337 LEU B C 1
ATOM 5392 O O . LEU B 1 337 ? -7.967 -64.536 22.441 1.00 136.64 337 LEU B O 1
ATOM 5397 N N . GLU B 1 338 ? -8.221 -65.401 20.371 1.00 132.23 338 GLU B N 1
ATOM 5398 C CA . GLU B 1 338 ? -7.329 -66.535 20.576 1.00 130.46 338 GLU B CA 1
ATOM 5399 C C . GLU B 1 338 ? -5.883 -66.087 20.711 1.00 132.19 338 GLU B C 1
ATOM 5400 O O . GLU B 1 338 ? -5.084 -66.703 21.423 1.00 129.71 338 GLU B O 1
ATOM 5406 N N . GLU B 1 339 ? -5.575 -65.009 20.002 1.00 134.83 339 GLU B N 1
ATOM 5407 C CA . GLU B 1 339 ? -4.238 -64.471 19.865 1.00 137.41 339 GLU B CA 1
ATOM 5408 C C . GLU B 1 339 ? -3.622 -64.222 21.242 1.00 139.17 339 GLU B C 1
ATOM 5409 O O . GLU B 1 339 ? -2.536 -64.711 21.588 1.00 137.77 339 GLU B O 1
ATOM 5415 N N . ARG B 1 340 ? -4.383 -63.471 22.021 1.00 142.21 340 ARG B N 1
ATOM 5416 C CA . ARG B 1 340 ? -4.022 -63.020 23.336 1.00 144.97 340 ARG B CA 1
ATOM 5417 C C . ARG B 1 340 ? -4.182 -64.097 24.390 1.00 142.38 340 ARG B C 1
ATOM 5418 O O . ARG B 1 340 ? -3.551 -64.046 25.449 1.00 143.77 340 ARG B O 1
ATOM 5426 N N . ALA B 1 341 ? -5.079 -65.037 24.108 1.00 139.27 341 ALA B N 1
ATOM 5427 C CA . ALA B 1 341 ? -5.249 -66.226 24.921 1.00 135.75 341 ALA B CA 1
ATOM 5428 C C . ALA B 1 341 ? -4.036 -67.118 24.723 1.00 133.58 341 ALA B C 1
ATOM 5429 O O . ALA B 1 341 ? -3.562 -67.739 25.670 1.00 133.80 341 ALA B O 1
ATOM 5431 N N . GLN B 1 342 ? -3.534 -67.157 23.487 1.00 132.75 342 GLN B N 1
ATOM 5432 C CA . GLN B 1 342 ? -2.356 -67.948 23.119 1.00 129.97 342 GLN B CA 1
ATOM 5433 C C . GLN B 1 342 ? -1.049 -67.391 23.693 1.00 132.91 342 GLN B C 1
ATOM 5434 O O . GLN B 1 342 ? -0.200 -68.153 24.161 1.00 131.28 342 GLN B O 1
ATOM 5440 N N . GLY B 1 343 ? -0.895 -66.067 23.640 1.00 136.19 343 GLY B N 1
ATOM 5441 C CA . GLY B 1 343 ? 0.283 -65.384 24.181 1.00 138.19 343 GLY B CA 1
ATOM 5442 C C . GLY B 1 343 ? 0.197 -65.130 25.679 1.00 141.07 343 GLY B C 1
ATOM 5443 O O . GLY B 1 343 ? 0.918 -64.281 26.215 1.00 145.09 343 GLY B O 1
ATOM 5444 N N . ARG B 1 344 ? -0.700 -65.855 26.348 1.00 138.79 344 ARG B N 1
ATOM 5445 C CA . ARG B 1 344 ? -0.840 -65.821 27.806 1.00 139.48 344 ARG B CA 1
ATOM 5446 C C . ARG B 1 344 ? -1.048 -67.224 28.367 1.00 135.48 344 ARG B C 1
ATOM 5447 O O . ARG B 1 344 ? -0.929 -67.440 29.578 1.00 135.30 344 ARG B O 1
ATOM 5455 N N . ALA B 1 345 ? -1.371 -68.166 27.478 1.00 131.43 345 ALA B N 1
ATOM 5456 C CA . ALA B 1 345 ? -1.451 -69.584 27.825 1.00 128.15 345 ALA B CA 1
ATOM 5457 C C . ALA B 1 345 ? -0.162 -70.003 28.521 1.00 128.16 345 ALA B C 1
ATOM 5458 O O . ALA B 1 345 ? 0.940 -69.651 28.082 1.00 128.98 345 ALA B O 1
ATOM 5460 N N . LYS B 1 346 ? -0.309 -70.724 29.627 1.00 127.49 346 LYS B N 1
ATOM 5461 C CA . LYS B 1 346 ? 0.845 -71.215 30.380 1.00 128.03 346 LYS B CA 1
ATOM 5462 C C . LYS B 1 346 ? 1.221 -72.647 29.975 1.00 123.83 346 LYS B C 1
ATOM 5463 O O . LYS B 1 346 ? 0.553 -73.272 29.131 1.00 119.52 346 LYS B O 1
ATOM 5469 N N . GLU B 1 347 ? 2.310 -73.149 30.554 1.00 122.99 347 GLU B N 1
ATOM 5470 C CA . GLU B 1 347 ? 2.774 -74.492 30.254 1.00 119.32 347 GLU B CA 1
ATOM 5471 C C . GLU B 1 347 ? 1.672 -75.476 30.638 1.00 115.76 347 GLU B C 1
ATOM 5472 O O . GLU B 1 347 ? 1.119 -75.396 31.738 1.00 117.41 347 GLU B O 1
ATOM 5478 N N . ALA B 1 348 ? 1.334 -76.374 29.714 1.00 110.52 348 ALA B N 1
ATOM 5479 C CA . ALA B 1 348 ? 0.275 -77.359 29.948 1.00 106.04 348 ALA B CA 1
ATOM 5480 C C . ALA B 1 348 ? 0.826 -78.643 30.570 1.00 102.50 348 ALA B C 1
ATOM 5481 O O . ALA B 1 348 ? 1.999 -78.982 30.361 1.00 101.28 348 ALA B O 1
ATOM 5483 N N . PRO B 1 349 ? -0.016 -79.361 31.341 1.00 99.60 349 PRO B N 1
ATOM 5484 C CA . PRO B 1 349 ? 0.486 -80.552 32.016 1.00 97.03 349 PRO B CA 1
ATOM 5485 C C . PRO B 1 349 ? 0.580 -81.756 31.071 1.00 91.85 349 PRO B C 1
ATOM 5486 O O . PRO B 1 349 ? -0.049 -81.779 30.012 1.00 89.37 349 PRO B O 1
ATOM 5490 N N . THR B 1 350 ? 1.380 -82.736 31.459 1.00 87.92 350 THR B N 1
ATOM 5491 C CA . THR B 1 350 ? 1.443 -83.996 30.754 1.00 82.77 350 THR B CA 1
ATOM 5492 C C . THR B 1 350 ? 0.317 -84.846 31.326 1.00 81.06 350 THR B C 1
ATOM 5493 O O . THR B 1 350 ? 0.175 -84.935 32.545 1.00 83.34 350 THR B O 1
ATOM 5497 N N . MET B 1 351 ? -0.485 -85.447 30.446 1.00 77.11 351 MET B N 1
ATOM 5498 C CA . MET B 1 351 ? -1.629 -86.261 30.852 1.00 73.54 351 MET B CA 1
ATOM 5499 C C . MET B 1 351 ? -1.638 -87.646 30.197 1.00 71.15 351 MET B C 1
ATOM 5500 O O . MET B 1 351 ? -1.288 -87.772 29.022 1.00 73.52 351 MET B O 1
ATOM 5505 N N . PRO B 1 352 ? -2.033 -88.695 30.948 1.00 68.73 352 PRO B N 1
ATOM 5506 C CA . PRO B 1 352 ? -2.188 -90.024 30.330 1.00 64.77 352 PRO B CA 1
ATOM 5507 C C . PRO B 1 352 ? -3.439 -90.158 29.450 1.00 62.35 352 PRO B C 1
ATOM 5508 O O . PRO B 1 352 ? -4.470 -89.540 29.729 1.00 62.82 352 PRO B O 1
ATOM 5512 N N . PHE B 1 353 ? -3.329 -90.962 28.397 1.00 57.45 353 PHE B N 1
ATOM 5513 C CA . PHE B 1 353 ? -4.471 -91.321 27.559 1.00 56.33 353 PHE B CA 1
ATOM 5514 C C . PHE B 1 353 ? -4.653 -92.829 27.506 1.00 55.55 353 PHE B C 1
ATOM 5515 O O . PHE B 1 353 ? -3.693 -93.563 27.282 1.00 57.90 353 PHE B O 1
ATOM 5523 N N . SER B 1 354 ? -5.879 -93.303 27.701 1.00 56.51 354 SER B N 1
ATOM 5524 C CA . SER B 1 354 ? -6.112 -94.756 27.694 1.00 54.87 354 SER B CA 1
ATOM 5525 C C . SER B 1 354 ? -5.948 -95.353 26.297 1.00 53.16 354 SER B C 1
ATOM 5526 O O . SER B 1 354 ? -5.792 -96.570 26.152 1.00 52.13 354 SER B O 1
ATOM 5529 N N . TRP B 1 355 ? -5.977 -94.482 25.283 1.00 54.73 355 TRP B N 1
ATOM 5530 C CA . TRP B 1 355 ? -5.742 -94.874 23.894 1.00 49.83 355 TRP B CA 1
ATOM 5531 C C . TRP B 1 355 ? -4.291 -95.280 23.688 1.00 49.44 355 TRP B C 1
ATOM 5532 O O . TRP B 1 355 ? -3.962 -95.929 22.699 1.00 49.59 355 TRP B O 1
ATOM 5543 N N . ILE B 1 356 ? -3.414 -94.889 24.604 1.00 47.90 356 ILE B N 1
ATOM 5544 C CA . ILE B 1 356 ? -2.022 -95.283 24.487 1.00 47.68 356 ILE B CA 1
ATOM 5545 C C . ILE B 1 356 ? -1.487 -95.936 25.759 1.00 50.11 356 ILE B C 1
ATOM 5546 O O . ILE B 1 356 ? -0.349 -95.713 26.159 1.00 52.60 356 ILE B O 1
ATOM 5551 N N . PHE B 1 357 ? -2.327 -96.764 26.372 1.00 49.48 357 PHE B N 1
ATOM 5552 C CA . PHE B 1 357 ? -1.939 -97.585 27.506 1.00 45.63 357 PHE B CA 1
ATOM 5553 C C . PHE B 1 357 ? -1.570 -96.732 28.708 1.00 50.59 357 PHE B C 1
ATOM 5554 O O . PHE B 1 357 ? -0.830 -97.150 29.599 1.00 53.08 357 PHE B O 1
ATOM 5562 N N . ASP B 1 358 ? -2.129 -95.528 28.717 1.00 52.24 358 ASP B N 1
ATOM 5563 C CA . ASP B 1 358 ? -1.869 -94.508 29.720 1.00 54.07 358 ASP B CA 1
ATOM 5564 C C . ASP B 1 358 ? -0.457 -93.900 29.692 1.00 54.38 358 ASP B C 1
ATOM 5565 O O . ASP B 1 358 ? -0.034 -93.247 30.649 1.00 59.37 358 ASP B O 1
ATOM 5570 N N . ARG B 1 359 ? 0.262 -94.080 28.592 1.00 51.73 359 ARG B N 1
ATOM 5571 C CA . ARG B 1 359 ? 1.468 -93.295 28.351 1.00 53.44 359 ARG B CA 1
ATOM 5572 C C . ARG B 1 359 ? 1.050 -91.836 28.259 1.00 58.94 359 ARG B C 1
ATOM 5573 O O . ARG B 1 359 ? -0.121 -91.537 28.005 1.00 59.61 359 ARG B O 1
ATOM 5581 N N . GLN B 1 360 ? 1.991 -90.920 28.462 1.00 61.81 360 GLN B N 1
ATOM 5582 C CA . GLN B 1 360 ? 1.608 -89.521 28.669 1.00 65.02 360 GLN B CA 1
ATOM 5583 C C . GLN B 1 360 ? 2.114 -88.525 27.633 1.00 65.01 360 GLN B C 1
ATOM 5584 O O . GLN B 1 360 ? 3.294 -88.499 27.312 1.00 67.06 360 GLN B O 1
ATOM 5590 N N . VAL B 1 361 ? 1.218 -87.685 27.134 1.00 63.98 361 VAL B N 1
ATOM 5591 C CA . VAL B 1 361 ? 1.601 -86.680 26.156 1.00 65.76 361 VAL B CA 1
ATOM 5592 C C . VAL B 1 361 ? 1.371 -85.288 26.712 1.00 71.17 361 VAL B C 1
ATOM 5593 O O . VAL B 1 361 ? 0.535 -85.102 27.602 1.00 72.78 361 VAL B O 1
ATOM 5597 N N . LYS B 1 362 ? 2.107 -84.310 26.184 1.00 73.41 362 LYS B N 1
ATOM 5598 C CA . LYS B 1 362 ? 1.984 -82.940 26.672 1.00 76.39 362 LYS B CA 1
ATOM 5599 C C . LYS B 1 362 ? 0.729 -82.280 26.096 1.00 76.10 362 LYS B C 1
ATOM 5600 O O . LYS B 1 362 ? 0.547 -82.228 24.889 1.00 77.45 362 LYS B O 1
ATOM 5606 N N . LEU B 1 363 ? -0.139 -81.788 26.970 1.00 77.31 363 LEU B N 1
ATOM 5607 C CA . LEU B 1 363 ? -1.379 -81.143 26.549 1.00 79.07 363 LEU B CA 1
ATOM 5608 C C . LEU B 1 363 ? -1.155 -79.785 25.892 1.00 83.87 363 LEU B C 1
ATOM 5609 O O . LEU B 1 363 ? -2.079 -79.192 25.329 1.00 84.56 363 LEU B O 1
ATOM 5615 N N . PHE C 1 18 ? 8.359 -20.088 36.941 1.00 90.26 18 PHE C N 1
ATOM 5616 C CA . PHE C 1 18 ? 8.958 -21.286 37.606 1.00 95.68 18 PHE C CA 1
ATOM 5617 C C . PHE C 1 18 ? 9.091 -22.469 36.608 1.00 97.08 18 PHE C C 1
ATOM 5618 O O . PHE C 1 18 ? 9.195 -22.226 35.409 1.00 94.38 18 PHE C O 1
ATOM 5626 N N . MET C 1 19 ? 9.098 -23.721 37.083 1.00 102.28 19 MET C N 1
ATOM 5627 C CA . MET C 1 19 ? 9.446 -24.908 36.248 1.00 103.79 19 MET C CA 1
ATOM 5628 C C . MET C 1 19 ? 8.363 -25.401 35.256 1.00 100.82 19 MET C C 1
ATOM 5629 O O . MET C 1 19 ? 7.243 -25.718 35.659 1.00 100.74 19 MET C O 1
ATOM 5634 N N . PRO C 1 20 ? 8.708 -25.501 33.954 1.00 98.61 20 PRO C N 1
ATOM 5635 C CA . PRO C 1 20 ? 7.729 -25.981 32.970 1.00 96.42 20 PRO C CA 1
ATOM 5636 C C . PRO C 1 20 ? 7.458 -27.498 33.059 1.00 101.11 20 PRO C C 1
ATOM 5637 O O . PRO C 1 20 ? 8.156 -28.206 33.815 1.00 103.65 20 PRO C O 1
ATOM 5641 N N . PRO C 1 21 ? 6.441 -28.000 32.315 1.00 100.02 21 PRO C N 1
ATOM 5642 C CA . PRO C 1 21 ? 6.175 -29.442 32.274 1.00 102.80 21 PRO C CA 1
ATOM 5643 C C . PRO C 1 21 ? 7.235 -30.217 31.493 1.00 104.41 21 PRO C C 1
ATOM 5644 O O . PRO C 1 21 ? 7.910 -29.663 30.615 1.00 101.62 21 PRO C O 1
ATOM 5648 N N . ARG C 1 22 ? 7.375 -31.494 31.827 1.00 107.42 22 ARG C N 1
ATOM 5649 C CA . ARG C 1 22 ? 8.342 -32.354 31.166 1.00 109.88 22 ARG C CA 1
ATOM 5650 C C . ARG C 1 22 ? 7.687 -33.659 30.743 1.00 111.61 22 ARG C C 1
ATOM 5651 O O . ARG C 1 22 ? 6.753 -34.121 31.400 1.00 113.44 22 ARG C O 1
ATOM 5659 N N . GLU C 1 23 ? 8.169 -34.230 29.636 1.00 111.77 23 GLU C N 1
ATOM 5660 C CA . GLU C 1 23 ? 7.683 -35.512 29.119 1.00 113.95 23 GLU C CA 1
ATOM 5661 C C . GLU C 1 23 ? 7.721 -36.581 30.212 1.00 118.74 23 GLU C C 1
ATOM 5662 O O . GLU C 1 23 ? 8.791 -36.884 30.748 1.00 119.92 23 GLU C O 1
ATOM 5668 N N . VAL C 1 24 ? 6.551 -37.129 30.548 1.00 121.14 24 VAL C N 1
ATOM 5669 C CA . VAL C 1 24 ? 6.418 -38.131 31.624 1.00 125.09 24 VAL C CA 1
ATOM 5670 C C . VAL C 1 24 ? 6.800 -39.544 31.181 1.00 128.15 24 VAL C C 1
ATOM 5671 O O . VAL C 1 24 ? 7.158 -40.382 32.009 1.00 130.96 24 VAL C O 1
ATOM 5675 N N . HIS C 1 25 ? 6.725 -39.790 29.874 1.00 127.61 25 HIS C N 1
ATOM 5676 C CA . HIS C 1 25 ? 7.093 -41.081 29.289 1.00 132.06 25 HIS C CA 1
ATOM 5677 C C . HIS C 1 25 ? 8.605 -41.244 29.079 1.00 132.16 25 HIS C C 1
ATOM 5678 O O . HIS C 1 25 ? 9.290 -40.303 28.668 1.00 130.29 25 HIS C O 1
ATOM 5685 N N . VAL C 1 26 ? 9.105 -42.448 29.358 1.00 134.02 26 VAL C N 1
ATOM 5686 C CA . VAL C 1 26 ? 10.524 -42.797 29.188 1.00 134.53 26 VAL C CA 1
ATOM 5687 C C . VAL C 1 26 ? 10.973 -42.743 27.724 1.00 132.56 26 VAL C C 1
ATOM 5688 O O . VAL C 1 26 ? 10.291 -43.268 26.842 1.00 132.66 26 VAL C O 1
ATOM 5692 N N . GLN C 1 27 ? 12.126 -42.115 27.488 1.00 130.42 27 GLN C N 1
ATOM 5693 C CA . GLN C 1 27 ? 12.627 -41.799 26.138 1.00 126.97 27 GLN C CA 1
ATOM 5694 C C . GLN C 1 27 ? 13.156 -43.038 25.397 1.00 130.13 27 GLN C C 1
ATOM 5695 O O . GLN C 1 27 ? 13.864 -43.857 25.989 1.00 134.17 27 GLN C O 1
ATOM 5701 N N . VAL C 1 28 ? 12.808 -43.171 24.112 1.00 127.07 28 VAL C N 1
ATOM 5702 C CA . VAL C 1 28 ? 13.252 -44.306 23.270 1.00 127.99 28 VAL C CA 1
ATOM 5703 C C . VAL C 1 28 ? 13.871 -43.810 21.952 1.00 126.13 28 VAL C C 1
ATOM 5704 O O . VAL C 1 28 ? 13.255 -43.033 21.217 1.00 122.31 28 VAL C O 1
ATOM 5708 N N . THR C 1 29 ? 15.086 -44.264 21.655 1.00 127.81 29 THR C N 1
ATOM 5709 C CA . THR C 1 29 ? 15.776 -43.857 20.429 1.00 125.74 29 THR C CA 1
ATOM 5710 C C . THR C 1 29 ? 16.037 -45.040 19.486 1.00 130.73 29 THR C C 1
ATOM 5711 O O . THR C 1 29 ? 16.408 -46.136 19.931 1.00 134.82 29 THR C O 1
ATOM 5715 N N . HIS C 1 30 ? 15.843 -44.797 18.186 1.00 128.95 30 HIS C N 1
ATOM 5716 C CA . HIS C 1 30 ? 16.113 -45.772 17.107 1.00 131.14 30 HIS C CA 1
ATOM 5717 C C . HIS C 1 30 ? 15.388 -47.109 17.282 1.00 132.59 30 HIS C C 1
ATOM 5718 O O . HIS C 1 30 ? 16.020 -48.129 17.565 1.00 136.60 30 HIS C O 1
ATOM 5725 N N . SER C 1 31 ? 14.066 -47.092 17.106 1.00 130.62 31 SER C N 1
ATOM 5726 C CA . SER C 1 31 ? 13.244 -48.302 17.198 1.00 133.07 31 SER C CA 1
ATOM 5727 C C . SER C 1 31 ? 13.186 -49.048 15.860 1.00 136.19 31 SER C C 1
ATOM 5728 O O . SER C 1 31 ? 12.590 -50.131 15.761 1.00 139.62 31 SER C O 1
ATOM 5731 N N . MET C 1 32 ? 13.812 -48.466 14.841 1.00 134.43 32 MET C N 1
ATOM 5732 C CA . MET C 1 32 ? 13.826 -49.047 13.506 1.00 136.18 32 MET C CA 1
ATOM 5733 C C . MET C 1 32 ? 15.086 -49.890 13.278 1.00 140.24 32 MET C C 1
ATOM 5734 O O . MET C 1 32 ? 16.179 -49.486 13.692 1.00 140.68 32 MET C O 1
ATOM 5739 N N . PRO C 1 33 ? 14.953 -50.985 12.537 1.00 143.40 33 PRO C N 1
ATOM 5740 C CA . PRO C 1 33 ? 16.120 -51.790 12.165 1.00 147.56 33 PRO C CA 1
ATOM 5741 C C . PRO C 1 33 ? 17.059 -50.955 11.293 1.00 146.31 33 PRO C C 1
ATOM 5742 O O . PRO C 1 33 ? 16.598 -50.183 10.453 1.00 143.75 33 PRO C O 1
ATOM 5746 N N . PRO C 1 34 ? 18.362 -51.107 11.507 1.00 147.85 34 PRO C N 1
ATOM 5747 C CA . PRO C 1 34 ? 19.382 -50.311 10.811 1.00 145.59 34 PRO C CA 1
ATOM 5748 C C . PRO C 1 34 ? 19.461 -50.482 9.290 1.00 147.69 34 PRO C C 1
ATOM 5749 O O . PRO C 1 34 ? 19.680 -49.498 8.584 1.00 143.54 34 PRO C O 1
ATOM 5753 N N . GLN C 1 35 ? 19.306 -51.707 8.799 1.00 153.20 35 GLN C N 1
ATOM 5754 C CA . GLN C 1 35 ? 19.491 -51.997 7.377 1.00 154.97 35 GLN C CA 1
ATOM 5755 C C . GLN C 1 35 ? 18.536 -51.278 6.420 1.00 152.87 35 GLN C C 1
ATOM 5756 O O . GLN C 1 35 ? 18.951 -50.824 5.353 1.00 154.24 35 GLN C O 1
ATOM 5762 N N . LYS C 1 36 ? 17.297 -51.131 6.887 1.00 149.15 36 LYS C N 1
ATOM 5763 C CA . LYS C 1 36 ? 16.142 -50.630 6.144 1.00 144.92 36 LYS C CA 1
ATOM 5764 C C . LYS C 1 36 ? 16.220 -49.149 5.806 1.00 141.04 36 LYS C C 1
ATOM 5765 O O . LYS C 1 36 ? 15.402 -48.634 5.044 1.00 139.24 36 LYS C O 1
ATOM 5771 N N . ILE C 1 37 ? 17.203 -48.467 6.376 1.00 140.69 37 ILE C N 1
ATOM 5772 C CA . ILE C 1 37 ? 17.362 -47.040 6.153 1.00 136.80 37 ILE C CA 1
ATOM 5773 C C . ILE C 1 37 ? 17.509 -46.828 4.653 1.00 138.65 37 ILE C C 1
ATOM 5774 O O . ILE C 1 37 ? 17.112 -45.790 4.124 1.00 136.17 37 ILE C O 1
ATOM 5779 N N . GLU C 1 38 ? 18.077 -47.816 3.969 1.00 143.91 38 GLU C N 1
ATOM 5780 C CA . GLU C 1 38 ? 18.243 -47.731 2.524 1.00 145.58 38 GLU C CA 1
ATOM 5781 C C . GLU C 1 38 ? 16.884 -47.590 1.835 1.00 144.22 38 GLU C C 1
ATOM 5782 O O . GLU C 1 38 ? 16.748 -46.802 0.899 1.00 142.50 38 GLU C O 1
ATOM 5788 N N . ILE C 1 39 ? 15.875 -48.329 2.295 1.00 144.54 39 ILE C N 1
ATOM 5789 C CA . ILE C 1 39 ? 14.519 -48.158 1.736 1.00 142.21 39 ILE C CA 1
ATOM 5790 C C . ILE C 1 39 ? 14.161 -46.671 1.626 1.00 137.30 39 ILE C C 1
ATOM 5791 O O . ILE C 1 39 ? 13.342 -46.283 0.795 1.00 135.94 39 ILE C O 1
ATOM 5796 N N . PHE C 1 40 ? 14.779 -45.844 2.462 1.00 134.70 40 PHE C N 1
ATOM 5797 C CA . PHE C 1 40 ? 14.569 -44.405 2.372 1.00 133.29 40 PHE C CA 1
ATOM 5798 C C . PHE C 1 40 ? 15.687 -43.701 1.611 1.00 132.78 40 PHE C C 1
ATOM 5799 O O . PHE C 1 40 ? 15.491 -42.603 1.079 1.00 130.63 40 PHE C O 1
ATOM 5807 N N . LYS C 1 41 ? 16.847 -44.343 1.546 1.00 134.75 41 LYS C N 1
ATOM 5808 C CA . LYS C 1 41 ? 17.949 -43.826 0.753 1.00 135.73 41 LYS C CA 1
ATOM 5809 C C . LYS C 1 41 ? 17.704 -44.067 -0.746 1.00 136.88 41 LYS C C 1
ATOM 5810 O O . LYS C 1 41 ? 18.048 -43.223 -1.580 1.00 135.99 41 LYS C O 1
ATOM 5816 N N . SER C 1 42 ? 17.092 -45.208 -1.071 1.00 137.30 42 SER C N 1
ATOM 5817 C CA . SER C 1 42 ? 16.722 -45.562 -2.446 1.00 137.11 42 SER C CA 1
ATOM 5818 C C . SER C 1 42 ? 15.517 -44.792 -2.989 1.00 133.94 42 SER C C 1
ATOM 5819 O O . SER C 1 42 ? 15.461 -44.499 -4.189 1.00 133.39 42 SER C O 1
ATOM 5822 N N . LEU C 1 43 ? 14.557 -44.477 -2.111 1.00 129.75 43 LEU C N 1
ATOM 5823 C CA . LEU C 1 43 ? 13.328 -43.779 -2.506 1.00 125.62 43 LEU C CA 1
ATOM 5824 C C . LEU C 1 43 ? 13.564 -42.304 -2.846 1.00 122.52 43 LEU C C 1
ATOM 5825 O O . LEU C 1 43 ? 12.612 -41.559 -3.083 1.00 119.84 43 LEU C O 1
ATOM 5830 N N . ASP C 1 44 ? 14.838 -41.908 -2.882 1.00 122.65 44 ASP C N 1
ATOM 5831 C CA . ASP C 1 44 ? 15.267 -40.555 -3.244 1.00 120.81 44 ASP C CA 1
ATOM 5832 C C . ASP C 1 44 ? 14.670 -40.099 -4.573 1.00 121.10 44 ASP C C 1
ATOM 5833 O O . ASP C 1 44 ? 14.142 -38.992 -4.670 1.00 118.34 44 ASP C O 1
ATOM 5838 N N . ASN C 1 45 ? 14.762 -40.953 -5.590 1.00 124.82 45 ASN C N 1
ATOM 5839 C CA . ASN C 1 45 ? 14.199 -40.658 -6.902 1.00 125.65 45 ASN C CA 1
ATOM 5840 C C . ASN C 1 45 ? 12.674 -40.529 -6.844 1.00 123.20 45 ASN C C 1
ATOM 5841 O O . ASN C 1 45 ? 12.116 -39.548 -7.344 1.00 121.81 45 ASN C O 1
ATOM 5846 N N . TRP C 1 46 ? 12.017 -41.511 -6.222 1.00 123.02 46 TRP C N 1
ATOM 5847 C CA . TRP C 1 46 ? 10.565 -41.495 -6.024 1.00 121.20 46 TRP C CA 1
ATOM 5848 C C . TRP C 1 46 ? 10.124 -40.171 -5.402 1.00 117.90 46 TRP C C 1
ATOM 5849 O O . TRP C 1 46 ? 9.207 -39.515 -5.906 1.00 116.39 46 TRP C O 1
ATOM 5860 N N . ALA C 1 47 ? 10.790 -39.793 -4.310 1.00 116.03 47 ALA C N 1
ATOM 5861 C CA . ALA C 1 47 ? 10.505 -38.553 -3.588 1.00 113.31 47 ALA C CA 1
ATOM 5862 C C . ALA C 1 47 ? 10.515 -37.319 -4.498 1.00 112.10 47 ALA C C 1
ATOM 5863 O O . ALA C 1 47 ? 9.634 -36.465 -4.397 1.00 108.34 47 ALA C O 1
ATOM 5865 N N . GLU C 1 48 ? 11.500 -37.233 -5.389 1.00 114.00 48 GLU C N 1
ATOM 5866 C CA . GLU C 1 48 ? 11.579 -36.110 -6.315 1.00 112.75 48 GLU C CA 1
ATOM 5867 C C . GLU C 1 48 ? 10.377 -36.068 -7.261 1.00 113.19 48 GLU C C 1
ATOM 5868 O O . GLU C 1 48 ? 9.873 -34.995 -7.585 1.00 112.82 48 GLU C O 1
ATOM 5874 N N . GLU C 1 49 ? 9.915 -37.238 -7.688 1.00 115.32 49 GLU C N 1
ATOM 5875 C CA . GLU C 1 49 ? 8.787 -37.338 -8.612 1.00 116.18 49 GLU C CA 1
ATOM 5876 C C . GLU C 1 49 ? 7.424 -37.261 -7.931 1.00 114.28 49 GLU C C 1
ATOM 5877 O O . GLU C 1 49 ? 6.419 -36.995 -8.592 1.00 114.25 49 GLU C O 1
ATOM 5883 N N . ASN C 1 50 ? 7.388 -37.489 -6.620 1.00 112.08 50 ASN C N 1
ATOM 5884 C CA . ASN C 1 50 ? 6.116 -37.696 -5.933 1.00 110.04 50 ASN C CA 1
ATOM 5885 C C . ASN C 1 50 ? 5.862 -36.898 -4.666 1.00 106.96 50 ASN C C 1
ATOM 5886 O O . ASN C 1 50 ? 4.725 -36.846 -4.178 1.00 106.11 50 ASN C O 1
ATOM 5891 N N . ILE C 1 51 ? 6.915 -36.292 -4.124 1.00 104.87 51 ILE C N 1
ATOM 5892 C CA . ILE C 1 51 ? 6.780 -35.451 -2.944 1.00 100.17 51 ILE C CA 1
ATOM 5893 C C . ILE C 1 51 ? 7.174 -34.016 -3.291 1.00 98.21 51 ILE C C 1
ATOM 5894 O O . ILE C 1 51 ? 6.449 -33.080 -2.941 1.00 95.81 51 ILE C O 1
ATOM 5899 N N . LEU C 1 52 ? 8.299 -33.847 -3.994 1.00 98.65 52 LEU C N 1
ATOM 5900 C CA . LEU C 1 52 ? 8.784 -32.515 -4.372 1.00 96.79 52 LEU C CA 1
ATOM 5901 C C . LEU C 1 52 ? 7.845 -31.758 -5.310 1.00 99.60 52 LEU C C 1
ATOM 5902 O O . LEU C 1 52 ? 7.881 -30.520 -5.357 1.00 99.15 52 LEU C O 1
ATOM 5907 N N . VAL C 1 53 ? 6.998 -32.487 -6.035 1.00 102.11 53 VAL C N 1
ATOM 5908 C CA . VAL C 1 53 ? 5.911 -31.855 -6.804 1.00 103.26 53 VAL C CA 1
ATOM 5909 C C . VAL C 1 53 ? 4.895 -31.076 -5.923 1.00 101.47 53 VAL C C 1
ATOM 5910 O O . VAL C 1 53 ? 4.389 -30.026 -6.333 1.00 101.65 53 VAL C O 1
ATOM 5914 N N . HIS C 1 54 ? 4.624 -31.570 -4.713 1.00 100.98 54 HIS C N 1
ATOM 5915 C CA . HIS C 1 54 ? 3.690 -30.903 -3.778 1.00 98.98 54 HIS C CA 1
ATOM 5916 C C . HIS C 1 54 ? 4.244 -29.599 -3.167 1.00 95.56 54 HIS C C 1
ATOM 5917 O O . HIS C 1 54 ? 3.618 -28.988 -2.285 1.00 93.29 54 HIS C O 1
ATOM 5924 N N . LEU C 1 55 ? 5.418 -29.185 -3.636 1.00 93.94 55 LEU C N 1
ATOM 5925 C CA . LEU C 1 55 ? 6.014 -27.931 -3.208 1.00 90.69 55 LEU C CA 1
ATOM 5926 C C . LEU C 1 55 ? 5.650 -26.823 -4.185 1.00 90.27 55 LEU C C 1
ATOM 5927 O O . LEU C 1 55 ? 5.743 -27.012 -5.408 1.00 92.01 55 LEU C O 1
ATOM 5932 N N . LYS C 1 56 ? 5.228 -25.678 -3.650 1.00 85.70 56 LYS C N 1
ATOM 5933 C CA . LYS C 1 56 ? 5.046 -24.485 -4.471 1.00 82.97 56 LYS C CA 1
ATOM 5934 C C . LYS C 1 56 ? 6.416 -23.854 -4.673 1.00 80.54 56 LYS C C 1
ATOM 5935 O O . LYS C 1 56 ? 7.193 -23.748 -3.716 1.00 80.43 56 LYS C O 1
ATOM 5941 N N . PRO C 1 57 ? 6.731 -23.457 -5.916 1.00 77.62 57 PRO C N 1
ATOM 5942 C CA . PRO C 1 57 ? 7.902 -22.616 -6.142 1.00 76.45 57 PRO C CA 1
ATOM 5943 C C . PRO C 1 57 ? 7.781 -21.331 -5.317 1.00 72.73 57 PRO C C 1
ATOM 5944 O O . PRO C 1 57 ? 6.681 -20.792 -5.164 1.00 70.71 57 PRO C O 1
ATOM 5948 N N . VAL C 1 58 ? 8.892 -20.846 -4.785 1.00 69.68 58 VAL C N 1
ATOM 5949 C CA . VAL C 1 58 ? 8.835 -19.714 -3.865 1.00 65.92 58 VAL C CA 1
ATOM 5950 C C . VAL C 1 58 ? 8.180 -18.478 -4.492 1.00 64.29 58 VAL C C 1
ATOM 5951 O O . VAL C 1 58 ? 7.390 -17.806 -3.848 1.00 63.37 58 VAL C O 1
ATOM 5955 N N . GLU C 1 59 ? 8.489 -18.201 -5.755 1.00 66.36 59 GLU C N 1
ATOM 5956 C CA . GLU C 1 59 ? 7.921 -17.045 -6.460 1.00 62.61 59 GLU C CA 1
ATOM 5957 C C . GLU C 1 59 ? 6.408 -17.093 -6.557 1.00 62.10 59 GLU C C 1
ATOM 5958 O O . GLU C 1 59 ? 5.764 -16.064 -6.660 1.00 63.04 59 GLU C O 1
ATOM 5964 N N . LYS C 1 60 ? 5.842 -18.287 -6.522 1.00 64.33 60 LYS C N 1
ATOM 5965 C CA . LYS C 1 60 ? 4.400 -18.434 -6.633 1.00 66.24 60 LYS C CA 1
ATOM 5966 C C . LYS C 1 60 ? 3.704 -18.429 -5.279 1.00 66.43 60 LYS C C 1
ATOM 5967 O O . LYS C 1 60 ? 2.488 -18.254 -5.213 1.00 70.33 60 LYS C O 1
ATOM 5973 N N . CYS C 1 61 ? 4.474 -18.600 -4.206 1.00 62.78 61 CYS C N 1
ATOM 5974 C CA . CYS C 1 61 ? 3.942 -18.598 -2.850 1.00 58.45 61 CYS C CA 1
ATOM 5975 C C . CYS C 1 61 ? 3.421 -17.246 -2.368 1.00 57.91 61 CYS C C 1
ATOM 5976 O O . CYS C 1 61 ? 3.976 -16.186 -2.702 1.00 56.96 61 CYS C O 1
ATOM 5979 N N . TRP C 1 62 ? 2.370 -17.303 -1.548 1.00 56.28 62 TRP C N 1
ATOM 5980 C CA . TRP C 1 62 ? 1.919 -16.147 -0.785 1.00 50.76 62 TRP C CA 1
ATOM 5981 C C . TRP C 1 62 ? 2.888 -15.855 0.340 1.00 48.61 62 TRP C C 1
ATOM 5982 O O . TRP C 1 62 ? 3.644 -16.722 0.757 1.00 50.84 62 TRP C O 1
ATOM 5993 N N . GLN C 1 63 ? 2.862 -14.623 0.817 1.00 46.43 63 GLN C N 1
ATOM 5994 C CA . GLN C 1 63 ? 3.695 -14.217 1.922 1.00 44.67 63 GLN C CA 1
ATOM 5995 C C . GLN C 1 63 ? 2.804 -13.520 2.945 1.00 44.65 63 GLN C C 1
ATOM 5996 O O . GLN C 1 63 ? 1.775 -12.975 2.582 1.00 44.87 63 GLN C O 1
ATOM 6002 N N . PRO C 1 64 ? 3.193 -13.528 4.232 1.00 44.16 64 PRO C N 1
ATOM 6003 C CA . PRO C 1 64 ? 2.334 -12.920 5.245 1.00 40.25 64 PRO C CA 1
ATOM 6004 C C . PRO C 1 64 ? 1.867 -11.521 4.880 1.00 37.86 64 PRO C C 1
ATOM 6005 O O . PRO C 1 64 ? 0.740 -11.166 5.207 1.00 40.93 64 PRO C O 1
ATOM 6009 N N . GLN C 1 65 ? 2.702 -10.737 4.206 1.00 36.29 65 GLN C N 1
ATOM 6010 C CA . GLN C 1 65 ? 2.326 -9.361 3.848 1.00 36.71 65 GLN C CA 1
ATOM 6011 C C . GLN C 1 65 ? 1.097 -9.323 2.958 1.00 36.06 65 GLN C C 1
ATOM 6012 O O . GLN C 1 65 ? 0.354 -8.366 2.962 1.00 40.56 65 GLN C O 1
ATOM 6018 N N . ASP C 1 66 ? 0.858 -10.380 2.208 1.00 36.55 66 ASP C N 1
ATOM 6019 C CA . ASP C 1 66 ? -0.336 -10.406 1.370 1.00 38.73 66 ASP C CA 1
ATOM 6020 C C . ASP C 1 66 ? -1.637 -10.298 2.173 1.00 39.88 66 ASP C C 1
ATOM 6021 O O . ASP C 1 66 ? -2.698 -10.036 1.604 1.00 43.39 66 ASP C O 1
ATOM 6026 N N . PHE C 1 67 ? -1.548 -10.477 3.488 1.00 37.74 67 PHE C N 1
ATOM 6027 C CA . PHE C 1 67 ? -2.739 -10.634 4.322 1.00 38.86 67 PHE C CA 1
ATOM 6028 C C . PHE C 1 67 ? -2.805 -9.684 5.514 1.00 38.46 67 PHE C C 1
ATOM 6029 O O . PHE C 1 67 ? -3.671 -9.829 6.375 1.00 41.30 67 PHE C O 1
ATOM 6037 N N . LEU C 1 68 ? -1.899 -8.714 5.554 1.00 36.32 68 LEU C N 1
ATOM 6038 C CA . LEU C 1 68 ? -1.792 -7.811 6.684 1.00 32.93 68 LEU C CA 1
ATOM 6039 C C . LEU C 1 68 ? -1.790 -6.394 6.153 1.00 35.41 68 LEU C C 1
ATOM 6040 O O . LEU C 1 68 ? -1.512 -6.184 4.963 1.00 38.50 68 LEU C O 1
ATOM 6045 N N . PRO C 1 69 ? -2.097 -5.407 7.018 1.00 32.89 69 PRO C N 1
ATOM 6046 C CA . PRO C 1 69 ? -2.033 -4.035 6.590 1.00 34.44 69 PRO C CA 1
ATOM 6047 C C . PRO C 1 69 ? -0.676 -3.722 5.948 1.00 35.45 69 PRO C C 1
ATOM 6048 O O . PRO C 1 69 ? 0.346 -4.258 6.377 1.00 36.59 69 PRO C O 1
ATOM 6052 N N . ASP C 1 70 ? -0.692 -2.877 4.922 1.00 33.38 70 ASP C N 1
ATOM 6053 C CA . ASP C 1 70 ? 0.487 -2.548 4.136 1.00 35.41 70 ASP C CA 1
ATOM 6054 C C . ASP C 1 70 ? 1.194 -1.320 4.686 1.00 35.86 70 ASP C C 1
ATOM 6055 O O . ASP C 1 70 ? 0.755 -0.193 4.420 1.00 39.78 70 ASP C O 1
ATOM 6060 N N . PRO C 1 71 ? 2.314 -1.520 5.416 1.00 33.46 71 PRO C N 1
ATOM 6061 C CA . PRO C 1 71 ? 2.932 -0.413 6.136 1.00 32.69 71 PRO C CA 1
ATOM 6062 C C . PRO C 1 71 ? 3.543 0.627 5.222 1.00 33.94 71 PRO C C 1
ATOM 6063 O O . PRO C 1 71 ? 3.920 1.684 5.685 1.00 37.92 71 PRO C O 1
ATOM 6067 N N . ALA C 1 72 ? 3.653 0.323 3.943 1.00 33.16 72 ALA C N 1
ATOM 6068 C CA . ALA C 1 72 ? 4.198 1.257 2.997 1.00 33.12 72 ALA C CA 1
ATOM 6069 C C . ALA C 1 72 ? 3.095 1.797 2.106 1.00 36.62 72 ALA C C 1
ATOM 6070 O O . ALA C 1 72 ? 3.344 2.153 0.955 1.00 38.78 72 ALA C O 1
ATOM 6072 N N . SER C 1 73 ? 1.875 1.842 2.642 1.00 36.86 73 SER C N 1
ATOM 6073 C CA . SER C 1 73 ? 0.717 2.282 1.897 1.00 35.33 73 SER C CA 1
ATOM 6074 C C . SER C 1 73 ? 0.068 3.428 2.593 1.00 35.58 73 SER C C 1
ATOM 6075 O O . SER C 1 73 ? -0.103 3.392 3.791 1.00 36.72 73 SER C O 1
ATOM 6078 N N . ASP C 1 74 ? -0.342 4.432 1.838 1.00 37.21 74 ASP C N 1
ATOM 6079 C CA . ASP C 1 74 ? -1.176 5.474 2.398 1.00 39.41 74 ASP C CA 1
ATOM 6080 C C . ASP C 1 74 ? -2.364 4.925 3.220 1.00 41.16 74 ASP C C 1
ATOM 6081 O O . ASP C 1 74 ? -2.916 5.634 4.044 1.00 45.49 74 ASP C O 1
ATOM 6086 N N . GLY C 1 75 ? -2.740 3.667 3.007 1.00 38.78 75 GLY C N 1
ATOM 6087 C CA . GLY C 1 75 ? -3.885 3.093 3.696 1.00 36.52 75 GLY C CA 1
ATOM 6088 C C . GLY C 1 75 ? -3.587 2.369 4.993 1.00 37.58 75 GLY C C 1
ATOM 6089 O O . GLY C 1 75 ? -4.471 1.775 5.616 1.00 37.29 75 GLY C O 1
ATOM 6090 N N . PHE C 1 76 ? -2.336 2.414 5.414 1.00 38.13 76 PHE C N 1
ATOM 6091 C CA . PHE C 1 76 ? -1.878 1.575 6.519 1.00 33.41 76 PHE C CA 1
ATOM 6092 C C . PHE C 1 76 ? -2.645 1.907 7.781 1.00 34.67 76 PHE C C 1
ATOM 6093 O O . PHE C 1 76 ? -3.204 1.022 8.409 1.00 36.90 76 PHE C O 1
ATOM 6101 N N . ASP C 1 77 ? -2.707 3.185 8.140 1.00 37.43 77 ASP C N 1
ATOM 6102 C CA . ASP C 1 77 ? -3.491 3.595 9.295 1.00 34.39 77 ASP C CA 1
ATOM 6103 C C . ASP C 1 77 ? -4.929 3.074 9.288 1.00 36.51 77 ASP C C 1
ATOM 6104 O O . ASP C 1 77 ? -5.318 2.375 10.218 1.00 43.57 77 ASP C O 1
ATOM 6109 N N . GLU C 1 78 ? -5.717 3.378 8.262 1.00 36.76 78 GLU C N 1
ATOM 6110 C CA . GLU C 1 78 ? -7.101 2.895 8.276 1.00 37.69 78 GLU C CA 1
ATOM 6111 C C . GLU C 1 78 ? -7.161 1.378 8.284 1.00 36.92 78 GLU C C 1
ATOM 6112 O O . GLU C 1 78 ? -7.996 0.795 8.988 1.00 38.87 78 GLU C O 1
ATOM 6118 N N . GLN C 1 79 ? -6.255 0.741 7.545 1.00 33.78 79 GLN C N 1
ATOM 6119 C CA . GLN C 1 79 ? -6.165 -0.719 7.590 1.00 34.75 79 GLN C CA 1
ATOM 6120 C C . GLN C 1 79 ? -6.033 -1.288 9.008 1.00 32.43 79 GLN C C 1
ATOM 6121 O O . GLN C 1 79 ? -6.785 -2.180 9.388 1.00 35.50 79 GLN C O 1
ATOM 6127 N N . VAL C 1 80 ? -5.087 -0.764 9.773 1.00 28.29 80 VAL C N 1
ATOM 6128 C CA . VAL C 1 80 ? -4.861 -1.221 11.120 1.00 29.33 80 VAL C CA 1
ATOM 6129 C C . VAL C 1 80 ? -6.075 -0.901 11.984 1.00 31.75 80 VAL C C 1
ATOM 6130 O O . VAL C 1 80 ? -6.581 -1.756 12.734 1.00 30.84 80 VAL C O 1
ATOM 6134 N N . ARG C 1 81 ? -6.560 0.332 11.856 1.00 34.13 81 ARG C N 1
ATOM 6135 C CA . ARG C 1 81 ? -7.737 0.754 12.594 1.00 33.11 81 ARG C CA 1
ATOM 6136 C C . ARG C 1 81 ? -8.886 -0.219 12.328 1.00 35.13 81 ARG C C 1
ATOM 6137 O O . ARG C 1 81 ? -9.585 -0.597 13.253 1.00 38.59 81 ARG C O 1
ATOM 6145 N N . GLU C 1 82 ? -9.035 -0.678 11.089 1.00 36.22 82 GLU C N 1
ATOM 6146 C CA . GLU C 1 82 ? -10.089 -1.639 10.775 1.00 38.70 82 GLU C CA 1
ATOM 6147 C C . GLU C 1 82 ? -9.867 -3.003 11.387 1.00 36.14 82 GLU C C 1
ATOM 6148 O O . GLU C 1 82 ? -10.742 -3.556 12.043 1.00 37.91 82 GLU C O 1
ATOM 6154 N N . LEU C 1 83 ? -8.690 -3.550 11.161 1.00 35.00 83 LEU C N 1
ATOM 6155 C CA . LEU C 1 83 ? -8.316 -4.825 11.733 1.00 34.58 83 LEU C CA 1
ATOM 6156 C C . LEU C 1 83 ? -8.701 -4.864 13.212 1.00 35.32 83 LEU C C 1
ATOM 6157 O O . LEU C 1 83 ? -9.119 -5.898 13.735 1.00 35.40 83 LEU C O 1
ATOM 6162 N N . ARG C 1 84 ? -8.569 -3.718 13.866 1.00 33.55 84 ARG C N 1
ATOM 6163 C CA . ARG C 1 84 ? -8.755 -3.634 15.301 1.00 33.60 84 ARG C CA 1
ATOM 6164 C C . ARG C 1 84 ? -10.206 -3.525 15.727 1.00 35.97 84 ARG C C 1
ATOM 6165 O O . ARG C 1 84 ? -10.604 -4.143 16.702 1.00 40.84 84 ARG C O 1
ATOM 6173 N N . GLU C 1 85 ? -10.976 -2.722 15.003 1.00 40.54 85 GLU C N 1
ATOM 6174 C CA . GLU C 1 85 ? -12.431 -2.655 15.132 1.00 42.75 85 GLU C CA 1
ATOM 6175 C C . GLU C 1 85 ? -13.002 -4.059 14.962 1.00 41.01 85 GLU C C 1
ATOM 6176 O O . GLU C 1 85 ? -13.727 -4.571 15.808 1.00 43.81 85 GLU C O 1
ATOM 6182 N N . ARG C 1 86 ? -12.643 -4.683 13.859 1.00 39.41 86 ARG C N 1
ATOM 6183 C CA . ARG C 1 86 ? -13.077 -6.029 13.576 1.00 45.18 86 ARG C CA 1
ATOM 6184 C C . ARG C 1 86 ? -12.745 -6.969 14.751 1.00 44.21 86 ARG C C 1
ATOM 6185 O O . ARG C 1 86 ? -13.535 -7.861 15.092 1.00 46.92 86 ARG C O 1
ATOM 6193 N N . ALA C 1 87 ? -11.602 -6.757 15.392 1.00 41.49 87 ALA C N 1
ATOM 6194 C CA . ALA C 1 87 ? -11.153 -7.710 16.386 1.00 40.93 87 ALA C CA 1
ATOM 6195 C C . ALA C 1 87 ? -12.039 -7.707 17.617 1.00 43.91 87 ALA C C 1
ATOM 6196 O O . ALA C 1 87 ? -12.239 -8.746 18.250 1.00 47.10 87 ALA C O 1
ATOM 6198 N N . LYS C 1 88 ? -12.573 -6.540 17.952 1.00 41.39 88 LYS C N 1
ATOM 6199 C CA . LYS C 1 88 ? -13.358 -6.392 19.167 1.00 44.27 88 LYS C CA 1
ATOM 6200 C C . LYS C 1 88 ? -14.547 -7.334 19.156 1.00 50.63 88 LYS C C 1
ATOM 6201 O O . LYS C 1 88 ? -14.891 -7.915 20.186 1.00 53.06 88 LYS C O 1
ATOM 6207 N N . GLU C 1 89 ? -15.139 -7.497 17.972 1.00 53.37 89 GLU C N 1
ATOM 6208 C CA . GLU C 1 89 ? -16.287 -8.365 17.744 1.00 53.46 89 GLU C CA 1
ATOM 6209 C C . GLU C 1 89 ? -15.939 -9.847 17.833 1.00 52.53 89 GLU C C 1
ATOM 6210 O O . GLU C 1 89 ? -16.828 -10.681 17.846 1.00 59.79 89 GLU C O 1
ATOM 6216 N N . ILE C 1 90 ? -14.660 -10.183 17.866 1.00 48.42 90 ILE C N 1
ATOM 6217 C CA . ILE C 1 90 ? -14.247 -11.580 18.030 1.00 49.31 90 ILE C CA 1
ATOM 6218 C C . ILE C 1 90 ? -14.127 -11.853 19.530 1.00 48.73 90 ILE C C 1
ATOM 6219 O O . ILE C 1 90 ? -13.443 -11.125 20.236 1.00 50.25 90 ILE C O 1
ATOM 6224 N N . PRO C 1 91 ? -14.801 -12.884 20.032 1.00 49.12 91 PRO C N 1
ATOM 6225 C CA . PRO C 1 91 ? -14.788 -13.084 21.474 1.00 50.53 91 PRO C CA 1
ATOM 6226 C C . PRO C 1 91 ? -13.469 -13.659 21.974 1.00 51.04 91 PRO C C 1
ATOM 6227 O O . PRO C 1 91 ? -12.752 -14.295 21.202 1.00 50.07 91 PRO C O 1
ATOM 6231 N N . ASP C 1 92 ? -13.162 -13.424 23.255 1.00 50.35 92 ASP C N 1
ATOM 6232 C CA . ASP C 1 92 ? -11.947 -13.956 23.896 1.00 47.29 92 ASP C CA 1
ATOM 6233 C C . ASP C 1 92 ? -11.697 -15.461 23.703 1.00 48.69 92 ASP C C 1
ATOM 6234 O O . ASP C 1 92 ? -10.569 -15.848 23.380 1.00 48.30 92 ASP C O 1
ATOM 6239 N N . ASP C 1 93 ? -12.710 -16.311 23.884 1.00 49.89 93 ASP C N 1
ATOM 6240 C CA . ASP C 1 93 ? -12.471 -17.751 23.743 1.00 54.39 93 ASP C CA 1
ATOM 6241 C C . ASP C 1 93 ? -11.802 -18.074 22.397 1.00 54.66 93 ASP C C 1
ATOM 6242 O O . ASP C 1 93 ? -10.806 -18.807 22.350 1.00 55.34 93 ASP C O 1
ATOM 6247 N N . TYR C 1 94 ? -12.316 -17.482 21.320 1.00 52.12 94 TYR C N 1
ATOM 6248 C CA . TYR C 1 94 ? -11.742 -17.665 20.006 1.00 48.62 94 TYR C CA 1
ATOM 6249 C C . TYR C 1 94 ? -10.294 -17.233 20.037 1.00 48.68 94 TYR C C 1
ATOM 6250 O O . TYR C 1 94 ? -9.428 -17.949 19.547 1.00 51.12 94 TYR C O 1
ATOM 6259 N N . PHE C 1 95 ? -10.026 -16.072 20.632 1.00 45.09 95 PHE C N 1
ATOM 6260 C CA . PHE C 1 95 ? -8.660 -15.594 20.708 1.00 42.24 95 PHE C CA 1
ATOM 6261 C C . PHE C 1 95 ? -7.731 -16.571 21.404 1.00 46.22 95 PHE C C 1
ATOM 6262 O O . PHE C 1 95 ? -6.620 -16.803 20.909 1.00 46.23 95 PHE C O 1
ATOM 6270 N N . VAL C 1 96 ? -8.201 -17.174 22.501 1.00 45.79 96 VAL C N 1
ATOM 6271 C CA . VAL C 1 96 ? -7.412 -18.167 23.220 1.00 45.95 96 VAL C CA 1
ATOM 6272 C C . VAL C 1 96 ? -7.013 -19.298 22.295 1.00 48.10 96 VAL C C 1
ATOM 6273 O O . VAL C 1 96 ? -5.842 -19.641 22.244 1.00 49.94 96 VAL C O 1
ATOM 6277 N N . VAL C 1 97 ? -7.970 -19.847 21.547 1.00 50.15 97 VAL C N 1
ATOM 6278 C CA . VAL C 1 97 ? -7.682 -20.907 20.561 1.00 53.12 97 VAL C CA 1
ATOM 6279 C C . VAL C 1 97 ? -6.676 -20.447 19.495 1.00 54.34 97 VAL C C 1
ATOM 6280 O O . VAL C 1 97 ? -5.655 -21.115 19.266 1.00 56.49 97 VAL C O 1
ATOM 6284 N N . LEU C 1 98 ? -6.966 -19.310 18.858 1.00 50.83 98 LEU C N 1
ATOM 6285 C CA . LEU C 1 98 ? -6.097 -18.729 17.831 1.00 47.38 98 LEU C CA 1
ATOM 6286 C C . LEU C 1 98 ? -4.680 -18.546 18.346 1.00 48.91 98 LEU C C 1
ATOM 6287 O O . LEU C 1 98 ? -3.717 -18.906 17.670 1.00 49.84 98 LEU C O 1
ATOM 6292 N N . VAL C 1 99 ? -4.565 -17.999 19.555 1.00 48.11 99 VAL C N 1
ATOM 6293 C CA . VAL C 1 99 ? -3.283 -17.850 20.219 1.00 45.97 99 VAL C CA 1
ATOM 6294 C C . VAL C 1 99 ? -2.537 -19.191 20.398 1.00 49.68 99 VAL C C 1
ATOM 6295 O O . VAL C 1 99 ? -1.333 -19.293 20.106 1.00 49.40 99 VAL C O 1
ATOM 6299 N N . GLY C 1 100 ? -3.244 -20.216 20.861 1.00 50.21 100 GLY C N 1
ATOM 6300 C CA . GLY C 1 100 ? -2.633 -21.531 21.048 1.00 51.86 100 GLY C CA 1
ATOM 6301 C C . GLY C 1 100 ? -2.045 -22.002 19.740 1.00 54.13 100 GLY C C 1
ATOM 6302 O O . GLY C 1 100 ? -0.865 -22.338 19.665 1.00 51.80 100 GLY C O 1
ATOM 6303 N N . ASP C 1 101 ? -2.894 -21.993 18.712 1.00 55.24 101 ASP C N 1
ATOM 6304 C CA . ASP C 1 101 ? -2.509 -22.210 17.331 1.00 55.45 101 ASP C CA 1
ATOM 6305 C C . ASP C 1 101 ? -1.212 -21.546 16.959 1.00 55.06 101 ASP C C 1
ATOM 6306 O O . ASP C 1 101 ? -0.282 -22.195 16.463 1.00 54.50 101 ASP C O 1
ATOM 6311 N N . MET C 1 102 ? -1.182 -20.231 17.162 1.00 52.89 102 MET C N 1
ATOM 6312 C CA . MET C 1 102 ? -0.063 -19.437 16.737 1.00 50.95 102 MET C CA 1
ATOM 6313 C C . MET C 1 102 ? 1.172 -19.859 17.509 1.00 51.67 102 MET C C 1
ATOM 6314 O O . MET C 1 102 ? 2.231 -20.029 16.923 1.00 52.70 102 MET C O 1
ATOM 6319 N N . ILE C 1 103 ? 1.025 -20.071 18.814 1.00 53.10 103 ILE C N 1
ATOM 6320 C CA . ILE C 1 103 ? 2.147 -20.536 19.638 1.00 53.69 103 ILE C CA 1
ATOM 6321 C C . ILE C 1 103 ? 2.705 -21.871 19.142 1.00 55.68 103 ILE C C 1
ATOM 6322 O O . ILE C 1 103 ? 3.919 -22.026 19.020 1.00 57.19 103 ILE C O 1
ATOM 6327 N N . THR C 1 104 ? 1.818 -22.821 18.850 1.00 55.86 104 THR C N 1
ATOM 6328 C CA . THR C 1 104 ? 2.211 -24.068 18.196 1.00 55.45 104 THR C CA 1
ATOM 6329 C C . THR C 1 104 ? 3.011 -23.745 16.936 1.00 55.41 104 THR C C 1
ATOM 6330 O O . THR C 1 104 ? 4.154 -24.161 16.807 1.00 57.18 104 THR C O 1
ATOM 6334 N N . GLU C 1 105 ? 2.418 -22.979 16.026 1.00 54.47 105 GLU C N 1
ATOM 6335 C CA . GLU C 1 105 ? 3.060 -22.668 14.750 1.00 53.70 105 GLU C CA 1
ATOM 6336 C C . GLU C 1 105 ? 4.401 -21.981 14.921 1.00 52.62 105 GLU C C 1
ATOM 6337 O O . GLU C 1 105 ? 5.280 -22.131 14.087 1.00 55.56 105 GLU C O 1
ATOM 6343 N N . GLU C 1 106 ? 4.557 -21.239 16.008 1.00 51.61 106 GLU C N 1
ATOM 6344 C CA . GLU C 1 106 ? 5.752 -20.434 16.216 1.00 52.41 106 GLU C CA 1
ATOM 6345 C C . GLU C 1 106 ? 6.935 -21.271 16.679 1.00 56.26 106 GLU C C 1
ATOM 6346 O O . GLU C 1 106 ? 8.086 -20.889 16.500 1.00 56.34 106 GLU C O 1
ATOM 6352 N N . ALA C 1 107 ? 6.643 -22.423 17.268 1.00 59.52 107 ALA C N 1
ATOM 6353 C CA . ALA C 1 107 ? 7.675 -23.305 17.793 1.00 61.24 107 ALA C CA 1
ATOM 6354 C C . ALA C 1 107 ? 8.294 -24.114 16.658 1.00 64.93 107 ALA C C 1
ATOM 6355 O O . ALA C 1 107 ? 8.790 -25.227 16.868 1.00 66.88 107 ALA C O 1
ATOM 6357 N N . LEU C 1 108 ? 8.275 -23.532 15.458 1.00 62.99 108 LEU C N 1
ATOM 6358 C CA . LEU C 1 108 ? 8.741 -24.214 14.252 1.00 63.88 108 LEU C CA 1
ATOM 6359 C C . LEU C 1 108 ? 10.147 -24.812 14.340 1.00 64.87 108 LEU C C 1
ATOM 6360 O O . LEU C 1 108 ? 10.350 -25.915 13.858 1.00 67.96 108 LEU C O 1
ATOM 6365 N N . PRO C 1 109 ? 11.112 -24.103 14.957 1.00 63.48 109 PRO C N 1
ATOM 6366 C CA . PRO C 1 109 ? 12.465 -24.653 14.974 1.00 66.98 109 PRO C CA 1
ATOM 6367 C C . PRO C 1 109 ? 12.504 -26.052 15.588 1.00 69.97 109 PRO C C 1
ATOM 6368 O O . PRO C 1 109 ? 13.298 -26.896 15.174 1.00 73.12 109 PRO C O 1
ATOM 6372 N N . THR C 1 110 ? 11.636 -26.296 16.557 1.00 69.52 110 THR C N 1
ATOM 6373 C CA . THR C 1 110 ? 11.446 -27.635 17.073 1.00 72.69 110 THR C CA 1
ATOM 6374 C C . THR C 1 110 ? 11.111 -28.620 15.946 1.00 74.20 110 THR C C 1
ATOM 6375 O O . THR C 1 110 ? 11.759 -29.655 15.826 1.00 80.80 110 THR C O 1
ATOM 6379 N N . TYR C 1 111 ? 10.137 -28.297 15.107 1.00 70.67 111 TYR C N 1
ATOM 6380 C CA . TYR C 1 111 ? 9.673 -29.260 14.112 1.00 73.01 111 TYR C CA 1
ATOM 6381 C C . TYR C 1 111 ? 10.673 -29.548 13.001 1.00 74.66 111 TYR C C 1
ATOM 6382 O O . TYR C 1 111 ? 10.637 -30.620 12.406 1.00 78.30 111 TYR C O 1
ATOM 6391 N N . GLN C 1 112 ? 11.566 -28.611 12.705 1.00 74.52 112 GLN C N 1
ATOM 6392 C CA . GLN C 1 112 ? 12.572 -28.912 11.708 1.00 75.02 112 GLN C CA 1
ATOM 6393 C C . GLN C 1 112 ? 13.549 -29.838 12.366 1.00 80.25 112 GLN C C 1
ATOM 6394 O O . GLN C 1 112 ? 13.916 -30.849 11.783 1.00 86.90 112 GLN C O 1
ATOM 6400 N N . THR C 1 113 ? 13.947 -29.520 13.593 1.00 81.38 113 THR C N 1
ATOM 6401 C CA . THR C 1 113 ? 14.788 -30.441 14.356 1.00 84.67 113 THR C CA 1
ATOM 6402 C C . THR C 1 113 ? 14.150 -31.830 14.457 1.00 86.13 113 THR C C 1
ATOM 6403 O O . THR C 1 113 ? 14.826 -32.836 14.246 1.00 93.03 113 THR C O 1
ATOM 6407 N N . MET C 1 114 ? 12.853 -31.887 14.734 1.00 83.13 114 MET C N 1
ATOM 6408 C CA . MET C 1 114 ? 12.148 -33.163 14.838 1.00 86.66 114 MET C CA 1
ATOM 6409 C C . MET C 1 114 ? 12.243 -34.020 13.566 1.00 88.33 114 MET C C 1
ATOM 6410 O O . MET C 1 114 ? 12.405 -35.239 13.651 1.00 89.87 114 MET C O 1
ATOM 6415 N N . LEU C 1 115 ? 12.141 -33.389 12.396 1.00 86.85 115 LEU C N 1
ATOM 6416 C CA . LEU C 1 115 ? 12.299 -34.115 11.126 1.00 87.46 115 LEU C CA 1
ATOM 6417 C C . LEU C 1 115 ? 13.746 -34.524 10.858 1.00 88.49 115 LEU C C 1
ATOM 6418 O O . LEU C 1 115 ? 13.991 -35.457 10.107 1.00 92.41 115 LEU C O 1
ATOM 6423 N N . ASN C 1 116 ? 14.694 -33.827 11.475 1.00 86.36 116 ASN C N 1
ATOM 6424 C CA . ASN C 1 116 ? 16.097 -34.189 11.362 1.00 91.04 116 ASN C CA 1
ATOM 6425 C C . ASN C 1 116 ? 16.597 -35.164 12.419 1.00 95.65 116 ASN C C 1
ATOM 6426 O O . ASN C 1 116 ? 17.792 -35.233 12.685 1.00 98.16 116 ASN C O 1
ATOM 6431 N N . THR C 1 117 ? 15.682 -35.924 13.011 1.00 97.30 117 THR C N 1
ATOM 6432 C CA . THR C 1 117 ? 16.060 -37.028 13.887 1.00 101.47 117 THR C CA 1
ATOM 6433 C C . THR C 1 117 ? 15.603 -38.322 13.244 1.00 104.77 117 THR C C 1
ATOM 6434 O O . THR C 1 117 ? 16.126 -39.394 13.564 1.00 108.39 117 THR C O 1
ATOM 6438 N N . LEU C 1 118 ? 14.623 -38.205 12.342 1.00 102.21 118 LEU C N 1
ATOM 6439 C CA . LEU C 1 118 ? 14.091 -39.345 11.591 1.00 106.24 118 LEU C CA 1
ATOM 6440 C C . LEU C 1 118 ? 15.201 -40.056 10.802 1.00 110.91 118 LEU C C 1
ATOM 6441 O O . LEU C 1 118 ? 15.828 -39.457 9.917 1.00 109.80 118 LEU C O 1
ATOM 6446 N N . ASP C 1 119 ? 15.424 -41.331 11.136 1.00 114.43 119 ASP C N 1
ATOM 6447 C CA . ASP C 1 119 ? 16.596 -42.104 10.686 1.00 117.84 119 ASP C CA 1
ATOM 6448 C C . ASP C 1 119 ? 16.803 -42.201 9.171 1.00 118.15 119 ASP C C 1
ATOM 6449 O O . ASP C 1 119 ? 17.934 -42.105 8.690 1.00 118.81 119 ASP C O 1
ATOM 6454 N N . GLY C 1 120 ? 15.719 -42.390 8.426 1.00 116.54 120 GLY C N 1
ATOM 6455 C CA . GLY C 1 120 ? 15.809 -42.524 6.970 1.00 118.22 120 GLY C CA 1
ATOM 6456 C C . GLY C 1 120 ? 15.965 -41.228 6.177 1.00 115.94 120 GLY C C 1
ATOM 6457 O O . GLY C 1 120 ? 16.403 -41.253 5.024 1.00 116.65 120 GLY C O 1
ATOM 6458 N N . VAL C 1 121 ? 15.609 -40.092 6.779 1.00 110.33 121 VAL C N 1
ATOM 6459 C CA . VAL C 1 121 ? 15.539 -38.851 6.009 1.00 107.11 121 VAL C CA 1
ATOM 6460 C C . VAL C 1 121 ? 16.480 -37.727 6.447 1.00 104.17 121 VAL C C 1
ATOM 6461 O O . VAL C 1 121 ? 16.782 -36.829 5.656 1.00 101.84 121 VAL C O 1
ATOM 6465 N N . ARG C 1 122 ? 16.960 -37.785 7.682 1.00 103.73 122 ARG C N 1
ATOM 6466 C CA . ARG C 1 122 ? 17.638 -36.641 8.287 1.00 102.43 122 ARG C CA 1
ATOM 6467 C C . ARG C 1 122 ? 18.672 -35.927 7.395 1.00 102.52 122 ARG C C 1
ATOM 6468 O O . ARG C 1 122 ? 19.478 -36.557 6.704 1.00 105.60 122 ARG C O 1
ATOM 6476 N N . ASP C 1 123 ? 18.614 -34.598 7.409 1.00 100.38 123 ASP C N 1
ATOM 6477 C CA . ASP C 1 123 ? 19.563 -33.784 6.674 1.00 100.60 123 ASP C CA 1
ATOM 6478 C C . ASP C 1 123 ? 20.908 -33.841 7.382 1.00 103.33 123 ASP C C 1
ATOM 6479 O O . ASP C 1 123 ? 21.028 -33.433 8.539 1.00 103.08 123 ASP C O 1
ATOM 6484 N N . GLU C 1 124 ? 21.916 -34.341 6.672 1.00 107.14 124 GLU C N 1
ATOM 6485 C CA . GLU C 1 124 ? 23.213 -34.629 7.281 1.00 110.97 124 GLU C CA 1
ATOM 6486 C C . GLU C 1 124 ? 24.103 -33.401 7.519 1.00 109.71 124 GLU C C 1
ATOM 6487 O O . GLU C 1 124 ? 25.038 -33.460 8.321 1.00 112.18 124 GLU C O 1
ATOM 6493 N N . THR C 1 125 ? 23.819 -32.297 6.836 1.00 105.49 125 THR C N 1
ATOM 6494 C CA . THR C 1 125 ? 24.698 -31.122 6.903 1.00 105.88 125 THR C CA 1
ATOM 6495 C C . THR C 1 125 ? 23.966 -29.789 6.938 1.00 103.34 125 THR C C 1
ATOM 6496 O O . THR C 1 125 ? 24.594 -28.736 7.102 1.00 102.78 125 THR C O 1
ATOM 6500 N N . GLY C 1 126 ? 22.650 -29.835 6.755 1.00 101.86 126 GLY C N 1
ATOM 6501 C CA . GLY C 1 126 ? 21.830 -28.631 6.685 1.00 96.62 126 GLY C CA 1
ATOM 6502 C C . GLY C 1 126 ? 21.656 -28.097 5.272 1.00 95.97 126 GLY C C 1
ATOM 6503 O O . GLY C 1 126 ? 20.874 -27.173 5.051 1.00 95.40 126 GLY C O 1
ATOM 6504 N N . ALA C 1 127 ? 22.391 -28.669 4.321 1.00 97.69 127 ALA C N 1
ATOM 6505 C CA . ALA C 1 127 ? 22.347 -28.242 2.923 1.00 95.42 127 ALA C CA 1
ATOM 6506 C C . ALA C 1 127 ? 22.515 -29.432 1.974 1.00 98.72 127 ALA C C 1
ATOM 6507 O O . ALA C 1 127 ? 22.825 -29.264 0.789 1.00 99.86 127 ALA C O 1
ATOM 6509 N N . SER C 1 128 ? 22.311 -30.630 2.517 1.00 99.74 128 SER C N 1
ATOM 6510 C CA . SER C 1 128 ? 22.409 -31.888 1.777 1.00 101.94 128 SER C CA 1
ATOM 6511 C C . SER C 1 128 ? 21.432 -31.937 0.597 1.00 101.60 128 SER C C 1
ATOM 6512 O O . SER C 1 128 ? 20.256 -31.654 0.769 1.00 100.93 128 SER C O 1
ATOM 6515 N N . PRO C 1 129 ? 21.917 -32.301 -0.606 1.00 103.90 129 PRO C N 1
ATOM 6516 C CA . PRO C 1 129 ? 21.095 -32.310 -1.825 1.00 102.85 129 PRO C CA 1
ATOM 6517 C C . PRO C 1 129 ? 20.080 -33.442 -1.921 1.00 101.98 129 PRO C C 1
ATOM 6518 O O . PRO C 1 129 ? 19.467 -33.617 -2.977 1.00 102.83 129 PRO C O 1
ATOM 6522 N N . THR C 1 130 ? 19.902 -34.205 -0.846 1.00 101.30 130 THR C N 1
ATOM 6523 C CA . THR C 1 130 ? 18.957 -35.324 -0.867 1.00 103.48 130 THR C CA 1
ATOM 6524 C C . THR C 1 130 ? 17.533 -34.814 -1.022 1.00 98.35 130 THR C C 1
ATOM 6525 O O . THR C 1 130 ? 17.205 -33.756 -0.511 1.00 92.26 130 THR C O 1
ATOM 6529 N N . SER C 1 131 ? 16.706 -35.569 -1.741 1.00 100.41 131 SER C N 1
ATOM 6530 C CA . SER C 1 131 ? 15.301 -35.221 -1.948 1.00 98.14 131 SER C CA 1
ATOM 6531 C C . SER C 1 131 ? 14.616 -35.004 -0.612 1.00 96.72 131 SER C C 1
ATOM 6532 O O . SER C 1 131 ? 13.812 -34.077 -0.454 1.00 95.95 131 SER C O 1
ATOM 6535 N N . TRP C 1 132 ? 14.950 -35.857 0.353 1.00 97.79 132 TRP C N 1
ATOM 6536 C CA . TRP C 1 132 ? 14.379 -35.784 1.699 1.00 94.82 132 TRP C CA 1
ATOM 6537 C C . TRP C 1 132 ? 14.745 -34.487 2.430 1.00 90.18 132 TRP C C 1
ATOM 6538 O O . TRP C 1 132 ? 13.882 -33.848 3.032 1.00 87.07 132 TRP C O 1
ATOM 6549 N N . ALA C 1 133 ? 16.018 -34.103 2.365 1.00 89.31 133 ALA C N 1
ATOM 6550 C CA . ALA C 1 133 ? 16.481 -32.873 3.003 1.00 87.37 133 ALA C CA 1
ATOM 6551 C C . ALA C 1 133 ? 15.858 -31.663 2.338 1.00 86.37 133 ALA C C 1
ATOM 6552 O O . ALA C 1 133 ? 15.377 -30.758 3.023 1.00 84.97 133 ALA C O 1
ATOM 6554 N N . ILE C 1 134 ? 15.856 -31.659 1.005 1.00 86.73 134 ILE C N 1
ATOM 6555 C CA . ILE C 1 134 ? 15.282 -30.556 0.240 1.00 84.92 134 ILE C CA 1
ATOM 6556 C C . ILE C 1 134 ? 13.809 -30.361 0.595 1.00 83.14 134 ILE C C 1
ATOM 6557 O O . ILE C 1 134 ? 13.364 -29.219 0.803 1.00 80.28 134 ILE C O 1
ATOM 6562 N N . TRP C 1 135 ? 13.078 -31.466 0.717 1.00 82.74 135 TRP C N 1
ATOM 6563 C CA . TRP C 1 135 ? 11.717 -31.397 1.224 1.00 82.01 135 TRP C CA 1
ATOM 6564 C C . TRP C 1 135 ? 11.651 -30.804 2.623 1.00 79.53 135 TRP C C 1
ATOM 6565 O O . TRP C 1 135 ? 10.777 -29.992 2.901 1.00 78.76 135 TRP C O 1
ATOM 6576 N N . THR C 1 136 ? 12.553 -31.228 3.504 1.00 79.90 136 THR C N 1
ATOM 6577 C CA . THR C 1 136 ? 12.550 -30.740 4.885 1.00 79.10 136 THR C CA 1
ATOM 6578 C C . THR C 1 136 ? 12.782 -29.223 4.971 1.00 76.88 136 THR C C 1
ATOM 6579 O O . THR C 1 136 ? 11.971 -28.498 5.553 1.00 72.58 136 THR C O 1
ATOM 6583 N N . ARG C 1 137 ? 13.870 -28.751 4.366 1.00 77.46 137 ARG C N 1
ATOM 6584 C CA . ARG C 1 137 ? 14.187 -27.327 4.329 1.00 74.74 137 ARG C CA 1
ATOM 6585 C C . ARG C 1 137 ? 13.075 -26.496 3.695 1.00 74.73 137 ARG C C 1
ATOM 6586 O O . ARG C 1 137 ? 12.807 -25.374 4.136 1.00 74.42 137 ARG C O 1
ATOM 6594 N N . ALA C 1 138 ? 12.430 -27.043 2.666 1.00 75.91 138 ALA C N 1
ATOM 6595 C CA . ALA C 1 138 ? 11.401 -26.313 1.925 1.00 71.32 138 ALA C CA 1
ATOM 6596 C C . ALA C 1 138 ? 10.103 -26.235 2.710 1.00 68.52 138 ALA C C 1
ATOM 6597 O O . ALA C 1 138 ? 9.453 -25.201 2.725 1.00 68.72 138 ALA C O 1
ATOM 6599 N N . TRP C 1 139 ? 9.745 -27.332 3.369 1.00 69.43 139 TRP C N 1
ATOM 6600 C CA . TRP C 1 139 ? 8.546 -27.401 4.204 1.00 67.75 139 TRP C CA 1
ATOM 6601 C C . TRP C 1 139 ? 8.667 -26.453 5.402 1.00 66.70 139 TRP C C 1
ATOM 6602 O O . TRP C 1 139 ? 7.735 -25.719 5.733 1.00 65.39 139 TRP C O 1
ATOM 6613 N N . THR C 1 140 ? 9.825 -26.478 6.045 1.00 66.95 140 THR C N 1
ATOM 6614 C CA . THR C 1 140 ? 10.128 -25.533 7.097 1.00 65.44 140 THR C CA 1
ATOM 6615 C C . THR C 1 140 ? 9.918 -24.105 6.566 1.00 63.54 140 THR C C 1
ATOM 6616 O O . THR C 1 140 ? 9.234 -23.304 7.203 1.00 61.79 140 THR C O 1
ATOM 6620 N N . ALA C 1 141 ? 10.463 -23.813 5.383 1.00 63.49 141 ALA C N 1
ATOM 6621 C CA . ALA C 1 141 ? 10.352 -22.480 4.784 1.00 60.92 141 ALA C CA 1
ATOM 6622 C C . ALA C 1 141 ? 8.903 -22.049 4.589 1.00 59.03 141 ALA C C 1
ATOM 6623 O O . ALA C 1 141 ? 8.534 -20.897 4.859 1.00 57.73 141 ALA C O 1
ATOM 6625 N N . GLU C 1 142 ? 8.076 -22.983 4.147 1.00 59.36 142 GLU C N 1
ATOM 6626 C CA . GLU C 1 142 ? 6.661 -22.695 3.953 1.00 60.63 142 GLU C CA 1
ATOM 6627 C C . GLU C 1 142 ? 5.951 -22.500 5.277 1.00 60.60 142 GLU C C 1
ATOM 6628 O O . GLU C 1 142 ? 5.039 -21.678 5.352 1.00 61.67 142 GLU C O 1
ATOM 6634 N N . GLU C 1 143 ? 6.363 -23.243 6.311 1.00 59.42 143 GLU C N 1
ATOM 6635 C CA . GLU C 1 143 ? 5.719 -23.169 7.629 1.00 56.96 143 GLU C CA 1
ATOM 6636 C C . GLU C 1 143 ? 6.050 -21.882 8.350 1.00 55.45 143 GLU C C 1
ATOM 6637 O O . GLU C 1 143 ? 5.198 -21.290 9.005 1.00 58.18 143 GLU C O 1
ATOM 6643 N N . ASN C 1 144 ? 7.298 -21.458 8.244 1.00 52.30 144 ASN C N 1
ATOM 6644 C CA . ASN C 1 144 ? 7.706 -20.199 8.795 1.00 48.74 144 ASN C CA 1
ATOM 6645 C C . ASN C 1 144 ? 6.695 -19.081 8.502 1.00 48.36 144 ASN C C 1
ATOM 6646 O O . ASN C 1 144 ? 6.544 -18.155 9.290 1.00 51.22 144 ASN C O 1
ATOM 6651 N N . ARG C 1 145 ? 5.976 -19.166 7.390 1.00 50.21 145 ARG C N 1
ATOM 6652 C CA . ARG C 1 145 ? 5.035 -18.099 7.034 1.00 47.58 145 ARG C CA 1
ATOM 6653 C C . ARG C 1 145 ? 3.863 -18.108 7.993 1.00 46.63 145 ARG C C 1
ATOM 6654 O O . ARG C 1 145 ? 3.440 -17.063 8.436 1.00 50.16 145 ARG C O 1
ATOM 6662 N N . HIS C 1 146 ? 3.375 -19.287 8.360 1.00 48.12 146 HIS C N 1
ATOM 6663 C CA . HIS C 1 146 ? 2.239 -19.392 9.290 1.00 50.25 146 HIS C CA 1
ATOM 6664 C C . HIS C 1 146 ? 2.448 -18.668 10.620 1.00 48.83 146 HIS C C 1
ATOM 6665 O O . HIS C 1 146 ? 1.598 -17.899 11.057 1.00 48.61 146 HIS C O 1
ATOM 6672 N N . GLY C 1 147 ? 3.571 -18.933 11.274 1.00 49.85 147 GLY C N 1
ATOM 6673 C CA . GLY C 1 147 ? 3.883 -18.242 12.508 1.00 47.54 147 GLY C CA 1
ATOM 6674 C C . GLY C 1 147 ? 3.829 -16.737 12.342 1.00 46.25 147 GLY C C 1
ATOM 6675 O O . GLY C 1 147 ? 3.051 -16.085 13.009 1.00 46.64 147 GLY C O 1
ATOM 6676 N N . ASP C 1 148 ? 4.655 -16.200 11.441 1.00 45.59 148 ASP C N 1
ATOM 6677 C CA . ASP C 1 148 ? 4.700 -14.776 11.158 1.00 45.15 148 ASP C CA 1
ATOM 6678 C C . ASP C 1 148 ? 3.340 -14.133 10.957 1.00 44.38 148 ASP C C 1
ATOM 6679 O O . ASP C 1 148 ? 3.014 -13.133 11.625 1.00 44.87 148 ASP C O 1
ATOM 6684 N N . LEU C 1 149 ? 2.560 -14.681 10.027 1.00 39.56 149 LEU C N 1
ATOM 6685 C CA . LEU C 1 149 ? 1.292 -14.066 9.685 1.00 39.82 149 LEU C CA 1
ATOM 6686 C C . LEU C 1 149 ? 0.420 -13.973 10.920 1.00 40.79 149 LEU C C 1
ATOM 6687 O O . LEU C 1 149 ? -0.060 -12.896 11.263 1.00 40.74 149 LEU C O 1
ATOM 6692 N N . LEU C 1 150 ? 0.236 -15.095 11.600 1.00 41.45 150 LEU C N 1
ATOM 6693 C CA . LEU C 1 150 ? -0.570 -15.118 12.811 1.00 41.25 150 LEU C CA 1
ATOM 6694 C C . LEU C 1 150 ? -0.019 -14.198 13.910 1.00 41.68 150 LEU C C 1
ATOM 6695 O O . LEU C 1 150 ? -0.774 -13.451 14.542 1.00 41.67 150 LEU C O 1
ATOM 6700 N N . ASN C 1 151 ? 1.293 -14.246 14.127 1.00 40.68 151 ASN C N 1
ATOM 6701 C CA . ASN C 1 151 ? 1.935 -13.391 15.100 1.00 39.61 151 ASN C CA 1
ATOM 6702 C C . ASN C 1 151 ? 1.548 -11.936 14.870 1.00 39.56 151 ASN C C 1
ATOM 6703 O O . ASN C 1 151 ? 0.986 -11.296 15.755 1.00 39.08 151 ASN C O 1
ATOM 6708 N N . LYS C 1 152 ? 1.813 -11.420 13.677 1.00 38.00 152 LYS C N 1
ATOM 6709 C CA . LYS C 1 152 ? 1.530 -10.007 13.406 1.00 37.59 152 LYS C CA 1
ATOM 6710 C C . LYS C 1 152 ? 0.054 -9.664 13.450 1.00 38.57 152 LYS C C 1
ATOM 6711 O O . LYS C 1 152 ? -0.321 -8.559 13.856 1.00 37.50 152 LYS C O 1
ATOM 6717 N N . TYR C 1 153 ? -0.788 -10.607 13.046 1.00 39.08 153 TYR C N 1
ATOM 6718 C CA . TYR C 1 153 ? -2.204 -10.376 13.177 1.00 34.19 153 TYR C CA 1
ATOM 6719 C C . TYR C 1 153 ? -2.516 -10.242 14.633 1.00 32.83 153 TYR C C 1
ATOM 6720 O O . TYR C 1 153 ? -3.127 -9.277 15.030 1.00 36.06 153 TYR C O 1
ATOM 6729 N N . LEU C 1 154 ? -2.078 -11.197 15.440 1.00 36.12 154 LEU C N 1
ATOM 6730 C CA . LEU C 1 154 ? -2.364 -11.142 16.880 1.00 35.62 154 LEU C CA 1
ATOM 6731 C C . LEU C 1 154 ? -1.853 -9.873 17.512 1.00 33.98 154 LEU C C 1
ATOM 6732 O O . LEU C 1 154 ? -2.594 -9.203 18.216 1.00 36.27 154 LEU C O 1
ATOM 6737 N N . TYR C 1 155 ? -0.596 -9.542 17.224 1.00 33.80 155 TYR C N 1
ATOM 6738 C CA . TYR C 1 155 ? 0.024 -8.303 17.648 1.00 29.90 155 TYR C CA 1
ATOM 6739 C C . TYR C 1 155 ? -0.849 -7.089 17.356 1.00 29.80 155 TYR C C 1
ATOM 6740 O O . TYR C 1 155 ? -1.196 -6.378 18.264 1.00 29.35 155 TYR C O 1
ATOM 6749 N N . LEU C 1 156 ? -1.200 -6.849 16.096 1.00 30.58 156 LEU C N 1
ATOM 6750 C CA . LEU C 1 156 ? -1.975 -5.668 15.726 1.00 26.91 156 LEU C CA 1
ATOM 6751 C C . LEU C 1 156 ? -3.335 -5.670 16.384 1.00 29.55 156 LEU C C 1
ATOM 6752 O O . LEU C 1 156 ? -3.864 -4.616 16.735 1.00 30.79 156 LEU C O 1
ATOM 6757 N N . SER C 1 157 ? -3.906 -6.850 16.576 1.00 29.55 157 SER C N 1
ATOM 6758 C CA . SER C 1 157 ? -5.290 -6.912 17.028 1.00 33.76 157 SER C CA 1
ATOM 6759 C C . SER C 1 157 ? -5.468 -6.139 18.320 1.00 32.98 157 SER C C 1
ATOM 6760 O O . SER C 1 157 ? -6.440 -5.421 18.481 1.00 38.00 157 SER C O 1
ATOM 6763 N N . GLY C 1 158 ? -4.540 -6.311 19.246 1.00 35.17 158 GLY C N 1
ATOM 6764 C CA . GLY C 1 158 ? -4.614 -5.633 20.519 1.00 35.16 158 GLY C CA 1
ATOM 6765 C C . GLY C 1 158 ? -5.540 -6.312 21.494 1.00 31.19 158 GLY C C 1
ATOM 6766 O O . GLY C 1 158 ? -5.919 -5.721 22.490 1.00 32.48 158 GLY C O 1
ATOM 6767 N N . ARG C 1 159 ? -5.889 -7.554 21.223 1.00 32.38 159 ARG C N 1
ATOM 6768 C CA . ARG C 1 159 ? -6.825 -8.258 22.083 1.00 34.84 159 ARG C CA 1
ATOM 6769 C C . ARG C 1 159 ? -6.137 -9.290 22.966 1.00 33.28 159 ARG C C 1
ATOM 6770 O O . ARG C 1 159 ? -6.731 -9.816 23.893 1.00 34.79 159 ARG C O 1
ATOM 6778 N N . VAL C 1 160 ? -4.885 -9.574 22.666 1.00 34.63 160 VAL C N 1
ATOM 6779 C CA . VAL C 1 160 ? -4.135 -10.591 23.400 1.00 37.61 160 VAL C CA 1
ATOM 6780 C C . VAL C 1 160 ? -2.898 -9.977 24.053 1.00 36.89 160 VAL C C 1
ATOM 6781 O O . VAL C 1 160 ? -2.555 -8.840 23.766 1.00 38.84 160 VAL C O 1
ATOM 6785 N N . ASP C 1 161 ? -2.231 -10.734 24.916 1.00 37.53 161 ASP C N 1
ATOM 6786 C CA . ASP C 1 161 ? -1.072 -10.239 25.653 1.00 36.36 161 ASP C CA 1
ATOM 6787 C C . ASP C 1 161 ? 0.229 -10.712 25.012 1.00 37.56 161 ASP C C 1
ATOM 6788 O O . ASP C 1 161 ? 0.799 -11.726 25.427 1.00 38.30 161 ASP C O 1
ATOM 6793 N N . MET C 1 162 ? 0.717 -9.974 24.015 1.00 39.17 162 MET C N 1
ATOM 6794 C CA . MET C 1 162 ? 1.898 -10.432 23.262 1.00 38.89 162 MET C CA 1
ATOM 6795 C C . MET C 1 162 ? 3.081 -10.823 24.141 1.00 40.15 162 MET C C 1
ATOM 6796 O O . MET C 1 162 ? 3.829 -11.736 23.815 1.00 43.80 162 MET C O 1
ATOM 6801 N N . ARG C 1 163 ? 3.252 -10.157 25.272 1.00 40.41 163 ARG C N 1
ATOM 6802 C CA . ARG C 1 163 ? 4.390 -10.488 26.108 1.00 38.01 163 ARG C CA 1
ATOM 6803 C C . ARG C 1 163 ? 4.287 -11.894 26.683 1.00 38.74 163 ARG C C 1
ATOM 6804 O O . ARG C 1 163 ? 5.263 -12.634 26.719 1.00 41.65 163 ARG C O 1
ATOM 6812 N N . GLN C 1 164 ? 3.096 -12.249 27.141 1.00 39.31 164 GLN C N 1
ATOM 6813 C CA . GLN C 1 164 ? 2.880 -13.534 27.750 1.00 37.97 164 GLN C CA 1
ATOM 6814 C C . GLN C 1 164 ? 2.922 -14.596 26.672 1.00 39.73 164 GLN C C 1
ATOM 6815 O O . GLN C 1 164 ? 3.397 -15.696 26.913 1.00 41.89 164 GLN C O 1
ATOM 6821 N N . ILE C 1 165 ? 2.456 -14.243 25.475 1.00 39.14 165 ILE C N 1
ATOM 6822 C CA . ILE C 1 165 ? 2.463 -15.160 24.367 1.00 38.70 165 ILE C CA 1
ATOM 6823 C C . ILE C 1 165 ? 3.910 -15.391 23.990 1.00 42.76 165 ILE C C 1
ATOM 6824 O O . ILE C 1 165 ? 4.337 -16.533 23.792 1.00 47.74 165 ILE C O 1
ATOM 6829 N N . GLU C 1 166 ? 4.679 -14.310 23.921 1.00 42.78 166 GLU C N 1
ATOM 6830 C CA . GLU C 1 166 ? 6.099 -14.412 23.606 1.00 43.31 166 GLU C CA 1
ATOM 6831 C C . GLU C 1 166 ? 6.846 -15.297 24.612 1.00 45.81 166 GLU C C 1
ATOM 6832 O O . GLU C 1 166 ? 7.720 -16.079 24.234 1.00 48.81 166 GLU C O 1
ATOM 6838 N N . LYS C 1 167 ? 6.471 -15.175 25.883 1.00 44.29 167 LYS C N 1
ATOM 6839 C CA . LYS C 1 167 ? 7.054 -15.954 26.954 1.00 46.85 167 LYS C CA 1
ATOM 6840 C C . LYS C 1 167 ? 6.730 -17.441 26.791 1.00 50.72 167 LYS C C 1
ATOM 6841 O O . LYS C 1 167 ? 7.605 -18.287 26.960 1.00 53.75 167 LYS C O 1
ATOM 6847 N N . THR C 1 168 ? 5.474 -17.747 26.464 1.00 48.98 168 THR C N 1
ATOM 6848 C CA . THR C 1 168 ? 5.025 -19.120 26.284 1.00 48.93 168 THR C CA 1
ATOM 6849 C C . THR C 1 168 ? 5.869 -19.785 25.201 1.00 51.61 168 THR C C 1
ATOM 6850 O O . THR C 1 168 ? 6.350 -20.914 25.378 1.00 54.95 168 THR C O 1
ATOM 6854 N N . ILE C 1 169 ? 6.062 -19.055 24.105 1.00 48.16 169 ILE C N 1
ATOM 6855 C CA . ILE C 1 169 ? 6.840 -19.509 22.970 1.00 48.56 169 ILE C CA 1
ATOM 6856 C C . ILE C 1 169 ? 8.259 -19.847 23.412 1.00 53.83 169 ILE C C 1
ATOM 6857 O O . ILE C 1 169 ? 8.814 -20.857 22.962 1.00 57.78 169 ILE C O 1
ATOM 6862 N N . GLN C 1 170 ? 8.840 -19.028 24.297 1.00 51.76 170 GLN C N 1
ATOM 6863 C CA . GLN C 1 170 ? 10.203 -19.280 24.768 1.00 50.98 170 GLN C CA 1
ATOM 6864 C C . GLN C 1 170 ? 10.262 -20.540 25.624 1.00 56.37 170 GLN C C 1
ATOM 6865 O O . GLN C 1 170 ? 11.190 -21.344 25.509 1.00 61.84 170 GLN C O 1
ATOM 6871 N N . TYR C 1 171 ? 9.261 -20.706 26.479 1.00 57.61 171 TYR C N 1
ATOM 6872 C CA . TYR C 1 171 ? 9.139 -21.886 27.305 1.00 59.31 171 TYR C CA 1
ATOM 6873 C C . TYR C 1 171 ? 8.979 -23.116 26.427 1.00 62.10 171 TYR C C 1
ATOM 6874 O O . TYR C 1 171 ? 9.610 -24.144 26.683 1.00 64.30 171 TYR C O 1
ATOM 6883 N N . LEU C 1 172 ? 8.161 -22.992 25.380 1.00 60.56 172 LEU C N 1
ATOM 6884 C CA . LEU C 1 172 ? 7.919 -24.077 24.422 1.00 60.80 172 LEU C CA 1
ATOM 6885 C C . LEU C 1 172 ? 9.145 -24.508 23.620 1.00 62.17 172 LEU C C 1
ATOM 6886 O O . LEU C 1 172 ? 9.476 -25.688 23.582 1.00 65.96 172 LEU C O 1
ATOM 6891 N N . ILE C 1 173 ? 9.813 -23.563 22.969 1.00 59.60 173 ILE C N 1
ATOM 6892 C CA . ILE C 1 173 ? 10.998 -23.893 22.178 1.00 59.58 173 ILE C CA 1
ATOM 6893 C C . ILE C 1 173 ? 12.087 -24.533 23.043 1.00 63.46 173 ILE C C 1
ATOM 6894 O O . ILE C 1 173 ? 12.784 -25.456 22.606 1.00 68.27 173 ILE C O 1
ATOM 6899 N N . GLY C 1 174 ? 12.216 -24.057 24.277 1.00 63.76 174 GLY C N 1
ATOM 6900 C CA . GLY C 1 174 ? 13.204 -24.610 25.205 1.00 64.90 174 GLY C CA 1
ATOM 6901 C C . GLY C 1 174 ? 12.817 -25.942 25.822 1.00 66.68 174 GLY C C 1
ATOM 6902 O O . GLY C 1 174 ? 13.670 -26.650 26.326 1.00 69.26 174 GLY C O 1
ATOM 6903 N N . SER C 1 175 ? 11.527 -26.262 25.803 1.00 67.13 175 SER C N 1
ATOM 6904 C CA . SER C 1 175 ? 11.019 -27.531 26.310 1.00 70.48 175 SER C CA 1
ATOM 6905 C C . SER C 1 175 ? 11.236 -28.602 25.270 1.00 73.19 175 SER C C 1
ATOM 6906 O O . SER C 1 175 ? 11.572 -29.738 25.578 1.00 77.22 175 SER C O 1
ATOM 6909 N N . GLY C 1 176 ? 11.025 -28.215 24.024 1.00 73.03 176 GLY C N 1
ATOM 6910 C CA . GLY C 1 176 ? 11.054 -29.141 22.913 1.00 74.51 176 GLY C CA 1
ATOM 6911 C C . GLY C 1 176 ? 9.812 -29.995 22.915 1.00 74.55 176 GLY C C 1
ATOM 6912 O O . GLY C 1 176 ? 8.820 -29.693 23.582 1.00 70.63 176 GLY C O 1
ATOM 6913 N N . MET C 1 177 ? 9.892 -31.075 22.157 1.00 78.61 177 MET C N 1
ATOM 6914 C CA . MET C 1 177 ? 8.828 -32.041 22.063 1.00 81.94 177 MET C CA 1
ATOM 6915 C C . MET C 1 177 ? 9.475 -33.422 21.943 1.00 87.02 177 MET C C 1
ATOM 6916 O O . MET C 1 177 ? 10.632 -33.536 21.519 1.00 88.09 177 MET C O 1
ATOM 6921 N N . ASP C 1 178 ? 8.748 -34.457 22.358 1.00 90.21 178 ASP C N 1
ATOM 6922 C CA . ASP C 1 178 ? 9.113 -35.846 22.050 1.00 93.53 178 ASP C CA 1
ATOM 6923 C C . ASP C 1 178 ? 7.860 -36.565 21.558 1.00 93.06 178 ASP C C 1
ATOM 6924 O O . ASP C 1 178 ? 7.105 -37.145 22.353 1.00 92.49 178 ASP C O 1
ATOM 6929 N N . PRO C 1 179 ? 7.639 -36.539 20.238 1.00 91.15 179 PRO C N 1
ATOM 6930 C CA . PRO C 1 179 ? 6.404 -37.050 19.665 1.00 92.53 179 PRO C CA 1
ATOM 6931 C C . PRO C 1 179 ? 6.361 -38.575 19.698 1.00 97.76 179 PRO C C 1
ATOM 6932 O O . PRO C 1 179 ? 5.415 -39.183 19.190 1.00 98.02 179 PRO C O 1
ATOM 6936 N N . ARG C 1 180 ? 7.387 -39.167 20.311 1.00 100.32 180 ARG C N 1
ATOM 6937 C CA . ARG C 1 180 ? 7.510 -40.604 20.468 1.00 103.65 180 ARG C CA 1
ATOM 6938 C C . ARG C 1 180 ? 7.499 -41.292 19.106 1.00 105.70 180 ARG C C 1
ATOM 6939 O O . ARG C 1 180 ? 6.822 -42.298 18.897 1.00 109.00 180 ARG C O 1
ATOM 6947 N N . THR C 1 181 ? 8.259 -40.725 18.179 1.00 105.08 181 THR C N 1
ATOM 6948 C CA . THR C 1 181 ? 8.406 -41.280 16.841 1.00 104.47 181 THR C CA 1
ATOM 6949 C C . THR C 1 181 ? 9.613 -42.194 16.785 1.00 107.96 181 THR C C 1
ATOM 6950 O O . THR C 1 181 ? 9.819 -42.895 15.792 1.00 110.12 181 THR C O 1
ATOM 6954 N N . GLU C 1 182 ? 10.422 -42.150 17.846 1.00 108.47 182 GLU C N 1
ATOM 6955 C CA . GLU C 1 182 ? 11.542 -43.089 18.051 1.00 114.29 182 GLU C CA 1
ATOM 6956 C C . GLU C 1 182 ? 12.523 -43.133 16.867 1.00 112.92 182 GLU C C 1
ATOM 6957 O O . GLU C 1 182 ? 13.092 -44.179 16.555 1.00 116.18 182 GLU C O 1
ATOM 6963 N N . ASN C 1 183 ? 12.715 -41.976 16.231 1.00 106.97 183 ASN C N 1
ATOM 6964 C CA . ASN C 1 183 ? 13.552 -41.812 15.032 1.00 105.18 183 ASN C CA 1
ATOM 6965 C C . ASN C 1 183 ? 13.103 -42.628 13.831 1.00 106.99 183 ASN C C 1
ATOM 6966 O O . ASN C 1 183 ? 13.839 -42.759 12.855 1.00 107.67 183 ASN C O 1
ATOM 6971 N N . SER C 1 184 ? 11.893 -43.175 13.908 1.00 107.25 184 SER C N 1
ATOM 6972 C CA . SER C 1 184 ? 11.342 -43.989 12.830 1.00 108.55 184 SER C CA 1
ATOM 6973 C C . SER C 1 184 ? 10.551 -43.141 11.845 1.00 105.89 184 SER C C 1
ATOM 6974 O O . SER C 1 184 ? 9.580 -42.486 12.236 1.00 102.93 184 SER C O 1
ATOM 6977 N N . PRO C 1 185 ? 10.955 -43.155 10.561 1.00 105.75 185 PRO C N 1
ATOM 6978 C CA . PRO C 1 185 ? 10.146 -42.474 9.557 1.00 103.41 185 PRO C CA 1
ATOM 6979 C C . PRO C 1 185 ? 8.775 -43.129 9.367 1.00 104.42 185 PRO C C 1
ATOM 6980 O O . PRO C 1 185 ? 7.836 -42.463 8.941 1.00 104.96 185 PRO C O 1
ATOM 6984 N N . TYR C 1 186 ? 8.660 -44.411 9.704 1.00 106.55 186 TYR C N 1
ATOM 6985 C CA . TYR C 1 186 ? 7.369 -45.098 9.717 1.00 108.97 186 TYR C CA 1
ATOM 6986 C C . TYR C 1 186 ? 6.395 -44.396 10.660 1.00 107.46 186 TYR C C 1
ATOM 6987 O O . TYR C 1 186 ? 5.300 -43.998 10.261 1.00 104.63 186 TYR C O 1
ATOM 6996 N N . LEU C 1 187 ? 6.819 -44.241 11.911 1.00 109.01 187 LEU C N 1
ATOM 6997 C CA . LEU C 1 187 ? 6.021 -43.586 12.939 1.00 106.60 187 LEU C CA 1
ATOM 6998 C C . LEU C 1 187 ? 5.972 -42.087 12.676 1.00 104.34 187 LEU C C 1
ATOM 6999 O O . LEU C 1 187 ? 4.916 -41.457 12.811 1.00 104.95 187 LEU C O 1
ATOM 7004 N N . GLY C 1 188 ? 7.118 -41.529 12.288 1.00 103.65 188 GLY C N 1
ATOM 7005 C CA . GLY C 1 188 ? 7.271 -40.087 12.092 1.00 98.62 188 GLY C CA 1
ATOM 7006 C C . GLY C 1 188 ? 6.385 -39.545 10.996 1.00 96.48 188 GLY C C 1
ATOM 7007 O O . GLY C 1 188 ? 5.735 -38.519 11.173 1.00 94.41 188 GLY C O 1
ATOM 7008 N N . PHE C 1 189 ? 6.348 -40.246 9.868 1.00 97.10 189 PHE C N 1
ATOM 7009 C CA . PHE C 1 189 ? 5.543 -39.809 8.745 1.00 95.87 189 PHE C CA 1
ATOM 7010 C C . PHE C 1 189 ? 4.063 -40.083 8.924 1.00 96.79 189 PHE C C 1
ATOM 7011 O O . PHE C 1 189 ? 3.235 -39.420 8.307 1.00 96.61 189 PHE C O 1
ATOM 7019 N N . ILE C 1 190 ? 3.731 -41.053 9.769 1.00 100.26 190 ILE C N 1
ATOM 7020 C CA . ILE C 1 190 ? 2.344 -41.254 10.199 1.00 101.30 190 ILE C CA 1
ATOM 7021 C C . ILE C 1 190 ? 1.932 -40.124 11.166 1.00 98.05 190 ILE C C 1
ATOM 7022 O O . ILE C 1 190 ? 0.814 -39.591 11.086 1.00 95.40 190 ILE C O 1
ATOM 7027 N N . TYR C 1 191 ? 2.848 -39.753 12.059 1.00 97.67 191 TYR C N 1
ATOM 7028 C CA . TYR C 1 191 ? 2.638 -38.618 12.942 1.00 95.66 191 TYR C CA 1
ATOM 7029 C C . TYR C 1 191 ? 2.341 -37.352 12.126 1.00 92.37 191 TYR C C 1
ATOM 7030 O O . TYR C 1 191 ? 1.232 -36.814 12.193 1.00 91.03 191 TYR C O 1
ATOM 7039 N N . THR C 1 192 ? 3.318 -36.902 11.338 1.00 89.69 192 THR C N 1
ATOM 7040 C CA . THR C 1 192 ? 3.138 -35.727 10.494 1.00 86.29 192 THR C CA 1
ATOM 7041 C C . THR C 1 192 ? 1.886 -35.830 9.612 1.00 87.89 192 THR C C 1
ATOM 7042 O O . THR C 1 192 ? 1.191 -34.844 9.419 1.00 86.58 192 THR C O 1
ATOM 7046 N N . SER C 1 193 ? 1.593 -37.021 9.093 1.00 91.53 193 SER C N 1
ATOM 7047 C CA . SER C 1 193 ? 0.377 -37.230 8.297 1.00 95.11 193 SER C CA 1
ATOM 7048 C C . SER C 1 193 ? -0.851 -36.814 9.090 1.00 94.85 193 SER C C 1
ATOM 7049 O O . SER C 1 193 ? -1.743 -36.127 8.574 1.00 93.65 193 SER C O 1
ATOM 7052 N N . PHE C 1 194 ? -0.877 -37.246 10.348 1.00 95.88 194 PHE C N 1
ATOM 7053 C CA . PHE C 1 194 ? -2.001 -37.027 11.239 1.00 96.49 194 PHE C CA 1
ATOM 7054 C C . PHE C 1 194 ? -2.041 -35.578 11.682 1.00 94.27 194 PHE C C 1
ATOM 7055 O O . PHE C 1 194 ? -3.092 -34.943 11.627 1.00 94.60 194 PHE C O 1
ATOM 7063 N N . GLN C 1 195 ? -0.893 -35.062 12.115 1.00 91.26 195 GLN C N 1
ATOM 7064 C CA . GLN C 1 195 ? -0.780 -33.679 12.579 1.00 87.54 195 GLN C CA 1
ATOM 7065 C C . GLN C 1 195 ? -1.200 -32.655 11.538 1.00 85.31 195 GLN C C 1
ATOM 7066 O O . GLN C 1 195 ? -1.961 -31.735 11.844 1.00 83.84 195 GLN C O 1
ATOM 7072 N N . GLU C 1 196 ? -0.707 -32.820 10.311 1.00 83.58 196 GLU C N 1
ATOM 7073 C CA . GLU C 1 196 ? -1.000 -31.876 9.241 1.00 80.25 196 GLU C CA 1
ATOM 7074 C C . GLU C 1 196 ? -2.488 -31.819 8.933 1.00 80.69 196 GLU C C 1
ATOM 7075 O O . GLU C 1 196 ? -3.022 -30.748 8.630 1.00 80.92 196 GLU C O 1
ATOM 7081 N N . ARG C 1 197 ? -3.160 -32.961 9.038 1.00 81.37 197 ARG C N 1
ATOM 7082 C CA . ARG C 1 197 ? -4.606 -32.993 8.862 1.00 83.69 197 ARG C CA 1
ATOM 7083 C C . ARG C 1 197 ? -5.297 -32.358 10.054 1.00 83.39 197 ARG C C 1
ATOM 7084 O O . ARG C 1 197 ? -6.329 -31.702 9.899 1.00 82.40 197 ARG C O 1
ATOM 7092 N N . ALA C 1 198 ? -4.719 -32.550 11.239 1.00 84.58 198 ALA C N 1
ATOM 7093 C CA . ALA C 1 198 ? -5.288 -32.011 12.477 1.00 83.60 198 ALA C CA 1
ATOM 7094 C C . ALA C 1 198 ? -5.343 -30.473 12.443 1.00 81.23 198 ALA C C 1
ATOM 7095 O O . ALA C 1 198 ? -6.399 -29.869 12.676 1.00 80.04 198 ALA C O 1
ATOM 7097 N N . THR C 1 199 ? -4.210 -29.851 12.129 1.00 78.56 199 THR C N 1
ATOM 7098 C CA . THR C 1 199 ? -4.162 -28.401 11.981 1.00 77.57 199 THR C CA 1
ATOM 7099 C C . THR C 1 199 ? -5.085 -27.943 10.835 1.00 78.34 199 THR C C 1
ATOM 7100 O O . THR C 1 199 ? -5.755 -26.910 10.944 1.00 76.52 199 THR C O 1
ATOM 7104 N N . PHE C 1 200 ? -5.137 -28.720 9.752 1.00 78.58 200 PHE C N 1
ATOM 7105 C CA . PHE C 1 200 ? -6.007 -28.380 8.629 1.00 79.56 200 PHE C CA 1
ATOM 7106 C C . PHE C 1 200 ? -7.469 -28.212 9.079 1.00 80.88 200 PHE C C 1
ATOM 7107 O O . PHE C 1 200 ? -8.136 -27.245 8.697 1.00 80.27 200 PHE C O 1
ATOM 7115 N N . ILE C 1 201 ? -7.950 -29.147 9.901 1.00 82.55 201 ILE C N 1
ATOM 7116 C CA . ILE C 1 201 ? -9.331 -29.107 10.406 1.00 82.54 201 ILE C CA 1
ATOM 7117 C C . ILE C 1 201 ? -9.484 -27.911 11.346 1.00 80.19 201 ILE C C 1
ATOM 7118 O O . ILE C 1 201 ? -10.484 -27.193 11.294 1.00 78.77 201 ILE C O 1
ATOM 7123 N N . SER C 1 202 ? -8.475 -27.702 12.192 1.00 77.78 202 SER C N 1
ATOM 7124 C CA . SER C 1 202 ? -8.454 -26.581 13.125 1.00 73.18 202 SER C CA 1
ATOM 7125 C C . SER C 1 202 ? -8.611 -25.285 12.369 1.00 72.15 202 SER C C 1
ATOM 7126 O O . SER C 1 202 ? -9.569 -24.535 12.580 1.00 71.59 202 SER C O 1
ATOM 7129 N N . HIS C 1 203 ? -7.654 -25.039 11.481 1.00 70.27 203 HIS C N 1
ATOM 7130 C CA . HIS C 1 203 ? -7.583 -23.802 10.739 1.00 65.36 203 HIS C CA 1
ATOM 7131 C C . HIS C 1 203 ? -8.836 -23.554 9.905 1.00 65.71 203 HIS C C 1
ATOM 7132 O O . HIS C 1 203 ? -9.369 -22.460 9.895 1.00 64.33 203 HIS C O 1
ATOM 7139 N N . GLY C 1 204 ? -9.330 -24.580 9.235 1.00 67.20 204 GLY C N 1
ATOM 7140 C CA . GLY C 1 204 ? -10.588 -24.455 8.516 1.00 70.09 204 GLY C CA 1
ATOM 7141 C C . GLY C 1 204 ? -11.759 -24.058 9.399 1.00 70.30 204 GLY C C 1
ATOM 7142 O O . GLY C 1 204 ? -12.695 -23.416 8.929 1.00 72.36 204 GLY C O 1
ATOM 7143 N N . ASN C 1 205 ? -11.716 -24.443 10.673 1.00 71.07 205 ASN C N 1
ATOM 7144 C CA . ASN C 1 205 ? -12.793 -24.114 11.607 1.00 71.17 205 ASN C CA 1
ATOM 7145 C C . ASN C 1 205 ? -12.667 -22.705 12.144 1.00 68.07 205 ASN C C 1
ATOM 7146 O O . ASN C 1 205 ? -13.658 -21.976 12.209 1.00 66.45 205 ASN C O 1
ATOM 7151 N N . THR C 1 206 ? -11.445 -22.326 12.519 1.00 65.25 206 THR C N 1
ATOM 7152 C CA . THR C 1 206 ? -11.164 -20.946 12.895 1.00 63.79 206 THR C CA 1
ATOM 7153 C C . THR C 1 206 ? -11.442 -20.014 11.714 1.00 62.72 206 THR C C 1
ATOM 7154 O O . THR C 1 206 ? -11.879 -18.889 11.917 1.00 63.50 206 THR C O 1
ATOM 7158 N N . ALA C 1 207 ? -11.213 -20.489 10.490 1.00 61.28 207 ALA C N 1
ATOM 7159 C CA . ALA C 1 207 ? -11.599 -19.745 9.301 1.00 60.48 207 ALA C CA 1
ATOM 7160 C C . ALA C 1 207 ? -13.108 -19.600 9.274 1.00 63.62 207 ALA C C 1
ATOM 7161 O O . ALA C 1 207 ? -13.626 -18.483 9.299 1.00 62.39 207 ALA C O 1
ATOM 7163 N N . ARG C 1 208 ? -13.805 -20.735 9.267 1.00 68.76 208 ARG C N 1
ATOM 7164 C CA . ARG C 1 208 ? -15.264 -20.762 9.203 1.00 73.59 208 ARG C CA 1
ATOM 7165 C C . ARG C 1 208 ? -15.890 -19.983 10.359 1.00 73.81 208 ARG C C 1
ATOM 7166 O O . ARG C 1 208 ? -16.929 -19.338 10.196 1.00 74.77 208 ARG C O 1
ATOM 7174 N N . GLN C 1 209 ? -15.240 -20.012 11.516 1.00 72.23 209 GLN C N 1
ATOM 7175 C CA . GLN C 1 209 ? -15.743 -19.280 12.670 1.00 71.51 209 GLN C CA 1
ATOM 7176 C C . GLN C 1 209 ? -15.473 -17.779 12.608 1.00 70.02 209 GLN C C 1
ATOM 7177 O O . GLN C 1 209 ? -16.306 -16.995 13.058 1.00 72.86 209 GLN C O 1
ATOM 7183 N N . ALA C 1 210 ? -14.324 -17.371 12.069 1.00 66.70 210 ALA C N 1
ATOM 7184 C CA . ALA C 1 210 ? -14.054 -15.935 11.884 1.00 61.80 210 ALA C CA 1
ATOM 7185 C C . ALA C 1 210 ? -15.030 -15.340 10.871 1.00 63.02 210 ALA C C 1
ATOM 7186 O O . ALA C 1 210 ? -15.458 -14.197 11.023 1.00 58.69 210 ALA C O 1
ATOM 7188 N N . LYS C 1 211 ? -15.383 -16.128 9.849 1.00 64.47 211 LYS C N 1
ATOM 7189 C CA . LYS C 1 211 ? -16.406 -15.728 8.878 1.00 67.80 211 LYS C CA 1
ATOM 7190 C C . LYS C 1 211 ? -17.645 -15.327 9.653 1.00 70.36 211 LYS C C 1
ATOM 7191 O O . LYS C 1 211 ? -18.154 -14.214 9.493 1.00 69.53 211 LYS C O 1
ATOM 7197 N N . GLU C 1 212 ? -18.093 -16.231 10.525 1.00 72.30 212 GLU C N 1
ATOM 7198 C CA . GLU C 1 212 ? -19.283 -16.032 11.359 1.00 73.78 212 GLU C CA 1
ATOM 7199 C C . GLU C 1 212 ? -19.230 -14.786 12.260 1.00 70.85 212 GLU C C 1
ATOM 7200 O O . GLU C 1 212 ? -20.204 -14.035 12.345 1.00 71.53 212 GLU C O 1
ATOM 7206 N N . HIS C 1 213 ? -18.094 -14.554 12.911 1.00 69.24 213 HIS C N 1
ATOM 7207 C CA . HIS C 1 213 ? -17.912 -13.337 13.719 1.00 70.01 213 HIS C CA 1
ATOM 7208 C C . HIS C 1 213 ? -17.774 -12.079 12.854 1.00 70.27 213 HIS C C 1
ATOM 7209 O O . HIS C 1 213 ? -17.462 -11.000 13.366 1.00 69.68 213 HIS C O 1
ATOM 7216 N N . GLY C 1 214 ? -17.995 -12.239 11.546 1.00 72.08 214 GLY C N 1
ATOM 7217 C CA . GLY C 1 214 ? -17.938 -11.148 10.565 1.00 69.83 214 GLY C CA 1
ATOM 7218 C C . GLY C 1 214 ? -16.567 -10.553 10.269 1.00 65.88 214 GLY C C 1
ATOM 7219 O O . GLY C 1 214 ? -16.451 -9.336 10.082 1.00 64.48 214 GLY C O 1
ATOM 7220 N N . ASP C 1 215 ? -15.531 -11.391 10.232 1.00 61.82 215 ASP C N 1
ATOM 7221 C CA . ASP C 1 215 ? -14.201 -10.932 9.848 1.00 57.52 215 ASP C CA 1
ATOM 7222 C C . ASP C 1 215 ? -13.598 -11.777 8.720 1.00 56.18 215 ASP C C 1
ATOM 7223 O O . ASP C 1 215 ? -12.889 -12.762 8.958 1.00 55.89 215 ASP C O 1
ATOM 7228 N N . ILE C 1 216 ? -13.855 -11.363 7.488 1.00 56.18 216 ILE C N 1
ATOM 7229 C CA . ILE C 1 216 ? -13.391 -12.129 6.341 1.00 58.45 216 ILE C CA 1
ATOM 7230 C C . ILE C 1 216 ? -11.874 -12.103 6.153 1.00 55.78 216 ILE C C 1
ATOM 7231 O O . ILE C 1 216 ? -11.284 -13.106 5.764 1.00 55.99 216 ILE C O 1
ATOM 7236 N N . LYS C 1 217 ? -11.247 -10.960 6.429 1.00 52.14 217 LYS C N 1
ATOM 7237 C CA . LYS C 1 217 ? -9.788 -10.863 6.357 1.00 49.82 217 LYS C CA 1
ATOM 7238 C C . LYS C 1 217 ? -9.087 -11.829 7.331 1.00 51.36 217 LYS C C 1
ATOM 7239 O O . LYS C 1 217 ? -8.009 -12.372 7.024 1.00 53.43 217 LYS C O 1
ATOM 7245 N N . LEU C 1 218 ? -9.702 -12.054 8.489 1.00 48.65 218 LEU C N 1
ATOM 7246 C CA . LEU C 1 218 ? -9.215 -13.075 9.391 1.00 48.04 218 LEU C CA 1
ATOM 7247 C C . LEU C 1 218 ? -9.492 -14.469 8.845 1.00 49.56 218 LEU C C 1
ATOM 7248 O O . LEU C 1 218 ? -8.676 -15.375 9.001 1.00 51.98 218 LEU C O 1
ATOM 7253 N N . ALA C 1 219 ? -10.641 -14.642 8.200 1.00 50.98 219 ALA C N 1
ATOM 7254 C CA . ALA C 1 219 ? -10.974 -15.937 7.622 1.00 51.45 219 ALA C CA 1
ATOM 7255 C C . ALA C 1 219 ? -9.934 -16.313 6.575 1.00 51.94 219 ALA C C 1
ATOM 7256 O O . ALA C 1 219 ? -9.505 -17.462 6.510 1.00 53.21 219 ALA C O 1
ATOM 7258 N N . GLN C 1 220 ? -9.517 -15.316 5.791 1.00 52.96 220 GLN C N 1
ATOM 7259 C CA . GLN C 1 220 ? -8.548 -15.485 4.712 1.00 53.41 220 GLN C CA 1
ATOM 7260 C C . GLN C 1 220 ? -7.215 -15.952 5.246 1.00 52.61 220 GLN C C 1
ATOM 7261 O O . GLN C 1 220 ? -6.609 -16.867 4.675 1.00 51.87 220 GLN C O 1
ATOM 7267 N N . ILE C 1 221 ? -6.772 -15.329 6.344 1.00 48.38 221 ILE C N 1
ATOM 7268 C CA . ILE C 1 221 ? -5.563 -15.766 7.044 1.00 47.16 221 ILE C CA 1
ATOM 7269 C C . ILE C 1 221 ? -5.609 -17.265 7.395 1.00 49.61 221 ILE C C 1
ATOM 7270 O O . ILE C 1 221 ? -4.753 -18.038 6.953 1.00 52.41 221 ILE C O 1
ATOM 7275 N N . CYS C 1 222 ? -6.613 -17.670 8.163 1.00 47.17 222 CYS C N 1
ATOM 7276 C CA . CYS C 1 222 ? -6.763 -19.061 8.522 1.00 51.63 222 CYS C CA 1
ATOM 7277 C C . CYS C 1 222 ? -6.934 -19.922 7.268 1.00 56.43 222 CYS C C 1
ATOM 7278 O O . CYS C 1 222 ? -6.342 -21.005 7.156 1.00 56.82 222 CYS C O 1
ATOM 7281 N N . GLY C 1 223 ? -7.728 -19.416 6.324 1.00 56.84 223 GLY C N 1
ATOM 7282 C CA . GLY C 1 223 ? -7.971 -20.080 5.057 1.00 57.78 223 GLY C CA 1
ATOM 7283 C C . GLY C 1 223 ? -6.698 -20.490 4.353 1.00 59.27 223 GLY C C 1
ATOM 7284 O O . GLY C 1 223 ? -6.499 -21.669 4.085 1.00 62.29 223 GLY C O 1
ATOM 7285 N N . THR C 1 224 ? -5.818 -19.530 4.073 1.00 57.01 224 THR C N 1
ATOM 7286 C CA . THR C 1 224 ? -4.664 -19.823 3.224 1.00 59.11 224 THR C CA 1
ATOM 7287 C C . THR C 1 224 ? -3.572 -20.578 3.963 1.00 58.05 224 THR C C 1
ATOM 7288 O O . THR C 1 224 ? -2.697 -21.164 3.339 1.00 61.92 224 THR C O 1
ATOM 7292 N N . ILE C 1 225 ? -3.611 -20.565 5.285 1.00 56.95 225 ILE C N 1
ATOM 7293 C CA . ILE C 1 225 ? -2.722 -21.436 6.030 1.00 56.38 225 ILE C CA 1
ATOM 7294 C C . ILE C 1 225 ? -3.198 -22.861 5.832 1.00 58.59 225 ILE C C 1
ATOM 7295 O O . ILE C 1 225 ? -2.422 -23.715 5.421 1.00 62.36 225 ILE C O 1
ATOM 7300 N N . ALA C 1 226 ? -4.479 -23.109 6.078 1.00 59.17 226 ALA C N 1
ATOM 7301 C CA . ALA C 1 226 ? -5.071 -24.430 5.824 1.00 61.58 226 ALA C CA 1
ATOM 7302 C C . ALA C 1 226 ? -4.654 -24.997 4.462 1.00 62.77 226 ALA C C 1
ATOM 7303 O O . ALA C 1 226 ? -4.311 -26.175 4.352 1.00 64.06 226 ALA C O 1
ATOM 7305 N N . ALA C 1 227 ? -4.667 -24.141 3.442 1.00 62.51 227 ALA C N 1
ATOM 7306 C CA . ALA C 1 227 ? -4.200 -24.501 2.112 1.00 65.22 227 ALA C CA 1
ATOM 7307 C C . ALA C 1 227 ? -2.851 -25.202 2.181 1.00 67.00 227 ALA C C 1
ATOM 7308 O O . ALA C 1 227 ? -2.707 -26.310 1.660 1.00 71.74 227 ALA C O 1
ATOM 7310 N N . ASP C 1 228 ? -1.873 -24.572 2.830 1.00 66.25 228 ASP C N 1
ATOM 7311 C CA . ASP C 1 228 ? -0.539 -25.170 2.971 1.00 69.75 228 ASP C CA 1
ATOM 7312 C C . ASP C 1 228 ? -0.624 -26.559 3.612 1.00 73.41 228 ASP C C 1
ATOM 7313 O O . ASP C 1 228 ? 0.076 -27.485 3.190 1.00 76.22 228 ASP C O 1
ATOM 7318 N N . GLU C 1 229 ? -1.495 -26.695 4.615 1.00 73.30 229 GLU C N 1
ATOM 7319 C CA . GLU C 1 229 ? -1.591 -27.928 5.387 1.00 75.98 229 GLU C CA 1
ATOM 7320 C C . GLU C 1 229 ? -2.204 -29.040 4.553 1.00 79.95 229 GLU C C 1
ATOM 7321 O O . GLU C 1 229 ? -1.733 -30.175 4.598 1.00 83.86 229 GLU C O 1
ATOM 7327 N N . LYS C 1 230 ? -3.241 -28.718 3.783 1.00 79.71 230 LYS C N 1
ATOM 7328 C CA . LYS C 1 230 ? -3.840 -29.683 2.847 1.00 82.67 230 LYS C CA 1
ATOM 7329 C C . LYS C 1 230 ? -2.783 -30.273 1.902 1.00 83.12 230 LYS C C 1
ATOM 7330 O O . LYS C 1 230 ? -2.795 -31.478 1.628 1.00 86.00 230 LYS C O 1
ATOM 7336 N N . ARG C 1 231 ? -1.875 -29.417 1.423 1.00 79.70 231 ARG C N 1
ATOM 7337 C CA . ARG C 1 231 ? -0.813 -29.830 0.509 1.00 80.79 231 ARG C CA 1
ATOM 7338 C C . ARG C 1 231 ? 0.223 -30.697 1.196 1.00 82.61 231 ARG C C 1
ATOM 7339 O O . ARG C 1 231 ? 0.608 -31.751 0.659 1.00 87.22 231 ARG C O 1
ATOM 7347 N N . HIS C 1 232 ? 0.683 -30.243 2.364 1.00 78.91 232 HIS C N 1
ATOM 7348 C CA . HIS C 1 232 ? 1.634 -31.010 3.161 1.00 80.78 232 HIS C CA 1
ATOM 7349 C C . HIS C 1 232 ? 1.063 -32.390 3.526 1.00 83.67 232 HIS C C 1
ATOM 7350 O O . HIS C 1 232 ? 1.756 -33.408 3.443 1.00 85.24 232 HIS C O 1
ATOM 7357 N N . GLU C 1 233 ? -0.211 -32.412 3.909 1.00 83.57 233 GLU C N 1
ATOM 7358 C CA . GLU C 1 233 ? -0.908 -33.655 4.257 1.00 87.70 233 GLU C CA 1
ATOM 7359 C C . GLU C 1 233 ? -0.950 -34.652 3.088 1.00 90.52 233 GLU C C 1
ATOM 7360 O O . GLU C 1 233 ? -0.749 -35.848 3.286 1.00 92.87 233 GLU C O 1
ATOM 7366 N N . THR C 1 234 ? -1.215 -34.144 1.883 1.00 89.93 234 THR C N 1
ATOM 7367 C CA . THR C 1 234 ? -1.197 -34.952 0.671 1.00 91.29 234 THR C CA 1
ATOM 7368 C C . THR C 1 234 ? 0.191 -35.565 0.469 1.00 93.18 234 THR C C 1
ATOM 7369 O O . THR C 1 234 ? 0.305 -36.765 0.190 1.00 96.35 234 THR C O 1
ATOM 7373 N N . ALA C 1 235 ? 1.236 -34.753 0.638 1.00 88.53 235 ALA C N 1
ATOM 7374 C CA . ALA C 1 235 ? 2.607 -35.238 0.501 1.00 89.74 235 ALA C CA 1
ATOM 7375 C C . ALA C 1 235 ? 2.891 -36.357 1.488 1.00 92.85 235 ALA C C 1
ATOM 7376 O O . ALA C 1 235 ? 3.391 -37.405 1.101 1.00 97.60 235 ALA C O 1
ATOM 7378 N N . TYR C 1 236 ? 2.543 -36.155 2.754 1.00 91.95 236 TYR C N 1
ATOM 7379 C CA . TYR C 1 236 ? 2.806 -37.169 3.776 1.00 93.22 236 TYR C CA 1
ATOM 7380 C C . TYR C 1 236 ? 1.929 -38.423 3.653 1.00 96.75 236 TYR C C 1
ATOM 7381 O O . TYR C 1 236 ? 2.426 -39.538 3.840 1.00 100.17 236 TYR C O 1
ATOM 7390 N N . THR C 1 237 ? 0.646 -38.249 3.321 1.00 96.90 237 THR C N 1
ATOM 7391 C CA . THR C 1 237 ? -0.250 -39.391 3.036 1.00 100.99 237 THR C CA 1
ATOM 7392 C C . THR C 1 237 ? 0.144 -40.149 1.764 1.00 105.31 237 THR C C 1
ATOM 7393 O O . THR C 1 237 ? -0.301 -41.284 1.545 1.00 108.49 237 THR C O 1
ATOM 7397 N N . LYS C 1 238 ? 0.965 -39.523 0.923 1.00 103.89 238 LYS C N 1
ATOM 7398 C CA . LYS C 1 238 ? 1.551 -40.237 -0.201 1.00 106.66 238 LYS C CA 1
ATOM 7399 C C . LYS C 1 238 ? 2.739 -41.090 0.263 1.00 108.13 238 LYS C C 1
ATOM 7400 O O . LYS C 1 238 ? 2.884 -42.235 -0.180 1.00 113.06 238 LYS C O 1
ATOM 7406 N N . ILE C 1 239 ? 3.563 -40.553 1.168 1.00 103.47 239 ILE C N 1
ATOM 7407 C CA . ILE C 1 239 ? 4.719 -41.303 1.678 1.00 105.05 239 ILE C CA 1
ATOM 7408 C C . ILE C 1 239 ? 4.300 -42.543 2.467 1.00 107.92 239 ILE C C 1
ATOM 7409 O O . ILE C 1 239 ? 4.986 -43.567 2.423 1.00 110.94 239 ILE C O 1
ATOM 7414 N N . VAL C 1 240 ? 3.178 -42.453 3.177 1.00 106.19 240 VAL C N 1
ATOM 7415 C CA . VAL C 1 240 ? 2.642 -43.614 3.897 1.00 108.69 240 VAL C CA 1
ATOM 7416 C C . VAL C 1 240 ? 2.053 -44.639 2.914 1.00 113.09 240 VAL C C 1
ATOM 7417 O O . VAL C 1 240 ? 2.258 -45.846 3.073 1.00 115.61 240 VAL C O 1
ATOM 7421 N N . GLU C 1 241 ? 1.351 -44.149 1.891 1.00 113.14 241 GLU C N 1
ATOM 7422 C CA . GLU C 1 241 ? 0.802 -45.003 0.829 1.00 116.20 241 GLU C CA 1
ATOM 7423 C C . GLU C 1 241 ? 1.898 -45.838 0.176 1.00 119.12 241 GLU C C 1
ATOM 7424 O O . GLU C 1 241 ? 1.694 -47.020 -0.100 1.00 122.34 241 GLU C O 1
ATOM 7430 N N . LYS C 1 242 ? 3.057 -45.222 -0.064 1.00 117.70 242 LYS C N 1
ATOM 7431 C CA . LYS C 1 242 ? 4.199 -45.925 -0.655 1.00 120.20 242 LYS C CA 1
ATOM 7432 C C . LYS C 1 242 ? 4.806 -46.933 0.313 1.00 122.27 242 LYS C C 1
ATOM 7433 O O . LYS C 1 242 ? 5.378 -47.936 -0.109 1.00 126.77 242 LYS C O 1
ATOM 7439 N N . LEU C 1 243 ? 4.671 -46.672 1.609 1.00 119.92 243 LEU C N 1
ATOM 7440 C CA . LEU C 1 243 ? 5.161 -47.604 2.622 1.00 121.72 243 LEU C CA 1
ATOM 7441 C C . LEU C 1 243 ? 4.201 -48.767 2.894 1.00 124.96 243 LEU C C 1
ATOM 7442 O O . LEU C 1 243 ? 4.636 -49.850 3.296 1.00 127.79 243 LEU C O 1
ATOM 7447 N N . PHE C 1 244 ? 2.906 -48.539 2.666 1.00 124.43 244 PHE C N 1
ATOM 7448 C CA . PHE C 1 244 ? 1.895 -49.609 2.693 1.00 127.80 244 PHE C CA 1
ATOM 7449 C C . PHE C 1 244 ? 2.057 -50.618 1.532 1.00 131.83 244 PHE C C 1
ATOM 7450 O O . PHE C 1 244 ? 1.666 -51.788 1.645 1.00 134.57 244 PHE C O 1
ATOM 7458 N N . GLU C 1 245 ? 2.624 -50.151 0.420 1.00 131.09 245 GLU C N 1
ATOM 7459 C CA . GLU C 1 245 ? 2.840 -50.989 -0.758 1.00 134.43 245 GLU C CA 1
ATOM 7460 C C . GLU C 1 245 ? 4.155 -51.740 -0.660 1.00 136.15 245 GLU C C 1
ATOM 7461 O O . GLU C 1 245 ? 4.212 -52.923 -0.985 1.00 139.86 245 GLU C O 1
ATOM 7467 N N . ILE C 1 246 ? 5.203 -51.049 -0.209 1.00 132.39 246 ILE C N 1
ATOM 7468 C CA . ILE C 1 246 ? 6.545 -51.632 -0.107 1.00 134.83 246 ILE C CA 1
ATOM 7469 C C . ILE C 1 246 ? 6.703 -52.549 1.113 1.00 136.15 246 ILE C C 1
ATOM 7470 O O . ILE C 1 246 ? 7.366 -53.591 1.036 1.00 138.89 246 ILE C O 1
ATOM 7475 N N . ASP C 1 247 ? 6.082 -52.166 2.225 1.00 133.46 247 ASP C N 1
ATOM 7476 C CA . ASP C 1 247 ? 6.173 -52.943 3.453 1.00 134.11 247 ASP C CA 1
ATOM 7477 C C . ASP C 1 247 ? 4.819 -52.982 4.171 1.00 134.05 247 ASP C C 1
ATOM 7478 O O . ASP C 1 247 ? 4.657 -52.341 5.209 1.00 130.26 247 ASP C O 1
ATOM 7483 N N . PRO C 1 248 ? 3.851 -53.761 3.635 1.00 138.35 248 PRO C N 1
ATOM 7484 C CA . PRO C 1 248 ? 2.472 -53.751 4.147 1.00 138.52 248 PRO C CA 1
ATOM 7485 C C . PRO C 1 248 ? 2.397 -54.027 5.647 1.00 140.04 248 PRO C C 1
ATOM 7486 O O . PRO C 1 248 ? 1.628 -53.375 6.350 1.00 136.11 248 PRO C O 1
ATOM 7490 N N . ASP C 1 249 ? 3.202 -54.983 6.118 1.00 145.12 249 ASP C N 1
ATOM 7491 C CA . ASP C 1 249 ? 3.216 -55.398 7.527 1.00 146.61 249 ASP C CA 1
ATOM 7492 C C . ASP C 1 249 ? 3.809 -54.330 8.462 1.00 141.76 249 ASP C C 1
ATOM 7493 O O . ASP C 1 249 ? 3.163 -53.934 9.439 1.00 140.66 249 ASP C O 1
ATOM 7498 N N . GLY C 1 250 ? 5.021 -53.867 8.152 1.00 139.76 250 GLY C N 1
ATOM 7499 C CA . GLY C 1 250 ? 5.739 -52.897 8.991 1.00 134.97 250 GLY C CA 1
ATOM 7500 C C . GLY C 1 250 ? 5.017 -51.574 9.181 1.00 128.66 250 GLY C C 1
ATOM 7501 O O . GLY C 1 250 ? 5.070 -50.977 10.261 1.00 124.99 250 GLY C O 1
ATOM 7502 N N . THR C 1 251 ? 4.347 -51.128 8.119 1.00 127.18 251 THR C N 1
ATOM 7503 C CA . THR C 1 251 ? 3.576 -49.890 8.121 1.00 123.43 251 THR C CA 1
ATOM 7504 C C . THR C 1 251 ? 2.361 -50.022 9.040 1.00 124.81 251 THR C C 1
ATOM 7505 O O . THR C 1 251 ? 2.088 -49.118 9.834 1.00 123.89 251 THR C O 1
ATOM 7509 N N . VAL C 1 252 ? 1.660 -51.152 8.942 1.00 127.86 252 VAL C N 1
ATOM 7510 C CA . VAL C 1 252 ? 0.541 -51.481 9.835 1.00 129.80 252 VAL C CA 1
ATOM 7511 C C . VAL C 1 252 ? 1.009 -51.546 11.293 1.00 130.12 252 VAL C C 1
ATOM 7512 O O . VAL C 1 252 ? 0.282 -51.135 12.200 1.00 128.96 252 VAL C O 1
ATOM 7516 N N . LEU C 1 253 ? 2.226 -52.050 11.502 1.00 131.71 253 LEU C N 1
ATOM 7517 C CA . LEU C 1 253 ? 2.820 -52.130 12.838 1.00 131.50 253 LEU C CA 1
ATOM 7518 C C . LEU C 1 253 ? 3.140 -50.748 13.384 1.00 125.89 253 LEU C C 1
ATOM 7519 O O . LEU C 1 253 ? 2.983 -50.492 14.578 1.00 124.76 253 LEU C O 1
ATOM 7524 N N . ALA C 1 254 ? 3.589 -49.864 12.501 1.00 123.20 254 ALA C N 1
ATOM 7525 C CA . ALA C 1 254 ? 3.840 -48.471 12.856 1.00 119.95 254 ALA C CA 1
ATOM 7526 C C . ALA C 1 254 ? 2.541 -47.730 13.173 1.00 117.22 254 ALA C C 1
ATOM 7527 O O . ALA C 1 254 ? 2.439 -47.049 14.197 1.00 113.80 254 ALA C O 1
ATOM 7529 N N . PHE C 1 255 ? 1.558 -47.890 12.288 1.00 119.09 255 PHE C N 1
ATOM 7530 C CA . PHE C 1 255 ? 0.244 -47.262 12.418 1.00 119.14 255 PHE C CA 1
ATOM 7531 C C . PHE C 1 255 ? -0.497 -47.707 13.686 1.00 122.54 255 PHE C C 1
ATOM 7532 O O . PHE C 1 255 ? -1.119 -46.879 14.360 1.00 121.88 255 PHE C O 1
ATOM 7540 N N . ALA C 1 256 ? -0.412 -48.994 14.019 1.00 128.18 256 ALA C N 1
ATOM 7541 C CA . ALA C 1 256 ? -0.959 -49.507 15.280 1.00 131.18 256 ALA C CA 1
ATOM 7542 C C . ALA C 1 256 ? -0.225 -48.952 16.505 1.00 130.55 256 ALA C C 1
ATOM 7543 O O . ALA C 1 256 ? -0.863 -48.502 17.460 1.00 129.47 256 ALA C O 1
ATOM 7545 N N . ASP C 1 257 ? 1.109 -48.981 16.459 1.00 131.26 257 ASP C N 1
ATOM 7546 C CA . ASP C 1 257 ? 1.964 -48.494 17.548 1.00 130.60 257 ASP C CA 1
ATOM 7547 C C . ASP C 1 257 ? 1.666 -47.040 17.932 1.00 127.04 257 ASP C C 1
ATOM 7548 O O . ASP C 1 257 ? 1.586 -46.701 19.118 1.00 126.06 257 ASP C O 1
ATOM 7553 N N . MET C 1 258 ? 1.500 -46.190 16.922 1.00 124.34 258 MET C N 1
ATOM 7554 C CA . MET C 1 258 ? 1.173 -44.794 17.153 1.00 120.60 258 MET C CA 1
ATOM 7555 C C . MET C 1 258 ? -0.192 -44.641 17.811 1.00 120.62 258 MET C C 1
ATOM 7556 O O . MET C 1 258 ? -0.363 -43.795 18.683 1.00 121.04 258 MET C O 1
ATOM 7561 N N . MET C 1 259 ? -1.154 -45.464 17.407 1.00 122.71 259 MET C N 1
ATOM 7562 C CA . MET C 1 259 ? -2.508 -45.358 17.940 1.00 123.16 259 MET C CA 1
ATOM 7563 C C . MET C 1 259 ? -2.622 -45.772 19.406 1.00 124.36 259 MET C C 1
ATOM 7564 O O . MET C 1 259 ? -3.422 -45.208 20.152 1.00 123.56 259 MET C O 1
ATOM 7569 N N . ARG C 1 260 ? -1.804 -46.730 19.826 1.00 126.98 260 ARG C N 1
ATOM 7570 C CA . ARG C 1 260 ? -1.833 -47.190 21.219 1.00 129.15 260 ARG C CA 1
ATOM 7571 C C . ARG C 1 260 ? -1.185 -46.181 22.167 1.00 126.01 260 ARG C C 1
ATOM 7572 O O . ARG C 1 260 ? -1.671 -45.972 23.281 1.00 126.22 260 ARG C O 1
ATOM 7580 N N . LYS C 1 261 ? -0.110 -45.542 21.715 1.00 121.90 261 LYS C N 1
ATOM 7581 C CA . LYS C 1 261 ? 0.555 -44.516 22.511 1.00 119.55 261 LYS C CA 1
ATOM 7582 C C . LYS C 1 261 ? -0.252 -43.204 22.536 1.00 118.10 261 LYS C C 1
ATOM 7583 O O . LYS C 1 261 ? 0.025 -42.295 23.341 1.00 115.33 261 LYS C O 1
ATOM 7589 N N . LYS C 1 262 ? -1.230 -43.104 21.634 1.00 118.08 262 LYS C N 1
ATOM 7590 C CA . LYS C 1 262 ? -1.932 -41.853 21.350 1.00 114.43 262 LYS C CA 1
ATOM 7591 C C . LYS C 1 262 ? -0.978 -40.786 20.817 1.00 111.56 262 LYS C C 1
ATOM 7592 O O . LYS C 1 262 ? 0.178 -40.685 21.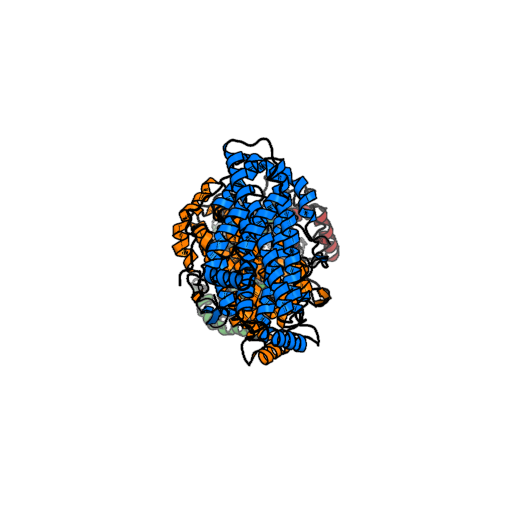245 1.00 111.44 262 LYS C O 1
ATOM 7598 N N . ILE C 1 263 ? -1.480 -39.997 19.874 1.00 109.76 263 ILE C N 1
ATOM 7599 C CA . ILE C 1 263 ? -0.702 -38.949 19.241 1.00 107.64 263 ILE C CA 1
ATOM 7600 C C . ILE C 1 263 ? -0.602 -37.745 20.181 1.00 105.06 263 ILE C C 1
ATOM 7601 O O . ILE C 1 263 ? -1.551 -36.970 20.298 1.00 103.72 263 ILE C O 1
ATOM 7606 N N . SER C 1 264 ? 0.539 -37.599 20.856 1.00 105.22 264 SER C N 1
ATOM 7607 C CA . SER C 1 264 ? 0.783 -36.427 21.714 1.00 103.32 264 SER C CA 1
ATOM 7608 C C . SER C 1 264 ? 1.128 -35.187 20.883 1.00 98.09 264 SER C C 1
ATOM 7609 O O . SER C 1 264 ? 2.203 -35.112 20.277 1.00 96.29 264 SER C O 1
ATOM 7612 N N . MET C 1 265 ? 0.200 -34.226 20.877 1.00 95.04 265 MET C N 1
ATOM 7613 C CA . MET C 1 265 ? 0.269 -33.003 20.068 1.00 90.40 265 MET C CA 1
ATOM 7614 C C . MET C 1 265 ? 1.587 -32.246 20.234 1.00 86.75 265 MET C C 1
ATOM 7615 O O . MET C 1 265 ? 2.201 -32.301 21.299 1.00 87.58 265 MET C O 1
ATOM 7620 N N . PRO C 1 266 ? 2.015 -31.514 19.188 1.00 83.77 266 PRO C N 1
ATOM 7621 C CA . PRO C 1 266 ? 3.359 -30.940 19.182 1.00 81.68 266 PRO C CA 1
ATOM 7622 C C . PRO C 1 266 ? 3.578 -29.821 20.207 1.00 79.63 266 PRO C C 1
ATOM 7623 O O . PRO C 1 266 ? 4.723 -29.466 20.492 1.00 79.71 266 PRO C O 1
ATOM 7627 N N . ALA C 1 267 ? 2.495 -29.283 20.761 1.00 77.47 267 ALA C N 1
ATOM 7628 C CA . ALA C 1 267 ? 2.607 -28.163 21.684 1.00 75.55 267 ALA C CA 1
ATOM 7629 C C . ALA C 1 267 ? 2.117 -28.485 23.096 1.00 78.06 267 ALA C C 1
ATOM 7630 O O . ALA C 1 267 ? 1.523 -27.627 23.761 1.00 75.13 267 ALA C O 1
ATOM 7632 N N . HIS C 1 268 ? 2.380 -29.701 23.572 1.00 78.60 268 HIS C N 1
ATOM 7633 C CA . HIS C 1 268 ? 1.766 -30.112 24.824 1.00 78.22 268 HIS C CA 1
ATOM 7634 C C . HIS C 1 268 ? 2.537 -29.680 26.062 1.00 78.01 268 HIS C C 1
ATOM 7635 O O . HIS C 1 268 ? 1.970 -29.612 27.143 1.00 79.13 268 HIS C O 1
ATOM 7642 N N . LEU C 1 269 ? 3.811 -29.340 25.894 1.00 76.62 269 LEU C N 1
ATOM 7643 C CA . LEU C 1 269 ? 4.643 -28.891 27.021 1.00 76.84 269 LEU C CA 1
ATOM 7644 C C . LEU C 1 269 ? 4.458 -27.391 27.307 1.00 74.93 269 LEU C C 1
ATOM 7645 O O . LEU C 1 269 ? 5.251 -26.760 28.017 1.00 75.37 269 LEU C O 1
ATOM 7650 N N . MET C 1 270 ? 3.379 -26.851 26.747 1.00 72.71 270 MET C N 1
ATOM 7651 C CA . MET C 1 270 ? 3.018 -25.437 26.776 1.00 66.77 270 MET C CA 1
ATOM 7652 C C . MET C 1 270 ? 2.938 -24.884 28.183 1.00 66.27 270 MET C C 1
ATOM 7653 O O . MET C 1 270 ? 2.289 -25.458 29.046 1.00 72.41 270 MET C O 1
ATOM 7658 N N . TYR C 1 271 ? 3.587 -23.762 28.418 1.00 62.86 271 TYR C N 1
ATOM 7659 C CA . TYR C 1 271 ? 3.635 -23.194 29.749 1.00 61.57 271 TYR C CA 1
ATOM 7660 C C . TYR C 1 271 ? 3.861 -21.690 29.669 1.00 59.64 271 TYR C C 1
ATOM 7661 O O . TYR C 1 271 ? 4.757 -21.249 28.955 1.00 61.16 271 TYR C O 1
ATOM 7670 N N . ASP C 1 272 ? 3.054 -20.916 30.399 1.00 57.27 272 ASP C N 1
ATOM 7671 C CA . ASP C 1 272 ? 3.148 -19.453 30.415 1.00 52.58 272 ASP C CA 1
ATOM 7672 C C . ASP C 1 272 ? 3.719 -18.914 31.725 1.00 54.56 272 ASP C C 1
ATOM 7673 O O . ASP C 1 272 ? 3.515 -17.753 32.078 1.00 53.83 272 ASP C O 1
ATOM 7678 N N . GLY C 1 273 ? 4.438 -19.767 32.446 1.00 58.52 273 GLY C N 1
ATOM 7679 C CA . GLY C 1 273 ? 4.973 -19.406 33.753 1.00 59.78 273 GLY C CA 1
ATOM 7680 C C . GLY C 1 273 ? 3.895 -19.336 34.820 1.00 61.42 273 GLY C C 1
ATOM 7681 O O . GLY C 1 273 ? 4.178 -19.010 35.981 1.00 63.26 273 GLY C O 1
ATOM 7682 N N . ARG C 1 274 ? 2.658 -19.661 34.439 1.00 61.17 274 ARG C N 1
ATOM 7683 C CA . ARG C 1 274 ? 1.508 -19.461 35.328 1.00 61.96 274 ARG C CA 1
ATOM 7684 C C . ARG C 1 274 ? 0.487 -20.581 35.441 1.00 62.90 274 ARG C C 1
ATOM 7685 O O . ARG C 1 274 ? -0.109 -20.750 36.494 1.00 64.11 274 ARG C O 1
ATOM 7693 N N . ASP C 1 275 ? 0.281 -21.335 34.365 1.00 64.59 275 ASP C N 1
ATOM 7694 C CA . ASP C 1 275 ? -0.678 -22.436 34.352 1.00 64.77 275 ASP C CA 1
ATOM 7695 C C . ASP C 1 275 ? 0.040 -23.763 34.168 1.00 66.48 275 ASP C C 1
ATOM 7696 O O . ASP C 1 275 ? 0.503 -24.080 33.080 1.00 67.52 275 ASP C O 1
ATOM 7701 N N . ASP C 1 276 ? 0.127 -24.550 35.230 1.00 72.79 276 ASP C N 1
ATOM 7702 C CA . ASP C 1 276 ? 0.792 -25.861 35.157 1.00 76.94 276 ASP C CA 1
ATOM 7703 C C . ASP C 1 276 ? 0.109 -26.852 34.211 1.00 77.49 276 ASP C C 1
ATOM 7704 O O . ASP C 1 276 ? 0.750 -27.778 33.719 1.00 79.60 276 ASP C O 1
ATOM 7709 N N . ASN C 1 277 ? -1.182 -26.650 33.955 1.00 77.26 277 ASN C N 1
ATOM 7710 C CA . ASN C 1 277 ? -1.908 -27.436 32.957 1.00 77.75 277 ASN C CA 1
ATOM 7711 C C . ASN C 1 277 ? -2.399 -26.602 31.781 1.00 75.40 277 ASN C C 1
ATOM 7712 O O . ASN C 1 277 ? -3.553 -26.746 31.367 1.00 76.20 277 ASN C O 1
ATOM 7717 N N . LEU C 1 278 ? -1.530 -25.750 31.235 1.00 71.24 278 LEU C N 1
ATOM 7718 C CA . LEU C 1 278 ? -1.925 -24.837 30.164 1.00 67.05 278 LEU C CA 1
ATOM 7719 C C . LEU C 1 278 ? -2.498 -25.525 28.938 1.00 67.48 278 LEU C C 1
ATOM 7720 O O . LEU C 1 278 ? -3.577 -25.148 28.474 1.00 64.83 278 LEU C O 1
ATOM 7725 N N . PHE C 1 279 ? -1.778 -26.525 28.425 1.00 70.91 279 PHE C N 1
ATOM 7726 C CA . PHE C 1 279 ? -2.197 -27.262 27.228 1.00 71.61 279 PHE C CA 1
ATOM 7727 C C . PHE C 1 279 ? -3.573 -27.907 27.346 1.00 72.90 279 PHE C C 1
ATOM 7728 O O . PHE C 1 279 ? -4.348 -27.883 26.384 1.00 70.74 279 PHE C O 1
ATOM 7736 N N . ASP C 1 280 ? -3.860 -28.503 28.506 1.00 74.78 280 ASP C N 1
ATOM 7737 C CA . ASP C 1 280 ? -5.178 -29.094 28.765 1.00 77.56 280 ASP C CA 1
ATOM 7738 C C . ASP C 1 280 ? -6.290 -28.057 28.680 1.00 74.98 280 ASP C C 1
ATOM 7739 O O . ASP C 1 280 ? -7.347 -28.319 28.115 1.00 76.80 280 ASP C O 1
ATOM 7744 N N . HIS C 1 281 ? -6.039 -26.878 29.242 1.00 72.89 281 HIS C N 1
ATOM 7745 C CA . HIS C 1 281 ? -7.026 -25.803 29.263 1.00 71.11 281 HIS C CA 1
ATOM 7746 C C . HIS C 1 281 ? -7.250 -25.187 27.884 1.00 67.12 281 HIS C C 1
ATOM 7747 O O . HIS C 1 281 ? -8.387 -25.027 27.450 1.00 66.64 281 HIS C O 1
ATOM 7754 N N . PHE C 1 282 ? -6.163 -24.851 27.200 1.00 63.90 282 PHE C N 1
ATOM 7755 C CA . PHE C 1 282 ? -6.227 -24.478 25.795 1.00 60.25 282 PHE C CA 1
ATOM 7756 C C . PHE C 1 282 ? -7.050 -25.495 24.982 1.00 62.26 282 PHE C C 1
ATOM 7757 O O . PHE C 1 282 ? -8.009 -25.113 24.305 1.00 60.72 282 PHE C O 1
ATOM 7765 N N . SER C 1 283 ? -6.696 -26.783 25.080 1.00 63.93 283 SER C N 1
ATOM 7766 C CA . SER C 1 283 ? -7.397 -27.846 24.343 1.00 64.32 283 SER C CA 1
ATOM 7767 C C . SER C 1 283 ? -8.879 -27.918 24.674 1.00 64.52 283 SER C C 1
ATOM 7768 O O . SER C 1 283 ? -9.702 -28.189 23.797 1.00 65.77 283 SER C O 1
ATOM 7771 N N . ALA C 1 284 ? -9.211 -27.659 25.937 1.00 64.99 284 ALA C N 1
ATOM 7772 C CA . ALA C 1 284 ? -10.601 -27.618 26.377 1.00 67.28 284 ALA C CA 1
ATOM 7773 C C . ALA C 1 284 ? -11.385 -26.529 25.652 1.00 66.53 284 ALA C C 1
ATOM 7774 O O . ALA C 1 284 ? -12.557 -26.714 25.308 1.00 68.25 284 ALA C O 1
ATOM 7776 N N . VAL C 1 285 ? -10.733 -25.396 25.407 1.00 65.13 285 VAL C N 1
ATOM 7777 C CA . VAL C 1 285 ? -11.406 -24.289 24.738 1.00 63.32 285 VAL C CA 1
ATOM 7778 C C . VAL C 1 285 ? -11.519 -24.592 23.247 1.00 66.11 285 VAL C C 1
ATOM 7779 O O . VAL C 1 285 ? -12.524 -24.270 22.611 1.00 69.62 285 VAL C O 1
ATOM 7783 N N . ALA C 1 286 ? -10.502 -25.238 22.695 1.00 64.93 286 ALA C N 1
ATOM 7784 C CA . ALA C 1 286 ? -10.586 -25.711 21.331 1.00 66.44 286 ALA C CA 1
ATOM 7785 C C . ALA C 1 286 ? -11.779 -26.654 21.187 1.00 70.88 286 ALA C C 1
ATOM 7786 O O . ALA C 1 286 ? -12.464 -26.641 20.162 1.00 71.89 286 ALA C O 1
ATOM 7788 N N . GLN C 1 287 ? -12.028 -27.447 22.230 1.00 73.00 287 GLN C N 1
ATOM 7789 C CA . GLN C 1 287 ? -13.075 -28.458 22.216 1.00 75.36 287 GLN C CA 1
ATOM 7790 C C . GLN C 1 287 ? -14.468 -27.836 22.224 1.00 75.35 287 GLN C C 1
ATOM 7791 O O . GLN C 1 287 ? -15.306 -28.166 21.372 1.00 77.37 287 GLN C O 1
ATOM 7797 N N . ARG C 1 288 ? -14.711 -26.951 23.191 1.00 72.26 288 ARG C N 1
ATOM 7798 C CA . ARG C 1 288 ? -16.032 -26.370 23.398 1.00 70.85 288 ARG C CA 1
ATOM 7799 C C . ARG C 1 288 ? -16.488 -25.614 22.159 1.00 71.29 288 ARG C C 1
ATOM 7800 O O . ARG C 1 288 ? -17.673 -25.585 21.839 1.00 73.79 288 ARG C O 1
ATOM 7808 N N . LEU C 1 289 ? -15.539 -25.015 21.455 1.00 69.56 289 LEU C N 1
ATOM 7809 C CA . LEU C 1 289 ? -15.874 -24.173 20.331 1.00 68.46 289 LEU C CA 1
ATOM 7810 C C . LEU C 1 289 ? -16.002 -24.982 19.073 1.00 70.89 289 LEU C C 1
ATOM 7811 O O . LEU C 1 289 ? -16.684 -24.571 18.138 1.00 73.49 289 LEU C O 1
ATOM 7816 N N . GLY C 1 290 ? -15.341 -26.132 19.051 1.00 71.09 290 GLY C N 1
ATOM 7817 C CA . GLY C 1 290 ? -15.416 -27.028 17.913 1.00 73.61 290 GLY C CA 1
ATOM 7818 C C . GLY C 1 290 ? -14.342 -26.758 16.886 1.00 71.33 290 GLY C C 1
ATOM 7819 O O . GLY C 1 290 ? -14.507 -27.078 15.710 1.00 76.71 290 GLY C O 1
ATOM 7820 N N . VAL C 1 291 ? -13.240 -26.169 17.323 1.00 66.29 291 VAL C N 1
ATOM 7821 C CA . VAL C 1 291 ? -12.114 -25.952 16.443 1.00 65.65 291 VAL C CA 1
ATOM 7822 C C . VAL C 1 291 ? -11.403 -27.282 16.210 1.00 69.42 291 VAL C C 1
ATOM 7823 O O . VAL C 1 291 ? -11.023 -27.602 15.084 1.00 70.89 291 VAL C O 1
ATOM 7827 N N . TYR C 1 292 ? -11.238 -28.052 17.281 1.00 72.29 292 TYR C N 1
ATOM 7828 C CA . TYR C 1 292 ? -10.675 -29.391 17.207 1.00 76.47 292 TYR C CA 1
ATOM 7829 C C . TYR C 1 292 ? -11.259 -30.203 18.359 1.00 81.21 292 TYR C C 1
ATOM 7830 O O . TYR C 1 292 ? -10.880 -30.010 19.521 1.00 82.82 292 TYR C O 1
ATOM 7839 N N . THR C 1 293 ? -12.223 -31.067 18.029 1.00 83.40 293 THR C N 1
ATOM 7840 C CA . THR C 1 293 ? -12.892 -31.924 19.008 1.00 85.23 293 THR C CA 1
ATOM 7841 C C . THR C 1 293 ? -12.277 -33.321 18.998 1.00 89.60 293 THR C C 1
ATOM 7842 O O . THR C 1 293 ? -11.424 -33.628 18.165 1.00 90.52 293 THR C O 1
ATOM 7846 N N . ALA C 1 294 ? -12.704 -34.166 19.930 1.00 93.43 294 ALA C N 1
ATOM 7847 C CA . ALA C 1 294 ? -12.271 -35.555 19.948 1.00 96.52 294 ALA C CA 1
ATOM 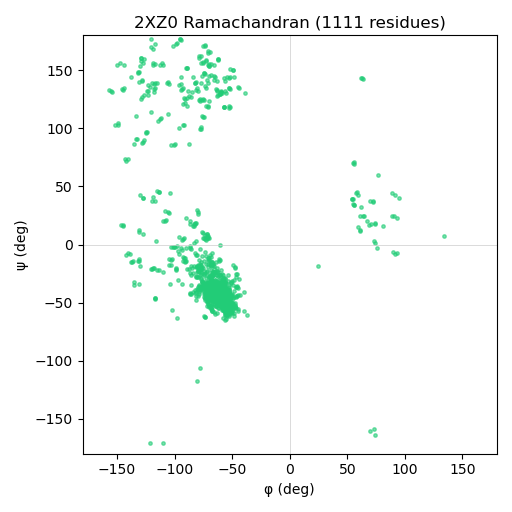7848 C C . ALA C 1 294 ? -12.878 -36.342 18.777 1.00 99.80 294 ALA C C 1
ATOM 7849 O O . ALA C 1 294 ? -12.251 -37.256 18.261 1.00 102.50 294 ALA C O 1
ATOM 7851 N N . LYS C 1 295 ? -14.093 -35.978 18.370 1.00 100.76 295 LYS C N 1
ATOM 7852 C CA . LYS C 1 295 ? -14.708 -36.450 17.127 1.00 103.21 295 LYS C CA 1
ATOM 7853 C C . LYS C 1 295 ? -13.767 -36.275 15.952 1.00 100.93 295 LYS C C 1
ATOM 7854 O O . LYS C 1 295 ? -13.558 -37.201 15.168 1.00 102.62 295 LYS C O 1
ATOM 7860 N N . ASP C 1 296 ? -13.239 -35.061 15.812 1.00 97.38 296 ASP C N 1
ATOM 7861 C CA . ASP C 1 296 ? -12.325 -34.733 14.729 1.00 94.69 296 ASP C CA 1
ATOM 7862 C C . ASP C 1 296 ? -11.145 -35.708 14.753 1.00 96.38 296 ASP C C 1
ATOM 7863 O O . ASP C 1 296 ? -10.813 -36.307 13.728 1.00 97.43 296 ASP C O 1
ATOM 7868 N N . TYR C 1 297 ? -10.557 -35.906 15.931 1.00 95.02 297 TYR C N 1
ATOM 7869 C CA . TYR C 1 297 ? -9.501 -36.895 16.115 1.00 95.78 297 TYR C CA 1
ATOM 7870 C C . TYR C 1 297 ? -9.895 -38.242 15.494 1.00 100.44 297 TYR C C 1
ATOM 7871 O O . TYR C 1 297 ? -9.155 -38.807 14.681 1.00 102.35 297 TYR C O 1
ATOM 7880 N N . ALA C 1 298 ? -11.068 -38.747 15.871 1.00 102.38 298 ALA C N 1
ATOM 7881 C CA . ALA C 1 298 ? -11.550 -40.027 15.362 1.00 106.47 298 ALA C CA 1
ATOM 7882 C C . ALA C 1 298 ? -11.837 -39.946 13.868 1.00 106.43 298 ALA C C 1
ATOM 7883 O O . ALA C 1 298 ? -11.555 -40.897 13.136 1.00 110.92 298 ALA C O 1
ATOM 7885 N N . ASP C 1 299 ? -12.390 -38.815 13.425 1.00 102.56 299 ASP C N 1
ATOM 7886 C CA . ASP C 1 299 ? -12.751 -38.635 12.025 1.00 101.91 299 ASP C CA 1
ATOM 7887 C C . ASP C 1 299 ? -11.512 -38.688 11.138 1.00 100.90 299 ASP C C 1
ATOM 7888 O O . ASP C 1 299 ? -11.563 -39.210 10.017 1.00 102.61 299 ASP C O 1
ATOM 7893 N N . ILE C 1 300 ? -10.403 -38.161 11.660 1.00 98.64 300 ILE C N 1
ATOM 7894 C CA . ILE C 1 300 ? -9.127 -38.150 10.952 1.00 97.50 300 ILE C CA 1
ATOM 7895 C C . ILE C 1 300 ? -8.676 -39.571 10.780 1.00 101.80 300 ILE C C 1
ATOM 7896 O O . ILE C 1 300 ? -8.336 -39.990 9.672 1.00 104.79 300 ILE C O 1
ATOM 7901 N N . LEU C 1 301 ? -8.680 -40.310 11.883 1.00 104.10 301 LEU C N 1
ATOM 7902 C CA . LEU C 1 301 ? -8.350 -41.724 11.850 1.00 110.33 301 LEU C CA 1
ATOM 7903 C C . LEU C 1 301 ? -9.146 -42.500 10.808 1.00 111.71 301 LEU C C 1
ATOM 7904 O O . LEU C 1 301 ? -8.554 -43.150 9.945 1.00 112.01 301 LEU C O 1
ATOM 7909 N N . GLU C 1 302 ? -10.475 -42.403 10.889 1.00 112.08 302 GLU C N 1
ATOM 7910 C CA . GLU C 1 302 ? -11.379 -43.067 9.954 1.00 116.50 302 GLU C CA 1
ATOM 7911 C C . GLU C 1 302 ? -11.072 -42.718 8.496 1.00 115.94 302 GLU C C 1
ATOM 7912 O O . GLU C 1 302 ? -11.158 -43.584 7.612 1.00 118.10 302 GLU C O 1
ATOM 7918 N N . PHE C 1 303 ? -10.716 -41.454 8.262 1.00 111.26 303 PHE C N 1
ATOM 7919 C CA . PHE C 1 303 ? -10.311 -40.976 6.944 1.00 109.76 303 PHE C CA 1
ATOM 7920 C C . PHE C 1 303 ? -9.010 -41.629 6.471 1.00 110.12 303 PHE C C 1
ATOM 7921 O O . PHE C 1 303 ? -8.874 -41.929 5.283 1.00 111.52 303 PHE C O 1
ATOM 7929 N N . LEU C 1 304 ? -8.068 -41.840 7.394 1.00 107.93 304 LEU C N 1
ATOM 7930 C CA . LEU C 1 304 ? -6.757 -42.418 7.063 1.00 107.79 304 LEU C CA 1
ATOM 7931 C C . LEU C 1 304 ? -6.842 -43.921 6.783 1.00 114.67 304 LEU C C 1
ATOM 7932 O O . LEU C 1 304 ? -6.117 -44.459 5.934 1.00 117.62 304 LEU C O 1
ATOM 7937 N N . VAL C 1 305 ? -7.739 -44.593 7.497 1.00 116.50 305 VAL C N 1
ATOM 7938 C CA . VAL C 1 305 ? -8.039 -45.983 7.221 1.00 120.24 305 VAL C CA 1
ATOM 7939 C C . VAL C 1 305 ? -8.645 -46.098 5.819 1.00 122.21 305 VAL C C 1
ATOM 7940 O O . VAL C 1 305 ? -8.346 -47.046 5.084 1.00 126.58 305 VAL C O 1
ATOM 7944 N N . GLY C 1 306 ? -9.487 -45.129 5.459 1.00 119.57 306 GLY C N 1
ATOM 7945 C CA . GLY C 1 306 ? -10.114 -45.088 4.137 1.00 121.21 306 GLY C CA 1
ATOM 7946 C C . GLY C 1 306 ? -9.129 -44.665 3.064 1.00 120.29 306 GLY C C 1
ATOM 7947 O O . GLY C 1 306 ? -9.137 -45.194 1.943 1.00 122.78 306 GLY C O 1
ATOM 7948 N N . ARG C 1 307 ? -8.275 -43.711 3.420 1.00 116.22 307 ARG C N 1
ATOM 7949 C CA . ARG C 1 307 ? -7.256 -43.186 2.521 1.00 114.99 307 ARG C CA 1
ATOM 7950 C C . ARG C 1 307 ? -6.200 -44.241 2.160 1.00 117.70 307 ARG C C 1
ATOM 7951 O O . ARG C 1 307 ? -5.747 -44.318 1.015 1.00 119.22 307 ARG C O 1
ATOM 7959 N N . TRP C 1 308 ? -5.822 -45.061 3.132 1.00 117.69 308 TRP C N 1
ATOM 7960 C CA . TRP C 1 308 ? -4.787 -46.058 2.898 1.00 120.70 308 TRP C CA 1
ATOM 7961 C C . TRP C 1 308 ? -5.338 -47.449 2.587 1.00 126.52 308 TRP C C 1
ATOM 7962 O O . TRP C 1 308 ? -4.576 -48.393 2.328 1.00 128.22 308 TRP C O 1
ATOM 7973 N N . LYS C 1 309 ? -6.668 -47.553 2.609 1.00 128.94 309 LYS C N 1
ATOM 7974 C CA . LYS C 1 309 ? -7.399 -48.797 2.340 1.00 133.46 309 LYS C CA 1
ATOM 7975 C C . LYS C 1 309 ? -6.931 -49.937 3.245 1.00 135.50 309 LYS C C 1
ATOM 7976 O O . LYS C 1 309 ? -6.832 -51.085 2.817 1.00 139.70 309 LYS C O 1
ATOM 7982 N N . VAL C 1 310 ? -6.657 -49.596 4.503 1.00 133.55 310 VAL C N 1
ATOM 7983 C CA . VAL C 1 310 ? -6.182 -50.547 5.511 1.00 137.17 310 VAL C CA 1
ATOM 7984 C C . VAL C 1 310 ? -7.188 -51.685 5.662 1.00 142.41 310 VAL C C 1
ATOM 7985 O O . VAL C 1 310 ? -6.814 -52.835 5.903 1.00 145.20 310 VAL C O 1
ATOM 7989 N N . ASP C 1 311 ? -8.461 -51.335 5.499 1.00 144.06 311 ASP C N 1
ATOM 7990 C CA . ASP C 1 311 ? -9.574 -52.276 5.432 1.00 150.29 311 ASP C CA 1
ATOM 7991 C C . ASP C 1 311 ? -9.279 -53.461 4.494 1.00 155.30 311 ASP C C 1
ATOM 7992 O O . ASP C 1 311 ? -9.675 -54.602 4.773 1.00 158.25 311 ASP C O 1
ATOM 7997 N N . LYS C 1 312 ? -8.579 -53.188 3.393 1.00 154.61 312 LYS C N 1
ATOM 7998 C CA . LYS C 1 312 ? -8.223 -54.232 2.431 1.00 158.07 312 LYS C CA 1
ATOM 7999 C C . LYS C 1 312 ? -6.713 -54.306 2.164 1.00 156.96 312 LYS C C 1
ATOM 8000 O O . LYS C 1 312 ? -6.172 -53.550 1.353 1.00 154.35 312 LYS C O 1
ATOM 8006 N N . LEU C 1 313 ? -6.051 -55.218 2.877 1.00 158.47 313 LEU C N 1
ATOM 8007 C CA . LEU C 1 313 ? -4.634 -55.533 2.689 1.00 158.13 313 LEU C CA 1
ATOM 8008 C C . LEU C 1 313 ? -4.414 -57.024 2.916 1.00 164.18 313 LEU C C 1
ATOM 8009 O O . LEU C 1 313 ? -4.931 -57.591 3.881 1.00 167.35 313 LEU C O 1
ATOM 8014 N N . THR C 1 314 ? -3.649 -57.659 2.032 1.00 166.28 314 THR C N 1
ATOM 8015 C CA . THR C 1 314 ? -3.327 -59.078 2.187 1.00 169.67 314 THR C CA 1
ATOM 8016 C C . THR C 1 314 ? -1.847 -59.317 2.488 1.00 169.54 314 THR C C 1
ATOM 8017 O O . THR C 1 314 ? -0.988 -58.504 2.143 1.00 166.61 314 THR C O 1
ATOM 8021 N N . GLY C 1 315 ? -1.567 -60.442 3.141 1.00 172.24 315 GLY C N 1
ATOM 8022 C CA . GLY C 1 315 ? -0.200 -60.858 3.442 1.00 172.30 315 GLY C CA 1
ATOM 8023 C C . GLY C 1 315 ? 0.306 -60.383 4.789 1.00 169.27 315 GLY C C 1
ATOM 8024 O O . GLY C 1 315 ? 1.458 -59.961 4.909 1.00 168.01 315 GLY C O 1
ATOM 8025 N N . LEU C 1 316 ? -0.547 -60.470 5.808 1.00 167.96 316 LEU C N 1
ATOM 8026 C CA . LEU C 1 316 ? -0.223 -59.932 7.129 1.00 165.30 316 LEU C CA 1
ATOM 8027 C C . LEU C 1 316 ? 0.137 -60.996 8.164 1.00 168.56 316 LEU C C 1
ATOM 8028 O O . LEU C 1 316 ? -0.497 -62.053 8.233 1.00 171.78 316 LEU C O 1
ATOM 8033 N N . SER C 1 317 ? 1.162 -60.707 8.965 1.00 167.82 317 SER C N 1
ATOM 8034 C CA . SER C 1 317 ? 1.597 -61.610 10.035 1.00 171.40 317 SER C CA 1
ATOM 8035 C C . SER C 1 317 ? 0.591 -61.643 11.187 1.00 172.57 317 SER C C 1
ATOM 8036 O O . SER C 1 317 ? -0.298 -60.781 11.271 1.00 168.90 317 SER C O 1
ATOM 8039 N N . ALA C 1 318 ? 0.748 -62.633 12.070 1.00 176.12 318 ALA C N 1
ATOM 8040 C CA . ALA C 1 318 ? -0.120 -62.810 13.244 1.00 177.21 318 ALA C CA 1
ATOM 8041 C C . ALA C 1 318 ? -0.380 -61.505 14.016 1.00 172.95 318 ALA C C 1
ATOM 8042 O O . ALA C 1 318 ? -1.522 -61.220 14.397 1.00 171.64 318 ALA C O 1
ATOM 8044 N N . GLU C 1 319 ? 0.686 -60.727 14.229 1.00 170.62 319 GLU C N 1
ATOM 8045 C CA . GLU C 1 319 ? 0.630 -59.430 14.924 1.00 166.07 319 GLU C CA 1
ATOM 8046 C C . GLU C 1 319 ? 0.060 -58.353 14.014 1.00 160.75 319 GLU C C 1
ATOM 8047 O O . GLU C 1 319 ? -0.586 -57.419 14.486 1.00 156.29 319 GLU C O 1
ATOM 8053 N N . GLY C 1 320 ? 0.321 -58.495 12.714 1.00 160.68 320 GLY C N 1
ATOM 8054 C CA . GLY C 1 320 ? -0.137 -57.550 11.703 1.00 157.76 320 GLY C CA 1
ATOM 8055 C C . GLY C 1 320 ? -1.643 -57.513 11.536 1.00 158.03 320 GLY C C 1
ATOM 8056 O O . GLY C 1 320 ? -2.229 -56.435 11.423 1.00 155.42 320 GLY C O 1
ATOM 8057 N N . GLN C 1 321 ? -2.265 -58.689 11.517 1.00 163.51 321 GLN C N 1
ATOM 8058 C CA . GLN C 1 321 ? -3.727 -58.807 11.451 1.00 165.04 321 GLN C CA 1
ATOM 8059 C C . GLN C 1 321 ? -4.378 -58.221 12.697 1.00 163.36 321 GLN C C 1
ATOM 8060 O O . GLN C 1 321 ? -5.421 -57.562 12.615 1.00 161.20 321 GLN C O 1
ATOM 8066 N N . LYS C 1 322 ? -3.747 -58.473 13.844 1.00 164.80 322 LYS C N 1
ATOM 8067 C CA . LYS C 1 322 ? -4.122 -57.849 15.106 1.00 163.18 322 LYS C CA 1
ATOM 8068 C C . LYS C 1 322 ? -3.899 -56.323 15.034 1.00 156.07 322 LYS C C 1
ATOM 8069 O O . LYS C 1 322 ? -4.749 -55.532 15.447 1.00 153.43 322 LYS C O 1
ATOM 8075 N N . ALA C 1 323 ? -2.769 -55.915 14.476 1.00 153.28 323 ALA C N 1
ATOM 8076 C CA . ALA C 1 323 ? -2.463 -54.504 14.335 1.00 146.90 323 ALA C CA 1
ATOM 8077 C C . ALA C 1 323 ? -3.439 -53.809 13.379 1.00 144.48 323 ALA C C 1
ATOM 8078 O O . ALA C 1 323 ? -3.736 -52.617 13.541 1.00 140.95 323 ALA C O 1
ATOM 8080 N N . GLN C 1 324 ? -3.946 -54.563 12.404 1.00 146.27 324 GLN C N 1
ATOM 8081 C CA . GLN C 1 324 ? -4.887 -54.040 11.413 1.00 145.81 324 GLN C CA 1
ATOM 8082 C C . GLN C 1 324 ? -6.279 -53.833 12.010 1.00 146.72 324 GLN C C 1
ATOM 8083 O O . GLN C 1 324 ? -6.779 -52.696 12.053 1.00 143.22 324 GLN C O 1
ATOM 8089 N N . ASP C 1 325 ? -6.883 -54.933 12.465 1.00 150.40 325 ASP C N 1
ATOM 8090 C CA . ASP C 1 325 ? -8.236 -54.946 13.033 1.00 152.13 325 ASP C CA 1
ATOM 8091 C C . ASP C 1 325 ? -8.422 -53.893 14.130 1.00 149.66 325 ASP C C 1
ATOM 8092 O O . ASP C 1 325 ? -9.396 -53.128 14.106 1.00 148.49 325 ASP C O 1
ATOM 8097 N N . TYR C 1 326 ? -7.488 -53.853 15.081 1.00 148.71 326 TYR C N 1
ATOM 8098 C CA . TYR C 1 326 ? -7.519 -52.864 16.152 1.00 144.39 326 TYR C CA 1
ATOM 8099 C C . TYR C 1 326 ? -7.672 -51.466 15.564 1.00 139.08 326 TYR C C 1
ATOM 8100 O O . TYR C 1 326 ? -8.569 -50.719 15.960 1.00 137.66 326 TYR C O 1
ATOM 8109 N N . VAL C 1 327 ? -6.802 -51.137 14.609 1.00 136.93 327 VAL C N 1
ATOM 8110 C CA . VAL C 1 327 ? -6.791 -49.822 13.970 1.00 133.37 327 VAL C CA 1
ATOM 8111 C C . VAL C 1 327 ? -8.110 -49.529 13.250 1.00 133.76 327 VAL C C 1
ATOM 8112 O O . VAL C 1 327 ? -8.634 -48.407 13.331 1.00 130.72 327 VAL C O 1
ATOM 8116 N N . CYS C 1 328 ? -8.645 -50.543 12.572 1.00 136.75 328 CYS C N 1
ATOM 8117 C CA . CYS C 1 328 ? -9.857 -50.385 11.770 1.00 138.39 328 CYS C CA 1
ATOM 8118 C C . CYS C 1 328 ? -11.118 -50.202 12.609 1.00 139.83 328 CYS C C 1
ATOM 8119 O O . CYS C 1 328 ? -11.993 -49.407 12.244 1.00 139.16 328 CYS C O 1
ATOM 8122 N N . ARG C 1 329 ? -11.201 -50.926 13.728 1.00 142.08 329 ARG C N 1
ATOM 8123 C CA . ARG C 1 329 ? -12.335 -50.806 14.659 1.00 142.86 329 ARG C CA 1
ATOM 8124 C C . ARG C 1 329 ? -12.235 -49.595 15.618 1.00 139.98 329 ARG C C 1
ATOM 8125 O O . ARG C 1 329 ? -13.198 -49.265 16.312 1.00 141.43 329 ARG C O 1
ATOM 8133 N N . LEU C 1 330 ? -11.087 -48.921 15.629 1.00 135.69 330 LEU C N 1
ATOM 8134 C CA . LEU C 1 330 ? -10.822 -47.843 16.583 1.00 131.37 330 LEU C CA 1
ATOM 8135 C C . LEU C 1 330 ? -11.664 -46.574 16.390 1.00 127.99 330 LEU C C 1
ATOM 8136 O O . LEU C 1 330 ? -12.073 -45.971 17.378 1.00 126.57 330 LEU C O 1
ATOM 8141 N N . PRO C 1 331 ? -11.909 -46.152 15.132 1.00 127.53 331 PRO C N 1
ATOM 8142 C CA . PRO C 1 331 ? -12.684 -44.918 14.919 1.00 124.83 331 PRO C CA 1
ATOM 8143 C C . PRO C 1 331 ? -14.120 -44.923 15.479 1.00 127.06 331 PRO C C 1
ATOM 8144 O O . PRO C 1 331 ? -14.487 -43.965 16.179 1.00 123.71 331 PRO C O 1
ATOM 8148 N N . PRO C 1 332 ? -14.931 -45.973 15.184 1.00 131.30 332 PRO C N 1
ATOM 8149 C CA . PRO C 1 332 ? -16.253 -45.994 15.818 1.00 132.95 332 PRO C CA 1
ATOM 8150 C C . PRO C 1 332 ? -16.150 -46.183 17.334 1.00 134.01 332 PRO C C 1
ATOM 8151 O O . PRO C 1 332 ? -17.034 -45.747 18.076 1.00 133.81 332 PRO C O 1
ATOM 8155 N N . ARG C 1 333 ? -15.058 -46.809 17.770 1.00 134.84 333 ARG C N 1
ATOM 8156 C CA . ARG C 1 333 ? -14.777 -47.045 19.185 1.00 136.31 333 ARG C CA 1
ATOM 8157 C C . ARG C 1 333 ? -14.500 -45.738 19.921 1.00 131.39 333 ARG C C 1
ATOM 8158 O O . ARG C 1 333 ? -15.177 -45.414 20.899 1.00 130.69 333 ARG C O 1
ATOM 8166 N N . ILE C 1 334 ? -13.508 -44.996 19.436 1.00 128.50 334 ILE C N 1
ATOM 8167 C CA . ILE C 1 334 ? -13.123 -43.719 20.020 1.00 125.61 334 ILE C CA 1
ATOM 8168 C C . ILE C 1 334 ? -14.302 -42.747 20.023 1.00 126.63 334 ILE C C 1
ATOM 8169 O O . ILE C 1 334 ? -14.522 -42.038 21.013 1.00 127.03 334 ILE C O 1
ATOM 8174 N N . ARG C 1 335 ? -15.057 -42.730 18.923 1.00 128.29 335 ARG C N 1
ATOM 8175 C CA . ARG C 1 335 ? -16.192 -41.816 18.760 1.00 129.18 335 ARG C CA 1
ATOM 8176 C C . ARG C 1 335 ? -17.235 -42.039 19.848 1.00 132.29 335 ARG C C 1
ATOM 8177 O O . ARG C 1 335 ? -17.776 -41.083 20.426 1.00 130.43 335 ARG C O 1
ATOM 8185 N N . ARG C 1 336 ? -17.482 -43.318 20.115 1.00 136.79 336 ARG C N 1
ATOM 8186 C CA . ARG C 1 336 ? -18.448 -43.775 21.095 1.00 140.67 336 ARG C CA 1
ATOM 8187 C C . ARG C 1 336 ? -17.976 -43.674 22.518 1.00 141.04 336 ARG C C 1
ATOM 8188 O O . ARG C 1 336 ? -18.785 -43.561 23.446 1.00 142.43 336 ARG C O 1
ATOM 8196 N N . LEU C 1 337 ? -16.663 -43.783 22.682 1.00 140.48 337 LEU C N 1
ATOM 8197 C CA . LEU C 1 337 ? -16.005 -43.515 23.949 1.00 140.16 337 LEU C CA 1
ATOM 8198 C C . LEU C 1 337 ? -16.239 -42.055 24.331 1.00 134.93 337 LEU C C 1
ATOM 8199 O O . LEU C 1 337 ? -16.670 -41.761 25.447 1.00 135.17 337 LEU C O 1
ATOM 8204 N N . GLU C 1 338 ? -15.959 -41.159 23.384 1.00 130.99 338 GLU C N 1
ATOM 8205 C CA . GLU C 1 338 ? -16.144 -39.727 23.567 1.00 128.36 338 GLU C CA 1
ATOM 8206 C C . GLU C 1 338 ? -17.618 -39.361 23.688 1.00 129.90 338 GLU C C 1
ATOM 8207 O O . GLU C 1 338 ? -17.977 -38.459 24.449 1.00 127.41 338 GLU C O 1
ATOM 8213 N N . GLU C 1 339 ? -18.446 -40.050 22.907 1.00 132.28 339 GLU C N 1
ATOM 8214 C CA . GLU C 1 339 ? -19.888 -39.856 22.869 1.00 134.81 339 GLU C CA 1
ATOM 8215 C C . GLU C 1 339 ? -20.510 -39.753 24.248 1.00 136.47 339 GLU C C 1
ATOM 8216 O O . GLU C 1 339 ? -21.175 -38.773 24.606 1.00 135.02 339 GLU C O 1
ATOM 8222 N N . ARG C 1 340 ? -20.266 -40.804 25.009 1.00 139.52 340 ARG C N 1
ATOM 8223 C CA . ARG C 1 340 ? -20.821 -40.995 26.313 1.00 142.10 340 ARG C CA 1
ATOM 8224 C C . ARG C 1 340 ? -20.131 -40.166 27.377 1.00 139.51 340 ARG C C 1
ATOM 8225 O O . ARG C 1 340 ? -20.706 -39.887 28.436 1.00 140.45 340 ARG C O 1
ATOM 8233 N N . ALA C 1 341 ? -18.873 -39.825 27.100 1.00 136.42 341 ALA C N 1
ATOM 8234 C CA . ALA C 1 341 ? -18.107 -38.906 27.923 1.00 132.32 341 ALA C CA 1
ATOM 8235 C C . ALA C 1 341 ? -18.658 -37.504 27.719 1.00 129.91 341 ALA C C 1
ATOM 8236 O O . ALA C 1 341 ? -18.715 -36.715 28.664 1.00 129.55 341 ALA C O 1
ATOM 8238 N N . GLN C 1 342 ? -19.077 -37.216 26.482 1.00 129.37 342 GLN C N 1
ATOM 8239 C CA . GLN C 1 342 ? -19.655 -35.918 26.099 1.00 126.13 342 GLN C CA 1
ATOM 8240 C C . GLN C 1 342 ? -21.062 -35.709 26.668 1.00 128.79 342 GLN C C 1
ATOM 8241 O O . GLN C 1 342 ? -21.383 -34.616 27.154 1.00 126.91 342 GLN C O 1
ATOM 8247 N N . GLY C 1 343 ? -21.891 -36.753 26.602 1.00 131.49 343 GLY C N 1
ATOM 8248 C CA . GLY C 1 343 ? -23.247 -36.716 27.152 1.00 133.45 343 GLY C CA 1
ATOM 8249 C C . GLY C 1 343 ? -23.308 -36.983 28.649 1.00 136.14 343 GLY C C 1
ATOM 8250 O O . GLY C 1 343 ? -24.370 -37.313 29.189 1.00 139.67 343 GLY C O 1
ATOM 8251 N N . ARG C 1 344 ? -22.160 -36.858 29.314 1.00 134.05 344 ARG C N 1
ATOM 8252 C CA . ARG C 1 344 ? -22.065 -36.943 30.777 1.00 134.58 344 ARG C CA 1
ATOM 8253 C C . ARG C 1 344 ? -21.163 -35.841 31.342 1.00 130.41 344 ARG C C 1
ATOM 8254 O O . ARG C 1 344 ? -21.160 -35.589 32.557 1.00 129.87 344 ARG C O 1
ATOM 8262 N N . ALA C 1 345 ? -20.400 -35.199 30.453 1.00 125.85 345 ALA C N 1
ATOM 8263 C CA . ALA C 1 345 ? -19.587 -34.046 30.812 1.00 122.64 345 ALA C CA 1
ATOM 8264 C C . ALA C 1 345 ? -20.464 -33.011 31.507 1.00 122.05 345 ALA C C 1
ATOM 8265 O O . ALA C 1 345 ? -21.590 -32.742 31.074 1.00 122.68 345 ALA C O 1
ATOM 8267 N N . LYS C 1 346 ? -19.958 -32.463 32.606 1.00 120.80 346 LYS C N 1
ATOM 8268 C CA . LYS C 1 346 ? -20.687 -31.445 33.350 1.00 120.99 346 LYS C CA 1
ATOM 8269 C C . LYS C 1 346 ? -20.248 -30.033 32.941 1.00 116.76 346 LYS C C 1
ATOM 8270 O O . LYS C 1 346 ? -19.356 -29.864 32.093 1.00 112.66 346 LYS C O 1
ATOM 8276 N N . GLU C 1 347 ? -20.906 -29.028 33.519 1.00 115.62 347 GLU C N 1
ATOM 8277 C CA . GLU C 1 347 ? -20.590 -27.635 33.236 1.00 111.76 347 GLU C CA 1
ATOM 8278 C C . GLU C 1 347 ? -19.139 -27.368 33.631 1.00 108.30 347 GLU C C 1
ATOM 8279 O O . GLU C 1 347 ? -18.712 -27.723 34.735 1.00 110.03 347 GLU C O 1
ATOM 8285 N N . ALA C 1 348 ? -18.382 -26.774 32.712 1.00 102.87 348 ALA C N 1
ATOM 8286 C CA . ALA C 1 348 ? -16.967 -26.498 32.942 1.00 98.68 348 ALA C CA 1
ATOM 8287 C C . ALA C 1 348 ? -16.768 -25.123 33.584 1.00 95.21 348 ALA C C 1
ATOM 8288 O O . ALA C 1 348 ? -17.591 -24.216 33.386 1.00 93.30 348 ALA C O 1
ATOM 8290 N N . PRO C 1 349 ? -15.672 -24.964 34.360 1.00 92.45 349 PRO C N 1
ATOM 8291 C CA . PRO C 1 349 ? -15.470 -23.686 35.028 1.00 88.72 349 PRO C CA 1
ATOM 8292 C C . PRO C 1 349 ? -14.920 -22.639 34.065 1.00 84.03 349 PRO C C 1
ATOM 8293 O O . PRO C 1 349 ? -14.421 -22.978 32.991 1.00 82.18 349 PRO C O 1
ATOM 8297 N N . THR C 1 350 ? -15.047 -21.377 34.453 1.00 80.08 350 THR C N 1
ATOM 8298 C CA . THR C 1 350 ? -14.443 -20.267 33.751 1.00 74.18 350 THR C CA 1
ATOM 8299 C C . THR C 1 350 ? -13.055 -20.100 34.333 1.00 72.28 350 THR C C 1
ATOM 8300 O O . THR C 1 350 ? -12.881 -20.094 35.543 1.00 74.96 350 THR C O 1
ATOM 8304 N N . MET C 1 351 ? -12.066 -19.976 33.463 1.00 68.96 351 MET C N 1
ATOM 8305 C CA . MET C 1 351 ? -10.672 -19.898 33.881 1.00 66.20 351 MET C CA 1
ATOM 8306 C C . MET C 1 351 ? -9.920 -18.726 33.219 1.00 63.61 351 MET C C 1
ATOM 8307 O O . MET C 1 351 ? -10.112 -18.459 32.025 1.00 65.19 351 MET C O 1
ATOM 8312 N N . PRO C 1 352 ? -9.060 -18.025 33.985 1.00 60.57 352 PRO C N 1
ATOM 8313 C CA . PRO C 1 352 ? -8.219 -16.964 33.384 1.00 56.62 352 PRO C CA 1
ATOM 8314 C C . PRO C 1 352 ? -7.076 -17.492 32.530 1.00 55.40 352 PRO C C 1
ATOM 8315 O O . PRO C 1 352 ? -6.510 -18.550 32.838 1.00 56.15 352 PRO C O 1
ATOM 8319 N N . PHE C 1 353 ? -6.740 -16.748 31.472 1.00 50.87 353 PHE C N 1
ATOM 8320 C CA . PHE C 1 353 ? -5.614 -17.086 30.596 1.00 49.46 353 PHE C CA 1
ATOM 8321 C C . PHE C 1 353 ? -4.645 -15.935 30.548 1.00 48.70 353 PHE C C 1
ATOM 8322 O O . PHE C 1 353 ? -5.062 -14.813 30.289 1.00 51.50 353 PHE C O 1
ATOM 8330 N N . SER C 1 354 ? -3.358 -16.186 30.789 1.00 49.85 354 SER C N 1
ATOM 8331 C CA . SER C 1 354 ? -2.377 -15.084 30.768 1.00 48.10 354 SER C CA 1
ATOM 8332 C C . SER C 1 354 ? -2.222 -14.464 29.371 1.00 46.51 354 SER C C 1
ATOM 8333 O O . SER C 1 354 ? -1.780 -13.327 29.238 1.00 45.71 354 SER C O 1
ATOM 8336 N N . TRP C 1 355 ? -2.606 -15.224 28.342 1.00 48.62 355 TRP C N 1
ATOM 8337 C CA . TRP C 1 355 ? -2.593 -14.762 26.950 1.00 43.33 355 TRP C CA 1
ATOM 8338 C C . TRP C 1 355 ? -3.599 -13.630 26.757 1.00 42.81 355 TRP C C 1
ATOM 8339 O O . TRP C 1 355 ? -3.541 -12.900 25.772 1.00 42.71 355 TRP C O 1
ATOM 8350 N N . ILE C 1 356 ? -4.546 -13.491 27.675 1.00 40.66 356 ILE C N 1
ATOM 8351 C CA . ILE C 1 356 ? -5.534 -12.433 27.536 1.00 40.46 356 ILE C CA 1
ATOM 8352 C C . ILE C 1 356 ? -5.673 -11.611 28.823 1.00 43.80 356 ILE C C 1
ATOM 8353 O O . ILE C 1 356 ? -6.784 -11.276 29.257 1.00 45.65 356 ILE C O 1
ATOM 8358 N N . PHE C 1 357 ? -4.519 -11.304 29.422 1.00 42.96 357 PHE C N 1
ATOM 8359 C CA . PHE C 1 357 ? -4.412 -10.427 30.577 1.00 37.76 357 PHE C CA 1
ATOM 8360 C C . PHE C 1 357 ? -5.182 -10.977 31.765 1.00 43.87 357 PHE C C 1
ATOM 8361 O O . PHE C 1 357 ? -5.586 -10.244 32.665 1.00 46.22 357 PHE C O 1
ATOM 8369 N N . ASP C 1 358 ? -5.365 -12.290 31.758 1.00 44.69 358 ASP C N 1
ATOM 8370 C CA . ASP C 1 358 ? -6.112 -13.010 32.781 1.00 46.64 358 ASP C CA 1
ATOM 8371 C C . ASP C 1 358 ? -7.606 -12.778 32.764 1.00 46.73 358 ASP C C 1
ATOM 8372 O O . ASP C 1 358 ? -8.288 -13.097 33.739 1.00 50.78 358 ASP C O 1
ATOM 8377 N N . ARG C 1 359 ? -8.120 -12.266 31.649 1.00 43.95 359 ARG C N 1
ATOM 8378 C CA . ARG C 1 359 ? -9.557 -12.323 31.398 1.00 45.59 359 ARG C CA 1
ATOM 8379 C C . ARG C 1 359 ? -9.994 -13.804 31.319 1.00 51.41 359 ARG C C 1
ATOM 8380 O O . ARG C 1 359 ? -9.176 -14.710 31.085 1.00 52.47 359 ARG C O 1
ATOM 8388 N N . GLN C 1 360 ? -11.274 -14.073 31.508 1.00 53.83 360 GLN C N 1
ATOM 8389 C CA . GLN C 1 360 ? -11.686 -15.464 31.688 1.00 57.24 360 GLN C CA 1
ATOM 8390 C C . GLN C 1 360 ? -12.623 -16.021 30.622 1.00 57.16 360 GLN C C 1
ATOM 8391 O O . GLN C 1 360 ? -13.606 -15.381 30.254 1.00 58.26 360 GLN C O 1
ATOM 8397 N N . VAL C 1 361 ? -12.328 -17.231 30.155 1.00 56.85 361 VAL C N 1
ATOM 8398 C CA . VAL C 1 361 ? -13.179 -17.892 29.163 1.00 58.08 361 VAL C CA 1
ATOM 8399 C C . VAL C 1 361 ? -13.720 -19.179 29.734 1.00 63.05 361 VAL C C 1
ATOM 8400 O O . VAL C 1 361 ? -13.129 -19.747 30.650 1.00 65.34 361 VAL C O 1
ATOM 8404 N N . LYS C 1 362 ? -14.850 -19.633 29.204 1.00 65.79 362 LYS C N 1
ATOM 8405 C CA . LYS C 1 362 ? -15.463 -20.860 29.688 1.00 68.18 362 LYS C CA 1
ATOM 8406 C C . LYS C 1 362 ? -14.738 -22.067 29.099 1.00 68.99 362 LYS C C 1
ATOM 8407 O O . LYS C 1 362 ? -14.609 -22.193 27.882 1.00 69.85 362 LYS C O 1
ATOM 8413 N N . LEU C 1 363 ? -14.253 -22.944 29.972 1.00 70.48 363 LEU C N 1
ATOM 8414 C CA . LEU C 1 363 ? -13.545 -24.153 29.548 1.00 72.39 363 LEU C CA 1
ATOM 8415 C C . LEU C 1 363 ? -14.457 -25.213 28.918 1.00 77.42 363 LEU C C 1
ATOM 8416 O O . LEU C 1 363 ? -13.979 -26.212 28.370 1.00 78.75 363 LEU C O 1
ATOM 8422 N N . ALA D 2 1 ? -15.498 -47.758 43.482 1.00 162.47 1 ALA D N 1
ATOM 8423 C CA . ALA D 2 1 ? -16.322 -47.128 42.413 1.00 160.07 1 ALA D CA 1
ATOM 8424 C C . ALA D 2 1 ? -16.120 -45.611 42.374 1.00 162.05 1 ALA D C 1
ATOM 8425 O O . ALA D 2 1 ? -16.843 -44.861 43.039 1.00 160.68 1 ALA D O 1
ATOM 8427 N N . LYS D 2 2 ? -15.129 -45.170 41.597 1.00 168.32 2 LYS D N 1
ATOM 8428 C CA . LYS D 2 2 ? -14.853 -43.741 41.425 1.00 176.45 2 LYS D CA 1
ATOM 8429 C C . LYS D 2 2 ? -15.760 -43.157 40.344 1.00 176.90 2 LYS D C 1
ATOM 8430 O O . LYS D 2 2 ? -16.065 -43.824 39.352 1.00 170.66 2 LYS D O 1
ATOM 8436 N N . LYS D 2 3 ? -16.179 -41.909 40.545 1.00 184.40 3 LYS D N 1
ATOM 8437 C CA . LYS D 2 3 ? -17.102 -41.225 39.636 1.00 190.11 3 LYS D CA 1
ATOM 8438 C C . LYS D 2 3 ? -16.628 -41.244 38.178 1.00 189.23 3 LYS D C 1
ATOM 8439 O O . LYS D 2 3 ? -17.437 -41.418 37.263 1.00 184.18 3 LYS D O 1
ATOM 8445 N N . GLU D 2 4 ? -15.320 -41.078 37.979 1.00 194.53 4 GLU D N 1
ATOM 8446 C CA . GLU D 2 4 ? -14.726 -40.980 36.638 1.00 191.51 4 GLU D CA 1
ATOM 8447 C C . GLU D 2 4 ? -14.167 -42.314 36.112 1.00 188.75 4 GLU D C 1
ATOM 8448 O O . GLU D 2 4 ? -13.771 -42.410 34.946 1.00 183.14 4 GLU D O 1
ATOM 8454 N N . THR D 2 5 ? -14.139 -43.329 36.978 1.00 188.53 5 THR D N 1
ATOM 8455 C CA . THR D 2 5 ? -13.740 -44.688 36.595 1.00 179.25 5 THR D CA 1
ATOM 8456 C C . THR D 2 5 ? -14.969 -45.530 36.215 1.00 178.30 5 THR D C 1
ATOM 8457 O O . THR D 2 5 ? -14.888 -46.377 35.329 1.00 180.78 5 THR D O 1
ATOM 8461 N N . ILE D 2 6 ? -16.100 -4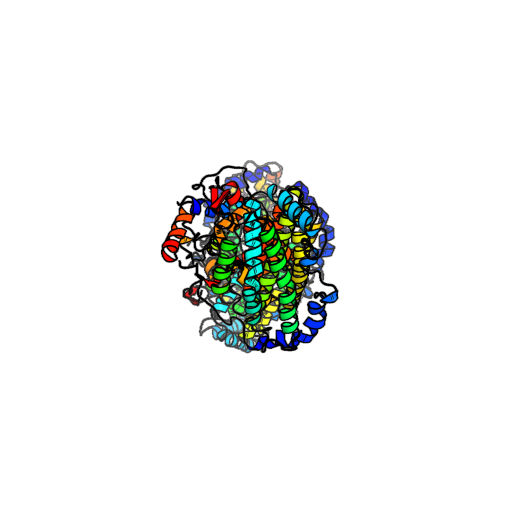5.281 36.876 1.00 177.67 6 ILE D N 1
ATOM 8462 C CA . ILE D 2 6 ? -17.373 -45.943 36.546 1.00 173.47 6 ILE D CA 1
ATOM 8463 C C . ILE D 2 6 ? -17.933 -45.461 35.198 1.00 171.63 6 ILE D C 1
ATOM 8464 O O . ILE D 2 6 ? -18.550 -46.236 34.459 1.00 166.81 6 ILE D O 1
ATOM 8469 N N . ASP D 2 7 ? -17.710 -44.184 34.888 1.00 175.32 7 ASP D N 1
ATOM 8470 C CA . ASP D 2 7 ? -18.070 -43.610 33.589 1.00 175.60 7 ASP D CA 1
ATOM 8471 C C . ASP D 2 7 ? -17.389 -44.361 32.441 1.00 177.46 7 ASP D C 1
ATOM 8472 O O . ASP D 2 7 ? -18.054 -44.813 31.505 1.00 178.93 7 ASP D O 1
ATOM 8477 N N . LYS D 2 8 ? -16.067 -44.506 32.547 1.00 178.19 8 LYS D N 1
ATOM 8478 C CA . LYS D 2 8 ? -15.221 -45.046 31.474 1.00 174.37 8 LYS D CA 1
ATOM 8479 C C . LYS D 2 8 ? -15.167 -46.574 31.407 1.00 168.61 8 LYS D C 1
ATOM 8480 O O . LYS D 2 8 ? -14.473 -47.136 30.558 1.00 164.17 8 LYS D O 1
ATOM 8486 N N . VAL D 2 9 ? -15.896 -47.237 32.301 1.00 171.44 9 VAL D N 1
ATOM 8487 C CA . VAL D 2 9 ? -15.985 -48.700 32.311 1.00 172.27 9 VAL D CA 1
ATOM 8488 C C . VAL D 2 9 ? -17.327 -49.174 31.737 1.00 173.69 9 VAL D C 1
ATOM 8489 O O . VAL D 2 9 ? -17.394 -50.215 31.075 1.00 180.25 9 VAL D O 1
ATOM 8493 N N . SER D 2 10 ? -18.383 -48.397 31.978 1.00 171.21 10 SER D N 1
ATOM 8494 C CA . SER D 2 10 ? -19.693 -48.662 31.383 1.00 166.24 10 SER D CA 1
ATOM 8495 C C . SER D 2 10 ? -19.736 -48.240 29.910 1.00 161.52 10 SER D C 1
ATOM 8496 O O . SER D 2 10 ? -20.706 -48.539 29.194 1.00 152.08 10 SER D O 1
ATOM 8499 N N . ASP D 2 11 ? -18.684 -47.533 29.479 1.00 164.49 11 ASP D N 1
ATOM 8500 C CA . ASP D 2 11 ? -18.524 -47.054 28.098 1.00 169.31 11 ASP D CA 1
ATOM 8501 C C . ASP D 2 11 ? -18.483 -48.209 27.109 1.00 167.30 11 ASP D C 1
ATOM 8502 O O . ASP D 2 11 ? -19.234 -48.231 26.131 1.00 164.51 11 ASP D O 1
ATOM 8507 N N . ILE D 2 12 ? -17.599 -49.164 27.390 1.00 166.06 12 ILE D N 1
ATOM 8508 C CA . ILE D 2 12 ? -17.419 -50.367 26.588 1.00 162.32 12 ILE D CA 1
ATOM 8509 C C . ILE D 2 12 ? -18.690 -51.224 26.560 1.00 165.95 12 ILE D C 1
ATOM 8510 O O . ILE D 2 12 ? -19.035 -51.797 25.522 1.00 171.86 12 ILE D O 1
ATOM 8515 N N . VAL D 2 13 ? -19.385 -51.282 27.698 1.00 167.84 13 VAL D N 1
ATOM 8516 C CA . VAL D 2 13 ? -20.561 -52.144 27.887 1.00 172.18 13 VAL D CA 1
ATOM 8517 C C . VAL D 2 13 ? -21.717 -51.822 26.929 1.00 174.26 13 VAL D C 1
ATOM 8518 O O . VAL D 2 13 ? -22.244 -52.719 26.267 1.00 183.93 13 VAL D O 1
ATOM 8522 N N . LYS D 2 14 ? -22.102 -50.551 26.853 1.00 171.97 14 LYS D N 1
ATOM 8523 C CA . LYS D 2 14 ? -23.177 -50.131 25.952 1.00 171.55 14 LYS D CA 1
ATOM 8524 C C . LYS D 2 14 ? -22.722 -50.110 24.490 1.00 175.93 14 LYS D C 1
ATOM 8525 O O . LYS D 2 14 ? -23.546 -50.195 23.574 1.00 177.60 14 LYS D O 1
ATOM 8531 N N . GLU D 2 15 ? -21.408 -50.002 24.287 1.00 178.38 15 GLU D N 1
ATOM 8532 C CA . GLU D 2 15 ? -20.811 -49.972 22.952 1.00 179.23 15 GLU D CA 1
ATOM 8533 C C . GLU D 2 15 ? -20.901 -51.339 22.275 1.00 179.39 15 GLU D C 1
ATOM 8534 O O . GLU D 2 15 ? -21.346 -51.439 21.129 1.00 179.37 15 GLU D O 1
ATOM 8540 N N . LYS D 2 16 ? -20.500 -52.383 23.001 1.00 179.53 16 LYS D N 1
ATOM 8541 C CA . LYS D 2 16 ? -20.459 -53.744 22.465 1.00 177.38 16 LYS D CA 1
ATOM 8542 C C . LYS D 2 16 ? -21.838 -54.421 22.405 1.00 176.99 16 LYS D C 1
ATOM 8543 O O . LYS D 2 16 ? -21.959 -55.537 21.893 1.00 183.62 16 LYS D O 1
ATOM 8549 N N . LEU D 2 17 ? -22.874 -53.743 22.900 1.00 174.09 17 LEU D N 1
ATOM 8550 C CA . LEU D 2 17 ? -24.228 -54.314 22.933 1.00 174.39 17 LEU D CA 1
ATOM 8551 C C . LEU D 2 17 ? -25.269 -53.574 22.074 1.00 174.33 17 LEU D C 1
ATOM 8552 O O . LEU D 2 17 ? -26.448 -53.946 22.066 1.00 172.97 17 LEU D O 1
ATOM 8557 N N . ALA D 2 18 ? -24.820 -52.544 21.353 1.00 174.16 18 ALA D N 1
ATOM 8558 C CA . ALA D 2 18 ? -25.655 -51.761 20.419 1.00 178.51 18 ALA D CA 1
ATOM 8559 C C . ALA D 2 18 ? -26.848 -51.023 21.057 1.00 181.06 18 ALA D C 1
ATOM 8560 O O . ALA D 2 18 ? -27.894 -50.839 20.422 1.00 182.70 18 ALA D O 1
ATOM 8562 N N . LEU D 2 19 ? -26.677 -50.590 22.305 1.00 179.83 19 LEU D N 1
ATOM 8563 C CA . LEU D 2 19 ? -27.709 -49.833 23.011 1.00 176.25 19 LEU D CA 1
ATOM 8564 C C . LEU D 2 19 ? -27.182 -48.461 23.430 1.00 176.16 19 LEU D C 1
ATOM 8565 O O . LEU D 2 19 ? -26.279 -48.361 24.263 1.00 172.55 19 LEU D O 1
ATOM 8570 N N . GLY D 2 20 ? -27.749 -47.412 22.837 1.00 178.05 20 GLY D N 1
ATOM 8571 C CA . GLY D 2 20 ? -27.343 -46.033 23.116 1.00 178.54 20 GLY D CA 1
ATOM 8572 C C . GLY D 2 20 ? -27.961 -45.481 24.387 1.00 180.06 20 GLY D C 1
ATOM 8573 O O . GLY D 2 20 ? -27.715 -45.996 25.480 1.00 178.64 20 GLY D O 1
ATOM 8574 N N . ALA D 2 21 ? -28.762 -44.427 24.239 1.00 184.50 21 ALA D N 1
ATOM 8575 C CA . ALA D 2 21 ? -29.443 -43.797 25.374 1.00 192.29 21 ALA D CA 1
ATOM 8576 C C . ALA D 2 21 ? -30.932 -44.169 25.420 1.00 194.80 21 ALA D C 1
ATOM 8577 O O . ALA D 2 21 ? -31.792 -43.310 25.655 1.00 197.54 21 ALA D O 1
ATOM 8579 N N . ASP D 2 22 ? -31.224 -45.456 25.208 1.00 191.93 22 ASP D N 1
ATOM 8580 C CA . ASP D 2 22 ? -32.608 -45.948 25.145 1.00 189.82 22 ASP D CA 1
ATOM 8581 C C . ASP D 2 22 ? -33.132 -46.575 26.449 1.00 186.88 22 ASP D C 1
ATOM 8582 O O . ASP D 2 22 ? -34.082 -46.058 27.041 1.00 187.75 22 ASP D O 1
ATOM 8587 N N . VAL D 2 23 ? -32.521 -47.676 26.888 1.00 184.61 23 VAL D N 1
ATOM 8588 C CA . VAL D 2 23 ? -32.939 -48.369 28.116 1.00 178.11 23 VAL D CA 1
ATOM 8589 C C . VAL D 2 23 ? -31.938 -48.095 29.244 1.00 180.36 23 VAL D C 1
ATOM 8590 O O . VAL D 2 23 ? -30.788 -48.538 29.178 1.00 182.99 23 VAL D O 1
ATOM 8594 N N . VAL D 2 24 ? -32.379 -47.359 30.267 1.00 177.74 24 VAL D N 1
ATOM 8595 C CA . VAL D 2 24 ? -31.542 -47.049 31.435 1.00 174.49 24 VAL D CA 1
ATOM 8596 C C . VAL D 2 24 ? -31.311 -48.314 32.269 1.00 176.56 24 VAL D C 1
ATOM 8597 O O . VAL D 2 24 ? -32.266 -48.979 32.684 1.00 180.37 24 VAL D O 1
ATOM 8601 N N . VAL D 2 25 ? -30.037 -48.646 32.485 1.00 175.48 25 VAL D N 1
ATOM 8602 C CA . VAL D 2 25 ? -29.648 -49.842 33.242 1.00 170.59 25 VAL D CA 1
ATOM 8603 C C . VAL D 2 25 ? -28.815 -49.440 34.471 1.00 175.07 25 VAL D C 1
ATOM 8604 O O . VAL D 2 25 ? -28.525 -48.254 34.673 1.00 172.91 25 VAL D O 1
ATOM 8608 N N . THR D 2 26 ? -28.446 -50.429 35.286 1.00 175.45 26 THR D N 1
ATOM 8609 C CA . THR D 2 26 ? -27.647 -50.210 36.494 1.00 176.49 26 THR D CA 1
ATOM 8610 C C . THR D 2 26 ? -26.222 -50.768 36.361 1.00 178.30 26 THR D C 1
ATOM 8611 O O . THR D 2 26 ? -25.801 -51.169 35.271 1.00 172.48 26 THR D O 1
ATOM 8615 N N . ALA D 2 27 ? -25.489 -50.776 37.476 1.00 181.27 27 ALA D N 1
ATOM 8616 C CA . ALA D 2 27 ? -24.135 -51.330 37.534 1.00 182.06 27 ALA D CA 1
ATOM 8617 C C . ALA D 2 27 ? -24.107 -52.768 38.076 1.00 185.37 27 ALA D C 1
ATOM 8618 O O . ALA D 2 27 ? -23.058 -53.419 38.075 1.00 184.15 27 ALA D O 1
ATOM 8620 N N . ASP D 2 28 ? -25.266 -53.254 38.522 1.00 188.45 28 ASP D N 1
ATOM 8621 C CA . ASP D 2 28 ? -25.386 -54.566 39.170 1.00 189.01 28 ASP D CA 1
ATOM 8622 C C . ASP D 2 28 ? -25.978 -55.662 38.276 1.00 190.19 28 ASP D C 1
ATOM 8623 O O . ASP D 2 28 ? -26.103 -56.814 38.704 1.00 190.76 28 ASP D O 1
ATOM 8628 N N . SER D 2 29 ? -26.350 -55.306 37.048 1.00 189.18 29 SER D N 1
ATOM 8629 C CA . SER D 2 29 ? -26.964 -56.262 36.129 1.00 188.36 29 SER D CA 1
ATOM 8630 C C . SER D 2 29 ? -25.919 -57.192 35.516 1.00 194.62 29 SER D C 1
ATOM 8631 O O . SER D 2 29 ? -24.818 -56.758 35.156 1.00 196.99 29 SER D O 1
ATOM 8634 N N . GLU D 2 30 ? -26.281 -58.470 35.412 1.00 197.57 30 GLU D N 1
ATOM 8635 C CA . GLU D 2 30 ? -25.415 -59.509 34.856 1.00 194.28 30 GLU D CA 1
ATOM 8636 C C . GLU D 2 30 ? -25.257 -59.317 33.347 1.00 190.77 30 GLU D C 1
ATOM 8637 O O . GLU D 2 30 ? -26.115 -58.716 32.697 1.00 187.66 30 GLU D O 1
ATOM 8643 N N . PHE D 2 31 ? -24.157 -59.820 32.794 1.00 191.41 31 PHE D N 1
ATOM 8644 C CA . PHE D 2 31 ? -23.887 -59.678 31.362 1.00 191.93 31 PHE D CA 1
ATOM 8645 C C . PHE D 2 31 ? -24.679 -60.650 30.484 1.00 192.09 31 PHE D C 1
ATOM 8646 O O . PHE D 2 31 ? -24.792 -60.444 29.274 1.00 188.14 31 PHE D O 1
ATOM 8654 N N . SER D 2 32 ? -25.218 -61.703 31.101 1.00 194.22 32 SER D N 1
ATOM 8655 C CA . SER D 2 32 ? -26.180 -62.602 30.453 1.00 188.44 32 SER D CA 1
ATOM 8656 C C . SER D 2 32 ? -27.617 -62.096 30.654 1.00 187.10 32 SER D C 1
ATOM 8657 O O . SER D 2 32 ? -28.527 -62.469 29.907 1.00 180.31 32 SER D O 1
ATOM 8660 N N . LYS D 2 33 ? -27.798 -61.256 31.677 1.00 186.08 33 LYS D N 1
ATOM 8661 C CA . LYS D 2 33 ? -29.036 -60.502 31.904 1.00 179.20 33 LYS D CA 1
ATOM 8662 C C . LYS D 2 33 ? -29.172 -59.376 30.881 1.00 175.02 33 LYS D C 1
ATOM 8663 O O . LYS D 2 33 ? -30.284 -58.970 30.539 1.00 173.10 33 LYS D O 1
ATOM 8669 N N . LEU D 2 34 ? -28.028 -58.876 30.413 1.00 172.30 34 LEU D N 1
ATOM 8670 C CA . LEU D 2 34 ? -27.969 -57.832 29.389 1.00 170.65 34 LEU D CA 1
ATOM 8671 C C . LEU D 2 34 ? -28.146 -58.392 27.970 1.00 172.54 34 LEU D C 1
ATOM 8672 O O . LEU D 2 34 ? -28.926 -57.857 27.176 1.00 169.97 34 LEU D O 1
ATOM 8677 N N . GLY D 2 35 ? -27.415 -59.463 27.660 1.00 173.83 35 GLY D N 1
ATOM 8678 C CA . GLY D 2 35 ? -27.474 -60.102 26.344 1.00 169.26 35 GLY D CA 1
ATOM 8679 C C . GLY D 2 35 ? -26.112 -60.417 25.749 1.00 166.54 35 GLY D C 1
ATOM 8680 O O . GLY D 2 35 ? -26.021 -60.834 24.592 1.00 160.38 35 GLY D O 1
ATOM 8681 N N . ALA D 2 36 ? -25.059 -60.217 26.543 1.00 166.52 36 ALA D N 1
ATOM 8682 C CA . ALA D 2 36 ? -23.680 -60.471 26.120 1.00 168.85 36 ALA D CA 1
ATOM 8683 C C . ALA D 2 36 ? -23.231 -61.891 26.463 1.00 175.55 36 ALA D C 1
ATOM 8684 O O . ALA D 2 36 ? -23.317 -62.314 27.620 1.00 179.98 36 ALA D O 1
ATOM 8686 N N . ASP D 2 37 ? -22.750 -62.616 25.452 1.00 175.35 37 ASP D N 1
ATOM 8687 C CA . ASP D 2 37 ? -22.258 -63.986 25.638 1.00 168.41 37 ASP D CA 1
ATOM 8688 C C . ASP D 2 37 ? -20.853 -64.044 26.257 1.00 166.56 37 ASP D C 1
ATOM 8689 O O . ASP D 2 37 ? -20.271 -63.014 26.605 1.00 164.90 37 ASP D O 1
ATOM 8704 N N . LEU D 2 39 ? -17.889 -64.730 25.090 1.00 165.41 39 LEU D N 1
ATOM 8705 C CA . LEU D 2 39 ? -16.758 -64.185 24.327 1.00 166.58 39 LEU D CA 1
ATOM 8706 C C . LEU D 2 39 ? -16.676 -62.659 24.386 1.00 159.82 39 LEU D C 1
ATOM 8707 O O . LEU D 2 39 ? -15.625 -62.080 24.094 1.00 156.96 39 LEU D O 1
ATOM 8712 N N . ASP D 2 40 ? -17.788 -62.020 24.757 1.00 152.62 40 ASP D N 1
ATOM 8713 C CA . ASP D 2 40 ? -17.853 -60.565 24.921 1.00 134.06 40 ASP D CA 1
ATOM 8714 C C . ASP D 2 40 ? -17.008 -60.094 26.098 1.00 135.33 40 ASP D C 1
ATOM 8715 O O . ASP D 2 40 ? -16.568 -58.948 26.126 1.00 138.80 40 ASP D O 1
ATOM 8720 N N . THR D 2 41 ? -16.774 -60.996 27.049 1.00 138.39 41 THR D N 1
ATOM 8721 C CA . THR D 2 41 ? -16.038 -60.701 28.279 1.00 142.02 41 THR D CA 1
ATOM 8722 C C . THR D 2 41 ? -14.537 -60.493 28.047 1.00 147.71 41 THR D C 1
ATOM 8723 O O . THR D 2 41 ? -13.978 -59.485 28.488 1.00 155.53 41 THR D O 1
ATOM 8727 N N . VAL D 2 42 ? -13.899 -61.443 27.360 1.00 149.65 42 VAL D N 1
ATOM 8728 C CA . VAL D 2 42 ? -12.445 -61.416 27.113 1.00 148.66 42 VAL D CA 1
ATOM 8729 C C . VAL D 2 42 ? -12.041 -60.277 26.162 1.00 144.31 42 VAL D C 1
ATOM 8730 O O . VAL D 2 42 ? -10.886 -59.841 26.151 1.00 136.39 42 VAL D O 1
ATOM 8734 N N . GLU D 2 43 ? -13.006 -59.808 25.372 1.00 147.16 43 GLU D N 1
ATOM 8735 C CA . GLU D 2 43 ? -12.849 -58.600 24.566 1.00 147.30 43 GLU D CA 1
ATOM 8736 C C . GLU D 2 43 ? -13.016 -57.347 25.420 1.00 152.20 43 GLU D C 1
ATOM 8737 O O . GLU D 2 43 ? -12.347 -56.342 25.181 1.00 151.85 43 GLU D O 1
ATOM 8743 N N . ILE D 2 44 ? -13.915 -57.413 26.405 1.00 155.68 44 ILE D N 1
ATOM 8744 C CA . ILE D 2 44 ? -14.150 -56.300 27.330 1.00 158.02 44 ILE D CA 1
ATOM 8745 C C . ILE D 2 44 ? -12.919 -56.025 28.215 1.00 165.79 44 ILE D C 1
ATOM 8746 O O . ILE D 2 44 ? -12.607 -54.865 28.511 1.00 170.89 44 ILE D O 1
ATOM 8751 N N . VAL D 2 45 ? -12.215 -57.091 28.601 1.00 169.26 45 VAL D N 1
ATOM 8752 C CA . VAL D 2 45 ? -10.917 -56.972 29.282 1.00 170.47 45 VAL D CA 1
ATOM 8753 C C . VAL D 2 45 ? -9.841 -56.411 28.331 1.00 171.81 45 VAL D C 1
ATOM 8754 O O . VAL D 2 45 ? -9.105 -55.494 28.702 1.00 171.03 45 VAL D O 1
ATOM 8758 N N . MET D 2 46 ? -9.770 -56.949 27.110 1.00 173.76 46 MET D N 1
ATOM 8759 C CA . MET D 2 46 ? -8.893 -56.411 26.057 1.00 174.06 46 MET D CA 1
ATOM 8760 C C . MET D 2 46 ? -9.141 -54.915 25.863 1.00 173.90 46 MET D C 1
ATOM 8761 O O . MET D 2 46 ? -8.197 -54.139 25.704 1.00 180.11 46 MET D O 1
ATOM 8766 N N . ASN D 2 47 ? -10.416 -54.526 25.894 1.00 168.41 47 ASN D N 1
ATOM 8767 C CA . ASN D 2 47 ? -10.825 -53.131 25.748 1.00 163.47 47 ASN D CA 1
ATOM 8768 C C . ASN D 2 47 ? -10.321 -52.229 26.868 1.00 166.23 47 ASN D C 1
ATOM 8769 O O . ASN D 2 47 ? -10.020 -51.058 26.635 1.00 168.68 47 ASN D O 1
ATOM 8774 N N . LEU D 2 48 ? -10.226 -52.779 28.075 1.00 170.92 48 LEU D N 1
ATOM 8775 C CA . LEU D 2 48 ? -9.742 -52.019 29.227 1.00 181.61 48 LEU D CA 1
ATOM 8776 C C . LEU D 2 48 ? -8.234 -52.176 29.471 1.00 186.64 48 LEU D C 1
ATOM 8777 O O . LEU D 2 48 ? -7.699 -51.645 30.450 1.00 191.76 48 LEU D O 1
ATOM 8782 N N . GLU D 2 49 ? -7.558 -52.897 28.577 1.00 189.83 49 GLU D N 1
ATOM 8783 C CA . GLU D 2 49 ? -6.097 -53.030 28.624 1.00 195.46 49 GLU D CA 1
ATOM 8784 C C . GLU D 2 49 ? -5.401 -52.130 27.599 1.00 197.01 49 GLU D C 1
ATOM 8785 O O . GLU D 2 49 ? -4.168 -52.100 27.520 1.00 200.96 49 GLU D O 1
ATOM 8791 N N . GLU D 2 50 ? -6.204 -51.411 26.816 1.00 196.24 50 GLU D N 1
ATOM 8792 C CA . GLU D 2 50 ? -5.709 -50.372 25.912 1.00 190.76 50 GLU D CA 1
ATOM 8793 C C . GLU D 2 50 ? -6.024 -48.996 26.501 1.00 188.39 50 GLU D C 1
ATOM 8794 O O . GLU D 2 50 ? -5.430 -47.991 26.107 1.00 184.48 50 GLU D O 1
ATOM 8800 N N . GLU D 2 51 ? -6.960 -48.978 27.451 1.00 189.76 51 GLU D N 1
ATOM 8801 C CA . GLU D 2 51 ? -7.403 -47.761 28.139 1.00 191.61 51 GLU D CA 1
ATOM 8802 C C . GLU D 2 51 ? -6.375 -47.228 29.144 1.00 194.61 51 GLU D C 1
ATOM 8803 O O . GLU D 2 51 ? -6.159 -46.014 29.236 1.00 194.99 51 GLU D O 1
ATOM 8809 N N . PHE D 2 52 ? -5.766 -48.140 29.903 1.00 192.23 52 PHE D N 1
ATOM 8810 C CA . PHE D 2 52 ? -4.821 -47.781 30.965 1.00 190.01 52 PHE D CA 1
ATOM 8811 C C . PHE D 2 52 ? -3.504 -48.569 30.873 1.00 185.68 52 PHE D C 1
ATOM 8812 O O . PHE D 2 52 ? -2.489 -48.174 31.461 1.00 180.80 52 PHE D O 1
ATOM 8820 N N . GLY D 2 53 ? -3.537 -49.682 30.135 1.00 183.78 53 GLY D N 1
ATOM 8821 C CA . GLY D 2 53 ? -2.341 -50.475 29.836 1.00 183.99 53 GLY D CA 1
ATOM 8822 C C . GLY D 2 53 ? -1.831 -51.354 30.964 1.00 187.88 53 GLY D C 1
ATOM 8823 O O . GLY D 2 53 ? -0.683 -51.201 31.397 1.00 193.09 53 GLY D O 1
ATOM 8824 N N . ILE D 2 54 ? -2.677 -52.282 31.430 1.00 187.44 54 ILE D N 1
ATOM 8825 C CA . ILE D 2 54 ? -2.322 -53.196 32.526 1.00 189.93 54 ILE D CA 1
ATOM 8826 C C . ILE D 2 54 ? -2.792 -54.629 32.272 1.00 188.92 54 ILE D C 1
ATOM 8827 O O . ILE D 2 54 ? -3.864 -54.841 31.712 1.00 185.32 54 ILE D O 1
ATOM 8832 N N . ASN D 2 55 ? -1.989 -55.603 32.703 1.00 194.80 55 ASN D N 1
ATOM 8833 C CA . ASN D 2 55 ? -2.299 -57.029 32.521 1.00 198.32 55 ASN D CA 1
ATOM 8834 C C . ASN D 2 55 ? -3.369 -57.577 33.475 1.00 199.87 55 ASN D C 1
ATOM 8835 O O . ASN D 2 55 ? -3.450 -57.157 34.633 1.00 205.07 55 ASN D O 1
ATOM 8840 N N . VAL D 2 56 ? -4.180 -58.517 32.976 1.00 196.33 56 VAL D N 1
ATOM 8841 C CA . VAL D 2 56 ? -5.278 -59.121 33.747 1.00 194.70 56 VAL D CA 1
ATOM 8842 C C . VAL D 2 56 ? -5.290 -60.652 33.597 1.00 194.74 56 VAL D C 1
ATOM 8843 O O . VAL D 2 56 ? -5.607 -61.175 32.524 1.00 192.88 56 VAL D O 1
ATOM 8847 N N . ASP D 2 57 ? -4.956 -61.360 34.676 1.00 194.89 57 ASP D N 1
ATOM 8848 C CA . ASP D 2 57 ? -4.917 -62.829 34.668 1.00 195.08 57 ASP D CA 1
ATOM 8849 C C . ASP D 2 57 ? -6.306 -63.449 34.477 1.00 199.71 57 ASP D C 1
ATOM 8850 O O . ASP D 2 57 ? -7.321 -62.832 34.815 1.00 201.62 57 ASP D O 1
ATOM 8855 N N . GLU D 2 58 ? -6.333 -64.672 33.942 1.00 203.11 58 GLU D N 1
ATOM 8856 C CA . GLU D 2 58 ? -7.580 -65.377 33.593 1.00 202.87 58 GLU D CA 1
ATOM 8857 C C . GLU D 2 58 ? -8.547 -65.632 34.762 1.00 206.16 58 GLU D C 1
ATOM 8858 O O . GLU D 2 58 ? -9.747 -65.837 34.546 1.00 209.19 58 GLU D O 1
ATOM 8864 N N . ASP D 2 59 ? -8.025 -65.620 35.987 1.00 205.06 59 ASP D N 1
ATOM 8865 C CA . ASP D 2 59 ? -8.849 -65.766 37.185 1.00 200.51 59 ASP D CA 1
ATOM 8866 C C . ASP D 2 59 ? -9.700 -64.517 37.443 1.00 201.82 59 ASP D C 1
ATOM 8867 O O . ASP D 2 59 ? -10.888 -64.622 37.759 1.00 202.35 59 ASP D O 1
ATOM 8872 N N . LYS D 2 60 ? -9.087 -63.343 37.294 1.00 202.33 60 LYS D N 1
ATOM 8873 C CA . LYS D 2 60 ? -9.757 -62.061 37.540 1.00 200.00 60 LYS D CA 1
ATOM 8874 C C . LYS D 2 60 ? -10.609 -61.585 36.358 1.00 195.83 60 LYS D C 1
ATOM 8875 O O . LYS D 2 60 ? -11.187 -60.495 36.399 1.00 194.00 60 LYS D O 1
ATOM 8881 N N . ALA D 2 61 ? -10.682 -62.410 35.315 1.00 194.63 61 ALA D N 1
ATOM 8882 C CA . ALA D 2 61 ? -11.479 -62.111 34.127 1.00 190.52 61 ALA D CA 1
ATOM 8883 C C . ALA D 2 61 ? -12.878 -62.732 34.197 1.00 189.31 61 ALA D C 1
ATOM 8884 O O . ALA D 2 61 ? -13.706 -62.516 33.307 1.00 184.03 61 ALA D O 1
ATOM 8886 N N . GLN D 2 62 ? -13.138 -63.492 35.261 1.00 191.63 62 GLN D N 1
ATOM 8887 C CA . GLN D 2 62 ? -14.400 -64.218 35.403 1.00 190.38 62 GLN D CA 1
ATOM 8888 C C . GLN D 2 62 ? -15.229 -63.777 36.616 1.00 192.67 62 GLN D C 1
ATOM 8889 O O . GLN D 2 62 ? -16.442 -64.009 36.660 1.00 189.60 62 GLN D O 1
ATOM 8895 N N . ASP D 2 63 ? -14.576 -63.144 37.592 1.00 196.01 63 ASP D N 1
ATOM 8896 C CA . ASP D 2 63 ? -15.270 -62.567 38.750 1.00 200.57 63 ASP D CA 1
ATOM 8897 C C . ASP D 2 63 ? -16.150 -61.380 38.350 1.00 199.59 63 ASP D C 1
ATOM 8898 O O . ASP D 2 63 ? -16.917 -60.857 39.165 1.00 198.01 63 ASP D O 1
ATOM 8903 N N . ILE D 2 64 ? -16.032 -60.977 37.085 1.00 200.01 64 ILE D N 1
ATOM 8904 C CA . ILE D 2 64 ? -16.759 -59.836 36.531 1.00 198.78 64 ILE D CA 1
ATOM 8905 C C . ILE D 2 64 ? -18.133 -60.258 35.993 1.00 197.44 64 ILE D C 1
ATOM 8906 O O . ILE D 2 64 ? -18.292 -60.573 34.809 1.00 190.16 64 ILE D O 1
ATOM 8911 N N . SER D 2 65 ? -19.115 -60.272 36.890 1.00 203.66 65 SER D N 1
ATOM 8912 C CA . SER D 2 65 ? -20.508 -60.536 36.541 1.00 201.60 65 SER D CA 1
ATOM 8913 C C . SER D 2 65 ? -21.253 -59.210 36.370 1.00 198.33 65 SER D C 1
ATOM 8914 O O . SER D 2 65 ? -22.188 -59.104 35.571 1.00 189.31 65 SER D O 1
ATOM 8917 N N . THR D 2 66 ? -20.809 -58.203 37.123 1.00 199.29 66 THR D N 1
ATOM 8918 C CA . THR D 2 66 ? -21.420 -56.874 37.144 1.00 196.09 66 THR D CA 1
ATOM 8919 C C . THR D 2 66 ? -20.392 -55.811 36.749 1.00 192.60 66 THR D C 1
ATOM 8920 O O . THR D 2 66 ? -19.286 -56.140 36.313 1.00 193.15 66 THR D O 1
ATOM 8924 N N . ILE D 2 67 ? -20.758 -54.540 36.907 1.00 190.47 67 ILE D N 1
ATOM 8925 C CA . ILE D 2 67 ? -19.858 -53.423 36.601 1.00 190.76 67 ILE D CA 1
ATOM 8926 C C . ILE D 2 67 ? -18.952 -53.092 37.791 1.00 195.96 67 ILE D C 1
ATOM 8927 O O . ILE D 2 67 ? -17.790 -52.712 37.606 1.00 197.52 67 ILE D O 1
ATOM 8932 N N . GLN D 2 68 ? -19.490 -53.241 39.002 1.00 196.31 68 GLN D N 1
ATOM 8933 C CA . GLN D 2 68 ? -18.752 -52.965 40.240 1.00 197.76 68 GLN D CA 1
ATOM 8934 C C . GLN D 2 68 ? -17.536 -53.883 40.412 1.00 200.81 68 GLN D C 1
ATOM 8935 O O . GLN D 2 68 ? -16.480 -53.443 40.879 1.00 203.90 68 GLN D O 1
ATOM 8941 N N . GLN D 2 69 ? -17.693 -55.149 40.025 1.00 198.53 69 GLN D N 1
ATOM 8942 C CA . GLN D 2 69 ? -16.615 -56.140 40.098 1.00 194.09 69 GLN D CA 1
ATOM 8943 C C . GLN D 2 69 ? -15.522 -55.866 39.058 1.00 191.95 69 GLN D C 1
ATOM 8944 O O . GLN D 2 69 ? -14.361 -56.233 39.258 1.00 195.12 69 GLN D O 1
ATOM 8950 N N . ALA D 2 70 ? -15.907 -55.216 37.958 1.00 185.62 70 ALA D N 1
ATOM 8951 C CA . ALA D 2 70 ? -14.987 -54.861 36.874 1.00 178.97 70 ALA D CA 1
ATOM 8952 C C . ALA D 2 70 ? -14.064 -53.703 37.248 1.00 177.47 70 ALA D C 1
ATOM 8953 O O . ALA D 2 70 ? -12.857 -53.757 37.001 1.00 173.20 70 ALA D O 1
ATOM 8955 N N . ALA D 2 71 ? -14.644 -52.660 37.841 1.00 176.81 71 ALA D N 1
ATOM 8956 C CA . ALA D 2 71 ? -13.898 -51.469 38.248 1.00 179.05 71 ALA D CA 1
ATOM 8957 C C . ALA D 2 71 ? -12.984 -51.739 39.444 1.00 181.58 71 ALA D C 1
ATOM 8958 O O . ALA D 2 71 ? -12.034 -50.991 39.693 1.00 180.13 71 ALA D O 1
ATOM 8960 N N . ASP D 2 72 ? -13.281 -52.818 40.166 1.00 182.14 72 ASP D N 1
ATOM 8961 C CA . ASP D 2 72 ? -12.546 -53.223 41.362 1.00 188.50 72 ASP D CA 1
ATOM 8962 C C . ASP D 2 72 ? -11.043 -53.405 41.113 1.00 191.95 72 ASP D C 1
ATOM 8963 O O . ASP D 2 72 ? -10.222 -52.723 41.733 1.00 194.47 72 ASP D O 1
ATOM 8968 N N . VAL D 2 73 ? -10.695 -54.312 40.199 1.00 191.71 73 VAL D N 1
ATOM 8969 C CA . VAL D 2 73 ? -9.295 -54.687 39.960 1.00 189.84 73 VAL D CA 1
ATOM 8970 C C . VAL D 2 73 ? -8.540 -53.661 39.095 1.00 193.48 73 VAL D C 1
ATOM 8971 O O . VAL D 2 73 ? -7.307 -53.693 39.016 1.00 195.94 73 VAL D O 1
ATOM 8975 N N . ILE D 2 74 ? -9.281 -52.749 38.465 1.00 192.97 74 ILE D N 1
ATOM 8976 C CA . ILE D 2 74 ? -8.685 -51.718 37.607 1.00 195.46 74 ILE D CA 1
ATOM 8977 C C . ILE D 2 74 ? -7.858 -50.699 38.405 1.00 198.92 74 ILE D C 1
ATOM 8978 O O . ILE D 2 74 ? -6.714 -50.409 38.042 1.00 201.37 74 ILE D O 1
ATOM 8983 N N . GLU D 2 75 ? -8.428 -50.173 39.491 1.00 197.65 75 GLU D N 1
ATOM 8984 C CA . GLU D 2 75 ? -7.712 -49.211 40.337 1.00 193.41 75 GLU D CA 1
ATOM 8985 C C . GLU D 2 75 ? -6.677 -49.854 41.268 1.00 197.07 75 GLU D C 1
ATOM 8986 O O . GLU D 2 75 ? -5.821 -49.159 41.815 1.00 202.10 75 GLU D O 1
ATOM 8992 N N . GLY D 2 76 ? -6.755 -51.176 41.431 1.00 193.99 76 GLY D N 1
ATOM 8993 C CA . GLY D 2 76 ? -5.748 -51.941 42.175 1.00 193.37 76 GLY D CA 1
ATOM 8994 C C . GLY D 2 76 ? -4.387 -51.939 41.491 1.00 192.76 76 GLY D C 1
ATOM 8995 O O . GLY D 2 76 ? -3.348 -51.938 42.157 1.00 195.54 76 GLY D O 1
ATOM 8996 N N . LEU D 2 77 ? -4.402 -51.946 40.158 1.00 187.94 77 LEU D N 1
ATOM 8997 C CA . LEU D 2 77 ? -3.190 -51.822 39.345 1.00 184.30 77 LEU D CA 1
ATOM 8998 C C . LEU D 2 77 ? -2.880 -50.363 38.996 1.00 184.02 77 LEU D C 1
ATOM 8999 O O . LEU D 2 77 ? -1.774 -50.047 38.547 1.00 181.65 77 LEU D O 1
ATOM 9004 N N . LEU D 2 78 ? -3.861 -49.483 39.197 1.00 185.68 78 LEU D N 1
ATOM 9005 C CA . LEU D 2 78 ? -3.664 -48.040 39.018 1.00 187.71 78 LEU D CA 1
ATOM 9006 C C . LEU D 2 78 ? -3.215 -47.350 40.312 1.00 192.31 78 LEU D C 1
ATOM 9007 O O . LEU D 2 78 ? -2.959 -46.142 40.327 1.00 191.93 78 LEU D O 1
ATOM 9012 N N . GLU D 2 79 ? -3.138 -48.127 41.393 1.00 195.34 79 GLU D N 1
ATOM 9013 C CA . GLU D 2 79 ? -2.394 -47.734 42.590 1.00 199.59 79 GLU D CA 1
ATOM 9014 C C . GLU D 2 79 ? -0.979 -48.310 42.480 1.00 199.31 79 GLU D C 1
ATOM 9015 O O . GLU D 2 79 ? -0.118 -48.048 43.324 1.00 198.28 79 GLU D O 1
ATOM 9021 N N . LYS D 2 80 ? -0.764 -49.096 41.424 1.00 196.36 80 LYS D N 1
ATOM 9022 C CA . LYS D 2 80 ? 0.526 -49.710 41.116 1.00 196.90 80 LYS D CA 1
ATOM 9023 C C . LYS D 2 80 ? 1.237 -48.974 39.969 1.00 194.50 80 LYS D C 1
ATOM 9024 O O . LYS D 2 80 ? 2.448 -49.128 39.786 1.00 196.53 80 LYS D O 1
ATOM 9030 N N . LYS D 2 81 ? 0.487 -48.178 39.204 1.00 188.58 81 LYS D N 1
ATOM 9031 C CA . LYS D 2 81 ? 1.063 -47.389 38.108 1.00 181.20 81 LYS D CA 1
ATOM 9032 C C . LYS D 2 81 ? 1.259 -45.907 38.471 1.00 183.92 81 LYS D C 1
ATOM 9033 O O . LYS D 2 81 ? 2.376 -45.392 38.384 1.00 185.97 81 LYS D O 1
ATOM 9039 N N . ALA D 2 82 ? 0.181 -45.232 38.877 1.00 180.04 82 ALA D N 1
ATOM 9040 C CA . ALA D 2 82 ? 0.225 -43.791 39.166 1.00 177.88 82 ALA D CA 1
ATOM 9041 C C . ALA D 2 82 ? -0.167 -43.439 40.612 1.00 179.11 82 ALA D C 1
ATOM 9042 O O . ALA D 2 82 ? -0.450 -42.286 40.951 1.00 173.84 82 ALA D O 1
#

Foldseek 3Di:
DDFDADPDDDFADPDDQVCLVVLVVCQVVLVVFQVVLFDDPVVDDALCVQAADPPDPCRVVRLVVLQVLLVLPDPLLVLLLLLVLLLLLLLVLVLVVLLLQNNQHDPPCPDPGSSSVSSVRLSVNSNRLNVNSLVSSVSNPQWDNVLSVQLSVQQNVNRFCQVQNSHCLLVLVLLLLQLVQLLLLLCLSLVVSVVSPHNSSSVSSVVVSVSSVSSNSSSLVVLLVCCVVPVAVSLVSLLVCVVVDGDDRRQSGDSVPDNRSNVVSVVSCCVSVSGHLLNVLVSLQVSCVSNVLVDDDDYDPVSVVSSVCSNVVSVVSNVVVVVVVVVDDFADWWFDVRRVGDTDGD/DDFDADPDDDFADPDDQVCLVVLVVCQVVLVVFQVVLFDDPVVDDALCVLAQDPVDPCRVVRLVVLQVLLVLPDVLLVLLLLLLLLLLLLLVLVLVVLLLQSNQHDPPCPDPGSSSVSSVRLSVNSVRLNVNSLVSSVSNPQWDNVLSVQLSVLQNVNRDCQVQNSHCLLVLVLLLLQLVQLLLLLCLSLVVSVVSPHNSSSVSSVVVSVSSVSSNSSSLVVLLVCCVVPVAVSLVSLLVCVVVDGDDRRQSGDSVPDNRSNVVSVVSCCVSVSGHLLNSLVSLQVSCVSNVLVDDDDYDPVSVVSSVCSNVVSVVSCVVVVVVVVVDDFADWWFDVRRVGDTDGD/DDFDADPDDDFADPDDDVCLVVLVVCQVVLVVFQVVLFDDPVVDDALCVQAQDPVDPCRVVRLVVLQVLLVLPDPLLVLLLLLVLLLLLLLVLVLVVLLLQSNQHDPPCPDPGSSSVSSVRLSVNSVRLNVNSLVSSVSNPQWDNVLSVLQSVLQNVNGFCQVQNSHCLLVLLLLLLQLVQLLLLLCLSLVVSVVSPHNSSSVSSVVVSVSSVSSNSSSLVVLLVCCVVPVAVSLVSLLVCVVVDGDHRRQSGDSVPDNRSNVVSVVSCCVSVSGHLLNSLVSLQVSCVSNVLVDDDDYDPVSVVSSVCSNVVSVVSNVVVVVVVVVDDFADWWFDVRRVGDTDGD/DDPVLLVVLCVLVCVVLVHDPDDDDDQAAFSVSSPDDVSQVVSVVVVCVVPNDDDDPVLSPCPRGNVSVSVVSVVCVVVPD

Radius of gyration: 40.58 Å; Cα contacts (8 Å, |Δi|>4): 1566; chains: 4; bounding box: 87×139×56 Å

Organism: Ricinus communis (NCBI:txid3988)

Solvent-accessible surface area: 48210 Å² total

Sequence (1119 aa):
FMPPREVHVQVTHSMPPQKIEIFKSLDNWAEENILVHLKPVEKCWQPQDFLPDPASDGFDEQVRELRERAKEIPDDYFVVLVGDMITEEALPTYQTMLNTLDGVRDETGASPTSWAIWTRAWTAEENRHGDLLNKYLYLSGRVDMRQIEKTIQYLIGSGMDPRTENSPYLGFIYTSFQERATFISHGNTARQAKEHGDIKLAQICGTIAADEKRHETAYTKIVEKLFEIDPDGTVLAFADMMRKKISMPAHLMYDGRDDNLFDHFSAVAQRLGVYTAKDYADILEFLVGRWKVDKLTGLSAEGQKAQDYVCRLPPRIRRLEERAQGRAKEAPTMPFSWIFDRQVKLFMPPREVHVQVTHSMPPQKIEIFKSLDNWAEENILVHLKPVEKCWQPQDFLPDPASDGFDEQVRELRERAKEIPDDYFVVLVGDMITEEALPTYQTMLNTLDGVRDETGASPTSWAIWTRAWTAEENRHGDLLNKYLYLSGRVDMRQIEKTIQYLIGSGMDPRTENSPYLGFIYTSFQERATFISHGNTARQAKEHGDIKLAQICGTIAADEKRHETAYTKIVEKLFEIDPDGTVLAFADMMRKKISMPAHLMYDGRDDNLFDHFSAVAQRLGVYTAKDYADILEFLVGRWKVDKLTGLSAEGQKAQDYVCRLPPRIRRLEERAQGRAKEAPTMPFSWIFDRQVKLFMPPREVHVQVTHSMPPQKIEIFKSLDNWAEENILVHLKPVEKCWQPQDFLPDPASDGFDEQVRELRERAKEIPDDYFVVLVGDMITEEALPTYQTMLNTLDGVRDETGASPTSWAIWTRAWTAEENRHGDLLNKYLYLSGRVDMRQIEKTIQYLIGSGMDPRTENSPYLGFIYTSFQERATFISHGNTARQAKEHGDIKLAQICGTIAADEKRHETAYTKIVEKLFEIDPDGTVLAFADMMRKKISMPAHLMYDGRDDNLFDHFSAVAQRLGVYTAKDYADILEFLVGRWKVDKLTGLSAEGQKAQDYVCRLPPRIRRLEERAQGRAKEAPTMPFSWIFDRQVKLAKKETIDKVSDIVKEKLALGADVVVTADSEFSKLGADLDTVEIVMNLEEEFGINVDEDKAQDISTIQQAADVIEGLLEKKA

B-factor: mean 98.18, std 43.41, range [24.35, 224.46]

CATH classification: 1.10.620.20

Secondary structure (DSSP, 8-state):
-PPP---SPP----S-GGGGHHHHHTHHHHHHHTGGGSPPGGGS--GGGGS--TTSTTHHHHHHHHHHHHHTS-HHHHHHHHHHHHHHHTHHHHHHHHTT-TTT--SSSS---HHHHHHHHHHHHHHHHHHHHHHHHHHH-SS-HHHHHHHHHHHHHH----S-TT-HHHHHHHHHHHHHHHHHHHHHHHHHHHHTT-HHHHHHHHHHHHHHHHHHHHHHHHHHHHHHH-HHHHHHHHHHHHHH----TTTT---SS-TTHHHHHHHHHHHHTSS-HHHHHHHHHHHHHHHTTTS-----HHHHHHHHHHHHHHHHHHHHHHHHHTT--PPPEEE-GGGTT-EEE-/-PPP---SPP----S-GGGHHHHHHTHHHHHHHTGGGSPPGGGS--GGGGS--TTSTTHHHHHHHHHHHHHTS-HHHHHHHHHHHHHHHTHHHHHHHHTT-TTT--SSSS---HHHHHHHHHHHHHHHHHHHHHHHHHHH-SS-HHHHHHHHHHHHHH----S-TT-HHHHHHHHHHHHHHHHHHHHHHHHHHHHTT-HHHHHHHHHHHHHHHHHHHHHHHHHHHHHHH-HHHHHHHHHHHHHH----TTTT---SS-TTHHHHHHHHHHHHTSS-HHHHHHHHHHHHHHTTTTS-----HHHHHHHHHHHHHHHHHHHHHHHHHTT--PPPEEE-GGGTT-EEE-/-PPP---SPP----S-STTHHHHHHTHHHHHHHTGGGSPPGGGS--GGGGS--TTSTTHHHHHHHHHHHHHTS-HHHHHHHHHHHHHHHTHHHHHHHHTT-TTT--SSSS---HHHHHHHHHHHHHHHHHHHHHHHHHHH-SS-HHHHHHHHHHHHHH----S-TT-HHHHHHHHHHHHHHHHHHHHHHHHHHHHTT-HHHHHHHHHHHHHHHHHHHHHHHHHHHHHHH-HHHHHHHHHHHHHH----TTTT---SS-TTHHHHHHHHHHHHTSS-HHHHHHHHHHHHHHHTTTS-----HHHHHHHHHHHHHHHHHHHHHHHHHTT--PPPEEE-GGGTT-EEE-/--HHHHHTTHHHHHHTTT--SSS---SS--HHHHT---HHHHHHHHTTTTS-----TTTTTS-SSSHHHHHHHHHHSTTT-

InterPro domains:
  IPR005067 Fatty acid desaturase, type 2 [PF03405] (69-390)
  IPR005067 Fatty acid desaturase, type 2 [PIRSF000346] (24-395)
  IPR005067 Fatty acid desaturase, type 2 [PTHR31155] (45-395)
  IPR005067 Fatty acid desaturase, type 2 [cd01050] (68-374)
  IPR005803 Fatty acid desaturase type 2, conserved site [PS00574] (316-335)
  IPR009078 Ferritin-like superfamily [SSF47240] (54-395)
  IPR012348 Ribonucleotide reductase-like [G3DSA:1.10.620.20] (51-396)

Nearest PDB structures (foldseek):
  1oq4-assembly1_A  TM=9.932E-01  e=1.166E-45  Ricinus communis
  2j2f-assembly2_C  TM=9.935E-01  e=1.751E-45  Ricinus communis
  1oq9-assembly1_A-2  TM=9.913E-01  e=4.531E-44  Ricinus communis
  2uw1-assembly1_B  TM=9.974E-01  e=1.546E-39  Hedera helix
  7t63-assembly1_B  TM=9.890E-01  e=8.277E-36  Thunbergia laurifolia